Protein AF-A0A099NUL7-F1 (afdb_monomer)

Secondary structure (DSSP, 8-state):
-TTTT---------TTTT-TTS-HHHHHHHHHHHHHHHHHTTS-TT-------------S-------------------------------------------PPPPHHHHHHHHHHHHHHHHHHHHHHHHHHHHHHHHHHHHHHHHHHHHHHHTT---------HHHHHHHHHHHHHHHS-PPPP-S----HHHHHHHHHHHHHHHHHHHHHHHHT-HHHHHH---TT--TTSSSSTTT-SS----------PPPPP-----------------------PPP---EEEETTEEEE--------PPPP-SHHHHHHH--SSHHHHHHHHHHHHHHT-GGGSTTHHHHHHHHHHHHHHHHHHHHHS---TT-HHHHHHHHHHHHHHHHHHTTSHHHHHHHHHHHHHHHHHHHHT--TTTS--HHHHHHHHHHHHHS-SS-SS-TTHHHHHHHHHHHHHH--TTT-HHHHHHHHHHHHHHHHHTTTT----HHHHHHHHHHHHHHSS-GGG-TTGGGSTT-SSPPPPPTTPPPTTPPPP-S--PPPHHHHHHHHH---HHHHHHHHHHHHHHHHHHHHHHHHHTGGG-TTHHHHHHHHHHHHHHHHHH-SS--HHHHHHHHHHHHHHHHHHHH-----TT-PPPPPPPP------TT--TTSS-TT-SS--TTSHHHHHHHHHHHHHHHHHHHHHHHHHHHHHHHHHHHHHHHHHHHHHHHHHHHHHHHHHHHHHHHHHHHHHHHHHHHHHHTT-

pLDDT: mean 75.17, std 20.85, range [22.89, 96.44]

Mean predicted aligned error: 19.82 Å

Nearest PDB structures (foldseek):
  6zqe-assembly1_UB  TM=7.498E-01  e=4.093E-19  Saccharomyces cerevisiae S288C
  7suk-assembly1_ST  TM=8.982E-01  e=5.826E-16  Saccharomyces cerevisiae
  6zqg-assembly1_UB  TM=7.483E-01  e=5.846E-14  Saccharomyces cerevisiae S288C
  8fkw-assembly1_NA  TM=5.612E-01  e=8.062E-04  Homo sapiens
  6u1s-assembly1_A  TM=1.482E-01  e=1.556E+00  synthetic construct

Radius of gyration: 58.08 Å; Cα contacts (8 Å, |Δi|>4): 408; chains: 1; bounding box: 128×190×117 Å

Structure (mmCIF, N/CA/C/O backbone):
data_AF-A0A099NUL7-F1
#
_entry.id   AF-A0A099NUL7-F1
#
loop_
_atom_site.group_PDB
_atom_site.id
_atom_site.type_symbol
_atom_site.label_atom_id
_atom_site.label_alt_id
_atom_site.label_comp_id
_atom_site.label_asym_id
_atom_site.label_entity_id
_atom_site.label_seq_id
_atom_site.pdbx_PDB_ins_code
_atom_site.Cartn_x
_atom_site.Cartn_y
_atom_site.Cartn_z
_atom_site.occupancy
_atom_site.B_iso_or_equiv
_atom_site.auth_seq_id
_atom_site.auth_comp_id
_atom_site.auth_asym_id
_atom_site.auth_atom_id
_atom_site.pdbx_PDB_model_num
ATOM 1 N N . MET A 1 1 ? -61.656 -59.455 49.618 1.00 63.62 1 MET A N 1
ATOM 2 C CA . MET A 1 1 ? -62.836 -60.333 49.404 1.00 63.62 1 MET A CA 1
ATOM 3 C C . MET A 1 1 ? -63.824 -60.385 50.577 1.00 63.62 1 MET A C 1
ATOM 5 O O . MET A 1 1 ? -65.008 -60.270 50.317 1.00 63.62 1 MET A O 1
ATOM 9 N N . ALA A 1 2 ? -63.408 -60.490 51.849 1.00 71.56 2 ALA A N 1
ATOM 10 C CA . ALA A 1 2 ? -64.319 -60.692 53.003 1.00 71.56 2 ALA A CA 1
ATOM 11 C C . ALA A 1 2 ? -65.393 -59.601 53.274 1.00 71.56 2 ALA A C 1
ATOM 13 O O . ALA A 1 2 ? -66.222 -59.753 54.169 1.00 71.56 2 ALA A O 1
ATOM 14 N N . LYS A 1 3 ? -65.377 -58.487 52.533 1.00 74.50 3 LYS A N 1
ATOM 15 C CA . LYS A 1 3 ? -66.355 -57.392 52.635 1.00 74.50 3 LYS A CA 1
ATOM 16 C C . LYS A 1 3 ? -67.213 -57.215 51.367 1.00 74.50 3 LYS A C 1
ATOM 18 O O . LYS A 1 3 ? -68.012 -56.288 51.327 1.00 74.50 3 LYS A O 1
ATOM 23 N N . GLN A 1 4 ? -67.058 -58.062 50.340 1.00 71.25 4 GLN A N 1
ATOM 24 C CA . GLN A 1 4 ? -67.926 -58.008 49.153 1.00 71.25 4 GLN A CA 1
ATOM 25 C C . GLN A 1 4 ? -69.382 -58.284 49.558 1.00 71.25 4 GLN A C 1
ATOM 27 O O . GLN A 1 4 ? -69.647 -59.253 50.264 1.00 71.25 4 GLN A O 1
ATOM 32 N N . GLY A 1 5 ? -70.303 -57.413 49.135 1.00 80.00 5 GLY A N 1
ATOM 33 C CA . GLY A 1 5 ? -71.732 -57.503 49.461 1.00 80.00 5 GLY A CA 1
ATOM 34 C C . GLY A 1 5 ? -72.149 -56.888 50.804 1.00 80.00 5 GLY A C 1
ATOM 35 O O . GLY A 1 5 ? -73.320 -56.974 51.158 1.00 80.00 5 GLY A O 1
ATOM 36 N N . LYS A 1 6 ? -71.239 -56.251 51.560 1.00 83.62 6 LYS A N 1
ATOM 37 C CA . LYS A 1 6 ? -71.621 -55.474 52.752 1.00 83.62 6 LYS A CA 1
ATOM 38 C C . LYS A 1 6 ? -72.092 -54.072 52.351 1.00 83.62 6 LYS A C 1
ATOM 40 O O . LYS A 1 6 ? -71.325 -53.328 51.745 1.00 83.62 6 LYS A O 1
ATOM 45 N N . ALA A 1 7 ? -73.317 -53.708 52.728 1.00 76.12 7 ALA A N 1
ATOM 46 C CA . ALA A 1 7 ? -73.824 -52.339 52.642 1.00 76.12 7 ALA A CA 1
ATOM 47 C C . ALA A 1 7 ? -73.697 -51.653 54.013 1.00 76.12 7 ALA A C 1
ATOM 49 O O . ALA A 1 7 ? -74.173 -52.180 55.017 1.00 76.12 7 ALA A O 1
ATOM 50 N N . GLY A 1 8 ? -73.040 -50.490 54.044 1.00 80.62 8 GLY A N 1
ATOM 51 C CA . GLY A 1 8 ? -72.765 -49.732 55.268 1.00 80.62 8 GLY A CA 1
ATOM 52 C C . GLY A 1 8 ? -71.486 -50.151 56.010 1.00 80.62 8 GLY A C 1
ATOM 53 O O . GLY A 1 8 ? -70.948 -51.247 55.845 1.00 80.62 8 GLY A O 1
ATOM 54 N N . GLY A 1 9 ? -70.984 -49.236 56.836 1.00 81.38 9 GLY A N 1
ATOM 55 C CA . GLY A 1 9 ? -69.822 -49.414 57.702 1.00 81.38 9 GLY A CA 1
ATOM 56 C C . GLY A 1 9 ? -69.818 -48.329 58.775 1.00 81.38 9 GLY A C 1
ATOM 57 O O . GLY A 1 9 ? -70.359 -47.247 58.559 1.00 81.38 9 GLY A O 1
ATOM 58 N N . ILE A 1 10 ? -69.249 -48.622 59.944 1.00 83.38 10 ILE A N 1
ATOM 59 C CA . ILE A 1 10 ? -69.158 -47.639 61.027 1.00 83.38 10 ILE A CA 1
ATOM 60 C C . ILE A 1 10 ? -68.185 -46.544 60.585 1.00 83.38 10 ILE A C 1
ATOM 62 O O . ILE A 1 10 ? -66.995 -46.800 60.409 1.00 83.38 10 ILE A O 1
ATOM 66 N N . ILE A 1 11 ? -68.704 -45.334 60.388 1.00 74.00 11 ILE A N 1
ATOM 67 C CA . ILE A 1 11 ? -67.890 -44.132 60.214 1.00 74.00 11 ILE A CA 1
ATOM 68 C C . ILE A 1 11 ? -67.638 -43.593 61.619 1.00 74.00 11 ILE A C 1
ATOM 70 O O . ILE A 1 11 ? -68.477 -42.885 62.178 1.00 74.00 11 ILE A O 1
ATOM 74 N N . ASP A 1 12 ? -66.516 -43.985 62.220 1.00 75.56 12 ASP A N 1
ATOM 75 C CA . ASP A 1 12 ? -66.172 -43.551 63.570 1.00 75.56 12 ASP A CA 1
ATOM 76 C C . ASP A 1 12 ? -65.713 -42.087 63.563 1.00 75.56 12 ASP A C 1
ATOM 78 O O . ASP A 1 12 ? -64.618 -41.761 63.108 1.00 75.56 12 ASP A O 1
ATOM 82 N N . ARG A 1 13 ? -66.595 -41.190 64.016 1.00 77.75 13 ARG A N 1
ATOM 83 C CA . ARG A 1 13 ? -66.354 -39.738 64.101 1.00 77.75 13 ARG A CA 1
ATOM 84 C C . ARG A 1 13 ? -65.941 -39.280 65.501 1.00 77.75 13 ARG A C 1
ATOM 86 O O . ARG A 1 13 ? -65.901 -38.079 65.762 1.00 77.75 13 ARG A O 1
ATOM 93 N N . ARG A 1 14 ? -65.688 -40.203 66.430 1.00 75.81 14 ARG A N 1
ATOM 94 C CA . ARG A 1 14 ? -65.284 -39.855 67.795 1.00 75.81 14 ARG A CA 1
ATOM 95 C C . ARG A 1 14 ? -63.886 -39.224 67.781 1.00 75.81 14 ARG A C 1
ATOM 97 O O . ARG A 1 14 ? -62.964 -39.712 67.126 1.00 75.81 14 ARG A O 1
ATOM 104 N N . PHE A 1 15 ? -63.727 -38.122 68.515 1.00 63.19 15 PHE A N 1
ATOM 105 C CA . PHE A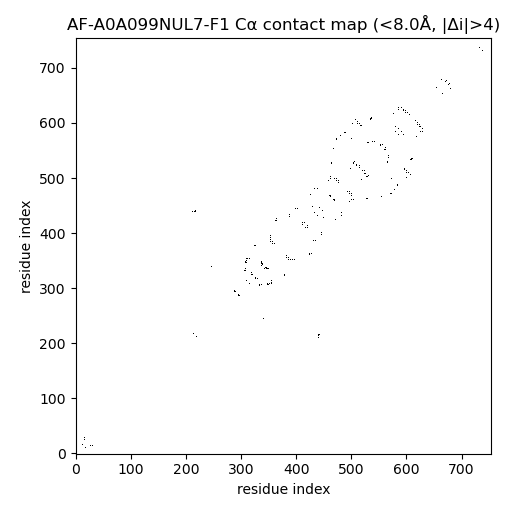 1 15 ? -62.471 -37.369 68.556 1.00 63.19 15 PHE A CA 1
ATOM 106 C C . PHE A 1 15 ? -61.311 -38.242 69.058 1.00 63.19 15 PHE A C 1
ATOM 108 O O . PHE A 1 15 ? -61.481 -39.076 69.957 1.00 63.19 15 PHE A O 1
ATOM 115 N N . GLY A 1 16 ? -60.158 -38.096 68.403 1.00 69.38 16 GLY A N 1
ATOM 116 C CA . GLY A 1 16 ? -58.941 -38.861 68.677 1.00 69.38 16 GLY A CA 1
ATOM 117 C C . GLY A 1 16 ? -58.937 -40.306 68.159 1.00 69.38 16 GLY A C 1
ATOM 118 O O . GLY A 1 16 ? -57.879 -40.924 68.133 1.00 69.38 16 GLY A O 1
ATOM 119 N N . GLU A 1 17 ? -60.063 -40.872 67.700 1.00 70.94 17 GLU A N 1
ATOM 120 C CA . GLU A 1 17 ? -60.119 -42.301 67.329 1.00 70.94 17 GLU A CA 1
ATOM 121 C C . GLU A 1 17 ? -59.405 -42.610 66.000 1.00 70.94 17 GLU A C 1
ATOM 123 O O . GLU A 1 17 ? -58.869 -43.701 65.831 1.00 70.94 17 GLU A O 1
ATOM 128 N N . GLY A 1 18 ? -59.287 -41.620 65.108 1.00 66.00 18 GLY A N 1
ATOM 129 C CA . GLY A 1 18 ? -58.513 -41.719 63.864 1.00 66.00 18 GLY A CA 1
ATOM 130 C C . GLY A 1 18 ? -56.994 -41.549 64.017 1.00 66.00 18 GLY A C 1
ATOM 131 O O . GLY A 1 18 ? -56.274 -41.719 63.037 1.00 66.00 18 GLY A O 1
ATOM 132 N N . ASN A 1 19 ? -56.489 -41.221 65.214 1.00 69.94 19 ASN A N 1
ATOM 133 C CA . ASN A 1 19 ? -55.066 -40.968 65.447 1.00 69.94 19 ASN A CA 1
ATOM 134 C C . ASN A 1 19 ? -54.441 -42.115 66.265 1.00 69.94 19 ASN A C 1
ATOM 136 O O . ASN A 1 19 ? -54.746 -42.311 67.445 1.00 69.94 19 ASN A O 1
ATOM 140 N N . SER A 1 20 ? -53.557 -42.903 65.641 1.00 70.44 20 SER A N 1
ATOM 141 C CA . SER A 1 20 ? -52.928 -44.079 66.276 1.00 70.44 20 SER A CA 1
ATOM 142 C C . SER A 1 20 ? -51.839 -43.727 67.299 1.00 70.44 20 SER A C 1
ATOM 144 O O . SER A 1 20 ? -51.406 -44.610 68.033 1.00 70.44 20 SER A O 1
ATOM 146 N N . LYS A 1 21 ? -51.385 -42.468 67.337 1.00 75.19 21 LYS A N 1
ATOM 147 C CA . LYS A 1 21 ? -50.311 -42.000 68.228 1.00 75.19 21 LYS A CA 1
ATOM 148 C C . LYS A 1 21 ? -50.785 -41.596 69.629 1.00 75.19 21 LYS A C 1
ATOM 150 O O . LYS A 1 21 ? -49.948 -41.444 70.503 1.00 75.19 21 LYS A O 1
ATOM 155 N N . LEU A 1 22 ? -52.094 -41.427 69.835 1.00 72.19 22 LEU A N 1
ATOM 156 C CA . LEU A 1 22 ? -52.664 -41.079 71.140 1.00 72.19 22 LEU A CA 1
ATOM 157 C C . LEU A 1 22 ? -52.963 -42.349 71.954 1.00 72.19 22 LEU A C 1
ATOM 159 O O . LEU A 1 22 ? -53.611 -43.280 71.451 1.00 72.19 22 LEU A O 1
ATOM 163 N N . SER A 1 23 ? -52.528 -42.361 73.214 1.00 80.75 23 SER A N 1
ATOM 164 C CA . SER A 1 23 ? -52.866 -43.381 74.214 1.00 80.75 23 SER A CA 1
ATOM 165 C C . SER A 1 23 ? -54.381 -43.428 74.469 1.00 80.75 23 SER A C 1
ATOM 167 O O . SER A 1 23 ? -55.104 -42.454 74.248 1.00 80.75 23 SER A O 1
ATOM 169 N N . THR A 1 24 ? -54.898 -44.566 74.940 1.00 76.06 24 THR A N 1
ATOM 170 C CA . THR A 1 24 ? -56.313 -44.701 75.327 1.00 76.06 24 THR A CA 1
ATOM 171 C C . THR A 1 24 ? -56.716 -43.694 76.402 1.00 76.06 24 THR A C 1
ATOM 173 O O . THR A 1 24 ? -57.841 -43.200 76.381 1.00 76.06 24 THR A O 1
ATOM 176 N N . GLU A 1 25 ? -55.795 -43.347 77.299 1.00 76.69 25 GLU A N 1
ATOM 177 C CA . GLU A 1 25 ? -56.016 -42.360 78.358 1.00 76.69 25 GLU A CA 1
ATOM 178 C C . GLU A 1 25 ? -56.030 -40.932 77.803 1.00 76.69 25 GLU A C 1
ATOM 180 O O . GLU A 1 25 ? -56.927 -40.159 78.132 1.00 76.69 25 GLU A O 1
ATOM 185 N N . GLU A 1 26 ? -55.128 -40.608 76.872 1.00 76.94 26 GLU A N 1
ATOM 186 C CA . GLU A 1 26 ? -55.080 -39.301 76.198 1.00 76.94 26 GLU A CA 1
ATOM 187 C C . GLU A 1 26 ? -56.312 -39.069 75.314 1.00 76.94 26 GLU A C 1
ATOM 189 O O . GLU A 1 26 ? -56.876 -37.976 75.302 1.00 76.94 26 GLU A O 1
ATOM 194 N N . LYS A 1 27 ? -56.813 -40.120 74.649 1.00 80.94 27 LYS A N 1
ATOM 195 C CA . LYS A 1 27 ? -58.080 -40.084 73.897 1.00 80.94 27 LYS A CA 1
ATOM 196 C C . LYS A 1 27 ? -59.276 -39.797 74.802 1.00 80.94 27 LYS A C 1
ATOM 198 O O . LYS A 1 27 ? -60.189 -39.084 74.390 1.00 80.94 27 LYS A O 1
ATOM 203 N N . MET A 1 28 ? -59.304 -40.347 76.019 1.00 77.50 28 MET A N 1
ATOM 204 C CA . MET A 1 28 ? -60.357 -40.044 76.996 1.00 77.50 28 MET A CA 1
ATOM 205 C C . MET A 1 28 ? -60.218 -38.625 77.555 1.00 77.50 28 MET A C 1
ATOM 207 O O . MET A 1 28 ? -61.227 -37.944 77.722 1.00 77.50 28 MET A O 1
ATOM 211 N N . LEU A 1 29 ? -58.987 -38.154 77.762 1.00 78.50 29 LEU A N 1
ATOM 212 C CA . LEU A 1 29 ? -58.680 -36.796 78.207 1.00 78.50 29 LEU A CA 1
ATOM 213 C C . LEU A 1 29 ? -59.097 -35.742 77.177 1.00 78.50 29 LEU A C 1
ATOM 215 O O . LEU A 1 29 ? -59.792 -34.805 77.547 1.00 78.50 29 LEU A O 1
ATOM 219 N N . GLU A 1 30 ? -58.777 -35.910 75.891 1.00 73.62 30 GLU A N 1
ATOM 220 C CA . GLU A 1 30 ? -59.228 -35.002 74.820 1.00 73.62 30 GLU A CA 1
ATOM 221 C C . GLU A 1 30 ? -60.757 -34.967 74.677 1.00 73.62 30 GLU A C 1
ATOM 223 O O . GLU A 1 30 ? -61.351 -33.919 74.409 1.00 73.62 30 GLU A O 1
ATOM 228 N N . ARG A 1 31 ? -61.424 -36.111 74.873 1.00 79.81 31 ARG A N 1
ATOM 229 C CA . ARG A 1 31 ? -62.894 -36.184 74.879 1.00 79.81 31 ARG A CA 1
ATOM 230 C C . ARG A 1 31 ? -63.472 -35.430 76.073 1.00 79.81 31 ARG A C 1
ATOM 232 O O . ARG A 1 31 ? -64.421 -34.667 75.908 1.00 79.81 31 ARG A O 1
ATOM 239 N N . PHE A 1 32 ? -62.866 -35.601 77.243 1.00 78.00 32 PHE A N 1
ATOM 240 C CA . PHE A 1 32 ? -63.282 -34.972 78.491 1.00 78.00 32 PHE A CA 1
ATOM 241 C C . PHE A 1 32 ? -63.036 -33.456 78.501 1.00 78.00 32 PHE A C 1
ATOM 243 O O . PHE A 1 32 ? -63.919 -32.689 78.886 1.00 78.00 32 PHE A O 1
ATOM 250 N N . THR A 1 33 ? -61.875 -32.992 78.026 1.00 73.94 33 THR A N 1
ATOM 251 C CA . THR A 1 33 ? -61.543 -31.560 77.934 1.00 73.94 33 THR A CA 1
ATOM 252 C C . THR A 1 33 ? -62.477 -30.843 76.971 1.00 73.94 33 THR A C 1
ATOM 254 O O . THR A 1 33 ? -62.991 -29.774 77.292 1.00 73.94 33 THR A O 1
ATOM 257 N N . ARG A 1 34 ? -62.780 -31.454 75.825 1.00 71.25 34 ARG A N 1
ATOM 258 C CA . ARG A 1 34 ? -63.692 -30.892 74.828 1.00 71.25 34 ARG A CA 1
ATOM 259 C C . ARG A 1 34 ? -65.153 -30.896 75.284 1.00 71.25 34 ARG A C 1
ATOM 261 O O . ARG A 1 34 ? -65.868 -29.934 75.008 1.00 71.25 34 ARG A O 1
ATOM 268 N N . GLU A 1 35 ? -65.592 -31.907 76.038 1.00 73.44 35 GLU A N 1
ATOM 269 C CA . GLU A 1 35 ? -66.909 -31.898 76.692 1.00 73.44 35 GLU A CA 1
ATOM 270 C C . GLU A 1 35 ? -67.010 -30.748 77.709 1.00 73.44 35 GLU A C 1
ATOM 272 O O . GLU A 1 35 ? -68.008 -30.022 77.732 1.00 73.44 35 GLU A O 1
ATOM 277 N N . ARG A 1 36 ? -65.947 -30.513 78.490 1.00 73.38 36 ARG A N 1
ATOM 278 C CA . ARG A 1 36 ? -65.877 -29.419 79.467 1.00 73.38 36 ARG A CA 1
ATOM 279 C C . ARG A 1 36 ? -65.844 -28.038 78.802 1.00 73.38 36 ARG A C 1
ATOM 281 O O . ARG A 1 36 ? -66.565 -27.146 79.243 1.00 73.38 36 ARG A O 1
ATOM 288 N N . LEU A 1 37 ? -65.094 -27.884 77.709 1.00 65.44 37 LEU A N 1
ATOM 289 C CA . LEU A 1 37 ? -65.060 -26.662 76.895 1.00 65.44 37 LEU A CA 1
ATOM 290 C C . LEU A 1 37 ? -66.426 -26.361 76.261 1.00 65.44 37 LEU A C 1
ATOM 292 O O . LEU A 1 37 ? -66.867 -25.218 76.295 1.00 65.44 37 LEU A O 1
ATOM 296 N N . SER A 1 38 ? -67.149 -27.380 75.780 1.00 64.00 38 SER A N 1
ATOM 297 C CA . SER A 1 38 ? -68.502 -27.208 75.221 1.00 64.00 38 SER A CA 1
ATOM 298 C C . SER A 1 38 ? -69.572 -26.832 76.261 1.00 64.00 38 SER A C 1
ATOM 300 O O . SER A 1 38 ? -70.600 -26.248 75.915 1.00 64.00 38 SER A O 1
ATOM 302 N N . LYS A 1 39 ? -69.338 -27.160 77.543 1.00 63.81 39 LYS A N 1
ATOM 303 C CA . LYS A 1 39 ? -70.175 -26.738 78.679 1.00 63.81 39 LYS A CA 1
ATOM 304 C C . LYS A 1 39 ? -69.814 -25.326 79.161 1.00 63.81 39 LYS A C 1
ATOM 306 O O . LYS A 1 39 ? -70.715 -24.590 79.549 1.00 63.81 39 LYS A O 1
ATOM 311 N N . ALA A 1 40 ? -68.541 -24.929 79.086 1.00 63.03 40 ALA A N 1
ATOM 312 C CA . ALA A 1 40 ? -68.081 -23.576 79.419 1.00 63.03 40 ALA A CA 1
ATOM 313 C C . ALA A 1 40 ? -68.489 -22.532 78.360 1.00 63.03 40 ALA A C 1
ATOM 315 O O . ALA A 1 40 ? -68.896 -21.426 78.706 1.00 63.03 40 ALA A O 1
ATOM 316 N N . SER A 1 41 ? -68.488 -22.899 77.074 1.00 57.88 41 SER A N 1
ATOM 317 C CA . SER A 1 41 ? -68.833 -22.000 75.961 1.00 57.88 41 SER A CA 1
ATOM 318 C C . SER A 1 41 ? -70.322 -21.629 75.866 1.00 57.88 41 SER A C 1
ATOM 320 O O . SER A 1 41 ? -70.699 -20.858 74.992 1.00 57.88 41 SER A O 1
ATOM 322 N N . LYS A 1 42 ? -71.192 -22.173 76.735 1.00 56.34 42 LYS A N 1
ATOM 323 C CA . LYS A 1 42 ? -72.614 -21.786 76.833 1.00 56.34 42 LYS A CA 1
ATOM 324 C C . LYS A 1 42 ? -72.892 -20.700 77.882 1.00 56.34 42 LYS A C 1
ATOM 326 O O . LYS A 1 42 ? -74.034 -20.270 77.993 1.00 56.34 42 LYS A O 1
ATOM 331 N N . SER A 1 43 ? -71.882 -20.241 78.627 1.00 54.34 43 SER A N 1
ATOM 332 C CA . SER A 1 43 ? -72.018 -19.135 79.591 1.00 54.34 43 SER A CA 1
ATOM 333 C C . SER A 1 43 ? -71.579 -17.769 79.039 1.00 54.34 43 SER A C 1
ATOM 335 O O . SER A 1 43 ? -71.846 -16.763 79.687 1.00 54.34 43 SER A O 1
ATOM 337 N N . SER A 1 44 ? -70.959 -17.699 77.856 1.00 59.03 44 SER A N 1
ATOM 338 C CA . SER A 1 44 ? -70.408 -16.452 77.294 1.00 59.03 44 SER A CA 1
ATOM 339 C C . SER A 1 44 ? -71.309 -15.766 76.255 1.00 59.03 44 SER A C 1
ATOM 341 O O . SER A 1 44 ? -70.826 -14.962 75.470 1.00 59.03 44 SER A O 1
ATOM 343 N N . MET A 1 45 ? -72.614 -16.068 76.234 1.00 53.34 45 MET A N 1
ATOM 344 C CA . MET A 1 45 ? -73.604 -15.422 75.347 1.00 53.34 45 MET A CA 1
ATOM 345 C C . MET A 1 45 ? -74.172 -14.095 75.902 1.00 53.34 45 MET A C 1
ATOM 347 O O . MET A 1 45 ? -75.105 -13.555 75.320 1.00 53.34 45 MET A O 1
ATOM 351 N N . TYR A 1 46 ? -73.628 -13.572 77.010 1.00 52.03 46 TYR A N 1
ATOM 352 C CA . TYR A 1 46 ? -74.068 -12.319 77.654 1.00 52.03 46 TYR A CA 1
ATOM 353 C C . TYR A 1 46 ? -72.917 -11.353 78.002 1.00 52.03 46 TYR A C 1
ATOM 355 O O . TYR A 1 46 ? -73.062 -10.549 78.916 1.00 52.03 46 TYR A O 1
ATOM 363 N N . ASN A 1 47 ? -71.782 -11.405 77.293 1.00 54.78 47 ASN A N 1
ATOM 364 C CA . ASN A 1 47 ? -70.761 -10.354 77.407 1.00 54.78 47 ASN A CA 1
ATOM 365 C C . ASN A 1 47 ? -70.911 -9.385 76.227 1.00 54.78 47 ASN A C 1
ATOM 367 O O . ASN A 1 47 ? -70.653 -9.761 75.087 1.00 54.78 47 ASN A O 1
ATOM 371 N N . LEU A 1 48 ? -71.396 -8.180 76.527 1.00 55.38 48 LEU A N 1
ATOM 372 C CA . LEU A 1 48 ? -71.741 -7.092 75.604 1.00 55.38 48 LEU A CA 1
ATOM 373 C C . LEU A 1 48 ? -70.716 -5.940 75.690 1.00 55.38 48 LEU A C 1
ATOM 375 O O . LEU A 1 48 ? -71.114 -4.790 75.655 1.00 55.38 48 LEU A O 1
ATOM 379 N N . ASP A 1 49 ? -69.421 -6.237 75.831 1.00 48.53 49 ASP A N 1
ATOM 380 C CA . ASP A 1 49 ? -68.365 -5.208 75.922 1.00 48.53 49 ASP A CA 1
ATOM 381 C C . ASP A 1 49 ? -67.045 -5.702 75.301 1.00 48.53 49 ASP A C 1
ATOM 383 O O . ASP A 1 49 ? -66.096 -5.985 76.024 1.00 48.53 49 ASP A O 1
ATOM 387 N N . ASP A 1 50 ? -67.007 -5.895 73.979 1.00 43.59 50 ASP A N 1
ATOM 388 C CA . ASP A 1 50 ? -65.799 -5.634 73.166 1.00 43.59 50 ASP A CA 1
ATOM 389 C C . ASP A 1 50 ? -66.070 -5.981 71.694 1.00 43.59 50 ASP A C 1
ATOM 391 O O . ASP A 1 50 ? -65.789 -7.089 71.231 1.00 43.59 50 ASP A O 1
ATOM 395 N N . ASP A 1 51 ? -66.638 -5.028 70.956 1.00 41.94 51 ASP A N 1
ATOM 396 C CA . ASP A 1 51 ? -66.530 -5.002 69.495 1.00 41.94 51 ASP A CA 1
ATOM 397 C C . ASP A 1 51 ? -66.512 -3.549 69.007 1.00 41.94 51 ASP A C 1
ATOM 399 O O . ASP A 1 51 ? -67.524 -3.002 68.587 1.00 41.94 51 ASP A O 1
ATOM 403 N N . ASP A 1 52 ? -65.339 -2.925 69.119 1.00 45.25 52 ASP A N 1
ATOM 404 C CA . ASP A 1 52 ? -64.949 -1.750 68.342 1.00 45.25 52 ASP A CA 1
ATOM 405 C C . ASP A 1 52 ? -63.509 -1.972 67.854 1.00 45.25 52 ASP A C 1
ATOM 407 O O . ASP A 1 52 ? -62.536 -1.583 68.499 1.00 45.25 52 ASP A O 1
ATOM 411 N N . ASN A 1 53 ? -63.360 -2.664 66.723 1.00 40.25 53 ASN A N 1
ATOM 412 C CA . ASN A 1 53 ? -62.412 -2.262 65.680 1.00 40.25 53 ASN A CA 1
ATOM 413 C C . ASN A 1 53 ? -62.693 -3.020 64.382 1.00 40.25 53 ASN A C 1
ATOM 415 O O . ASN A 1 53 ? -62.139 -4.075 64.073 1.00 40.25 53 ASN A O 1
ATOM 419 N N . ILE A 1 54 ? -63.586 -2.398 63.625 1.00 42.41 54 ILE A N 1
ATOM 420 C CA . ILE A 1 54 ? -63.740 -2.530 62.188 1.00 42.41 54 ILE A CA 1
ATOM 421 C C . ILE A 1 54 ? -62.412 -2.135 61.535 1.00 42.41 54 ILE A C 1
ATOM 423 O O . ILE A 1 54 ? -61.979 -0.996 61.693 1.00 42.41 54 ILE A O 1
ATOM 427 N N . ASP A 1 55 ? -61.821 -3.023 60.736 1.00 38.41 55 ASP A N 1
ATOM 428 C CA . ASP A 1 55 ? -61.116 -2.546 59.550 1.00 38.41 55 ASP A CA 1
ATOM 429 C C . ASP A 1 55 ? -61.406 -3.428 58.333 1.00 38.41 55 ASP A C 1
ATOM 431 O O . ASP A 1 55 ? -61.167 -4.638 58.302 1.00 38.41 55 ASP A O 1
ATOM 435 N N . PHE A 1 56 ? -62.004 -2.757 57.353 1.00 38.28 56 PHE A N 1
ATOM 436 C CA . PHE A 1 56 ? -62.261 -3.180 55.986 1.00 38.28 56 PHE A CA 1
ATOM 437 C C . PHE A 1 56 ? -60.898 -3.287 55.283 1.00 38.28 56 PHE A C 1
ATOM 439 O O . PHE A 1 56 ? -60.114 -2.348 55.283 1.00 38.28 56 PHE A O 1
ATOM 446 N N . THR A 1 57 ? -60.529 -4.380 54.626 1.00 36.50 57 THR A N 1
ATOM 447 C CA . THR A 1 57 ? -60.867 -4.611 53.216 1.00 36.50 57 THR A CA 1
ATOM 448 C C . THR A 1 57 ? -60.166 -5.901 52.774 1.00 36.50 57 THR A C 1
ATOM 450 O O . THR A 1 57 ? -58.945 -5.932 52.657 1.00 36.50 57 THR A O 1
ATOM 453 N N . ASP A 1 58 ? -60.919 -6.963 52.499 1.00 38.59 58 ASP A N 1
ATOM 454 C CA . ASP A 1 58 ? -60.468 -8.014 51.584 1.00 38.59 58 ASP A CA 1
ATOM 455 C C . ASP A 1 58 ? -61.705 -8.647 50.952 1.00 38.59 58 ASP A C 1
ATOM 457 O O . ASP A 1 58 ? -62.449 -9.381 51.602 1.00 38.59 58 ASP A O 1
ATOM 461 N N . ASP A 1 59 ? -61.973 -8.286 49.701 1.00 39.69 59 ASP A N 1
ATOM 462 C CA . ASP A 1 59 ? -63.024 -8.919 48.916 1.00 39.69 59 ASP A CA 1
ATOM 463 C C . ASP A 1 59 ? -62.651 -8.852 47.436 1.00 39.69 59 ASP A C 1
ATOM 465 O O . ASP A 1 59 ? -63.041 -7.918 46.750 1.00 39.69 59 ASP A O 1
ATOM 469 N N . VAL A 1 60 ? -61.846 -9.812 46.959 1.00 40.38 60 VAL A N 1
ATOM 470 C CA . VAL A 1 60 ? -62.059 -10.524 45.684 1.00 40.38 60 VAL A CA 1
ATOM 471 C C . VAL A 1 60 ? -61.303 -11.866 45.742 1.00 40.38 60 VAL A C 1
ATOM 473 O O . VAL A 1 60 ? -60.090 -11.912 45.909 1.00 40.38 60 VAL A O 1
ATOM 476 N N . PHE A 1 61 ? -62.038 -12.951 45.467 1.00 34.69 61 PHE A N 1
ATOM 477 C CA . PHE A 1 61 ? -61.561 -14.284 45.051 1.00 34.69 61 PHE A CA 1
ATOM 478 C C . PHE A 1 61 ? -61.377 -15.389 46.111 1.00 34.69 61 PHE A C 1
ATOM 480 O O . PHE A 1 61 ? -60.327 -16.020 46.220 1.00 34.69 61 PHE A O 1
ATOM 487 N N . SER A 1 62 ? -62.470 -15.773 46.780 1.00 37.59 62 SER A N 1
ATOM 488 C CA . SER A 1 62 ? -62.618 -17.143 47.294 1.00 37.59 62 SER A CA 1
ATOM 489 C C . SER A 1 62 ? -63.726 -17.875 46.542 1.00 37.59 62 SER A C 1
ATOM 491 O O . SER A 1 62 ? -64.917 -17.693 46.788 1.00 37.59 62 SER A O 1
ATOM 493 N N . GLY A 1 63 ? -63.307 -18.705 45.588 1.00 38.19 63 GLY A N 1
ATOM 494 C CA . GLY A 1 63 ? -64.179 -19.520 44.757 1.00 38.19 63 GLY A CA 1
ATOM 495 C C . GLY A 1 63 ? -63.457 -20.747 44.206 1.00 38.19 63 GLY A C 1
ATOM 496 O O . GLY A 1 63 ? -62.969 -20.729 43.087 1.00 38.19 63 GLY A O 1
ATOM 497 N N . LEU A 1 64 ? -63.505 -21.829 44.989 1.00 39.12 64 LEU A N 1
ATOM 498 C CA . LEU A 1 64 ? -63.656 -23.222 44.541 1.00 39.12 64 LEU A CA 1
ATOM 499 C C . LEU A 1 64 ? -62.457 -24.002 43.939 1.00 39.12 64 LEU A C 1
ATOM 501 O O . LEU A 1 64 ? -61.944 -23.743 42.860 1.00 39.12 64 LEU A O 1
ATOM 505 N N . THR A 1 65 ? -62.230 -25.152 44.593 1.00 45.38 65 THR A N 1
ATOM 506 C CA . THR A 1 65 ? -61.811 -26.468 44.058 1.00 45.38 65 THR A CA 1
ATOM 507 C C . THR A 1 65 ? -60.329 -26.753 43.771 1.00 45.38 65 THR A C 1
ATOM 509 O O . THR A 1 65 ? -59.871 -26.635 42.646 1.00 45.38 65 THR A O 1
ATOM 512 N N . HIS A 1 66 ? -59.649 -27.382 44.744 1.00 39.62 66 HIS A N 1
ATOM 513 C CA . HIS A 1 66 ? -59.136 -28.751 44.555 1.00 39.62 66 HIS A CA 1
ATOM 514 C C . HIS A 1 66 ? -58.920 -29.475 45.903 1.00 39.62 66 HIS A C 1
ATOM 516 O O . HIS A 1 66 ? -58.032 -29.141 46.680 1.00 39.62 66 HIS A O 1
ATOM 522 N N . LEU A 1 67 ? -59.789 -30.459 46.159 1.00 46.25 67 LEU A N 1
ATOM 523 C CA . LEU A 1 67 ? -59.741 -31.538 47.161 1.00 46.25 67 LEU A CA 1
ATOM 524 C C . LEU A 1 67 ? -58.433 -31.682 47.975 1.00 46.25 67 LEU A C 1
ATOM 526 O O . LEU A 1 67 ? -57.415 -32.151 47.473 1.00 46.25 67 LEU A O 1
ATOM 530 N N . GLY A 1 68 ? -58.522 -31.343 49.264 1.00 54.22 68 GLY A N 1
ATOM 531 C CA . GLY A 1 68 ? -57.418 -31.253 50.217 1.00 54.22 68 GLY A CA 1
ATOM 532 C C . GLY A 1 68 ? -56.487 -32.467 50.330 1.00 54.22 68 GLY A C 1
ATOM 533 O O . GLY A 1 68 ? -56.892 -33.561 50.724 1.00 54.22 68 GLY A O 1
ATOM 534 N N . GLN A 1 69 ? -55.198 -32.198 50.124 1.00 47.81 69 GLN A N 1
ATOM 535 C CA . GLN A 1 69 ? -54.077 -32.972 50.653 1.00 47.81 69 GLN A CA 1
ATOM 536 C C . GLN A 1 69 ? -53.017 -32.015 51.211 1.00 47.81 69 GLN A C 1
ATOM 538 O O . GLN A 1 69 ? -52.507 -31.150 50.506 1.00 47.81 69 GLN A O 1
ATOM 543 N N . SER A 1 70 ? -52.682 -32.186 52.490 1.00 40.16 70 SER A N 1
ATOM 544 C CA . SER A 1 70 ? -51.569 -31.516 53.165 1.00 40.16 70 SER A CA 1
ATOM 545 C C . SER A 1 70 ? -50.283 -32.326 52.987 1.00 40.16 70 SER A C 1
ATOM 547 O O . SER A 1 70 ? -50.236 -33.497 53.366 1.00 40.16 70 SER A O 1
ATOM 549 N N . LEU A 1 71 ? -49.229 -31.707 52.456 1.00 44.75 71 LEU A N 1
ATOM 550 C CA . LEU A 1 71 ? -47.890 -32.291 52.379 1.00 44.75 71 LEU A CA 1
ATOM 551 C C . LEU A 1 71 ? -47.122 -32.036 53.682 1.00 44.75 71 LEU A C 1
ATOM 553 O O . LEU A 1 71 ? -46.397 -31.053 53.810 1.00 44.75 71 LEU A O 1
ATOM 557 N N . SER A 1 72 ? -47.253 -32.946 54.645 1.00 41.94 72 SER A N 1
ATOM 558 C CA . SER A 1 72 ? -46.229 -33.143 55.672 1.00 41.94 72 SER A CA 1
ATOM 559 C C . SER A 1 72 ? -46.183 -34.610 56.111 1.00 41.94 72 SER A C 1
ATOM 561 O O . SER A 1 72 ? -47.208 -35.226 56.394 1.00 41.94 72 SER A O 1
ATOM 563 N N . GLY A 1 73 ? -44.972 -35.171 56.150 1.00 34.25 73 GLY A N 1
ATOM 564 C CA . GLY A 1 73 ? -44.683 -36.422 56.852 1.00 34.25 73 GLY A CA 1
ATOM 565 C C . GLY A 1 73 ? -44.233 -37.592 55.979 1.00 34.25 73 GLY A C 1
ATOM 566 O O . GLY A 1 73 ? -45.049 -38.418 55.572 1.00 34.25 73 GLY A O 1
ATOM 567 N N . LYS A 1 74 ? -42.912 -37.740 55.817 1.00 36.38 74 LYS A N 1
ATOM 568 C CA . LYS A 1 74 ? -42.265 -39.059 55.839 1.00 36.38 74 LYS A CA 1
ATOM 569 C C . LYS A 1 74 ? -40.802 -38.931 56.277 1.00 36.38 74 LYS A C 1
ATOM 571 O O . LYS A 1 74 ? -39.966 -38.472 55.507 1.00 36.38 74 LYS A O 1
ATOM 576 N N . ASP A 1 75 ? -40.553 -39.333 57.520 1.00 39.34 75 ASP A N 1
ATOM 577 C CA . ASP A 1 75 ? -39.230 -39.609 58.086 1.00 39.34 75 ASP A CA 1
ATOM 578 C C . ASP A 1 75 ? -38.826 -41.080 57.845 1.00 39.34 75 ASP A C 1
ATOM 580 O O . ASP A 1 75 ? -39.653 -41.898 57.434 1.00 39.34 75 ASP A O 1
ATOM 584 N N . THR A 1 76 ? -37.566 -41.356 58.208 1.00 34.69 76 THR A N 1
ATOM 585 C CA . THR A 1 76 ? -36.919 -42.627 58.603 1.00 34.69 76 THR A CA 1
ATOM 586 C C . THR A 1 76 ? -36.313 -43.511 57.507 1.00 34.69 76 THR A C 1
ATOM 588 O O . THR A 1 76 ? -37.002 -44.320 56.886 1.00 34.69 76 THR A O 1
ATOM 591 N N . ILE A 1 77 ? -34.987 -43.408 57.357 1.00 35.84 77 ILE A N 1
ATOM 592 C CA . ILE A 1 77 ? -34.090 -44.511 56.985 1.00 35.84 77 ILE A CA 1
ATOM 593 C C . ILE A 1 77 ? -33.102 -44.657 58.149 1.00 35.84 77 ILE A C 1
ATOM 595 O O . ILE A 1 77 ? -32.547 -43.656 58.595 1.00 35.84 77 ILE A O 1
ATOM 599 N N . ASP A 1 78 ? -32.995 -45.888 58.643 1.00 35.59 78 ASP A N 1
ATOM 600 C CA . ASP A 1 78 ? -32.272 -46.329 59.836 1.00 35.59 78 ASP A CA 1
ATOM 601 C C . ASP A 1 78 ? -30.751 -46.117 59.769 1.00 35.59 78 ASP A C 1
ATOM 603 O O . ASP A 1 78 ? -30.119 -46.340 58.731 1.00 35.59 78 ASP A O 1
ATOM 607 N N . ASP A 1 79 ? -30.192 -45.756 60.925 1.00 40.44 79 ASP A N 1
ATOM 608 C CA . ASP A 1 79 ? -28.788 -45.923 61.298 1.00 40.44 79 ASP A CA 1
ATOM 609 C C . ASP A 1 79 ? -28.556 -47.360 61.795 1.00 40.44 79 ASP A C 1
ATOM 611 O O . ASP A 1 79 ? -29.342 -47.858 62.595 1.00 40.44 79 ASP A O 1
ATOM 615 N N . ASP A 1 80 ? -27.490 -47.999 61.304 1.00 37.62 80 ASP A N 1
ATOM 616 C CA . ASP A 1 80 ? -26.562 -48.892 62.027 1.00 37.62 80 ASP A CA 1
ATOM 617 C C . ASP A 1 80 ? -25.702 -49.632 60.981 1.00 37.62 80 ASP A C 1
ATOM 619 O O . ASP A 1 80 ? -26.193 -50.474 60.230 1.00 37.62 80 ASP A O 1
ATOM 623 N N . ASP A 1 81 ? -24.415 -49.291 60.850 1.00 36.38 81 ASP A N 1
ATOM 624 C CA . ASP A 1 81 ? -23.351 -50.045 61.528 1.00 36.38 81 ASP A CA 1
ATOM 625 C C . ASP A 1 81 ? -21.932 -49.651 61.044 1.00 36.38 81 ASP A C 1
ATOM 627 O O . ASP A 1 81 ? -21.652 -49.464 59.859 1.00 36.38 81 ASP A O 1
ATOM 631 N N . PHE A 1 82 ? -21.017 -49.679 62.012 1.00 34.00 82 PHE A N 1
ATOM 632 C CA . PHE A 1 82 ? -19.617 -50.085 61.877 1.00 34.00 82 PHE A CA 1
ATOM 633 C C . PHE A 1 82 ? -18.499 -49.074 61.524 1.00 34.00 82 PHE A C 1
ATOM 635 O O . PHE A 1 82 ? -18.114 -48.820 60.384 1.00 34.00 82 PHE A O 1
ATOM 642 N N . PHE A 1 83 ? -17.863 -48.613 62.604 1.00 35.16 83 PHE A N 1
ATOM 643 C CA . PHE A 1 83 ? -16.517 -48.049 62.719 1.00 35.16 83 PHE A CA 1
ATOM 644 C C . PHE A 1 83 ? -15.461 -48.597 61.733 1.00 35.16 83 PHE A C 1
ATOM 646 O O . PHE A 1 83 ? -15.124 -49.778 61.766 1.00 35.16 83 PHE A O 1
ATOM 653 N N . SER A 1 84 ? -14.725 -47.698 61.065 1.00 34.09 84 SER A N 1
ATOM 654 C CA . SER A 1 84 ? -13.268 -47.863 60.943 1.00 34.09 84 SER A CA 1
ATOM 655 C C . SER A 1 84 ? -12.532 -46.528 60.804 1.00 34.09 84 SER A C 1
ATOM 657 O O . SER A 1 84 ? -12.593 -45.833 59.794 1.00 34.09 84 SER A O 1
ATOM 659 N N . LYS A 1 85 ? -11.798 -46.209 61.866 1.00 41.94 85 LYS A N 1
ATOM 660 C CA . LYS A 1 85 ? -10.737 -45.206 61.982 1.00 41.94 85 LYS A CA 1
ATOM 661 C C . LYS A 1 85 ? -9.598 -45.556 61.007 1.00 41.94 85 LYS A C 1
ATOM 663 O O . LYS A 1 85 ? -9.119 -46.684 61.069 1.00 41.94 85 LYS A O 1
ATOM 668 N N . LYS A 1 86 ? -9.103 -44.607 60.200 1.00 32.19 86 LYS A N 1
ATOM 669 C CA . LYS A 1 86 ? -7.709 -44.593 59.698 1.00 32.19 86 LYS A CA 1
ATOM 670 C C . LYS A 1 86 ? -7.317 -43.213 59.138 1.00 32.19 86 LYS A C 1
ATOM 672 O O . LYS A 1 86 ? -7.876 -42.739 58.161 1.00 32.19 86 LYS A O 1
ATOM 677 N N . ARG A 1 87 ? -6.330 -42.595 59.786 1.00 36.25 87 ARG A N 1
ATOM 678 C CA . ARG A 1 87 ? -5.283 -41.724 59.204 1.00 36.25 87 ARG A CA 1
ATOM 679 C C . ARG A 1 87 ? -3.949 -42.498 59.370 1.00 36.25 87 ARG A C 1
ATOM 681 O O . ARG A 1 87 ? -3.979 -43.451 60.160 1.00 36.25 87 ARG A O 1
ATOM 688 N N . PRO A 1 88 ? -2.780 -42.099 58.822 1.00 55.16 88 PRO A N 1
ATOM 689 C CA . PRO A 1 88 ? -2.441 -41.076 57.807 1.00 55.16 88 PRO A CA 1
ATOM 690 C C . PRO A 1 88 ? -1.474 -41.617 56.704 1.00 55.16 88 PRO A C 1
ATOM 692 O O . PRO A 1 88 ? -1.116 -42.790 56.751 1.00 55.16 88 PRO A O 1
ATOM 695 N N . ALA A 1 89 ? -1.048 -40.754 55.761 1.00 32.47 89 ALA A N 1
ATOM 696 C CA . ALA A 1 89 ? 0.324 -40.610 55.201 1.00 32.47 89 ALA A CA 1
ATOM 697 C C . ALA A 1 89 ? 0.345 -40.321 53.682 1.00 32.47 89 ALA A C 1
ATOM 699 O O . ALA A 1 89 ? -0.287 -41.043 52.914 1.00 32.47 89 ALA A O 1
ATOM 700 N N . GLY A 1 90 ? 1.118 -39.305 53.278 1.00 30.36 90 GLY A N 1
ATOM 701 C CA . GLY A 1 90 ? 1.451 -38.995 51.883 1.00 30.36 90 GLY A CA 1
ATOM 702 C C . GLY A 1 90 ? 1.787 -37.518 51.671 1.00 30.36 90 GLY A C 1
ATOM 703 O O . GLY A 1 90 ? 0.923 -36.766 51.238 1.00 30.36 90 GLY A O 1
ATOM 704 N N . GLU A 1 91 ? 3.006 -37.139 52.052 1.00 33.81 91 GLU A N 1
ATOM 705 C CA . GLU A 1 91 ? 3.692 -35.872 51.761 1.00 33.81 91 GLU A CA 1
ATOM 706 C C . GLU A 1 91 ? 4.172 -35.819 50.291 1.00 33.81 91 GLU A C 1
ATOM 708 O O . GLU A 1 91 ? 4.550 -36.853 49.735 1.00 33.81 91 GLU A O 1
ATOM 713 N N . ASP A 1 92 ? 4.149 -34.596 49.746 1.00 32.56 92 ASP A N 1
ATOM 714 C CA . ASP A 1 92 ? 5.127 -33.954 48.845 1.00 32.56 92 ASP A CA 1
ATOM 715 C C . ASP A 1 92 ? 4.738 -33.534 47.405 1.00 32.56 92 ASP A C 1
ATOM 717 O O . ASP A 1 92 ? 4.378 -34.331 46.537 1.00 32.56 92 ASP A O 1
ATOM 721 N N . ASP A 1 93 ? 4.932 -32.215 47.247 1.00 33.22 93 ASP A N 1
ATOM 722 C CA . ASP A 1 93 ? 5.435 -31.383 46.147 1.00 33.22 93 ASP A CA 1
ATOM 723 C C . ASP A 1 93 ? 4.535 -30.822 45.022 1.00 33.22 93 ASP A C 1
ATOM 725 O O . ASP A 1 93 ? 4.175 -31.476 44.044 1.00 33.22 93 ASP A O 1
ATOM 729 N N . ASP A 1 94 ? 4.299 -29.510 45.196 1.00 32.28 94 ASP A N 1
ATOM 730 C CA . ASP A 1 94 ? 4.550 -28.386 44.280 1.00 32.28 94 ASP A CA 1
ATOM 731 C C . ASP A 1 94 ? 3.755 -28.235 42.975 1.00 32.28 94 ASP A C 1
ATOM 733 O O . ASP A 1 94 ? 4.054 -28.841 41.948 1.00 32.28 94 ASP A O 1
ATOM 737 N N . ALA A 1 95 ? 2.850 -27.246 42.979 1.00 32.50 95 ALA A N 1
ATOM 738 C CA . ALA A 1 95 ? 2.899 -26.122 42.037 1.00 32.50 95 ALA A CA 1
ATOM 739 C C . ALA A 1 95 ? 1.983 -24.975 42.507 1.00 32.50 95 ALA A C 1
ATOM 741 O O . ALA A 1 95 ? 0.804 -25.171 42.801 1.00 32.50 95 ALA A O 1
ATOM 742 N N . GLU A 1 96 ? 2.560 -23.778 42.581 1.00 42.81 96 GLU A N 1
ATOM 743 C CA . GLU A 1 96 ? 1.913 -22.498 42.862 1.00 42.81 96 GLU A CA 1
ATOM 744 C C . GLU A 1 96 ? 0.818 -22.174 41.833 1.00 42.81 96 GLU A C 1
ATOM 746 O O . GLU A 1 96 ? 1.115 -22.108 40.646 1.00 42.81 96 GLU A O 1
ATOM 751 N N . GLU A 1 97 ? -0.413 -21.885 42.273 1.00 33.91 97 GLU A N 1
ATOM 752 C CA . GLU A 1 97 ? -1.314 -20.952 41.577 1.00 33.91 97 GLU A CA 1
ATOM 753 C C . GLU A 1 97 ? -2.536 -20.584 42.441 1.00 33.91 97 GLU A C 1
ATOM 755 O O . GLU A 1 97 ? -3.219 -21.439 42.995 1.00 33.91 97 GLU A O 1
ATOM 760 N N . ALA A 1 98 ? -2.762 -19.271 42.564 1.00 37.62 98 ALA A N 1
ATOM 761 C CA . ALA A 1 98 ? -3.979 -18.559 42.966 1.00 37.62 98 ALA A CA 1
ATOM 762 C C . ALA A 1 98 ? -4.979 -19.262 43.917 1.00 37.62 98 ALA A C 1
ATOM 764 O O . ALA A 1 98 ? -5.776 -20.112 43.525 1.00 37.62 98 ALA A O 1
ATOM 765 N N . ASN A 1 99 ? -5.052 -18.756 45.154 1.00 37.16 99 ASN A N 1
ATOM 766 C CA . ASN A 1 99 ? -6.132 -19.019 46.109 1.00 37.16 99 ASN A CA 1
ATOM 767 C C . ASN A 1 99 ? -7.522 -18.684 45.527 1.00 37.16 99 ASN A C 1
ATOM 769 O O . ASN A 1 99 ? -8.038 -17.583 45.709 1.00 37.16 99 ASN A O 1
ATOM 773 N N . HIS A 1 100 ? -8.165 -19.669 44.908 1.00 40.66 100 HIS A N 1
ATOM 774 C CA . HIS A 1 100 ? -9.616 -19.776 44.828 1.00 40.66 100 HIS A CA 1
ATOM 775 C C . HIS A 1 100 ? -10.029 -21.130 45.415 1.00 40.66 100 HIS A C 1
ATOM 777 O O . HIS A 1 100 ? -10.249 -22.111 44.706 1.00 40.66 100 HIS A O 1
ATOM 783 N N . GLU A 1 101 ? -10.154 -21.185 46.743 1.00 40.50 101 GLU A N 1
ATOM 784 C CA . GLU A 1 101 ? -10.994 -22.207 47.368 1.00 40.50 101 GLU A CA 1
ATOM 785 C C . GLU A 1 101 ? -12.430 -22.060 46.825 1.00 40.50 101 GLU A C 1
ATOM 787 O O . GLU A 1 101 ? -12.913 -20.933 46.666 1.00 40.50 101 GLU A O 1
ATOM 792 N N . PRO A 1 102 ? -13.154 -23.157 46.535 1.00 47.72 102 PRO A N 1
ATOM 793 C CA . PRO A 1 102 ? -14.549 -23.054 46.138 1.00 47.72 102 PRO A CA 1
ATOM 794 C C . PRO A 1 102 ? -15.353 -22.450 47.293 1.00 47.72 102 PRO A C 1
ATOM 796 O O . PRO A 1 102 ? -15.380 -23.011 48.391 1.00 47.72 102 PRO A O 1
ATOM 799 N N . GLU A 1 103 ? -16.036 -21.328 47.038 1.00 53.69 103 GLU A N 1
ATOM 800 C CA . GLU A 1 103 ? -16.933 -20.704 48.010 1.00 53.69 103 GLU A CA 1
ATOM 801 C C . GLU A 1 103 ? -17.873 -21.760 48.598 1.00 53.69 103 GLU A C 1
ATOM 803 O O . GLU A 1 103 ? -18.698 -22.377 47.910 1.00 53.69 103 GLU A O 1
ATOM 808 N N . ARG A 1 104 ? -17.741 -21.992 49.906 1.00 73.00 104 ARG A N 1
ATOM 809 C CA . ARG A 1 104 ? -18.636 -22.877 50.639 1.00 73.00 104 ARG A CA 1
ATOM 810 C C . ARG A 1 104 ? -20.065 -22.383 50.424 1.00 73.00 104 ARG A C 1
ATOM 812 O O . ARG A 1 104 ? -20.405 -21.265 50.803 1.00 73.00 104 ARG A O 1
ATOM 819 N N . LYS A 1 105 ? -20.928 -23.235 49.857 1.00 69.31 105 LYS A N 1
ATOM 820 C CA . LYS A 1 105 ? -22.365 -22.943 49.764 1.00 69.31 105 LYS A CA 1
ATOM 821 C C . LYS A 1 105 ? -22.883 -22.632 51.166 1.00 69.31 105 LYS A C 1
ATOM 823 O O . LYS A 1 105 ? -22.813 -23.494 52.047 1.00 69.31 105 LYS A O 1
ATOM 828 N N . LYS A 1 106 ? -23.373 -21.404 51.355 1.00 79.44 106 LYS A N 1
ATOM 829 C CA . LYS A 1 106 ? -23.868 -20.921 52.647 1.00 79.44 106 LYS A CA 1
ATOM 830 C C . LYS A 1 106 ? -24.887 -21.900 53.210 1.00 79.44 106 LYS A C 1
ATOM 832 O O . LYS A 1 106 ? -25.771 -22.384 52.495 1.00 79.44 106 LYS A O 1
ATOM 837 N N . THR A 1 107 ? -24.761 -22.219 54.492 1.00 85.50 107 THR A N 1
ATOM 838 C CA . THR A 1 107 ? -25.709 -23.130 55.137 1.00 85.50 107 THR A CA 1
ATOM 839 C C . THR A 1 107 ? -27.103 -22.503 55.147 1.00 85.50 107 THR A C 1
ATOM 841 O O . THR A 1 107 ? -27.243 -21.282 55.192 1.00 85.50 107 THR A O 1
ATOM 844 N N . LYS A 1 108 ? -28.175 -23.310 55.150 1.00 83.62 108 LYS A N 1
ATOM 845 C CA . LYS A 1 108 ? -29.549 -22.778 55.272 1.00 83.62 108 LYS A CA 1
ATOM 846 C C . LYS A 1 108 ? -29.682 -21.852 56.487 1.00 83.62 108 LYS A C 1
ATOM 848 O O . LYS A 1 108 ? -30.419 -20.881 56.430 1.00 83.62 108 LYS A O 1
ATOM 853 N N . ALA A 1 109 ? -28.940 -22.119 57.562 1.00 86.50 109 ALA A N 1
ATOM 854 C CA . ALA A 1 109 ? -28.885 -21.257 58.736 1.00 86.50 109 ALA A CA 1
ATOM 855 C C . ALA A 1 109 ? -28.237 -19.891 58.449 1.00 86.50 109 ALA A C 1
ATOM 857 O O . ALA A 1 109 ? -28.760 -18.878 58.899 1.00 86.50 109 ALA A O 1
ATOM 858 N N . GLU A 1 110 ? -27.140 -19.842 57.692 1.00 87.88 110 GLU A N 1
ATOM 859 C CA . GLU A 1 110 ? -26.512 -18.589 57.241 1.00 87.88 110 GLU A CA 1
ATOM 860 C C . GLU A 1 110 ? -27.422 -17.819 56.283 1.00 87.88 110 GLU A C 1
ATOM 862 O O . GLU A 1 110 ? -27.643 -16.630 56.483 1.00 87.88 110 GLU A O 1
ATOM 867 N N . VAL A 1 111 ? -28.042 -18.503 55.318 1.00 88.94 111 VAL A N 1
ATOM 868 C CA . VAL A 1 111 ? -29.001 -17.890 54.386 1.00 88.94 111 VAL A CA 1
ATOM 869 C C . VAL A 1 111 ? -30.220 -17.349 55.135 1.00 88.94 111 VAL A C 1
ATOM 871 O O . VAL A 1 111 ? -30.632 -16.217 54.907 1.00 88.94 111 VAL A O 1
ATOM 874 N N . MET A 1 112 ? -30.776 -18.104 56.085 1.00 82.56 112 MET A N 1
ATOM 875 C CA . MET A 1 112 ? -31.899 -17.639 56.902 1.00 82.56 112 MET A CA 1
ATOM 876 C C . MET A 1 112 ? -31.495 -16.484 57.821 1.00 82.56 112 MET A C 1
ATOM 878 O O . MET A 1 112 ? -32.280 -15.558 57.993 1.00 82.56 112 MET A O 1
ATOM 882 N N . LYS A 1 113 ? -30.278 -16.482 58.376 1.00 89.81 113 LYS A N 1
ATOM 883 C CA . LYS A 1 113 ? -29.753 -15.342 59.144 1.00 89.81 113 LYS A CA 1
ATOM 884 C C . LYS A 1 113 ? -29.593 -14.104 58.267 1.00 89.81 113 LYS A C 1
ATOM 886 O O . LYS A 1 113 ? -29.992 -13.030 58.700 1.00 89.81 113 LYS A O 1
ATOM 891 N N . GLU A 1 114 ? -29.090 -14.247 57.043 1.00 88.50 114 GLU A N 1
ATOM 892 C CA . GLU A 1 114 ? -28.986 -13.144 56.082 1.00 88.50 114 GLU A CA 1
ATOM 893 C C . GLU A 1 114 ? -30.361 -12.618 55.670 1.00 88.50 114 GLU A C 1
ATOM 895 O O . GLU A 1 114 ? -30.564 -11.408 55.649 1.00 88.50 114 GLU A O 1
ATOM 900 N N . ILE A 1 115 ? -31.328 -13.499 55.406 1.00 91.25 115 ILE A N 1
ATOM 901 C CA . ILE A 1 115 ? -32.700 -13.107 55.059 1.00 91.25 115 ILE A CA 1
ATOM 902 C C . ILE A 1 115 ? -33.380 -12.407 56.242 1.00 91.25 115 ILE A C 1
ATOM 904 O O . ILE A 1 115 ? -34.017 -11.377 56.045 1.00 91.25 115 ILE A O 1
ATOM 908 N N . ILE A 1 116 ? -33.226 -12.912 57.471 1.00 90.06 116 ILE A N 1
ATOM 909 C CA . ILE A 1 116 ? -33.793 -12.297 58.683 1.00 90.06 116 ILE A CA 1
ATOM 910 C C . ILE A 1 116 ? -33.111 -10.958 58.991 1.00 90.06 116 ILE A C 1
ATOM 912 O O . ILE A 1 116 ? -33.776 -10.009 59.396 1.00 90.06 116 ILE A O 1
ATOM 916 N N . ALA A 1 117 ? -31.796 -10.854 58.797 1.00 91.81 117 ALA A N 1
ATOM 917 C CA . ALA A 1 117 ? -31.063 -9.606 58.980 1.00 91.81 117 ALA A CA 1
ATOM 918 C C . ALA A 1 117 ? -31.475 -8.565 57.932 1.00 91.81 117 ALA A C 1
ATOM 920 O O . ALA A 1 117 ? -31.765 -7.427 58.292 1.00 91.81 117 ALA A O 1
ATOM 921 N N . LYS A 1 118 ? -31.584 -8.964 56.656 1.00 90.31 118 LYS A N 1
ATOM 922 C CA . LYS A 1 118 ? -32.074 -8.099 55.575 1.00 90.31 118 LYS A CA 1
ATOM 923 C C . LYS A 1 118 ? -33.516 -7.667 55.826 1.00 90.31 118 LYS A C 1
ATOM 925 O O . LYS A 1 118 ? -33.798 -6.479 55.751 1.00 90.31 118 LYS A O 1
ATOM 930 N N . SER A 1 119 ? -34.416 -8.578 56.195 1.00 90.62 119 SER A N 1
ATOM 931 C CA . SER A 1 119 ? -35.820 -8.230 56.452 1.00 90.62 119 SER A CA 1
ATOM 932 C C . SER A 1 119 ? -35.990 -7.319 57.672 1.00 90.62 119 SER A C 1
ATOM 934 O O . SER A 1 119 ? -36.768 -6.370 57.611 1.00 90.62 119 SER A O 1
ATOM 936 N N . LYS A 1 120 ? -35.224 -7.532 58.752 1.00 91.62 120 LYS A N 1
ATOM 937 C CA . LYS A 1 120 ? -35.194 -6.627 59.915 1.00 91.62 120 LYS A CA 1
ATOM 938 C C . LYS A 1 120 ? -34.614 -5.257 59.570 1.00 91.62 120 LYS A C 1
ATOM 940 O O . LYS A 1 120 ? -35.175 -4.259 60.008 1.00 91.62 120 LYS A O 1
ATOM 945 N N . LYS A 1 121 ? -33.546 -5.206 58.766 1.00 89.44 121 LYS A N 1
ATOM 946 C CA . LYS A 1 121 ? -32.938 -3.958 58.289 1.00 89.44 121 LYS A CA 1
ATOM 947 C C . LYS A 1 121 ? -33.926 -3.148 57.445 1.00 89.44 121 LYS A C 1
ATOM 949 O O . LYS A 1 121 ? -34.195 -2.009 57.796 1.00 89.44 121 LYS A O 1
ATOM 954 N N . TYR A 1 122 ? -34.559 -3.762 56.443 1.00 89.94 122 TYR A N 1
ATOM 955 C CA . TYR A 1 122 ? -35.582 -3.096 55.624 1.00 89.94 122 TYR A CA 1
ATOM 956 C C . TYR A 1 122 ? -36.805 -2.654 56.443 1.00 89.94 122 TYR A C 1
ATOM 958 O O . TYR A 1 122 ? -37.397 -1.616 56.159 1.00 89.94 122 TYR A O 1
ATOM 966 N N . ARG A 1 123 ? -37.199 -3.411 57.477 1.00 90.38 123 ARG A N 1
ATOM 967 C CA . ARG A 1 123 ? -38.297 -3.016 58.375 1.00 90.38 123 ARG A CA 1
ATOM 968 C C . ARG A 1 123 ? -37.926 -1.813 59.248 1.00 90.38 123 ARG A C 1
ATOM 970 O O . ARG A 1 123 ? -38.756 -0.927 59.418 1.00 90.38 123 ARG A O 1
ATOM 977 N N . TYR A 1 124 ? -36.701 -1.777 59.769 1.00 89.19 124 TYR A N 1
ATOM 978 C CA . TYR A 1 124 ? -36.176 -0.648 60.539 1.00 89.19 124 TYR A CA 1
ATOM 979 C C . TYR A 1 124 ? -35.992 0.601 59.669 1.00 89.19 124 TYR A C 1
ATOM 981 O O . TYR A 1 124 ? -36.389 1.682 60.078 1.00 89.19 124 TYR A O 1
ATOM 989 N N . GLU A 1 125 ? -35.476 0.454 58.446 1.00 86.56 125 GLU A N 1
ATOM 990 C CA . GLU A 1 125 ? -35.353 1.555 57.480 1.00 86.56 125 GLU A CA 1
ATOM 991 C C . GLU A 1 125 ? -36.716 2.167 57.141 1.00 86.56 125 GLU A C 1
ATOM 993 O O . GLU A 1 125 ? -36.842 3.386 57.136 1.00 86.56 125 GLU A O 1
ATOM 998 N N . ARG A 1 126 ? -37.765 1.348 56.958 1.00 88.56 126 ARG A N 1
ATOM 999 C CA . ARG A 1 126 ? -39.138 1.854 56.771 1.00 88.56 126 ARG A CA 1
ATOM 1000 C C . ARG A 1 126 ? -39.664 2.612 57.990 1.00 88.56 126 ARG A C 1
ATOM 1002 O O . ARG A 1 126 ? -40.319 3.632 57.822 1.00 88.56 126 ARG A O 1
ATOM 1009 N N . GLN A 1 127 ? -39.395 2.125 59.203 1.00 86.62 127 GLN A N 1
ATOM 1010 C CA . GLN A 1 127 ? -39.796 2.817 60.435 1.00 86.62 127 GLN A CA 1
ATOM 1011 C C . GLN A 1 127 ? -39.038 4.135 60.625 1.00 86.62 127 GLN A C 1
ATOM 1013 O O . GLN A 1 127 ? -39.650 5.134 60.983 1.00 86.62 127 GLN A O 1
ATOM 1018 N N . LYS A 1 128 ? -37.731 4.150 60.346 1.00 90.00 128 LYS A N 1
ATOM 1019 C CA . LYS A 1 128 ? -36.891 5.349 60.417 1.00 90.00 128 LYS A CA 1
ATOM 1020 C C . LYS A 1 128 ? -37.335 6.401 59.404 1.00 90.00 128 LYS A C 1
ATOM 1022 O O . LYS A 1 128 ? -37.554 7.533 59.799 1.00 90.00 128 LYS A O 1
ATOM 1027 N N . ALA A 1 129 ? -37.570 6.004 58.153 1.00 86.38 129 ALA A N 1
ATOM 1028 C CA . ALA A 1 129 ? -38.092 6.899 57.122 1.00 86.38 129 ALA A CA 1
ATOM 1029 C C . ALA A 1 129 ? -39.481 7.459 57.482 1.00 86.38 129 ALA A C 1
ATOM 1031 O O . ALA A 1 129 ? -39.772 8.616 57.207 1.00 86.38 129 ALA A O 1
ATOM 1032 N N . HIS A 1 130 ? -40.342 6.663 58.127 1.00 88.12 130 HIS A N 1
ATOM 1033 C CA . HIS A 1 130 ? -41.638 7.144 58.611 1.00 88.12 130 HIS A CA 1
ATOM 1034 C C . HIS A 1 130 ? -41.501 8.168 59.749 1.00 88.12 130 HIS A C 1
ATOM 1036 O O . HIS A 1 130 ? -42.244 9.145 59.774 1.00 88.12 130 HIS A O 1
ATOM 1042 N N . LEU A 1 131 ? -40.574 7.952 60.688 1.00 86.19 131 LEU A N 1
ATOM 1043 C CA . LEU A 1 131 ? -40.295 8.903 61.770 1.00 86.19 131 LEU A CA 1
ATOM 1044 C C . LEU A 1 131 ? -39.670 10.197 61.243 1.00 86.19 131 LEU A C 1
ATOM 1046 O O . LEU A 1 131 ? -40.146 11.263 61.605 1.00 86.19 131 LEU A O 1
ATOM 1050 N N . GLU A 1 132 ? -38.683 10.105 60.348 1.00 86.25 132 GLU A N 1
ATOM 1051 C CA . GLU A 1 132 ? -38.079 11.270 59.684 1.00 86.25 132 GLU A CA 1
ATOM 1052 C C . GLU A 1 132 ? -39.140 12.071 58.916 1.00 86.25 132 GLU A C 1
ATOM 1054 O O . GLU A 1 132 ? -39.180 13.290 59.013 1.00 86.25 132 GLU A O 1
ATOM 1059 N N . ASN A 1 133 ? -40.070 11.401 58.226 1.00 81.88 133 ASN A N 1
ATOM 1060 C CA . ASN A 1 133 ? -41.183 12.089 57.572 1.00 81.88 133 ASN A CA 1
ATOM 1061 C C . ASN A 1 133 ? -42.129 12.776 58.571 1.00 81.88 133 ASN A C 1
ATOM 1063 O O . ASN A 1 133 ? -42.604 13.866 58.282 1.00 81.88 133 ASN A O 1
ATOM 1067 N N . GLN A 1 134 ? -42.429 12.165 59.723 1.00 85.88 134 GLN A N 1
ATOM 1068 C CA . GLN A 1 134 ? -43.257 12.805 60.756 1.00 85.88 134 GLN A CA 1
ATOM 1069 C C . GLN A 1 134 ? -42.564 14.004 61.403 1.00 85.88 134 GLN A C 1
ATOM 1071 O O . GLN A 1 134 ? -43.226 14.997 61.680 1.00 85.88 134 GLN A O 1
ATOM 1076 N N . GLU A 1 135 ? -41.257 13.913 61.631 1.00 87.44 135 GLU A N 1
ATOM 1077 C CA . GLU A 1 135 ? -40.441 15.005 62.160 1.00 87.44 135 GLU A CA 1
ATOM 1078 C C . GLU A 1 135 ? -40.408 16.173 61.172 1.00 87.44 135 GLU A C 1
ATOM 1080 O O . GLU A 1 135 ? -40.738 17.286 61.554 1.00 87.44 135 GLU A O 1
ATOM 1085 N N . VAL A 1 136 ? -40.172 15.906 59.883 1.00 84.94 136 VAL A N 1
ATOM 1086 C CA . VAL A 1 136 ? -40.232 16.926 58.823 1.00 84.94 136 VAL A CA 1
ATOM 1087 C C . VAL A 1 136 ? -41.623 17.556 58.715 1.00 84.94 136 VAL A C 1
ATOM 1089 O O . VAL A 1 136 ? -41.726 18.760 58.512 1.00 84.94 136 VAL A O 1
ATOM 1092 N N . VAL A 1 137 ? -42.702 16.780 58.864 1.00 82.44 137 VAL A N 1
ATOM 1093 C CA . VAL A 1 137 ? -44.071 17.329 58.888 1.00 82.44 137 VAL A CA 1
ATOM 1094 C C . VAL A 1 137 ? -44.288 18.220 60.114 1.00 82.44 137 VAL A C 1
ATOM 1096 O O . VAL A 1 137 ? -44.833 19.308 59.968 1.00 82.44 137 VAL A O 1
ATOM 1099 N N . GLY A 1 138 ? -43.828 17.803 61.296 1.00 85.38 138 GLY A N 1
ATOM 1100 C CA . GLY A 1 138 ? -43.913 18.613 62.514 1.00 85.38 138 GLY A CA 1
ATOM 1101 C C . GLY A 1 138 ? -43.098 19.903 62.421 1.00 85.38 138 GLY A C 1
ATOM 1102 O O . GLY A 1 138 ? -43.600 20.968 62.759 1.00 85.38 138 GLY A O 1
ATOM 1103 N N . GLU A 1 139 ? -41.877 19.827 61.889 1.00 84.50 139 GLU A N 1
ATOM 1104 C CA . GLU A 1 139 ? -41.034 20.995 61.627 1.00 84.50 139 GLU A CA 1
ATOM 1105 C C . GLU A 1 139 ? -41.671 21.934 60.600 1.00 84.50 139 GLU A C 1
ATOM 1107 O O . GLU A 1 139 ? -41.595 23.147 60.766 1.00 84.50 139 GLU A O 1
ATOM 1112 N N . LEU A 1 140 ? -42.315 21.404 59.555 1.00 79.69 140 LEU A N 1
ATOM 1113 C CA . LEU A 1 140 ? -43.022 22.213 58.561 1.00 79.69 140 LEU A CA 1
ATOM 1114 C C . LEU A 1 140 ? -44.242 22.920 59.157 1.00 79.69 140 LEU A C 1
ATOM 1116 O O . LEU A 1 140 ? -44.449 24.087 58.837 1.00 79.69 140 LEU A O 1
ATOM 1120 N N . ASP A 1 141 ? -45.012 22.266 60.030 1.00 80.38 141 ASP A N 1
ATOM 1121 C CA . ASP A 1 141 ? -46.154 22.885 60.716 1.00 80.38 141 ASP A CA 1
ATOM 1122 C C . ASP A 1 141 ? -45.692 23.956 61.724 1.00 80.38 141 ASP A C 1
ATOM 1124 O O . ASP A 1 141 ? -46.226 25.067 61.734 1.00 80.38 141 ASP A O 1
ATOM 1128 N N . GLU A 1 142 ? -44.639 23.689 62.507 1.00 82.50 142 GLU A N 1
ATOM 1129 C CA . GLU A 1 142 ? -44.031 24.685 63.405 1.00 82.50 142 GLU A CA 1
ATOM 1130 C C . GLU A 1 142 ? -43.437 25.870 62.626 1.00 82.50 142 GLU A C 1
ATOM 1132 O O . GLU A 1 142 ? -43.561 27.029 63.030 1.00 82.50 142 GLU A O 1
ATOM 1137 N N . GLN A 1 143 ? -42.794 25.610 61.486 1.00 76.38 143 GLN A N 1
ATOM 1138 C CA . GLN A 1 143 ? -42.303 26.658 60.593 1.00 76.38 143 GLN A CA 1
ATOM 1139 C C . GLN A 1 143 ? -43.450 27.416 59.926 1.00 76.38 143 GLN A C 1
ATOM 1141 O O . GLN A 1 143 ? -43.306 28.610 59.694 1.00 76.38 143 GLN A O 1
ATOM 1146 N N . PHE A 1 144 ? -44.588 26.783 59.647 1.00 75.19 144 PHE A N 1
ATOM 1147 C CA . PHE A 1 144 ? -45.747 27.444 59.054 1.00 75.19 144 PHE A CA 1
ATOM 1148 C C . PHE A 1 144 ? -46.401 28.439 60.020 1.00 75.19 144 PHE A C 1
ATOM 1150 O O . PHE A 1 144 ? -46.717 29.556 59.607 1.00 75.19 144 PHE A O 1
ATOM 1157 N N . ASP A 1 145 ? -46.522 28.085 61.302 1.00 70.44 145 ASP A N 1
ATOM 1158 C CA . ASP A 1 145 ? -46.977 29.009 62.349 1.00 70.44 145 ASP A CA 1
ATOM 1159 C C . ASP A 1 145 ? -46.009 30.197 62.496 1.00 70.44 145 ASP A C 1
ATOM 1161 O O . ASP A 1 145 ? -46.435 31.355 62.497 1.00 70.44 145 ASP A O 1
ATOM 1165 N N . ASN A 1 146 ? -44.696 29.936 62.495 1.00 73.88 146 ASN A N 1
ATOM 1166 C CA . ASN A 1 146 ? -43.672 30.987 62.536 1.00 73.88 146 ASN A CA 1
ATOM 1167 C C . ASN A 1 146 ? -43.680 31.878 61.282 1.00 73.88 146 ASN A C 1
ATOM 1169 O O . ASN A 1 146 ? -43.512 33.091 61.384 1.00 73.88 146 ASN A O 1
ATOM 1173 N N . VAL A 1 147 ? -43.901 31.305 60.096 1.00 68.75 147 VAL A N 1
ATOM 1174 C CA . VAL A 1 147 ? -43.981 32.037 58.825 1.00 68.75 147 VAL A CA 1
ATOM 1175 C C . VAL A 1 147 ? -45.267 32.857 58.746 1.00 68.75 147 VAL A C 1
ATOM 1177 O O . VAL A 1 147 ? -45.240 33.951 58.193 1.00 68.75 147 VAL A O 1
ATOM 1180 N N . MET A 1 148 ? -46.384 32.407 59.319 1.00 66.56 148 MET A N 1
ATOM 1181 C CA . MET A 1 148 ? -47.600 33.223 59.408 1.00 66.56 148 MET A CA 1
ATOM 1182 C C . MET A 1 148 ? -47.436 34.401 60.373 1.00 66.56 148 MET A C 1
ATOM 1184 O O . MET A 1 148 ? -47.857 35.517 60.044 1.00 66.56 148 MET A O 1
ATOM 1188 N N . ASP A 1 149 ? -46.753 34.198 61.501 1.00 68.19 149 ASP A N 1
ATOM 1189 C CA . ASP A 1 149 ? -46.375 35.279 62.413 1.00 68.19 149 ASP A CA 1
ATOM 1190 C C . ASP A 1 149 ? -45.384 36.257 61.749 1.00 68.19 149 ASP A C 1
ATOM 1192 O O . ASP A 1 149 ? -45.601 37.475 61.785 1.00 68.19 149 ASP A O 1
ATOM 1196 N N . GLU A 1 150 ? -44.364 35.762 61.037 1.00 64.94 150 GLU A N 1
ATOM 1197 C CA . GLU A 1 150 ? -43.408 36.594 60.299 1.00 64.94 150 GLU A CA 1
ATOM 1198 C C . GLU A 1 150 ? -44.050 37.317 59.106 1.00 64.94 150 GLU A C 1
ATOM 1200 O O . GLU A 1 150 ? -43.819 38.511 58.947 1.00 64.94 150 GLU A O 1
ATOM 1205 N N . ILE A 1 151 ? -44.922 36.692 58.311 1.00 63.91 151 ILE A N 1
ATOM 1206 C CA . ILE A 1 151 ? -45.635 37.344 57.194 1.00 63.91 151 ILE A CA 1
ATOM 1207 C C . ILE A 1 151 ? -46.613 38.411 57.709 1.00 63.91 151 ILE A C 1
ATOM 1209 O O . ILE A 1 151 ? -46.755 39.472 57.089 1.00 63.91 151 ILE A O 1
ATOM 1213 N N . SER A 1 152 ? -47.244 38.194 58.870 1.00 62.50 152 SER A N 1
ATOM 1214 C CA . SER A 1 152 ? -48.056 39.228 59.525 1.00 62.50 152 SER A CA 1
ATOM 1215 C C . SER A 1 152 ? -47.212 40.440 59.956 1.00 62.50 152 SER A C 1
ATOM 1217 O O . SER A 1 152 ? -47.691 41.577 59.907 1.00 62.50 152 SER A O 1
ATOM 1219 N N . SER A 1 153 ? -45.935 40.214 60.291 1.00 58.66 153 SER A N 1
ATOM 1220 C CA . SER A 1 153 ? -44.964 41.258 60.635 1.00 58.66 153 SER A CA 1
ATOM 1221 C C . SER A 1 153 ? -44.307 41.923 59.407 1.00 58.66 153 SER A C 1
ATOM 1223 O O . SER A 1 153 ? -44.081 43.135 59.415 1.00 58.66 153 SER A O 1
ATOM 1225 N N . VAL A 1 154 ? -44.093 41.180 58.313 1.00 55.28 154 VAL A N 1
ATOM 1226 C CA . VAL A 1 154 ? -43.454 41.629 57.058 1.00 55.28 154 VAL A CA 1
ATOM 1227 C C . VAL A 1 154 ? -44.414 42.426 56.168 1.00 55.28 154 VAL A C 1
ATOM 1229 O O . VAL A 1 154 ? -43.978 43.317 55.443 1.00 55.28 154 VAL A O 1
ATOM 1232 N N . ASN A 1 155 ? -45.735 42.274 56.325 1.00 51.94 155 ASN A N 1
ATOM 1233 C CA . ASN A 1 155 ? -46.707 43.215 55.743 1.00 51.94 155 ASN A CA 1
ATOM 1234 C C . ASN A 1 155 ? -46.661 44.628 56.376 1.00 51.94 155 ASN A C 1
ATOM 1236 O O . ASN A 1 155 ? -47.478 45.490 56.036 1.00 51.94 155 ASN A O 1
ATOM 1240 N N . ARG A 1 156 ? -45.699 44.904 57.274 1.00 53.94 156 ARG A N 1
ATOM 1241 C CA . ARG A 1 156 ? -45.455 46.232 57.852 1.00 53.94 156 ARG A CA 1
ATOM 1242 C C . ARG A 1 156 ? -44.017 46.748 57.777 1.00 53.94 156 ARG A C 1
ATOM 1244 O O . ARG A 1 156 ? -43.766 47.835 58.298 1.00 53.94 156 ARG A O 1
ATOM 1251 N N . SER A 1 157 ? -43.102 46.072 57.091 1.00 50.38 157 SER A N 1
ATOM 1252 C CA . SER A 1 157 ? -41.732 46.561 56.910 1.00 50.38 157 SER A CA 1
ATOM 1253 C C . SER A 1 157 ? -41.289 46.437 55.455 1.00 50.38 157 SER A C 1
ATOM 1255 O O . SER A 1 157 ? -41.143 45.358 54.894 1.00 50.38 157 SER A O 1
ATOM 1257 N N . VAL A 1 158 ? -41.060 47.596 54.839 1.00 52.41 158 VAL A N 1
ATOM 1258 C CA . VAL A 1 158 ? -40.287 47.721 53.602 1.00 52.41 158 VAL A CA 1
ATOM 1259 C C . VAL A 1 158 ? -38.938 47.042 53.838 1.00 52.41 158 VAL A C 1
ATOM 1261 O O . VAL A 1 158 ? -38.205 47.440 54.743 1.00 52.41 158 VAL A O 1
ATOM 1264 N N . VAL A 1 159 ? -38.634 46.003 53.063 1.00 46.44 159 VAL A N 1
ATOM 1265 C CA . VAL A 1 159 ? -37.346 45.309 53.120 1.00 46.44 159 VAL A CA 1
ATOM 1266 C C . VAL A 1 159 ? -36.274 46.268 52.600 1.00 46.44 159 VAL A C 1
ATOM 1268 O O . VAL A 1 159 ? -36.169 46.505 51.398 1.00 46.44 159 VAL A O 1
ATOM 1271 N N . GLU A 1 160 ? -35.501 46.859 53.510 1.00 51.62 160 GLU A N 1
ATOM 1272 C CA . GLU A 1 160 ? -34.211 47.449 53.166 1.00 51.62 160 GLU A CA 1
ATOM 1273 C C . GLU A 1 160 ? -33.250 46.305 52.829 1.00 51.62 160 GLU A C 1
ATOM 1275 O O . GLU A 1 160 ? -32.943 45.466 53.677 1.00 51.62 160 GLU A O 1
ATOM 1280 N N . GLU A 1 161 ? -32.781 46.263 51.582 1.00 49.50 161 GLU A N 1
ATOM 1281 C CA . GLU A 1 161 ? -31.673 45.403 51.173 1.00 49.50 161 GLU A CA 1
ATOM 1282 C C . GLU A 1 161 ? -30.485 45.639 52.115 1.00 49.50 161 GLU A C 1
ATOM 1284 O O . GLU A 1 161 ? -29.938 46.746 52.202 1.00 49.50 161 GLU A O 1
ATOM 1289 N N . SER A 1 162 ? -30.078 44.598 52.842 1.00 58.94 162 SER A N 1
ATOM 1290 C CA . SER A 1 162 ? -28.880 44.644 53.666 1.00 58.94 162 SER A CA 1
ATOM 1291 C C . SER A 1 162 ? -27.682 44.941 52.764 1.00 58.94 162 SER A C 1
ATOM 1293 O O . SER A 1 162 ? -27.322 44.176 51.868 1.00 58.94 162 SER A O 1
ATOM 1295 N N . LYS A 1 163 ? -27.069 46.110 52.970 1.00 61.59 163 LYS A N 1
ATOM 1296 C CA . LYS A 1 163 ? -25.856 46.514 52.255 1.00 61.59 163 LYS A CA 1
ATOM 1297 C C . LYS A 1 163 ? -24.796 45.437 52.488 1.00 61.59 163 LYS A C 1
ATOM 1299 O O . LYS A 1 163 ? -24.426 45.194 53.637 1.00 61.59 163 LYS A O 1
ATOM 1304 N N . LYS A 1 164 ? -24.337 44.797 51.404 1.00 65.38 164 LYS A N 1
ATOM 1305 C CA . LYS A 1 164 ? -23.221 43.836 51.418 1.00 65.38 164 LYS A CA 1
ATOM 1306 C C . LYS A 1 164 ? -22.083 44.383 52.281 1.00 65.38 164 LYS A C 1
ATOM 1308 O O . LYS A 1 164 ? -21.783 45.579 52.210 1.00 65.38 164 LYS A O 1
ATOM 1313 N N . SER A 1 165 ? -21.477 43.526 53.102 1.00 77.06 165 SER A N 1
ATOM 1314 C CA . SER A 1 165 ? -20.397 43.952 53.989 1.00 77.06 165 SER A CA 1
ATOM 1315 C C . SER A 1 165 ? -19.226 44.514 53.171 1.00 77.06 165 SER A C 1
ATOM 1317 O O . SER A 1 165 ? -19.036 44.163 52.005 1.00 77.06 165 SER A O 1
ATOM 1319 N N . GLU A 1 166 ? -18.423 45.398 53.764 1.00 77.81 166 GLU A N 1
ATOM 1320 C CA . GLU A 1 166 ? -17.276 46.007 53.072 1.00 77.81 166 GLU A CA 1
ATOM 1321 C C . GLU A 1 166 ? -16.281 44.945 52.559 1.00 77.81 166 GLU A C 1
ATOM 1323 O O . GLU A 1 166 ? -15.672 45.113 51.503 1.00 77.81 166 GLU A O 1
ATOM 1328 N N . ALA A 1 167 ? -16.186 43.804 53.253 1.00 74.62 167 ALA A N 1
ATOM 1329 C CA . ALA A 1 167 ? -15.387 42.655 52.838 1.00 74.62 167 ALA A CA 1
ATOM 1330 C C . ALA A 1 167 ? -15.967 41.937 51.607 1.00 74.62 167 ALA A C 1
ATOM 1332 O O . ALA A 1 167 ? -15.204 41.567 50.716 1.00 74.62 167 ALA A O 1
ATOM 1333 N N . ASP A 1 168 ? -17.292 41.789 51.523 1.00 78.25 168 ASP A N 1
ATOM 1334 C CA . ASP A 1 168 ? -17.962 41.157 50.378 1.00 78.25 168 ASP A CA 1
ATOM 1335 C C . ASP A 1 168 ? -17.901 42.049 49.140 1.00 78.25 168 ASP A C 1
ATOM 1337 O O . ASP A 1 168 ? -17.650 41.566 48.042 1.00 78.25 168 ASP A O 1
ATOM 1341 N N . LEU A 1 169 ? -18.046 43.367 49.313 1.00 82.44 169 LEU A N 1
ATOM 1342 C CA . LEU A 1 169 ? -17.851 44.338 48.234 1.00 82.44 169 LEU A CA 1
ATOM 1343 C C . LEU A 1 169 ? -16.401 44.329 47.737 1.00 82.44 169 LEU A C 1
ATOM 1345 O O . LEU A 1 169 ? -16.170 44.342 46.530 1.00 82.44 169 LEU A O 1
ATOM 1349 N N . ALA A 1 170 ? -15.420 44.247 48.641 1.00 86.06 170 ALA A N 1
ATOM 1350 C CA . ALA A 1 170 ? -14.010 44.131 48.274 1.00 86.06 170 ALA A CA 1
ATOM 1351 C C . ALA A 1 170 ? -13.683 42.789 47.594 1.00 86.06 170 ALA A C 1
ATOM 1353 O O . ALA A 1 170 ? -12.840 42.743 46.695 1.00 86.06 170 ALA A O 1
ATOM 1354 N N . TYR A 1 171 ? -14.339 41.699 47.998 1.00 84.81 171 TYR A N 1
ATOM 1355 C CA . TYR A 1 171 ? -14.209 40.390 47.364 1.00 84.81 171 TYR A CA 1
ATOM 1356 C C . TYR A 1 171 ? -14.856 40.375 45.974 1.00 84.81 171 TYR A C 1
ATOM 1358 O O . TYR A 1 171 ? -14.190 40.011 45.008 1.00 84.81 171 TYR A O 1
ATOM 1366 N N . ASP A 1 172 ? -16.088 40.870 45.836 1.00 84.38 172 ASP A N 1
ATOM 1367 C CA . ASP A 1 172 ? -16.794 41.011 44.558 1.00 84.38 172 ASP A CA 1
ATOM 1368 C C . ASP A 1 172 ? -16.029 41.935 43.599 1.00 84.38 172 ASP A C 1
ATOM 1370 O O . ASP A 1 172 ? -15.909 41.633 42.409 1.00 84.38 172 ASP A O 1
ATOM 1374 N N . MET A 1 173 ? -15.430 43.021 44.100 1.00 85.50 173 MET A N 1
ATOM 1375 C CA . MET A 1 173 ? -14.548 43.890 43.313 1.00 85.50 173 MET A CA 1
ATOM 1376 C C . MET A 1 173 ? -13.298 43.150 42.833 1.00 85.50 173 MET A C 1
ATOM 1378 O O . MET A 1 173 ? -12.963 43.238 41.659 1.00 85.50 173 MET A O 1
ATOM 1382 N N . LYS A 1 174 ? -12.637 42.358 43.686 1.00 86.88 174 LYS A N 1
ATOM 1383 C CA . LYS A 1 174 ? -11.462 41.564 43.280 1.00 86.88 174 LYS A CA 1
ATOM 1384 C C . LYS A 1 174 ? -11.815 40.429 42.324 1.00 86.88 174 LYS A C 1
ATOM 1386 O O . LYS A 1 174 ? -11.031 40.108 41.441 1.00 86.88 174 LYS A O 1
ATOM 1391 N N . VAL A 1 175 ? -12.985 39.815 42.478 1.00 85.75 175 VAL A N 1
ATOM 1392 C CA . VAL A 1 175 ? -13.475 38.764 41.577 1.00 85.75 175 VAL A CA 1
ATOM 1393 C C . VAL A 1 175 ? -13.871 39.353 40.225 1.00 85.75 175 VAL A C 1
ATOM 1395 O O . VAL A 1 175 ? -13.586 38.749 39.194 1.00 85.75 175 VAL A O 1
ATOM 1398 N N . THR A 1 176 ? -14.504 40.526 40.199 1.00 84.31 176 THR A N 1
ATOM 1399 C CA . THR A 1 176 ? -14.816 41.234 38.947 1.00 84.31 176 THR A CA 1
ATOM 1400 C C . THR A 1 176 ? -13.547 41.750 38.272 1.00 84.31 176 THR A C 1
ATOM 1402 O O . THR A 1 176 ? -13.396 41.553 37.072 1.00 84.31 176 THR A O 1
ATOM 1405 N N . GLU A 1 177 ? -12.581 42.276 39.025 1.00 87.94 177 GLU A N 1
ATOM 1406 C CA . GLU A 1 177 ? -11.249 42.643 38.529 1.00 87.94 177 GLU A CA 1
ATOM 1407 C C . GLU A 1 177 ? -10.493 41.424 37.974 1.00 87.94 177 GLU A C 1
ATOM 1409 O O . GLU A 1 177 ? -9.999 41.478 36.854 1.00 87.94 177 GLU A O 1
ATOM 1414 N N . ALA A 1 178 ? -10.496 40.282 38.670 1.00 84.44 178 ALA A N 1
ATOM 1415 C CA . ALA A 1 178 ? -9.880 39.041 38.189 1.00 84.44 178 ALA A CA 1
ATOM 1416 C C . ALA A 1 178 ? -10.596 38.435 36.967 1.00 84.44 178 ALA A C 1
ATOM 1418 O O . ALA A 1 178 ? -9.968 37.743 36.167 1.00 84.44 178 ALA A O 1
ATOM 1419 N N . LYS A 1 179 ? -11.904 38.677 36.807 1.00 82.00 179 LYS A N 1
ATOM 1420 C CA . LYS A 1 179 ? -12.658 38.314 35.595 1.00 82.00 179 LYS A CA 1
ATOM 1421 C C . LYS A 1 179 ? -12.329 39.237 34.418 1.00 82.00 179 LYS A C 1
ATOM 1423 O O . LYS A 1 179 ? -12.372 38.769 33.285 1.00 82.00 179 LYS A O 1
ATOM 1428 N N . LEU A 1 180 ? -12.009 40.506 34.682 1.00 83.19 180 LEU A N 1
ATOM 1429 C CA . LEU A 1 180 ? -11.657 41.511 33.674 1.00 83.19 180 LEU A CA 1
ATOM 1430 C C . LEU A 1 180 ? -10.172 41.447 33.258 1.00 83.19 180 LEU A C 1
ATOM 1432 O O . LEU A 1 180 ? -9.881 41.664 32.087 1.00 83.19 180 LEU A O 1
ATOM 1436 N N . ASP A 1 181 ? -9.251 41.106 34.170 1.00 79.19 181 ASP A N 1
ATOM 1437 C CA . ASP A 1 181 ? -7.804 40.920 33.925 1.00 79.19 181 ASP A CA 1
ATOM 1438 C C . ASP A 1 181 ? -7.417 39.425 33.944 1.00 79.19 181 ASP A C 1
ATOM 1440 O O . ASP A 1 181 ? -6.510 38.981 34.657 1.00 79.19 181 ASP A O 1
ATOM 1444 N N . ARG A 1 182 ? -8.139 38.597 33.174 1.00 68.69 182 ARG A N 1
ATOM 1445 C CA . ARG A 1 182 ? -7.738 37.199 32.954 1.00 68.69 182 ARG A CA 1
ATOM 1446 C C . ARG A 1 182 ? -6.509 37.174 32.051 1.00 68.69 182 ARG A C 1
ATOM 1448 O O . ARG A 1 182 ? -6.614 37.291 30.837 1.00 68.69 182 ARG A O 1
ATOM 1455 N N . ARG A 1 183 ? -5.334 36.974 32.643 1.00 76.81 183 ARG A N 1
ATOM 1456 C CA . ARG A 1 183 ? -4.116 36.637 31.894 1.00 76.81 183 ARG A CA 1
ATOM 1457 C C . ARG A 1 183 ? -4.139 35.163 31.501 1.00 76.81 183 ARG A C 1
ATOM 1459 O O . ARG A 1 183 ? -4.602 34.327 32.281 1.00 76.81 183 ARG A O 1
ATOM 1466 N N . ALA A 1 184 ? -3.631 34.855 30.309 1.00 74.44 184 ALA A N 1
ATOM 1467 C CA . ALA A 1 184 ? -3.520 33.484 29.827 1.00 74.44 184 ALA A CA 1
ATOM 1468 C C . ALA A 1 184 ? -2.731 32.628 30.832 1.00 74.44 184 ALA A C 1
ATOM 1470 O O . ALA A 1 184 ? -1.665 33.029 31.309 1.00 74.44 184 ALA A O 1
ATOM 1471 N N . LYS A 1 185 ? -3.277 31.461 31.178 1.00 71.81 185 LYS A N 1
ATOM 1472 C CA . LYS A 1 185 ? -2.580 30.456 31.982 1.00 71.81 185 LYS A CA 1
ATOM 1473 C C . LYS A 1 185 ? -1.927 29.464 31.019 1.00 71.81 185 LYS A C 1
ATOM 1475 O O . LYS A 1 185 ? -2.637 28.987 30.139 1.00 71.81 185 LYS A O 1
ATOM 1480 N N . PRO A 1 186 ? -0.633 29.143 31.174 1.00 70.12 186 PRO A N 1
ATOM 1481 C CA . PRO A 1 186 ? -0.031 28.032 30.449 1.00 70.12 186 PRO A CA 1
ATOM 1482 C C . PRO A 1 186 ? -0.801 26.748 30.775 1.00 70.12 186 PRO A C 1
ATOM 1484 O O . PRO A 1 186 ? -0.950 26.409 31.951 1.00 70.12 186 PRO A O 1
ATOM 1487 N N . THR A 1 187 ? -1.339 26.096 29.751 1.00 72.62 187 THR A N 1
ATOM 1488 C CA . THR A 1 187 ? -2.019 24.797 29.838 1.00 72.62 187 THR A CA 1
ATOM 1489 C C . THR A 1 187 ? -1.012 23.675 30.057 1.00 72.62 187 THR A C 1
ATOM 1491 O O . THR A 1 187 ? -1.255 22.787 30.872 1.00 72.62 187 THR A O 1
ATOM 1494 N N . ASP A 1 188 ? 0.165 23.794 29.437 1.00 76.81 188 ASP A N 1
ATOM 1495 C CA . ASP A 1 188 ? 1.157 22.726 29.417 1.00 76.81 188 ASP A CA 1
ATOM 1496 C C . ASP A 1 188 ? 2.338 22.957 30.350 1.00 76.81 188 ASP A C 1
ATOM 1498 O O . ASP A 1 188 ? 2.850 24.067 30.546 1.00 76.81 188 ASP A O 1
ATOM 1502 N N . ARG A 1 189 ? 2.818 21.846 30.912 1.00 84.62 189 ARG A N 1
ATOM 1503 C CA . ARG A 1 189 ? 4.085 21.803 31.639 1.00 84.62 189 ARG A CA 1
ATOM 1504 C C . ARG A 1 189 ? 5.215 22.141 30.668 1.00 84.62 189 ARG A C 1
ATOM 1506 O O . ARG A 1 189 ? 5.333 21.517 29.619 1.00 84.62 189 ARG A O 1
ATOM 1513 N N . THR A 1 190 ? 6.113 23.045 31.057 1.00 82.75 190 THR A N 1
ATOM 1514 C CA . THR A 1 190 ? 7.351 23.290 30.305 1.00 82.75 190 THR A CA 1
ATOM 1515 C C . THR A 1 190 ? 8.203 22.017 30.292 1.00 82.75 190 THR A C 1
ATOM 1517 O O . THR A 1 190 ? 8.809 21.670 31.312 1.00 82.75 190 THR A O 1
ATOM 1520 N N . LYS A 1 191 ? 8.207 21.303 29.163 1.00 88.56 191 LYS A N 1
ATOM 1521 C CA . LYS A 1 191 ? 9.041 20.117 28.924 1.00 88.56 191 LYS A CA 1
ATOM 1522 C C . LYS A 1 191 ? 10.520 20.526 28.871 1.00 88.56 191 LYS A C 1
ATOM 1524 O O . LYS A 1 191 ? 10.844 21.640 28.452 1.00 88.56 191 LYS A O 1
ATOM 1529 N N . THR A 1 192 ? 11.423 19.655 29.321 1.00 92.06 192 THR A N 1
ATOM 1530 C CA . THR A 1 192 ? 12.870 19.898 29.165 1.00 92.06 192 THR A CA 1
ATOM 1531 C C . THR A 1 192 ? 13.306 19.640 27.720 1.00 92.06 192 THR A C 1
ATOM 1533 O O . THR A 1 192 ? 12.661 18.884 26.997 1.00 92.06 192 THR A O 1
ATOM 1536 N N . GLU A 1 193 ? 14.425 20.228 27.282 1.00 91.88 193 GLU A N 1
ATOM 1537 C CA . GLU A 1 193 ? 14.957 19.981 25.928 1.00 91.88 193 GLU A CA 1
ATOM 1538 C C . GLU A 1 193 ? 15.252 18.490 25.680 1.00 91.88 193 GLU A C 1
ATOM 1540 O O . GLU A 1 193 ? 15.080 17.997 24.567 1.00 91.88 193 GLU A O 1
ATOM 1545 N N . GLU A 1 194 ? 15.658 17.753 26.719 1.00 91.69 194 GLU A N 1
ATOM 1546 C CA . GLU A 1 194 ? 15.881 16.305 26.640 1.00 91.69 194 GLU A CA 1
ATOM 1547 C C . GLU A 1 194 ? 14.572 15.525 26.462 1.00 91.69 194 GLU A C 1
ATOM 1549 O O . GLU A 1 194 ? 14.528 14.585 25.670 1.00 91.69 194 GLU A O 1
ATOM 1554 N N . GLU A 1 195 ? 13.499 15.926 27.151 1.00 91.81 195 GLU A N 1
ATOM 1555 C CA . GLU A 1 195 ? 12.170 15.325 26.995 1.00 91.81 195 GLU A CA 1
ATOM 1556 C C . GLU A 1 195 ? 11.604 15.581 25.592 1.00 91.81 195 GLU A C 1
ATOM 1558 O O . GLU A 1 195 ? 11.156 14.635 24.951 1.00 91.81 195 GLU A O 1
ATOM 1563 N N . ILE A 1 196 ? 11.708 16.814 25.076 1.00 92.25 196 ILE A N 1
ATOM 1564 C CA . ILE A 1 196 ? 11.259 17.171 23.716 1.00 92.25 196 ILE A CA 1
ATOM 1565 C C . ILE A 1 196 ? 12.019 16.349 22.674 1.00 92.25 196 ILE A C 1
ATOM 1567 O O . ILE A 1 196 ? 11.425 15.770 21.766 1.00 92.25 196 ILE A O 1
ATOM 1571 N N . ARG A 1 197 ? 13.346 16.240 22.822 1.00 93.25 197 ARG A N 1
ATOM 1572 C CA . ARG A 1 197 ? 14.163 15.419 21.923 1.00 93.25 197 ARG A CA 1
ATOM 1573 C C . ARG A 1 197 ? 13.761 13.950 21.960 1.00 93.25 197 ARG A C 1
ATOM 1575 O O . ARG A 1 197 ? 13.710 13.321 20.907 1.00 93.25 197 ARG A O 1
ATOM 1582 N N . LYS A 1 198 ? 13.485 13.409 23.147 1.00 94.75 198 LYS A N 1
ATOM 1583 C CA . LYS A 1 198 ? 13.082 12.011 23.308 1.00 94.75 198 LYS A CA 1
ATOM 1584 C C . LYS A 1 198 ? 11.708 11.748 22.691 1.00 94.75 198 LYS A C 1
ATOM 1586 O O . LYS A 1 198 ? 11.555 10.771 21.969 1.00 94.75 198 LYS A O 1
ATOM 1591 N N . GLU A 1 199 ? 10.750 12.636 22.912 1.00 92.44 199 GLU A N 1
ATOM 1592 C CA . GLU A 1 199 ? 9.412 12.565 22.322 1.00 92.44 199 GLU A CA 1
ATOM 1593 C C . GLU A 1 199 ? 9.464 12.667 20.791 1.00 92.44 199 GLU A C 1
ATOM 1595 O O . GLU A 1 199 ? 8.818 11.895 20.085 1.00 92.44 199 GLU A O 1
ATOM 1600 N N . GLU A 1 200 ? 10.307 13.549 20.244 1.00 93.75 200 GLU A N 1
ATOM 1601 C CA . GLU A 1 200 ? 10.552 13.607 18.803 1.00 93.75 200 GLU A CA 1
ATOM 1602 C C . GLU A 1 200 ? 11.189 12.325 18.253 1.00 93.75 200 GLU A C 1
ATOM 1604 O O . GLU A 1 200 ? 10.858 11.900 17.143 1.00 93.75 200 GLU A O 1
ATOM 1609 N N . GLU A 1 201 ? 12.148 11.740 18.973 1.00 95.69 201 GLU A N 1
ATOM 1610 C CA . GLU A 1 201 ? 12.795 10.482 18.595 1.00 95.69 201 GLU A CA 1
ATOM 1611 C C . GLU A 1 201 ? 11.782 9.330 18.611 1.00 95.69 201 GLU A C 1
ATOM 1613 O O . GLU A 1 201 ? 11.674 8.602 17.621 1.00 95.69 201 GLU A O 1
ATOM 1618 N N . GLU A 1 202 ? 10.972 9.214 19.665 1.00 94.88 202 GLU A N 1
ATOM 1619 C CA . GLU A 1 202 ? 9.883 8.240 19.773 1.00 94.88 202 GLU A CA 1
ATOM 1620 C C . GLU A 1 202 ? 8.875 8.427 18.631 1.00 94.88 202 GLU A C 1
ATOM 1622 O O . GLU A 1 202 ? 8.639 7.485 17.868 1.00 94.88 202 GLU A O 1
ATOM 1627 N N . ARG A 1 203 ? 8.407 9.657 18.387 1.00 93.38 203 ARG A N 1
ATOM 1628 C CA . ARG A 1 203 ? 7.512 9.992 17.268 1.00 93.38 203 ARG A CA 1
ATOM 1629 C C . ARG A 1 203 ? 8.107 9.609 15.911 1.00 93.38 203 ARG A C 1
ATOM 1631 O O . ARG A 1 203 ? 7.407 9.042 15.071 1.00 93.38 203 ARG A O 1
ATOM 1638 N N . LYS A 1 204 ? 9.396 9.878 15.670 1.00 94.00 204 LYS A N 1
ATOM 1639 C CA . LYS A 1 204 ? 10.090 9.477 14.429 1.00 94.00 204 LYS A CA 1
ATOM 1640 C C . LYS A 1 204 ? 10.137 7.955 14.291 1.00 94.00 204 LYS A C 1
ATOM 1642 O O . LYS A 1 204 ? 9.856 7.445 13.206 1.00 94.00 204 LYS A O 1
ATOM 1647 N N . THR A 1 205 ? 10.425 7.229 15.373 1.00 94.75 205 THR A N 1
ATOM 1648 C CA . THR A 1 205 ? 10.469 5.758 15.353 1.00 94.75 205 THR A CA 1
ATOM 1649 C C . THR A 1 205 ? 9.090 5.146 15.105 1.00 94.75 205 THR A C 1
ATOM 1651 O O . THR A 1 205 ? 8.970 4.187 14.344 1.00 94.75 205 THR A O 1
ATOM 1654 N N . GLU A 1 206 ? 8.029 5.712 15.682 1.00 93.19 206 GLU A N 1
ATOM 1655 C CA . GLU A 1 206 ? 6.656 5.271 15.444 1.00 93.19 206 GLU A CA 1
ATOM 1656 C C . GLU A 1 206 ? 6.216 5.521 14.004 1.00 93.19 206 GLU A C 1
ATOM 1658 O O . GLU A 1 206 ? 5.624 4.641 13.377 1.00 93.19 206 GLU A O 1
ATOM 1663 N N . LEU A 1 207 ? 6.523 6.698 13.450 1.00 91.12 207 LEU A N 1
ATOM 1664 C CA . LEU A 1 207 ? 6.230 7.015 12.053 1.00 91.12 207 LEU A CA 1
ATOM 1665 C C . LEU A 1 207 ? 7.002 6.103 11.092 1.00 91.12 207 LEU A C 1
ATOM 1667 O O . LEU A 1 207 ? 6.445 5.688 10.074 1.00 91.12 207 LEU A O 1
ATOM 1671 N N . GLU A 1 208 ? 8.246 5.740 11.414 1.00 92.12 208 GLU A N 1
ATOM 1672 C CA . GLU A 1 208 ? 9.024 4.779 10.631 1.00 92.12 208 GLU A CA 1
ATOM 1673 C C . GLU A 1 208 ? 8.419 3.370 10.688 1.00 92.12 208 GLU A C 1
ATOM 1675 O O . GLU A 1 208 ? 8.228 2.759 9.636 1.00 92.12 208 GLU A O 1
ATOM 1680 N N . LYS A 1 209 ? 8.018 2.889 11.873 1.00 91.75 209 LYS A N 1
ATOM 1681 C CA . LYS A 1 209 ? 7.298 1.612 12.030 1.00 91.75 209 LYS A CA 1
ATOM 1682 C C . LYS A 1 209 ? 5.990 1.603 11.235 1.00 91.75 209 LYS A C 1
ATOM 1684 O O . LYS A 1 209 ? 5.760 0.689 10.448 1.00 91.75 209 LYS A O 1
ATOM 1689 N N . LYS A 1 210 ? 5.173 2.658 11.354 1.00 91.25 210 LYS A N 1
ATOM 1690 C CA . LYS A 1 210 ? 3.929 2.829 10.577 1.00 91.25 210 LYS A CA 1
ATOM 1691 C C . LYS A 1 210 ? 4.197 2.867 9.070 1.00 91.25 210 LYS A C 1
ATOM 1693 O O . LYS A 1 210 ? 3.375 2.406 8.281 1.00 91.25 210 LYS A O 1
ATOM 1698 N N . ARG A 1 211 ? 5.323 3.434 8.630 1.00 90.88 211 ARG A N 1
ATOM 1699 C CA . ARG A 1 211 ? 5.724 3.446 7.215 1.00 90.88 211 ARG A CA 1
ATOM 1700 C C . ARG A 1 211 ? 6.135 2.052 6.729 1.00 90.88 211 ARG A C 1
ATOM 1702 O O . ARG A 1 211 ? 5.724 1.672 5.638 1.00 90.88 211 ARG A O 1
ATOM 1709 N N . LEU A 1 212 ? 6.906 1.299 7.515 1.00 91.69 212 LEU A N 1
ATOM 1710 C CA . LEU A 1 212 ? 7.309 -0.074 7.184 1.00 91.69 212 LEU A CA 1
ATOM 1711 C C . LEU A 1 212 ? 6.099 -1.015 7.105 1.00 91.69 212 LEU A C 1
ATOM 1713 O O . LEU A 1 212 ? 5.929 -1.677 6.086 1.00 91.69 212 LEU A O 1
ATOM 1717 N N . ALA A 1 213 ? 5.184 -0.951 8.075 1.00 90.94 213 ALA A N 1
ATOM 1718 C CA . ALA A 1 213 ? 3.9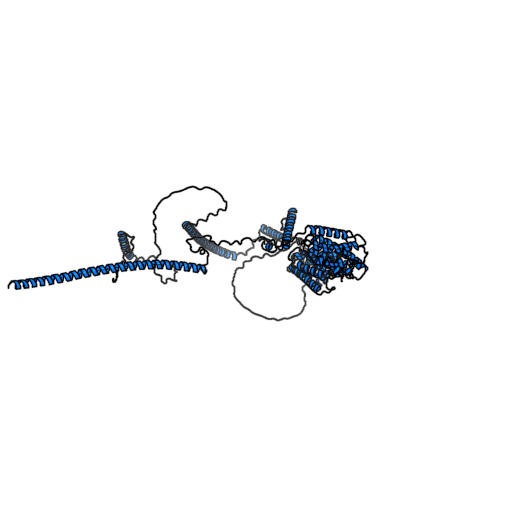45 -1.734 8.052 1.00 90.94 213 ALA A CA 1
ATOM 1719 C C . ALA A 1 213 ? 3.090 -1.442 6.800 1.00 90.94 213 ALA A C 1
ATOM 1721 O O . ALA A 1 213 ? 2.610 -2.351 6.118 1.00 90.94 213 ALA A O 1
ATOM 1722 N N . ARG A 1 214 ? 2.962 -0.161 6.413 1.00 90.31 214 ARG A N 1
ATOM 1723 C CA . ARG A 1 214 ? 2.291 0.237 5.158 1.00 90.31 214 ARG A CA 1
ATOM 1724 C C . ARG A 1 214 ? 3.022 -0.242 3.901 1.00 90.31 214 ARG A C 1
ATOM 1726 O O . ARG A 1 214 ? 2.377 -0.474 2.877 1.00 90.31 214 ARG A O 1
ATOM 1733 N N . MET A 1 215 ? 4.346 -0.367 3.948 1.00 90.38 215 MET A N 1
ATOM 1734 C CA . MET A 1 215 ? 5.165 -0.871 2.843 1.00 90.38 215 MET A CA 1
ATOM 1735 C C . MET A 1 215 ? 5.021 -2.392 2.673 1.00 90.38 215 MET A C 1
ATOM 1737 O O . MET A 1 215 ? 4.930 -2.862 1.538 1.00 90.38 215 MET A O 1
ATOM 1741 N N . GLU A 1 216 ? 4.936 -3.147 3.768 1.00 89.19 216 GLU A N 1
ATOM 1742 C CA . GLU A 1 216 ? 4.707 -4.603 3.770 1.00 89.19 216 GLU A CA 1
ATOM 1743 C C . GLU A 1 216 ? 3.243 -4.950 3.429 1.00 89.19 216 GLU A C 1
ATOM 1745 O O . GLU A 1 216 ? 2.943 -5.959 2.774 1.00 89.19 216 GLU A O 1
ATOM 1750 N N . GLY A 1 217 ? 2.328 -4.023 3.726 1.00 85.69 217 GLY A N 1
ATOM 1751 C CA . GLY A 1 217 ? 0.896 -4.164 3.486 1.00 85.69 217 GLY A CA 1
ATOM 1752 C C . GLY A 1 217 ? 0.143 -4.777 4.662 1.00 85.69 217 GLY A C 1
ATOM 1753 O O . GLY A 1 217 ? -0.965 -5.262 4.462 1.00 85.69 217 GLY A O 1
ATOM 1754 N N . GLU A 1 218 ? 0.721 -4.732 5.860 1.00 76.38 218 GLU A N 1
ATOM 1755 C CA . GLU A 1 218 ? 0.149 -5.199 7.131 1.00 76.38 218 GLU A CA 1
ATOM 1756 C C . GLU A 1 218 ? -0.778 -4.128 7.736 1.00 76.38 218 GLU A C 1
ATOM 1758 O O . GLU A 1 218 ? -0.676 -3.738 8.895 1.00 76.38 218 GLU A O 1
ATOM 1763 N N . VAL A 1 219 ? -1.663 -3.564 6.909 1.00 62.22 219 VAL A N 1
ATOM 1764 C CA . VAL A 1 219 ? -2.521 -2.436 7.311 1.00 62.22 219 VAL A CA 1
ATOM 1765 C C . VAL A 1 219 ? -3.671 -2.897 8.222 1.00 62.22 219 VAL A C 1
ATOM 1767 O O . VAL A 1 219 ? -4.154 -2.106 9.028 1.00 62.22 219 VAL A O 1
ATOM 1770 N N . GLU A 1 220 ? -4.080 -4.168 8.137 1.00 56.12 220 GLU A N 1
ATOM 1771 C CA . GLU A 1 220 ? -5.173 -4.730 8.950 1.00 56.12 220 GLU A CA 1
ATOM 1772 C C . GLU A 1 220 ? -4.798 -4.916 10.430 1.00 56.12 220 GLU A C 1
ATOM 1774 O O . GLU A 1 220 ? -5.607 -4.580 11.291 1.00 56.12 220 GLU A O 1
ATOM 1779 N N . GLU A 1 221 ? -3.566 -5.324 10.762 1.00 51.81 221 GLU A N 1
ATOM 1780 C CA . GLU A 1 221 ? -3.160 -5.524 12.169 1.00 51.81 221 GLU A CA 1
ATOM 1781 C C . GLU A 1 221 ? -3.069 -4.204 12.960 1.00 51.81 221 GLU A C 1
ATOM 1783 O O . GLU A 1 221 ? -3.303 -4.171 14.167 1.00 51.81 221 GLU A O 1
ATOM 1788 N N . LEU A 1 222 ? -2.816 -3.078 12.286 1.00 50.03 222 LEU A N 1
ATOM 1789 C CA . LEU A 1 222 ? -2.804 -1.750 12.914 1.00 50.03 222 LEU A CA 1
ATOM 1790 C C . LEU A 1 222 ? -4.207 -1.186 13.184 1.00 50.03 222 LEU A C 1
ATOM 1792 O O . LEU A 1 222 ? -4.345 -0.280 14.003 1.00 50.03 222 LEU A O 1
ATOM 1796 N N . ALA A 1 223 ? -5.242 -1.689 12.504 1.00 50.78 223 ALA A N 1
ATOM 1797 C CA . ALA A 1 223 ? -6.623 -1.283 12.761 1.00 50.78 223 ALA A CA 1
ATOM 1798 C C . ALA A 1 223 ? -7.211 -1.980 14.001 1.00 50.78 223 ALA A C 1
ATOM 1800 O O . ALA A 1 223 ? -8.106 -1.419 14.636 1.00 50.78 223 ALA A O 1
ATOM 1801 N N . GLU A 1 224 ? -6.694 -3.163 14.353 1.00 46.97 224 GLU A N 1
ATOM 1802 C CA . GLU A 1 224 ? -7.076 -3.914 15.557 1.00 46.97 224 GLU A CA 1
ATOM 1803 C C . GLU A 1 224 ? -6.329 -3.439 16.809 1.00 46.97 224 GLU A C 1
ATOM 1805 O O . GLU A 1 224 ? -6.888 -3.460 17.904 1.00 46.97 224 GLU A O 1
ATOM 1810 N N . VAL A 1 225 ? -5.120 -2.889 16.657 1.00 43.97 225 VAL A N 1
ATOM 1811 C CA . VAL A 1 225 ? -4.452 -2.113 17.712 1.00 43.97 225 VAL A CA 1
ATOM 1812 C C . VAL A 1 225 ? -4.924 -0.658 17.643 1.00 43.97 225 VAL A C 1
ATOM 1814 O O . VAL A 1 225 ? -4.145 0.270 17.435 1.00 43.97 225 VAL A O 1
ATOM 1817 N N . ARG A 1 226 ? -6.227 -0.431 17.833 1.00 38.38 226 ARG A N 1
ATOM 1818 C CA . ARG A 1 226 ? -6.662 0.839 18.419 1.00 38.38 226 ARG A CA 1
ATOM 1819 C C . ARG A 1 226 ? -6.314 0.749 19.902 1.00 38.38 226 ARG A C 1
ATOM 1821 O O . ARG A 1 226 ? -6.973 -0.009 20.609 1.00 38.38 226 ARG A O 1
ATOM 1828 N N . PRO A 1 227 ? -5.297 1.462 20.415 1.00 38.47 227 PRO A N 1
ATOM 1829 C CA . PRO A 1 227 ? -5.273 1.702 21.844 1.00 38.47 227 PRO A CA 1
ATOM 1830 C C . PRO A 1 227 ? -6.572 2.446 22.166 1.00 38.47 227 PRO A C 1
ATOM 1832 O O . PRO A 1 227 ? -6.877 3.456 21.527 1.00 38.47 227 PRO A O 1
ATOM 1835 N N . ASP A 1 228 ? -7.337 1.938 23.128 1.00 38.44 228 ASP A N 1
ATOM 1836 C CA . ASP A 1 228 ? -8.599 2.494 23.648 1.00 38.44 228 ASP A CA 1
ATOM 1837 C C . ASP A 1 228 ? -8.394 3.850 24.377 1.00 38.44 228 ASP A C 1
ATOM 1839 O O . ASP A 1 228 ? -9.000 4.157 25.399 1.00 38.44 228 ASP A O 1
ATOM 1843 N N . GLY A 1 229 ? -7.485 4.683 23.870 1.00 37.88 229 GLY A N 1
ATOM 1844 C CA . GLY A 1 229 ? -7.007 5.904 24.506 1.00 37.88 229 GLY A CA 1
ATOM 1845 C C . GLY A 1 229 ? -5.989 6.692 23.681 1.00 37.88 229 GLY A C 1
ATOM 1846 O O . GLY A 1 229 ? -5.203 7.428 24.267 1.00 37.88 229 GLY A O 1
ATOM 1847 N N . ALA A 1 230 ? -5.968 6.573 22.345 1.00 35.19 230 ALA A N 1
ATOM 1848 C CA . ALA A 1 230 ? -5.327 7.594 21.509 1.00 35.19 230 ALA A CA 1
ATOM 1849 C C . ALA A 1 230 ? -6.225 8.838 21.492 1.00 35.19 230 ALA A C 1
ATOM 1851 O O . ALA A 1 230 ? -7.054 9.033 20.603 1.00 35.19 230 ALA A O 1
ATOM 1852 N N . VAL A 1 231 ? -6.089 9.623 22.555 1.00 35.75 231 VAL A N 1
ATOM 1853 C CA . VAL A 1 231 ? -6.662 10.953 22.722 1.00 35.75 231 VAL A CA 1
ATOM 1854 C C . VAL A 1 231 ? -6.270 11.786 21.501 1.00 35.75 231 VAL A C 1
ATOM 1856 O O . VAL A 1 231 ? -5.090 11.906 21.176 1.00 35.75 231 VAL A O 1
ATOM 1859 N N . GLY A 1 232 ? -7.258 12.332 20.796 1.00 39.78 232 GLY A N 1
ATOM 1860 C CA . GLY A 1 232 ? -7.064 13.273 19.691 1.00 39.78 232 GLY A CA 1
ATOM 1861 C C . GLY A 1 232 ? -6.629 14.662 20.164 1.00 39.78 232 GLY A C 1
ATOM 1862 O O . GLY A 1 232 ? -7.128 15.640 19.629 1.00 39.78 232 GLY A O 1
ATOM 1863 N N . ASP A 1 233 ? -5.755 14.730 21.171 1.00 40.72 233 ASP A N 1
ATOM 1864 C CA . ASP A 1 233 ? -5.422 15.953 21.920 1.00 40.72 233 ASP A CA 1
ATOM 1865 C C . ASP A 1 233 ? -4.036 16.528 21.559 1.00 40.72 233 ASP A C 1
ATOM 1867 O O . ASP A 1 233 ? -3.698 17.629 21.960 1.00 40.72 233 ASP A O 1
ATOM 1871 N N . ASP A 1 234 ? -3.235 15.823 20.747 1.00 46.91 234 ASP A N 1
ATOM 1872 C CA . ASP A 1 234 ? -1.845 16.218 20.428 1.00 46.91 234 ASP A CA 1
ATOM 1873 C C . ASP A 1 234 ? -1.662 16.815 19.013 1.00 46.91 234 ASP A C 1
ATOM 1875 O O . ASP A 1 234 ? -0.551 16.867 1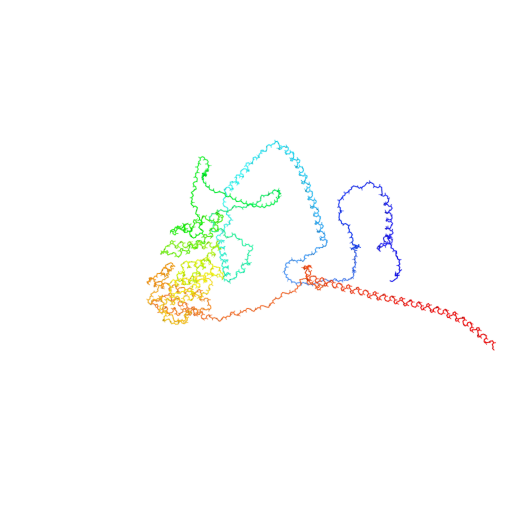8.474 1.00 46.91 234 ASP A O 1
ATOM 1879 N N . LEU A 1 235 ? -2.745 17.251 18.355 1.00 47.81 235 LEU A N 1
ATOM 1880 C CA . LEU A 1 235 ? -2.690 17.813 16.993 1.00 47.81 235 LEU A CA 1
ATOM 1881 C C . LEU A 1 235 ? -3.100 19.284 16.862 1.00 47.81 235 LEU A C 1
ATOM 1883 O O . LEU A 1 235 ? -3.216 19.743 15.724 1.00 47.81 235 LEU A O 1
ATOM 1887 N N . ASP A 1 236 ? -3.254 20.040 17.954 1.00 43.69 236 ASP A N 1
ATOM 1888 C CA . ASP A 1 236 ? -3.783 21.410 17.843 1.00 43.69 236 ASP A CA 1
ATOM 1889 C C . ASP A 1 236 ? -2.864 22.577 18.238 1.00 43.69 236 ASP A C 1
ATOM 1891 O O . ASP A 1 236 ? -3.144 23.703 17.810 1.00 43.69 236 ASP A O 1
ATOM 1895 N N . ASP A 1 237 ? -1.707 22.366 18.877 1.00 43.72 237 ASP A N 1
ATOM 1896 C CA . ASP A 1 237 ? -0.983 23.525 19.426 1.00 43.72 237 ASP A CA 1
ATOM 1897 C C . ASP A 1 237 ? 0.226 24.025 18.608 1.00 43.72 237 ASP A C 1
ATOM 1899 O O . ASP A 1 237 ? 0.303 25.217 18.317 1.00 43.72 237 ASP A O 1
ATOM 1903 N N . ASP A 1 238 ? 1.117 23.195 18.067 1.00 45.50 238 ASP A N 1
ATOM 1904 C CA . ASP A 1 238 ? 2.441 23.713 17.644 1.00 45.50 238 ASP A CA 1
ATOM 1905 C C . ASP A 1 238 ? 2.539 24.493 16.309 1.00 45.50 238 ASP A C 1
ATOM 1907 O O . ASP A 1 238 ? 3.595 25.045 15.994 1.00 45.50 238 ASP A O 1
ATOM 1911 N N . PHE A 1 239 ? 1.474 24.608 15.503 1.00 43.19 239 PHE A N 1
ATOM 1912 C CA . PHE A 1 239 ? 1.502 25.442 14.276 1.00 43.19 239 PHE A CA 1
ATOM 1913 C C . PHE A 1 239 ? 0.687 26.739 14.384 1.00 43.19 239 PHE A C 1
ATOM 1915 O O . PHE A 1 239 ? 0.918 27.676 13.620 1.00 43.19 239 PHE A O 1
ATOM 1922 N N . TRP A 1 240 ? -0.261 26.808 15.321 1.00 45.66 240 TRP A N 1
ATOM 1923 C CA . TRP A 1 240 ? -1.056 28.011 15.595 1.00 45.66 240 TRP A CA 1
ATOM 1924 C C . TRP A 1 240 ? -0.800 28.585 17.003 1.00 45.66 240 TRP A C 1
ATOM 1926 O O . TRP A 1 240 ? -1.391 29.612 17.340 1.00 45.66 240 TRP A O 1
ATOM 1936 N N . ALA A 1 241 ? 0.104 27.996 17.804 1.00 35.78 241 ALA A N 1
ATOM 1937 C CA . ALA A 1 241 ? 0.604 28.538 19.073 1.00 35.78 241 ALA A CA 1
ATOM 1938 C C . ALA A 1 241 ? 1.544 29.731 18.845 1.00 35.78 241 ALA A C 1
ATOM 1940 O O . ALA A 1 241 ? 2.754 29.708 19.054 1.00 35.78 241 ALA A O 1
ATOM 1941 N N . GLY A 1 242 ? 0.936 30.825 18.417 1.00 37.66 242 GLY A N 1
ATOM 1942 C CA . GLY A 1 242 ? 1.493 32.160 18.463 1.00 37.66 242 GLY A CA 1
ATOM 1943 C C . GLY A 1 242 ? 0.346 33.121 18.716 1.00 37.66 242 GLY A C 1
ATOM 1944 O O . GLY A 1 242 ? -0.147 33.726 17.773 1.00 37.66 242 GLY A O 1
ATOM 1945 N N . SER A 1 243 ? -0.045 33.247 19.989 1.00 36.59 243 SER A N 1
ATOM 1946 C CA . SER A 1 243 ? -1.147 34.079 20.504 1.00 36.59 243 SER A CA 1
ATOM 1947 C C . SER A 1 243 ? -2.541 33.460 20.347 1.00 36.59 243 SER A C 1
ATOM 1949 O O . SER A 1 243 ? -3.245 33.707 19.372 1.00 36.59 243 SER A O 1
ATOM 1951 N N . GLY A 1 244 ? -2.936 32.672 21.348 1.00 32.28 244 GLY A N 1
ATOM 1952 C CA . GLY A 1 244 ? -4.285 32.129 21.471 1.00 32.28 244 GLY A CA 1
ATOM 1953 C C . GLY A 1 244 ? -5.321 33.167 21.899 1.00 32.28 244 GLY A C 1
ATOM 1954 O O . GLY A 1 244 ? -4.994 34.104 22.626 1.00 32.28 244 GLY A O 1
ATOM 1955 N N . ASP A 1 245 ? -6.556 32.950 21.453 1.00 33.97 245 ASP A N 1
ATOM 1956 C CA . ASP A 1 245 ? -7.748 33.065 22.297 1.00 33.97 245 ASP A CA 1
ATOM 1957 C C . ASP A 1 245 ? -8.941 32.408 21.580 1.00 33.97 245 ASP A C 1
ATOM 1959 O O . ASP A 1 245 ? -9.436 32.957 20.605 1.00 33.97 245 ASP A O 1
ATOM 1963 N N . GLU A 1 246 ? -9.367 31.233 22.044 1.00 37.59 246 GLU A N 1
ATOM 1964 C CA . GLU A 1 246 ? -10.752 30.720 22.032 1.00 37.59 246 GLU A CA 1
ATOM 1965 C C . GLU A 1 246 ? -10.830 29.817 23.286 1.00 37.59 246 GLU A C 1
ATOM 1967 O O . GLU A 1 246 ? -9.851 29.160 23.626 1.00 37.59 246 GLU A O 1
ATOM 1972 N N . GLU A 1 247 ? -11.865 29.821 24.125 1.00 35.06 247 GLU A N 1
ATOM 1973 C CA . GLU A 1 247 ? -13.234 29.472 23.763 1.00 35.06 247 GLU A CA 1
ATOM 1974 C C . GLU A 1 247 ? -14.227 29.860 24.882 1.00 35.06 247 GLU A C 1
ATOM 1976 O O . GLU A 1 247 ? -13.962 29.740 26.085 1.00 35.06 247 GLU A O 1
ATOM 1981 N N . THR A 1 248 ? -15.412 30.305 24.469 1.00 33.06 248 THR A N 1
ATOM 1982 C CA . THR A 1 248 ? -16.627 30.405 25.283 1.00 33.06 248 THR A CA 1
ATOM 1983 C C . THR A 1 248 ? -17.534 29.209 25.006 1.00 33.06 248 THR A C 1
ATOM 1985 O O . THR A 1 248 ? -17.845 28.980 23.844 1.00 33.06 248 THR A O 1
ATOM 1988 N N . GLY A 1 249 ? -18.097 28.577 26.046 1.00 29.17 249 GLY A N 1
ATOM 1989 C CA . GLY A 1 249 ? -19.423 27.950 25.919 1.00 29.17 249 GLY A CA 1
ATOM 1990 C C . GLY A 1 249 ? -19.632 26.578 26.560 1.00 29.17 249 GLY A C 1
ATOM 1991 O O . GLY A 1 249 ? -19.922 25.620 25.859 1.00 29.17 249 GLY A O 1
ATOM 1992 N N . PHE A 1 250 ? -19.623 26.491 27.895 1.00 24.66 250 PHE A N 1
ATOM 1993 C CA . PHE A 1 250 ? -20.318 25.406 28.601 1.00 24.66 250 PHE A CA 1
ATOM 1994 C C . PHE A 1 250 ? -21.615 25.954 29.205 1.00 24.66 250 PHE A C 1
ATOM 1996 O O . PHE A 1 250 ? -21.592 26.679 30.200 1.00 24.66 250 PHE A O 1
ATOM 2003 N N . THR A 1 251 ? -22.751 25.629 28.589 1.00 30.09 251 THR A N 1
ATOM 2004 C CA . THR A 1 251 ? -24.083 25.828 29.167 1.00 30.09 251 THR A CA 1
ATOM 2005 C C . THR A 1 251 ? -24.570 24.511 29.758 1.00 30.09 251 THR A C 1
ATOM 2007 O O . THR A 1 251 ? -24.888 23.584 29.016 1.00 30.09 251 THR A O 1
ATOM 2010 N N . VAL A 1 252 ? -24.692 24.444 31.084 1.00 27.28 252 VAL A N 1
ATOM 2011 C CA . VAL A 1 252 ? -25.510 23.436 31.767 1.00 27.28 252 VAL A CA 1
ATOM 2012 C C . VAL A 1 252 ? -26.386 24.122 32.809 1.00 27.28 252 VAL A C 1
ATOM 2014 O O . VAL A 1 252 ? -25.886 24.729 33.750 1.00 27.28 252 VAL A O 1
ATOM 2017 N N . GLY A 1 253 ? -27.698 23.950 32.632 1.00 27.27 253 GLY A N 1
ATOM 2018 C CA . GLY A 1 253 ? -28.620 23.665 33.730 1.00 27.27 253 GLY A CA 1
ATOM 2019 C C . GLY A 1 253 ? -29.237 24.855 34.458 1.00 27.27 253 GLY A C 1
ATOM 2020 O O . GLY A 1 253 ? -28.878 25.136 35.595 1.00 27.27 253 GLY A O 1
ATOM 2021 N N . SER A 1 254 ? -30.265 25.459 33.859 1.00 27.39 254 SER A N 1
ATOM 2022 C CA . SER A 1 254 ? -31.368 26.045 34.631 1.00 27.39 254 SER A CA 1
ATOM 2023 C C . SER A 1 254 ? -32.457 24.972 34.783 1.00 27.39 254 SER A C 1
ATOM 2025 O O . SER A 1 254 ? -32.878 24.424 33.759 1.00 27.39 254 SER A O 1
ATOM 2027 N N . PRO A 1 255 ? -32.895 24.608 36.004 1.00 32.34 255 PRO A N 1
ATOM 2028 C CA . PRO A 1 255 ? -34.017 23.705 36.176 1.00 32.34 255 PRO A CA 1
ATOM 2029 C C . PRO A 1 255 ? -35.328 24.492 36.105 1.00 32.34 255 PRO A C 1
ATOM 2031 O O . PRO A 1 255 ? -35.552 25.462 36.826 1.00 32.34 255 PRO A O 1
ATOM 2034 N N . VAL A 1 256 ? -36.188 24.024 35.212 1.00 30.33 256 VAL A N 1
ATOM 2035 C CA . VAL A 1 256 ? -37.590 24.406 35.061 1.00 30.33 256 VAL A CA 1
ATOM 2036 C C . VAL A 1 256 ? -38.408 23.775 36.192 1.00 30.33 256 VAL A C 1
ATOM 2038 O O . VAL A 1 256 ? -38.262 22.582 36.461 1.00 30.33 256 VAL A O 1
ATOM 2041 N N . THR A 1 257 ? -39.318 24.538 36.800 1.00 25.44 257 THR A N 1
ATOM 2042 C CA . THR A 1 257 ? -40.524 23.995 37.438 1.00 25.44 257 THR A CA 1
ATOM 2043 C C . THR A 1 257 ? -41.693 24.010 36.447 1.00 25.44 257 THR A C 1
ATOM 2045 O O . THR A 1 257 ? -41.918 24.962 35.706 1.00 25.44 257 THR A O 1
ATOM 2048 N N . SER A 1 258 ? -42.382 22.874 36.436 1.00 26.09 258 SER A N 1
ATOM 2049 C CA . SER A 1 258 ? -43.538 22.417 35.655 1.00 26.09 258 SER A CA 1
ATOM 2050 C C . SER A 1 258 ? -44.732 23.375 35.534 1.00 26.09 258 SER A C 1
ATOM 2052 O O . SER A 1 258 ? -45.099 23.967 36.545 1.00 26.09 258 SER A O 1
ATOM 2054 N N . VAL A 1 259 ? -45.442 23.363 34.390 1.00 26.52 259 VAL A N 1
ATOM 2055 C CA . VAL A 1 259 ? -46.741 22.653 34.210 1.00 26.52 259 VAL A CA 1
ATOM 2056 C C . VAL A 1 259 ? -47.248 22.638 32.746 1.00 26.52 259 VAL A C 1
ATOM 2058 O O . VAL A 1 259 ? -47.288 23.667 32.085 1.00 26.52 259 VAL A O 1
ATOM 2061 N N . SER A 1 260 ? -47.666 21.433 32.325 1.00 24.98 260 SER A N 1
ATOM 2062 C CA . SER A 1 260 ? -48.761 21.018 31.414 1.00 24.98 260 SER A CA 1
ATOM 2063 C C . SER A 1 260 ? -48.980 21.633 30.020 1.00 24.98 260 SER A C 1
ATOM 2065 O O . SER A 1 260 ? -49.690 22.617 29.848 1.00 24.98 260 SER A O 1
ATOM 2067 N N . ASP A 1 261 ? -48.436 20.923 29.029 1.00 26.42 261 ASP A N 1
ATOM 2068 C CA . ASP A 1 261 ? -49.096 20.181 27.929 1.00 26.42 261 ASP A CA 1
ATOM 2069 C C . ASP A 1 261 ? -50.595 20.415 27.617 1.00 26.42 261 ASP A C 1
ATOM 2071 O O . ASP A 1 261 ? -51.444 20.187 28.481 1.00 26.42 261 ASP A O 1
ATOM 2075 N N . SER A 1 262 ? -50.916 20.758 26.357 1.00 28.02 262 SER A N 1
ATOM 2076 C CA . SER A 1 262 ? -51.960 20.111 25.526 1.00 28.02 262 SER A CA 1
ATOM 2077 C C . SER A 1 262 ? -51.824 20.510 24.038 1.00 28.02 262 SER A C 1
ATOM 2079 O O . SER A 1 262 ? -52.001 21.675 23.695 1.00 28.02 262 SER A O 1
ATOM 2081 N N . GLU A 1 263 ? -51.572 19.502 23.198 1.00 26.75 263 GLU A N 1
ATOM 2082 C CA . GLU A 1 263 ? -52.302 19.154 21.957 1.00 26.75 263 GLU A CA 1
ATOM 2083 C C . GLU A 1 263 ? -52.274 20.066 20.699 1.00 26.75 263 GLU A C 1
ATOM 2085 O O . GLU A 1 263 ? -52.819 21.163 20.652 1.00 26.75 263 GLU A O 1
ATOM 2090 N N . GLU A 1 264 ? -51.744 19.440 19.637 1.00 24.14 264 GLU A N 1
ATOM 2091 C CA . GLU A 1 264 ? -52.270 19.322 18.263 1.00 24.14 264 GLU A CA 1
ATOM 2092 C C . GLU A 1 264 ? -52.318 20.494 17.246 1.00 24.14 264 GLU A C 1
ATOM 2094 O O . GLU A 1 264 ? -52.863 21.570 17.459 1.00 24.14 264 GLU A O 1
ATOM 2099 N N . ALA A 1 265 ? -51.889 20.101 16.032 1.00 22.89 265 ALA A N 1
ATOM 2100 C CA . ALA A 1 265 ? -52.493 20.379 14.720 1.00 22.89 265 ALA A CA 1
ATOM 2101 C C . ALA A 1 265 ? -52.053 21.606 13.879 1.00 22.89 265 ALA A C 1
ATOM 2103 O O . ALA A 1 265 ? -52.455 22.740 14.097 1.00 22.89 265 ALA A O 1
ATOM 2104 N N . SER A 1 266 ? -51.357 21.257 12.782 1.00 23.48 266 SER A N 1
ATOM 2105 C CA . SER A 1 266 ? -51.728 21.499 11.365 1.00 23.48 266 SER A CA 1
ATOM 2106 C C . SER A 1 266 ? -51.771 22.906 10.741 1.00 23.48 266 SER A C 1
ATOM 2108 O O . SER A 1 266 ? -52.349 23.827 11.302 1.00 23.48 266 SER A O 1
ATOM 2110 N N . GLY A 1 267 ? -51.364 22.942 9.461 1.00 23.19 267 GLY A N 1
ATOM 2111 C CA . GLY A 1 267 ? -51.839 23.872 8.416 1.00 23.19 267 GLY A CA 1
ATOM 2112 C C . GLY A 1 267 ? -50.908 25.060 8.185 1.00 23.19 267 GLY A C 1
ATOM 2113 O O . GLY A 1 267 ? -50.580 25.756 9.135 1.00 23.19 267 GLY A O 1
ATOM 2114 N N . ASP A 1 268 ? -50.297 25.189 7.001 1.00 24.98 268 ASP A N 1
ATOM 2115 C CA . ASP A 1 268 ? -50.860 25.856 5.797 1.00 24.98 268 ASP A CA 1
ATOM 2116 C C . ASP A 1 268 ? -51.114 27.352 6.040 1.00 24.98 268 ASP A C 1
ATOM 2118 O O . ASP A 1 268 ? -51.600 27.748 7.090 1.00 24.98 268 ASP A O 1
ATOM 2122 N N . GLU A 1 269 ? -50.897 28.292 5.136 1.00 26.38 269 GLU A N 1
ATOM 2123 C CA . GLU A 1 269 ? -50.324 28.411 3.797 1.00 26.38 269 GLU A CA 1
ATOM 2124 C C . GLU A 1 269 ? -50.204 29.950 3.582 1.00 26.38 269 GLU A C 1
ATOM 2126 O O . GLU A 1 269 ? -50.589 30.740 4.447 1.00 26.38 269 GLU A O 1
ATOM 2131 N N . GLU A 1 270 ? -49.737 30.351 2.397 1.00 25.27 270 GLU A N 1
ATOM 2132 C CA . GLU A 1 270 ? -49.937 31.663 1.745 1.00 25.27 270 GLU A CA 1
ATOM 2133 C C . GLU A 1 270 ? -49.073 32.851 2.218 1.00 25.27 270 GLU A C 1
ATOM 2135 O O . GLU A 1 270 ? -49.117 33.331 3.345 1.00 25.27 270 GLU A O 1
ATOM 2140 N N . GLU A 1 271 ? -48.095 33.273 1.411 1.00 26.11 271 GLU A N 1
ATOM 2141 C CA . GLU A 1 271 ? -48.182 34.048 0.150 1.00 26.11 271 GLU A CA 1
ATOM 2142 C C . GLU A 1 271 ? -48.233 35.569 0.365 1.00 26.11 271 GLU A C 1
ATOM 2144 O O . GLU A 1 271 ? -48.937 36.102 1.215 1.00 26.11 271 GLU A O 1
ATOM 2149 N N . GLY A 1 272 ? -47.536 36.285 -0.526 1.00 24.00 272 GLY A N 1
ATOM 2150 C CA . GLY A 1 272 ? -48.066 37.567 -0.993 1.00 24.00 272 GLY A CA 1
ATOM 2151 C C . GLY A 1 272 ? -47.351 38.843 -0.557 1.00 24.00 272 GLY A C 1
ATOM 2152 O O . GLY A 1 272 ? -47.969 39.750 -0.019 1.00 24.00 272 GLY A O 1
ATOM 2153 N N . ASN A 1 273 ? -46.068 38.951 -0.903 1.00 26.11 273 ASN A N 1
ATOM 2154 C CA . ASN A 1 273 ? -45.564 39.972 -1.835 1.00 26.11 273 ASN A CA 1
ATOM 2155 C C . ASN A 1 273 ? -46.008 41.451 -1.645 1.00 26.11 273 ASN A C 1
ATOM 2157 O O . ASN A 1 273 ? -47.166 41.791 -1.890 1.00 26.11 273 ASN A O 1
ATOM 2161 N N . LYS A 1 274 ? -45.043 42.367 -1.439 1.00 27.39 274 LYS A N 1
ATOM 2162 C CA . LYS A 1 274 ? -44.895 43.563 -2.300 1.00 27.39 274 LYS A CA 1
ATOM 2163 C C . LYS A 1 274 ? -43.586 44.329 -2.098 1.00 27.39 274 LYS A C 1
ATOM 2165 O O . LYS A 1 274 ? -43.132 44.587 -0.989 1.00 27.39 274 LYS A O 1
ATOM 2170 N N . GLU A 1 275 ? -43.034 44.687 -3.247 1.00 23.36 275 GLU A N 1
ATOM 2171 C CA . GLU A 1 275 ? -41.769 45.356 -3.514 1.00 23.36 275 GLU A CA 1
ATOM 2172 C C . GLU A 1 275 ? -41.728 46.886 -3.253 1.00 23.36 275 GLU A C 1
ATOM 2174 O O . GLU A 1 275 ? -42.739 47.584 -3.267 1.00 23.36 275 GLU A O 1
ATOM 2179 N N . TYR A 1 276 ? -40.471 47.357 -3.212 1.00 25.00 276 TYR A N 1
ATOM 2180 C CA . TYR A 1 276 ? -39.881 48.637 -3.649 1.00 25.00 276 TYR A CA 1
ATOM 2181 C C . TYR A 1 276 ? -39.773 49.874 -2.724 1.00 25.00 276 TYR A C 1
ATOM 2183 O O . TYR A 1 276 ? -40.712 50.614 -2.465 1.00 25.00 276 TYR A O 1
ATOM 2191 N N . GLN A 1 277 ? -38.484 50.162 -2.464 1.00 26.50 277 GLN A N 1
ATOM 2192 C CA . GLN A 1 277 ? -37.756 51.444 -2.546 1.00 26.50 277 GLN A CA 1
ATOM 2193 C C . GLN A 1 277 ? -37.815 52.480 -1.402 1.00 26.50 277 GLN A C 1
ATOM 2195 O O . GLN A 1 277 ? -38.654 53.366 -1.350 1.00 26.50 277 GLN A O 1
ATOM 2200 N N . SER A 1 278 ? -36.728 52.451 -0.616 1.00 26.48 278 SER A N 1
ATOM 2201 C CA . SER A 1 278 ? -35.693 53.503 -0.499 1.00 26.48 278 SER A CA 1
ATOM 2202 C C . SER A 1 278 ? -36.091 54.930 -0.063 1.00 26.48 278 SER A C 1
ATOM 2204 O O . SER A 1 278 ? -36.629 55.712 -0.838 1.00 26.48 278 SER A O 1
ATOM 2206 N N . VAL A 1 279 ? -35.681 55.310 1.158 1.00 25.58 279 VAL A N 1
ATOM 2207 C CA . VAL A 1 279 ? -34.639 56.323 1.499 1.00 25.58 279 VAL A CA 1
ATOM 2208 C C . VAL A 1 279 ? -34.958 56.989 2.850 1.00 25.58 279 VAL A C 1
ATOM 2210 O O . VAL A 1 279 ? -35.890 57.781 2.951 1.00 25.58 279 VAL A O 1
ATOM 2213 N N . ARG A 1 280 ? -34.081 56.749 3.838 1.00 24.25 280 ARG A N 1
ATOM 2214 C CA . ARG A 1 280 ? -33.624 57.596 4.976 1.00 24.25 280 ARG A CA 1
ATOM 2215 C C . ARG A 1 280 ? -33.342 56.634 6.131 1.00 24.25 280 ARG A C 1
ATOM 2217 O O . ARG A 1 280 ? -34.256 55.994 6.612 1.00 24.25 280 ARG A O 1
ATOM 2224 N N . GLY A 1 281 ? -32.120 56.426 6.594 1.00 26.67 281 GLY A N 1
ATOM 2225 C CA . GLY A 1 281 ? -31.050 57.390 6.797 1.00 26.67 281 GLY A CA 1
ATOM 2226 C C . GLY A 1 281 ? -30.668 57.286 8.269 1.00 26.67 281 GLY A C 1
ATOM 2227 O O . GLY A 1 281 ? -31.020 58.165 9.048 1.00 26.67 281 GLY A O 1
ATOM 2228 N N . GLU A 1 282 ? -30.008 56.193 8.651 1.00 29.42 282 GLU A N 1
ATOM 2229 C CA . GLU A 1 282 ? -29.486 56.017 10.004 1.00 29.42 282 GLU A CA 1
ATOM 2230 C C . GLU A 1 282 ? -27.999 56.356 10.031 1.00 29.42 282 GLU A C 1
ATOM 2232 O O . GLU A 1 282 ? -27.185 55.860 9.252 1.00 29.42 282 GLU A O 1
ATOM 2237 N N . LYS A 1 283 ? -27.681 57.311 10.902 1.00 27.59 283 LYS A N 1
ATOM 2238 C CA . LYS A 1 283 ? -26.338 57.817 11.158 1.00 27.59 283 LYS A CA 1
ATOM 2239 C C . LYS A 1 283 ? -25.525 56.740 11.890 1.00 27.59 283 LYS A C 1
ATOM 2241 O O . LYS A 1 283 ? -26.080 56.095 12.776 1.00 27.59 283 LYS A O 1
ATOM 2246 N N . PRO A 1 284 ? -24.218 56.598 11.617 1.00 28.14 284 PRO A N 1
ATOM 2247 C CA . PRO A 1 284 ? -23.362 55.738 12.419 1.00 28.14 284 PRO A CA 1
ATOM 2248 C C . PRO A 1 284 ? -23.176 56.367 13.807 1.00 28.14 284 PRO A C 1
ATOM 2250 O O . PRO A 1 284 ? -22.771 57.524 13.929 1.00 28.14 284 PRO A O 1
ATOM 2253 N N . SER A 1 285 ? -23.491 55.618 14.862 1.00 31.42 285 SER A N 1
ATOM 2254 C CA . SER A 1 285 ? -23.159 55.993 16.234 1.00 31.42 285 SER A CA 1
ATOM 2255 C C . SER A 1 285 ? -21.646 55.880 16.437 1.00 31.42 285 SER A C 1
ATOM 2257 O O . SER A 1 285 ? -21.086 54.785 16.427 1.00 31.42 285 SER A O 1
ATOM 2259 N N . GLU A 1 286 ? -20.978 57.019 16.606 1.00 30.94 286 GLU A N 1
ATOM 2260 C CA . GLU A 1 286 ? -19.581 57.084 17.033 1.00 30.94 286 GLU A CA 1
ATOM 2261 C C . GLU A 1 286 ? -19.444 56.545 18.466 1.00 30.94 286 GLU A C 1
ATOM 2263 O O . GLU A 1 286 ? -20.055 57.060 19.404 1.00 30.94 286 GLU A O 1
ATOM 2268 N N . ASN A 1 287 ? -18.604 55.524 18.648 1.00 40.78 287 ASN A N 1
ATOM 2269 C CA . ASN A 1 287 ? -18.232 55.009 19.964 1.00 40.78 287 ASN A CA 1
ATOM 2270 C C . ASN A 1 287 ? -17.308 56.013 20.670 1.00 40.78 287 ASN A C 1
ATOM 2272 O O . ASN A 1 287 ? -16.093 56.017 20.465 1.00 40.78 287 ASN A O 1
ATOM 2276 N N . VAL A 1 288 ? -17.890 56.876 21.503 1.00 39.25 288 VAL A N 1
ATOM 2277 C CA . VAL A 1 288 ? -17.166 57.768 22.416 1.00 39.25 288 VAL A CA 1
ATOM 2278 C C . VAL A 1 288 ? -17.096 57.098 23.784 1.00 39.25 288 VAL A C 1
ATOM 2280 O O . VAL A 1 288 ? -18.114 56.960 24.455 1.00 39.25 288 VAL A O 1
ATOM 2283 N N . ILE A 1 289 ? -15.896 56.717 24.224 1.00 51.72 289 ILE A N 1
ATOM 2284 C CA . ILE A 1 289 ? -15.662 56.324 25.618 1.00 51.72 289 ILE A CA 1
ATOM 2285 C C . ILE A 1 289 ? -15.142 57.555 26.363 1.00 51.72 289 ILE A C 1
ATOM 2287 O O . ILE A 1 289 ? -14.115 58.134 26.005 1.00 51.72 289 ILE A O 1
ATOM 2291 N N . THR A 1 290 ? -15.874 57.979 27.390 1.00 39.09 290 THR A N 1
ATOM 2292 C CA . THR A 1 290 ? -15.495 59.081 28.283 1.00 39.09 290 THR A CA 1
ATOM 2293 C C . THR A 1 290 ? -14.813 58.525 29.527 1.00 39.09 290 THR A C 1
ATOM 2295 O O . THR A 1 290 ? -15.459 57.874 30.339 1.00 39.09 290 THR A O 1
ATOM 2298 N N . ILE A 1 291 ? -13.530 58.838 29.715 1.00 46.34 291 ILE A N 1
ATOM 2299 C CA . ILE A 1 291 ? -12.833 58.689 30.998 1.00 46.34 291 ILE A CA 1
ATOM 2300 C C . ILE A 1 291 ? -12.306 60.079 31.359 1.00 46.34 291 ILE A C 1
ATOM 2302 O O . ILE A 1 291 ? -11.401 60.574 30.699 1.00 46.34 291 ILE A O 1
ATOM 2306 N N . GLY A 1 292 ? -12.932 60.732 32.346 1.00 45.84 292 GLY A N 1
ATOM 2307 C CA . GLY A 1 292 ? -12.517 62.018 32.931 1.00 45.84 292 GLY A CA 1
ATOM 2308 C C . GLY A 1 292 ? -12.184 63.150 31.941 1.00 45.84 292 GLY A C 1
ATOM 2309 O O . GLY A 1 292 ? -11.059 63.258 31.476 1.00 45.84 292 GLY A O 1
ATOM 2310 N N . ASN A 1 293 ? -13.139 64.048 31.668 1.00 48.12 293 ASN A N 1
ATOM 2311 C CA . ASN A 1 293 ? -13.013 65.339 30.952 1.00 48.12 293 ASN A CA 1
ATOM 2312 C C . ASN A 1 293 ? -12.173 65.423 29.648 1.00 48.12 293 ASN A C 1
ATOM 2314 O O . ASN A 1 293 ? -12.021 66.517 29.104 1.00 48.12 293 ASN A O 1
ATOM 2318 N N . LYS A 1 294 ? -11.693 64.319 29.069 1.00 43.09 294 LYS A N 1
ATOM 2319 C CA . LYS A 1 294 ? -11.074 64.270 27.736 1.00 43.09 294 LYS A CA 1
ATOM 2320 C C . LYS A 1 294 ? -11.731 63.173 26.897 1.00 43.09 294 LYS A C 1
ATOM 2322 O O . LYS A 1 294 ? -11.801 62.021 27.307 1.00 43.09 294 LYS A O 1
ATOM 2327 N N . LYS A 1 295 ? -12.222 63.548 25.711 1.00 38.25 295 LYS A N 1
ATOM 2328 C CA . LYS A 1 295 ? -12.773 62.628 24.704 1.00 38.25 295 LYS A CA 1
ATOM 2329 C C . LYS A 1 295 ? -11.639 62.136 23.802 1.00 38.25 295 LYS A C 1
ATOM 2331 O O . LYS A 1 295 ? -10.938 62.962 23.221 1.00 38.25 295 LYS A O 1
ATOM 2336 N N . VAL A 1 296 ? -11.480 60.821 23.664 1.00 43.25 296 VAL A N 1
ATOM 2337 C CA . VAL A 1 296 ? -10.566 60.203 22.689 1.00 43.25 296 VAL A CA 1
ATOM 2338 C C . VAL A 1 296 ? -11.403 59.483 21.636 1.00 43.25 296 VAL A C 1
ATOM 2340 O O . VAL A 1 296 ? -12.225 58.635 21.967 1.00 43.25 296 VAL A O 1
ATOM 2343 N N . ILE A 1 297 ? -11.208 59.848 20.367 1.00 40.78 297 ILE A N 1
ATOM 2344 C CA . ILE A 1 297 ? -11.882 59.240 19.213 1.00 40.78 297 ILE A CA 1
ATOM 2345 C C . ILE A 1 297 ? -10.962 58.147 18.663 1.00 40.78 297 ILE A C 1
ATOM 2347 O O . ILE A 1 297 ? -9.895 58.451 18.126 1.00 40.78 297 ILE A O 1
ATOM 2351 N N . ILE A 1 298 ? -11.368 56.881 18.775 1.00 42.75 298 ILE A N 1
ATOM 2352 C CA . ILE A 1 298 ? -10.668 55.764 18.131 1.00 42.75 298 ILE A CA 1
ATOM 2353 C C . ILE A 1 298 ? -11.2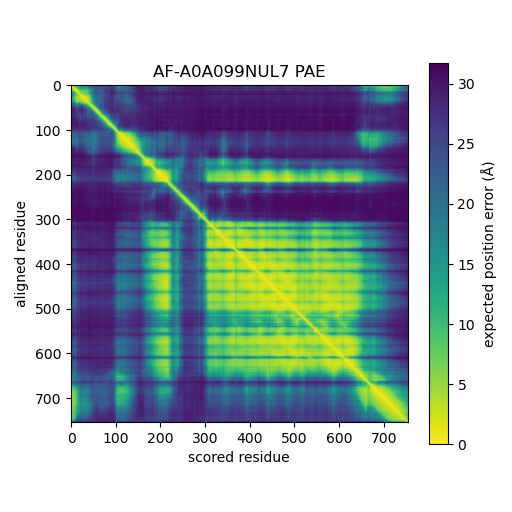05 55.643 16.702 1.00 42.75 298 ILE A C 1
ATOM 2355 O O . ILE A 1 298 ? -12.292 55.117 16.474 1.00 42.75 298 ILE A O 1
ATOM 2359 N N . LYS A 1 299 ? -10.443 56.131 15.718 1.00 34.88 299 LYS A N 1
ATOM 2360 C CA . LYS A 1 299 ? -10.724 55.855 14.303 1.00 34.88 299 LYS A CA 1
ATOM 2361 C C . LYS A 1 299 ? -10.329 54.409 13.997 1.00 34.88 299 LYS A C 1
ATOM 2363 O O . LYS A 1 299 ? -9.147 54.119 13.827 1.00 34.88 299 LYS A O 1
ATOM 2368 N N . LYS A 1 300 ? -11.301 53.497 13.913 1.00 35.97 300 LYS A N 1
ATOM 2369 C CA . LYS A 1 300 ? -11.083 52.169 13.321 1.00 35.97 300 LYS A CA 1
ATOM 2370 C C . LYS A 1 300 ? -11.009 52.367 11.803 1.00 35.97 300 LYS A C 1
ATOM 2372 O O . LYS A 1 300 ? -11.990 52.763 11.187 1.00 35.97 300 LYS A O 1
ATOM 2377 N N . ALA A 1 301 ? -9.830 52.181 11.216 1.00 32.84 301 ALA A N 1
ATOM 2378 C CA . ALA A 1 301 ? -9.671 52.214 9.767 1.00 32.84 301 ALA A CA 1
ATOM 2379 C C . ALA A 1 301 ? -10.411 51.011 9.159 1.00 32.84 301 ALA A C 1
ATOM 2381 O O . ALA A 1 301 ? -10.031 49.866 9.409 1.00 32.84 301 ALA A O 1
ATOM 2382 N N . GLU A 1 302 ? -11.463 51.260 8.382 1.00 40.88 302 GLU A N 1
ATOM 2383 C CA . GLU A 1 302 ? -12.115 50.247 7.551 1.00 40.88 302 GLU A CA 1
ATOM 2384 C C . GLU A 1 302 ? -11.138 49.806 6.451 1.00 40.88 302 GLU A C 1
ATOM 2386 O O . GLU A 1 302 ? -11.056 50.395 5.376 1.00 40.88 302 GLU A O 1
ATOM 2391 N N . LYS A 1 303 ? -10.333 48.777 6.734 1.00 43.88 303 LYS A N 1
ATOM 2392 C CA . LYS A 1 303 ? -9.651 48.018 5.684 1.00 43.88 303 LYS A CA 1
ATOM 2393 C C . LYS A 1 303 ? -10.721 47.217 4.943 1.00 43.88 303 LYS A C 1
ATOM 2395 O O . LYS A 1 303 ? -11.516 46.533 5.586 1.00 43.88 303 LYS A O 1
ATOM 2400 N N . ALA A 1 304 ? -10.745 47.320 3.613 1.00 43.66 304 ALA A N 1
ATOM 2401 C CA . ALA A 1 304 ? -11.611 46.518 2.753 1.00 43.66 304 ALA A CA 1
ATOM 2402 C C . ALA A 1 304 ? -11.577 45.046 3.200 1.00 43.66 304 ALA A C 1
ATOM 2404 O O . ALA A 1 304 ? -10.495 44.480 3.369 1.00 43.66 304 ALA A O 1
ATOM 2405 N N . ARG A 1 305 ? -12.749 44.449 3.453 1.00 58.47 305 ARG A N 1
ATOM 2406 C CA . ARG A 1 305 ? -12.864 43.043 3.861 1.00 58.47 305 ARG A CA 1
ATOM 2407 C C . ARG A 1 305 ? -12.349 42.176 2.712 1.00 58.47 305 ARG A C 1
ATOM 2409 O O . ARG A 1 305 ? -13.037 42.024 1.709 1.00 58.47 305 ARG A O 1
ATOM 2416 N N . LEU A 1 306 ? -11.124 41.672 2.839 1.00 68.94 306 LEU A N 1
ATOM 2417 C CA . LEU A 1 306 ? -10.544 40.713 1.905 1.00 68.94 306 LEU A CA 1
ATOM 2418 C C . LEU A 1 306 ? -11.422 39.458 1.935 1.00 68.94 306 LEU A C 1
ATOM 2420 O O . LEU A 1 306 ? -11.573 38.865 2.997 1.00 68.94 306 LEU A O 1
ATOM 2424 N N . THR A 1 307 ? -12.046 39.098 0.816 1.00 78.25 307 THR A N 1
ATOM 2425 C CA . THR A 1 307 ? -12.858 37.881 0.704 1.00 78.25 307 THR A CA 1
ATOM 2426 C C . THR A 1 307 ? -11.970 36.680 0.384 1.00 78.25 307 THR A C 1
ATOM 2428 O O . THR A 1 307 ? -11.095 36.795 -0.472 1.00 78.25 307 THR A O 1
ATOM 2431 N N . CYS A 1 308 ? -12.185 35.535 1.042 1.00 81.25 308 CYS A N 1
ATOM 2432 C CA . CYS A 1 308 ? -11.465 34.295 0.737 1.00 81.25 308 CYS A CA 1
ATOM 2433 C C . CYS A 1 308 ? -11.865 33.824 -0.669 1.00 81.25 308 CYS A C 1
ATOM 2435 O O . CYS A 1 308 ? -13.059 33.596 -0.883 1.00 81.25 308 CYS A O 1
ATOM 2437 N N . PRO A 1 309 ? -10.921 33.701 -1.615 1.00 85.81 309 PRO A N 1
ATOM 2438 C CA . PRO A 1 309 ? -11.249 33.291 -2.971 1.00 85.81 309 PRO A CA 1
ATOM 2439 C C . PRO A 1 309 ? -11.612 31.804 -2.998 1.00 85.81 309 PRO A C 1
ATOM 2441 O O . PRO A 1 309 ? -10.860 30.959 -2.511 1.00 85.81 309 PRO A O 1
ATOM 2444 N N . GLN A 1 310 ? -12.773 31.496 -3.572 1.00 85.56 310 GLN A N 1
ATOM 2445 C CA . GLN A 1 310 ? -13.284 30.130 -3.722 1.00 85.56 310 GLN A CA 1
ATOM 2446 C C . GLN A 1 310 ? -13.027 29.563 -5.117 1.00 85.56 310 GLN A C 1
ATOM 2448 O O . GLN A 1 310 ? -13.092 28.353 -5.312 1.00 85.56 310 GLN A O 1
ATOM 2453 N N . THR A 1 311 ? -12.713 30.428 -6.082 1.00 88.44 311 THR A N 1
ATOM 2454 C CA . THR A 1 311 ? -12.389 30.040 -7.455 1.00 88.44 311 THR A CA 1
ATOM 2455 C C . THR A 1 311 ? -11.047 30.613 -7.895 1.00 88.44 311 THR A C 1
ATOM 2457 O O . THR A 1 311 ? -10.577 31.642 -7.398 1.00 88.44 311 THR A O 1
ATOM 2460 N N . LEU A 1 312 ? -10.429 29.961 -8.878 1.00 84.81 312 LEU A N 1
ATOM 2461 C CA . LEU A 1 312 ? -9.177 30.416 -9.476 1.00 84.81 312 LEU A CA 1
ATOM 2462 C C . LEU A 1 312 ? -9.301 31.811 -10.116 1.00 84.81 312 LEU A C 1
ATOM 2464 O O . LEU A 1 312 ? -8.381 32.625 -10.019 1.00 84.81 312 LEU A O 1
ATOM 2468 N N . GLU A 1 313 ? -10.451 32.136 -10.710 1.00 85.88 313 GLU A N 1
ATOM 2469 C CA . GLU A 1 313 ? -10.703 33.466 -11.276 1.00 85.88 313 GLU A CA 1
ATOM 2470 C C . GLU A 1 313 ? -10.766 34.562 -10.206 1.00 85.88 313 GLU A C 1
ATOM 2472 O O . GLU A 1 313 ? -10.293 35.679 -10.427 1.00 85.88 313 GLU A O 1
ATOM 2477 N N . GLU A 1 314 ? -11.336 34.263 -9.037 1.00 85.12 314 GLU A N 1
ATOM 2478 C CA . GLU A 1 314 ? -11.352 35.183 -7.899 1.00 85.12 314 GLU A CA 1
ATOM 2479 C C . GLU A 1 314 ? -9.946 35.423 -7.356 1.00 85.12 314 GLU A C 1
ATOM 2481 O O . GLU A 1 314 ? -9.586 36.571 -7.092 1.00 85.12 314 GLU A O 1
ATOM 2486 N N . LEU A 1 315 ? -9.125 34.373 -7.259 1.00 85.19 315 LEU A N 1
ATOM 2487 C CA . LEU A 1 315 ? -7.736 34.507 -6.829 1.00 85.19 315 LEU A CA 1
ATOM 2488 C C . LEU A 1 315 ? -6.931 35.378 -7.804 1.00 85.19 315 LEU A C 1
ATOM 2490 O O . LEU A 1 315 ? -6.214 36.275 -7.370 1.00 85.19 315 LEU A O 1
ATOM 2494 N N . LYS A 1 316 ? -7.102 35.200 -9.117 1.00 82.94 316 LYS A N 1
ATOM 2495 C CA . LYS A 1 316 ? -6.436 36.041 -10.126 1.00 82.94 316 LYS A CA 1
ATOM 2496 C C . LYS A 1 316 ? -6.818 37.516 -10.042 1.00 82.94 316 LYS A C 1
ATOM 2498 O O . LYS A 1 316 ? -5.981 38.369 -10.305 1.00 82.94 316 LYS A O 1
ATOM 2503 N N . LYS A 1 317 ? -8.056 37.838 -9.652 1.00 83.50 317 LYS A N 1
ATOM 2504 C CA . LYS A 1 317 ? -8.489 39.233 -9.434 1.00 83.50 317 LYS A CA 1
ATOM 2505 C C . LYS A 1 317 ? -7.814 39.875 -8.217 1.00 83.50 317 LYS A C 1
ATOM 2507 O O . LYS A 1 317 ? -7.719 41.097 -8.157 1.00 83.50 317 LYS A O 1
ATOM 2512 N N . LEU A 1 318 ? -7.381 39.066 -7.252 1.00 79.06 318 LEU A N 1
ATOM 2513 C CA . LEU A 1 318 ? -6.712 39.494 -6.017 1.00 79.06 318 LEU A CA 1
ATOM 2514 C C . LEU A 1 318 ? -5.184 39.585 -6.153 1.00 79.06 318 LEU A C 1
ATOM 2516 O O . LEU A 1 318 ? -4.536 40.273 -5.364 1.00 79.06 318 LEU A O 1
ATOM 2520 N N . VAL A 1 319 ? -4.614 38.870 -7.120 1.00 77.88 319 VAL A N 1
ATOM 2521 C CA . VAL A 1 319 ? -3.173 38.713 -7.323 1.00 77.88 319 VAL A CA 1
ATOM 2522 C C . VAL A 1 319 ? -2.666 39.758 -8.327 1.00 77.88 319 VAL A C 1
ATOM 2524 O O . VAL A 1 319 ? -3.161 39.862 -9.445 1.00 77.88 319 VAL A O 1
ATOM 2527 N N . ASN A 1 320 ? -1.653 40.532 -7.923 1.00 68.75 320 ASN A N 1
ATOM 2528 C CA . ASN A 1 320 ? -0.941 41.477 -8.793 1.00 68.75 320 ASN A CA 1
ATOM 2529 C C . ASN A 1 320 ? 0.138 40.776 -9.643 1.00 68.75 320 ASN A C 1
ATOM 2531 O O . ASN A 1 320 ? 0.572 39.672 -9.332 1.00 68.75 320 ASN A O 1
ATOM 2535 N N . VAL A 1 321 ? 0.642 41.468 -10.673 1.00 66.38 321 VAL A N 1
ATOM 2536 C CA . VAL A 1 321 ? 1.710 40.972 -11.570 1.00 66.38 321 VAL A CA 1
ATOM 2537 C C . VAL A 1 321 ? 3.045 40.723 -10.835 1.00 66.38 321 VAL A C 1
ATOM 2539 O O . VAL A 1 321 ? 3.854 39.928 -11.305 1.00 66.38 321 VAL A O 1
ATOM 2542 N N . ASP A 1 322 ? 3.303 41.361 -9.682 1.00 79.06 322 ASP A N 1
ATOM 2543 C CA . ASP A 1 322 ? 4.549 41.140 -8.923 1.00 79.06 322 ASP A CA 1
ATOM 2544 C C . ASP A 1 322 ? 4.445 39.951 -7.958 1.00 79.06 322 ASP A C 1
ATOM 2546 O O . ASP A 1 322 ? 3.692 39.976 -6.981 1.00 79.06 322 ASP A O 1
ATOM 2550 N N . TYR A 1 323 ? 5.275 38.929 -8.187 1.00 80.56 323 TYR A N 1
ATOM 2551 C CA . TYR A 1 323 ? 5.270 37.666 -7.447 1.00 80.56 323 TYR A CA 1
ATOM 2552 C C . TYR A 1 323 ? 5.474 37.824 -5.927 1.00 80.56 323 TYR A C 1
ATOM 2554 O O . TYR A 1 323 ? 4.906 37.048 -5.160 1.00 80.56 323 TYR A O 1
ATOM 2562 N N . GLU A 1 324 ? 6.233 38.817 -5.446 1.00 81.00 324 GLU A N 1
ATOM 2563 C CA . GLU A 1 324 ? 6.428 39.016 -3.995 1.00 81.00 324 GLU A CA 1
ATOM 2564 C C . GLU A 1 324 ? 5.175 39.565 -3.299 1.00 81.00 324 GLU A C 1
ATOM 2566 O O . GLU A 1 324 ? 4.849 39.162 -2.175 1.00 81.00 324 GLU A O 1
ATOM 2571 N N . GLU A 1 325 ? 4.420 40.425 -3.981 1.00 83.06 325 GLU A N 1
ATOM 2572 C CA . GLU A 1 325 ? 3.149 40.920 -3.464 1.00 83.06 325 GLU A CA 1
ATOM 2573 C C . GLU A 1 325 ? 2.128 39.787 -3.375 1.00 83.06 325 GLU A C 1
ATOM 2575 O O . GLU A 1 325 ? 1.417 39.704 -2.370 1.00 83.06 325 GLU A O 1
ATOM 2580 N N . THR A 1 326 ? 2.122 38.856 -4.337 1.00 83.75 326 THR A N 1
ATOM 2581 C CA . THR A 1 326 ? 1.223 37.688 -4.313 1.00 83.75 326 THR A CA 1
ATOM 2582 C C . THR A 1 326 ? 1.432 36.831 -3.061 1.00 83.75 326 THR A C 1
ATOM 2584 O O . THR A 1 326 ? 0.469 36.515 -2.361 1.00 83.75 326 THR A O 1
ATOM 2587 N N . VAL A 1 327 ? 2.685 36.567 -2.668 1.00 86.06 327 VAL A N 1
ATOM 2588 C CA . VAL A 1 327 ? 3.005 35.852 -1.420 1.00 86.06 327 VAL A CA 1
ATOM 2589 C C . VAL A 1 327 ? 2.437 36.597 -0.212 1.00 86.06 327 VAL A C 1
ATOM 2591 O O . VAL A 1 327 ? 1.850 35.987 0.682 1.00 86.06 327 VAL A O 1
ATOM 2594 N N . SER A 1 328 ? 2.578 37.926 -0.183 1.00 85.69 328 SER A N 1
ATOM 2595 C CA . SER A 1 328 ? 2.038 38.747 0.904 1.00 85.69 328 SER A CA 1
ATOM 2596 C C . SER A 1 328 ? 0.506 38.722 0.952 1.00 85.69 328 SER A C 1
ATOM 2598 O O . SER A 1 328 ? -0.068 38.692 2.038 1.00 85.69 328 SER A O 1
ATOM 2600 N N . THR A 1 329 ? -0.165 38.700 -0.204 1.00 85.81 329 THR A N 1
ATOM 2601 C CA . THR A 1 329 ? -1.630 38.637 -0.286 1.00 85.81 329 THR A CA 1
ATOM 2602 C C . THR A 1 329 ? -2.150 37.295 0.208 1.00 85.81 329 THR A C 1
ATOM 2604 O O . THR A 1 329 ? -3.053 37.275 1.036 1.00 85.81 329 THR A O 1
ATOM 2607 N N . ILE A 1 330 ? -1.512 36.187 -0.180 1.00 87.38 330 ILE A N 1
ATOM 2608 C CA . ILE A 1 330 ? -1.878 34.840 0.274 1.00 87.38 330 ILE A CA 1
ATOM 2609 C C . ILE A 1 330 ? -1.699 34.716 1.792 1.00 87.38 330 ILE A C 1
ATOM 2611 O O . ILE A 1 330 ? -2.583 34.206 2.476 1.00 87.38 330 ILE A O 1
ATOM 2615 N N . LYS A 1 331 ? -0.605 35.251 2.351 1.00 87.56 331 LYS A N 1
ATOM 2616 C CA . LYS A 1 331 ? -0.410 35.304 3.812 1.00 87.56 331 LYS A CA 1
ATOM 2617 C C . LYS A 1 331 ? -1.518 36.090 4.514 1.00 87.56 331 LYS A C 1
ATOM 2619 O O . LYS A 1 331 ? -2.066 35.604 5.496 1.00 87.56 331 LYS A O 1
ATOM 2624 N N . LYS A 1 332 ? -1.913 37.246 3.972 1.00 87.88 332 LYS A N 1
ATOM 2625 C CA . LYS A 1 332 ? -3.038 38.036 4.503 1.00 87.88 332 LYS A CA 1
ATOM 2626 C C . LYS A 1 332 ? -4.368 37.280 4.429 1.00 87.88 332 LYS A C 1
ATOM 2628 O O . LYS A 1 332 ? -5.177 37.406 5.344 1.00 87.88 332 LYS A O 1
ATOM 2633 N N . VAL A 1 333 ? -4.611 36.485 3.382 1.00 86.69 333 VAL A N 1
ATOM 2634 C CA . VAL A 1 333 ? -5.800 35.612 3.312 1.00 86.69 333 VAL A CA 1
ATOM 2635 C C . VAL A 1 333 ? -5.771 34.590 4.453 1.00 86.69 333 VAL A C 1
ATOM 2637 O O . VAL A 1 333 ? -6.756 34.465 5.175 1.00 86.69 333 VAL A O 1
ATOM 2640 N N . PHE A 1 334 ? -4.636 33.931 4.702 1.00 86.00 334 PHE A N 1
ATOM 2641 C CA . PHE A 1 334 ? -4.516 32.998 5.830 1.00 86.00 334 PHE A CA 1
ATOM 2642 C C . PHE A 1 334 ? -4.672 33.670 7.202 1.00 86.00 334 PHE A C 1
ATOM 2644 O O . PHE A 1 334 ? -5.285 33.084 8.087 1.00 86.00 334 PHE A O 1
ATOM 2651 N N . GLU A 1 335 ? -4.163 34.891 7.383 1.00 87.19 335 GLU A N 1
ATOM 2652 C CA . GLU A 1 335 ? -4.328 35.671 8.622 1.00 87.19 335 GLU A CA 1
ATOM 2653 C C . GLU A 1 335 ? -5.779 36.112 8.855 1.00 87.19 335 GLU A C 1
ATOM 2655 O O . GLU A 1 335 ? -6.235 36.164 9.991 1.00 87.19 335 GLU A O 1
ATOM 2660 N N . THR A 1 336 ? -6.515 36.431 7.791 1.00 87.38 336 THR A N 1
ATOM 2661 C CA . THR A 1 336 ? -7.907 36.901 7.895 1.00 87.38 336 THR A CA 1
ATOM 2662 C C . THR A 1 336 ? -8.910 35.767 8.076 1.00 87.38 336 THR A C 1
ATOM 2664 O O . THR A 1 336 ? -9.927 35.964 8.737 1.00 87.38 336 THR A O 1
ATOM 2667 N N . TYR A 1 337 ? -8.625 34.587 7.523 1.00 85.94 337 TYR A N 1
ATOM 2668 C CA . TYR A 1 337 ? -9.513 33.423 7.539 1.00 85.94 337 TYR A CA 1
ATOM 2669 C C . TYR A 1 337 ? -9.046 32.311 8.477 1.00 85.94 337 TYR A C 1
ATOM 2671 O O . TYR A 1 337 ? -9.336 31.143 8.233 1.00 85.94 337 TYR A O 1
ATOM 2679 N N . GLN A 1 338 ? -8.336 32.637 9.558 1.00 84.25 338 GLN A N 1
ATOM 2680 C CA . GLN A 1 338 ? -7.959 31.624 10.545 1.00 84.25 338 GLN A CA 1
ATOM 2681 C C . GLN A 1 338 ? -9.215 30.905 11.083 1.00 84.25 338 GLN A C 1
ATOM 2683 O O . GLN A 1 338 ? -10.241 31.559 11.310 1.00 84.25 338 GLN A O 1
ATOM 2688 N N . PRO A 1 339 ? -9.164 29.575 11.297 1.00 84.94 339 PRO A N 1
ATOM 2689 C CA . PRO A 1 339 ? -10.308 28.823 11.815 1.00 84.94 339 PRO A CA 1
ATOM 2690 C C . PRO A 1 339 ? -10.833 29.364 13.153 1.00 84.94 339 PRO A C 1
ATOM 2692 O O . PRO A 1 339 ? -12.041 29.407 13.329 1.00 84.94 339 PRO A O 1
ATOM 2695 N N . LYS A 1 340 ? -9.929 29.868 14.008 1.00 79.31 340 LYS A N 1
ATOM 2696 C CA . LYS A 1 340 ? -10.202 30.455 15.335 1.00 79.31 340 LYS A CA 1
ATOM 2697 C C . LYS A 1 340 ? -10.815 31.869 15.321 1.00 79.31 340 LYS A C 1
ATOM 2699 O O . LYS A 1 340 ? -10.830 32.557 16.328 1.00 79.31 340 LYS A O 1
ATOM 2704 N N . LEU A 1 341 ? -11.148 32.418 14.150 1.00 84.69 341 LEU A N 1
ATOM 2705 C CA . LEU A 1 341 ? -11.715 33.776 14.054 1.00 84.69 341 LEU A CA 1
ATOM 2706 C C . LEU A 1 341 ? -13.226 33.756 13.831 1.00 84.69 341 LEU A C 1
ATOM 2708 O O . LEU A 1 341 ? -13.914 34.699 14.218 1.00 84.69 341 LEU A O 1
ATOM 2712 N N . ALA A 1 342 ? -13.726 32.745 13.118 1.00 84.38 342 ALA A N 1
ATOM 2713 C CA . ALA A 1 342 ? -15.138 32.611 12.795 1.00 84.38 342 ALA A CA 1
ATOM 2714 C C . ALA A 1 342 ? -15.478 31.181 12.359 1.00 84.38 342 ALA A C 1
ATOM 2716 O O . ALA A 1 342 ? -14.744 30.553 11.586 1.00 84.38 342 ALA A O 1
ATOM 2717 N N . GLU A 1 343 ? -16.660 30.723 12.763 1.00 83.19 343 GLU A N 1
ATOM 2718 C CA . GLU A 1 343 ? -17.263 29.482 12.284 1.00 83.19 343 GLU A CA 1
ATOM 2719 C C . GLU A 1 343 ? -17.404 29.498 10.746 1.00 83.19 343 GLU A C 1
ATOM 2721 O O . GLU A 1 343 ? -17.743 30.510 10.125 1.00 83.19 343 GLU A O 1
ATOM 2726 N N . GLY A 1 344 ? -17.082 28.374 10.099 1.00 85.25 344 GLY A N 1
ATOM 2727 C CA . GLY A 1 344 ? -17.089 28.236 8.634 1.00 85.25 344 GLY A CA 1
ATOM 2728 C C . GLY A 1 344 ? -15.809 28.695 7.915 1.00 85.25 344 GLY A C 1
ATOM 2729 O O . GLY A 1 344 ? -15.667 28.469 6.711 1.00 85.25 344 GLY A O 1
ATOM 2730 N N . ASN A 1 345 ? -14.826 29.280 8.613 1.00 87.38 345 ASN A N 1
ATOM 2731 C CA . ASN A 1 345 ? -13.526 29.606 8.008 1.00 87.38 345 ASN A CA 1
ATOM 2732 C C . ASN A 1 345 ? -12.727 28.358 7.603 1.00 87.38 345 ASN A C 1
ATOM 2734 O O . ASN A 1 345 ? -12.032 28.382 6.589 1.00 87.38 345 ASN A O 1
ATOM 2738 N N . LYS A 1 346 ? -12.866 27.254 8.347 1.00 86.44 346 LYS A N 1
ATOM 2739 C CA . LYS A 1 346 ? -12.206 25.970 8.055 1.00 86.44 346 LYS A CA 1
ATOM 2740 C C . LYS A 1 346 ? -12.584 25.426 6.672 1.00 86.44 346 LYS A C 1
ATOM 2742 O O . LYS A 1 346 ? -11.710 25.028 5.909 1.00 86.44 346 LYS A O 1
ATOM 2747 N N . GLU A 1 347 ? -13.867 25.467 6.323 1.00 87.94 347 GLU A N 1
ATOM 2748 C CA . GLU A 1 347 ? -14.363 25.012 5.017 1.00 87.94 347 GLU A CA 1
ATOM 2749 C C . GLU A 1 347 ? -13.878 25.920 3.883 1.00 87.94 347 GLU A C 1
ATOM 2751 O O . GLU A 1 347 ? -13.377 25.439 2.867 1.00 87.94 347 GLU A O 1
ATOM 2756 N N . LYS A 1 348 ? -13.943 27.244 4.088 1.00 88.44 348 LYS A N 1
ATOM 2757 C CA . LYS A 1 348 ? -13.440 28.233 3.120 1.00 88.44 348 LYS A CA 1
ATOM 2758 C C . LYS A 1 348 ? -11.944 28.074 2.873 1.00 88.44 348 LYS A C 1
ATOM 2760 O O . LYS A 1 348 ? -11.516 28.148 1.727 1.00 88.44 348 LYS A O 1
ATOM 2765 N N . LEU A 1 349 ? -11.156 27.842 3.924 1.00 87.69 349 LEU A N 1
ATOM 2766 C CA . LEU A 1 349 ? -9.730 27.558 3.793 1.00 87.69 349 LEU A CA 1
ATOM 2767 C C . LEU A 1 349 ? -9.484 26.234 3.071 1.00 87.69 349 LEU A C 1
ATOM 2769 O O . LEU A 1 349 ? -8.598 26.189 2.225 1.00 87.69 349 LEU A O 1
ATOM 2773 N N . GLY A 1 350 ? -10.275 25.195 3.350 1.00 88.38 350 GLY A N 1
ATOM 2774 C CA . GLY A 1 350 ? -10.219 23.923 2.631 1.00 88.38 350 GLY A CA 1
ATOM 2775 C C . GLY A 1 350 ? -10.372 24.105 1.118 1.00 88.38 350 GLY A C 1
ATOM 2776 O O . GLY A 1 350 ? -9.503 23.670 0.366 1.00 88.38 350 GLY A O 1
ATOM 2777 N N . VAL A 1 351 ? -11.404 24.828 0.671 1.00 91.44 351 VAL A N 1
ATOM 2778 C CA . VAL A 1 351 ? -11.600 25.172 -0.753 1.00 91.44 351 VAL A CA 1
ATOM 2779 C C . VAL A 1 351 ? -10.466 26.057 -1.276 1.00 91.44 351 VAL A C 1
ATOM 2781 O O . VAL A 1 351 ? -9.942 25.834 -2.362 1.00 91.44 351 VAL A O 1
ATOM 2784 N N . PHE A 1 352 ? -10.004 27.029 -0.492 1.00 91.06 352 PHE A N 1
ATOM 2785 C CA . PHE A 1 352 ? -8.883 27.871 -0.902 1.00 91.06 352 PHE A CA 1
ATOM 2786 C C . PHE A 1 352 ? -7.600 27.061 -1.151 1.00 91.06 352 PHE A C 1
ATOM 2788 O O . PHE A 1 352 ? -6.840 27.376 -2.064 1.00 91.06 352 PHE A O 1
ATOM 2795 N N . THR A 1 353 ? -7.368 25.974 -0.407 1.00 88.62 353 THR A N 1
ATOM 2796 C CA . THR A 1 353 ? -6.201 25.106 -0.637 1.00 88.62 353 THR A CA 1
ATOM 2797 C C . THR A 1 353 ? -6.235 24.404 -1.994 1.00 88.62 353 THR A C 1
ATOM 2799 O O . THR A 1 353 ? -5.187 24.272 -2.628 1.00 88.62 353 THR A O 1
ATOM 2802 N N . THR A 1 354 ? -7.419 24.016 -2.482 1.00 91.06 354 THR A N 1
ATOM 2803 C CA . THR A 1 354 ? -7.564 23.426 -3.821 1.00 91.06 354 THR A CA 1
ATOM 2804 C C . THR A 1 354 ? -7.357 24.484 -4.900 1.00 91.06 354 THR A C 1
ATOM 2806 O O . THR A 1 354 ? -6.662 24.226 -5.877 1.00 91.06 354 THR A O 1
ATOM 2809 N N . VAL A 1 355 ? -7.840 25.711 -4.679 1.00 91.81 355 VAL A N 1
ATOM 2810 C CA . VAL A 1 355 ? -7.589 26.852 -5.577 1.00 91.81 355 VAL A CA 1
ATOM 2811 C C . VAL A 1 355 ? -6.097 27.196 -5.651 1.00 91.81 355 VAL A C 1
ATOM 2813 O O . VAL A 1 355 ? -5.587 27.501 -6.725 1.00 91.81 355 VAL A O 1
ATOM 2816 N N . LEU A 1 356 ? -5.362 27.120 -4.535 1.00 91.19 356 LEU A N 1
ATOM 2817 C CA . LEU A 1 356 ? -3.909 27.326 -4.526 1.00 91.19 356 LEU A CA 1
ATOM 2818 C C . LEU A 1 356 ? -3.162 26.247 -5.316 1.00 91.19 356 LEU A C 1
ATOM 2820 O O . LEU A 1 356 ? -2.184 26.566 -5.994 1.00 91.19 356 LEU A O 1
ATOM 2824 N N . LEU A 1 357 ? -3.616 24.992 -5.244 1.00 91.62 357 LEU A N 1
ATOM 2825 C CA . LEU A 1 357 ? -3.076 23.907 -6.063 1.00 91.62 357 LEU A CA 1
ATOM 2826 C C . LEU A 1 357 ? -3.329 24.171 -7.555 1.00 91.62 357 LEU A C 1
ATOM 2828 O O . LEU A 1 357 ? -2.394 24.097 -8.349 1.00 91.62 357 LEU A O 1
ATOM 2832 N N . GLU A 1 358 ? -4.554 24.538 -7.931 1.00 91.12 358 GLU A N 1
ATOM 2833 C CA . GLU A 1 358 ? -4.905 24.890 -9.313 1.00 91.12 358 GLU A CA 1
ATOM 2834 C C . GLU A 1 358 ? -4.079 26.074 -9.829 1.00 91.12 358 GLU A C 1
ATOM 2836 O O . GLU A 1 358 ? -3.524 26.013 -10.926 1.00 91.12 358 GLU A O 1
ATOM 2841 N N . TYR A 1 359 ? -3.923 27.118 -9.012 1.00 91.06 359 TYR A N 1
ATOM 2842 C CA . TYR A 1 359 ? -3.118 28.291 -9.340 1.00 91.06 359 TYR A CA 1
ATOM 2843 C C . TYR A 1 359 ? -1.636 27.945 -9.520 1.00 91.06 359 TYR A C 1
ATOM 2845 O O . TYR A 1 359 ? -1.010 28.403 -10.474 1.00 91.06 359 TYR A O 1
ATOM 2853 N N . LEU A 1 360 ? -1.075 27.088 -8.660 1.00 90.81 360 LEU A N 1
ATOM 2854 C CA . LEU A 1 360 ? 0.295 26.580 -8.799 1.00 90.81 360 LEU A CA 1
ATOM 2855 C C . LEU A 1 360 ? 0.481 25.823 -10.122 1.00 90.81 360 LEU A C 1
ATOM 2857 O O . LEU A 1 360 ? 1.501 25.997 -10.795 1.00 90.81 360 LEU A O 1
ATOM 2861 N N . LEU A 1 361 ? -0.486 24.986 -10.505 1.00 90.69 361 LEU A N 1
ATOM 2862 C CA . LEU A 1 361 ? -0.431 24.238 -11.761 1.00 90.69 361 LEU A CA 1
ATOM 2863 C C . LEU A 1 361 ? -0.587 25.161 -12.971 1.00 90.69 361 LEU A C 1
ATOM 2865 O O . LEU A 1 361 ? 0.119 24.986 -13.961 1.00 90.69 361 LEU A O 1
ATOM 2869 N N . GLU A 1 362 ? -1.447 26.169 -12.915 1.00 88.69 362 GLU A N 1
ATOM 2870 C CA . GLU A 1 362 ? -1.598 27.100 -14.029 1.00 88.69 362 GLU A CA 1
ATOM 2871 C C . GLU A 1 362 ? -0.366 27.991 -14.217 1.00 88.69 362 GLU A C 1
ATOM 2873 O O . GLU A 1 362 ? 0.159 28.052 -15.329 1.00 88.69 362 GLU A O 1
ATOM 2878 N N . LEU A 1 363 ? 0.161 28.575 -13.133 1.00 87.06 363 LEU A N 1
ATOM 2879 C CA . LEU A 1 363 ? 1.401 29.361 -13.154 1.00 87.06 363 LEU A CA 1
ATOM 2880 C C . LEU A 1 363 ? 2.560 28.588 -13.782 1.00 87.06 363 LEU A C 1
ATOM 2882 O O . LEU A 1 363 ? 3.394 29.154 -14.480 1.00 87.06 363 LEU A O 1
ATOM 2886 N N . SER A 1 364 ? 2.606 27.275 -13.562 1.00 85.69 364 SER A N 1
ATOM 2887 C CA . SER A 1 364 ? 3.663 26.441 -14.123 1.00 85.69 364 SER A CA 1
ATOM 2888 C C . SER A 1 364 ? 3.606 26.268 -15.640 1.00 85.69 364 SER A C 1
ATOM 2890 O O . SER A 1 364 ? 4.617 25.906 -16.237 1.00 85.69 364 SER A O 1
ATOM 2892 N N . ASN A 1 365 ? 2.446 26.492 -16.263 1.00 85.56 365 ASN A N 1
ATOM 2893 C CA . ASN A 1 365 ? 2.288 26.437 -17.714 1.00 85.56 365 ASN A CA 1
ATOM 2894 C C . ASN A 1 365 ? 2.596 27.784 -18.384 1.00 85.56 365 ASN A C 1
ATOM 2896 O O . ASN A 1 365 ? 2.786 27.818 -19.604 1.00 85.56 365 ASN A O 1
ATOM 2900 N N . GLU A 1 366 ? 2.630 28.880 -17.623 1.00 81.12 366 GLU A N 1
ATOM 2901 C CA . GLU A 1 366 ? 3.001 30.191 -18.142 1.00 81.12 366 GLU A CA 1
ATOM 2902 C C . GLU A 1 366 ? 4.494 30.213 -18.498 1.00 81.12 366 GLU A C 1
ATOM 2904 O O . GLU A 1 366 ? 5.353 29.775 -17.731 1.00 81.12 366 GLU A O 1
ATOM 2909 N N . ASN A 1 367 ? 4.820 30.731 -19.688 1.00 65.44 367 ASN A N 1
ATOM 2910 C CA . ASN A 1 367 ? 6.212 30.909 -20.105 1.00 65.44 367 ASN A CA 1
ATOM 2911 C C . ASN A 1 367 ? 6.778 32.151 -19.403 1.00 65.44 367 ASN A C 1
ATOM 2913 O O . ASN A 1 367 ? 6.841 33.238 -19.982 1.00 65.44 367 ASN A O 1
ATOM 2917 N N . ILE A 1 368 ? 7.130 32.000 -18.132 1.00 61.88 368 ILE A N 1
ATOM 2918 C CA . ILE A 1 368 ? 7.796 33.049 -17.368 1.00 61.88 368 ILE A CA 1
ATOM 2919 C C . ILE A 1 368 ? 9.271 32.998 -17.755 1.00 61.88 368 ILE A C 1
ATOM 2921 O O . ILE A 1 368 ? 9.960 32.009 -17.500 1.00 61.88 368 ILE A O 1
ATOM 2925 N N . GLY A 1 369 ? 9.716 34.058 -18.433 1.00 54.88 369 GLY A N 1
ATOM 2926 C CA . GLY A 1 369 ? 11.087 34.206 -18.905 1.00 54.88 369 GLY A CA 1
ATOM 2927 C C . GLY A 1 369 ? 12.132 34.027 -17.796 1.00 54.88 369 GLY A C 1
ATOM 2928 O O . GLY A 1 369 ? 11.853 34.138 -16.607 1.00 54.88 369 GLY A O 1
ATOM 2929 N N . PHE A 1 370 ? 13.346 33.707 -18.240 1.00 53.50 370 PHE A N 1
ATOM 2930 C CA . PHE A 1 370 ? 14.525 33.269 -17.485 1.00 53.50 370 PHE A CA 1
ATOM 2931 C C . PHE A 1 370 ? 14.665 33.708 -16.015 1.00 53.50 370 PHE A C 1
ATOM 2933 O O . PHE A 1 370 ? 14.651 34.890 -15.704 1.00 53.50 370 PHE A O 1
ATOM 2940 N N . GLU A 1 371 ? 14.984 32.730 -15.154 1.00 60.53 371 GLU A N 1
ATOM 2941 C CA . GLU A 1 371 ? 15.703 32.892 -13.872 1.00 60.53 371 GLU A CA 1
ATOM 2942 C C . GLU A 1 371 ? 15.185 33.972 -12.905 1.00 60.53 371 GLU A C 1
ATOM 2944 O O . GLU A 1 371 ? 15.930 34.449 -12.044 1.00 60.53 371 GLU A O 1
ATOM 2949 N N . ASP A 1 372 ? 13.895 34.304 -12.960 1.00 70.75 372 ASP A N 1
ATOM 2950 C CA . ASP A 1 372 ? 13.285 35.162 -11.954 1.00 70.75 372 ASP A CA 1
ATOM 2951 C C . ASP A 1 372 ? 13.324 34.464 -10.589 1.00 70.75 372 ASP A C 1
ATOM 2953 O O . ASP A 1 372 ? 12.498 33.613 -10.245 1.00 70.75 372 ASP A O 1
ATOM 2957 N N . ALA A 1 373 ? 14.296 34.853 -9.760 1.00 79.00 373 ALA A N 1
ATOM 2958 C CA . ALA A 1 373 ? 14.432 34.363 -8.390 1.00 79.00 373 ALA A CA 1
ATOM 2959 C C . ALA A 1 373 ? 13.138 34.572 -7.581 1.00 79.00 373 ALA A C 1
ATOM 2961 O O . ALA A 1 373 ? 12.832 33.793 -6.678 1.00 79.00 373 ALA A O 1
ATOM 2962 N N . LYS A 1 374 ? 12.355 35.598 -7.938 1.00 82.88 374 LYS A N 1
ATOM 2963 C CA . LYS A 1 374 ? 11.024 35.873 -7.391 1.00 82.88 374 LYS A CA 1
ATOM 2964 C C . LYS A 1 374 ? 10.010 34.773 -7.724 1.00 82.88 374 LYS A C 1
ATOM 2966 O O . LYS A 1 374 ? 9.300 34.325 -6.828 1.00 82.88 374 LYS A O 1
ATOM 2971 N N . TYR A 1 375 ? 9.984 34.295 -8.968 1.00 83.38 375 TYR A N 1
ATOM 2972 C CA . TYR A 1 375 ? 9.102 33.206 -9.392 1.00 83.38 375 TYR A CA 1
ATOM 2973 C C . TYR A 1 375 ? 9.448 31.896 -8.677 1.00 83.38 375 TYR A C 1
ATOM 2975 O O . TYR A 1 375 ? 8.571 31.231 -8.128 1.00 83.38 375 TYR A O 1
ATOM 2983 N N . VAL A 1 376 ? 10.739 31.559 -8.583 1.00 84.25 376 VAL A N 1
ATOM 2984 C CA . VAL A 1 376 ? 11.187 30.356 -7.857 1.00 84.25 376 VAL A CA 1
ATOM 2985 C C . VAL A 1 376 ? 10.787 30.422 -6.379 1.00 84.25 376 VAL A C 1
ATOM 2987 O O . VAL A 1 376 ? 10.326 29.426 -5.825 1.00 84.25 376 VAL A O 1
ATOM 2990 N N . ARG A 1 377 ? 10.907 31.598 -5.745 1.00 86.00 377 ARG A N 1
ATOM 2991 C CA . ARG A 1 377 ? 10.448 31.821 -4.363 1.00 86.00 377 ARG A CA 1
ATOM 2992 C C . ARG A 1 377 ? 8.937 31.663 -4.217 1.00 86.00 377 ARG A C 1
ATOM 2994 O O . ARG A 1 377 ? 8.504 31.067 -3.234 1.00 86.00 377 ARG A O 1
ATOM 3001 N N . LEU A 1 378 ? 8.148 32.170 -5.166 1.00 88.00 378 LEU A N 1
ATOM 3002 C CA . LEU A 1 378 ? 6.695 31.993 -5.168 1.00 88.00 378 LEU A CA 1
ATOM 3003 C C . LEU A 1 378 ? 6.322 30.512 -5.294 1.00 88.00 378 LEU A C 1
ATOM 3005 O O . LEU A 1 378 ? 5.534 30.019 -4.495 1.00 88.00 378 LEU A O 1
ATOM 3009 N N . MET A 1 379 ? 6.927 29.786 -6.235 1.00 86.75 379 MET A N 1
ATOM 3010 C CA . MET A 1 379 ? 6.655 28.360 -6.431 1.00 86.75 379 MET A CA 1
ATOM 3011 C C . MET A 1 379 ? 7.066 27.514 -5.222 1.00 86.75 379 MET A C 1
ATOM 3013 O O . MET A 1 379 ? 6.323 26.613 -4.838 1.00 86.75 379 MET A O 1
ATOM 3017 N N . ASP A 1 380 ? 8.200 27.808 -4.577 1.00 88.56 380 ASP A N 1
ATOM 3018 C CA . ASP A 1 380 ? 8.608 27.136 -3.333 1.00 88.56 380 ASP A CA 1
ATOM 3019 C C . ASP A 1 380 ? 7.642 27.463 -2.181 1.00 88.56 380 ASP A C 1
ATOM 3021 O O . ASP A 1 380 ? 7.223 26.570 -1.446 1.00 88.56 380 ASP A O 1
ATOM 3025 N N . PHE A 1 381 ? 7.201 28.721 -2.062 1.00 90.50 381 PHE A N 1
ATOM 3026 C CA . PHE A 1 381 ? 6.191 29.119 -1.079 1.00 90.50 381 PHE A CA 1
ATOM 3027 C C . PHE A 1 381 ? 4.852 28.398 -1.297 1.00 90.50 381 PHE A C 1
ATOM 3029 O O . PHE A 1 381 ? 4.311 27.820 -0.354 1.00 90.50 381 PHE A O 1
ATOM 3036 N N . LEU A 1 382 ? 4.333 28.377 -2.527 1.00 89.44 382 LEU A N 1
ATOM 3037 C CA . LEU A 1 382 ? 3.091 27.678 -2.869 1.00 89.44 382 LEU A CA 1
ATOM 3038 C C . LEU A 1 382 ? 3.221 26.163 -2.648 1.00 89.44 382 LEU A C 1
ATOM 3040 O O . LEU A 1 382 ? 2.355 25.552 -2.036 1.00 89.44 382 LEU A O 1
ATOM 3044 N N . THR A 1 383 ? 4.343 25.560 -3.047 1.00 90.31 383 THR A N 1
ATOM 3045 C CA . THR A 1 383 ? 4.603 24.126 -2.833 1.00 90.31 383 THR A CA 1
ATOM 3046 C C . THR A 1 383 ? 4.597 23.782 -1.344 1.00 90.31 383 THR A C 1
ATOM 3048 O O . THR A 1 383 ? 3.898 22.864 -0.925 1.00 90.31 383 THR A O 1
ATOM 3051 N N . ARG A 1 384 ? 5.337 24.534 -0.517 1.00 90.19 384 ARG A N 1
ATOM 3052 C CA . ARG A 1 384 ? 5.402 24.298 0.935 1.00 90.19 384 ARG A CA 1
ATOM 3053 C C . ARG A 1 384 ? 4.059 24.518 1.616 1.00 90.19 384 ARG A C 1
ATOM 3055 O O . ARG A 1 384 ? 3.692 23.735 2.484 1.00 90.19 384 ARG A O 1
ATOM 3062 N N . THR A 1 385 ? 3.333 25.567 1.234 1.00 88.50 385 THR A N 1
ATOM 3063 C CA . THR A 1 385 ? 2.006 25.842 1.803 1.00 88.50 385 THR A CA 1
ATOM 3064 C C . THR A 1 385 ? 1.023 24.732 1.461 1.00 88.50 385 THR A C 1
ATOM 3066 O O . THR A 1 385 ? 0.382 24.222 2.373 1.00 88.50 385 THR A O 1
ATOM 3069 N N . VAL A 1 386 ? 0.965 24.273 0.206 1.00 89.62 386 VAL A N 1
ATOM 3070 C CA . VAL A 1 386 ? 0.123 23.130 -0.180 1.00 89.62 386 VAL A CA 1
ATOM 3071 C C . VAL A 1 386 ? 0.519 21.869 0.594 1.00 89.62 386 VAL A C 1
ATOM 3073 O O . VAL A 1 386 ? -0.360 21.223 1.162 1.00 89.62 386 VAL A O 1
ATOM 3076 N N . CYS A 1 387 ? 1.814 21.547 0.716 1.00 88.69 387 CYS A N 1
ATOM 3077 C CA . CYS A 1 387 ? 2.264 20.393 1.506 1.00 88.69 387 CYS A CA 1
ATOM 3078 C C . CYS A 1 387 ? 1.805 20.466 2.968 1.00 88.69 387 CYS A C 1
ATOM 3080 O O . CYS A 1 387 ? 1.184 19.528 3.457 1.00 88.69 387 CYS A O 1
ATOM 3082 N N . ASN A 1 388 ? 2.045 21.593 3.641 1.00 87.00 388 ASN A N 1
ATOM 3083 C CA . ASN A 1 388 ? 1.683 21.767 5.050 1.00 87.00 388 ASN A CA 1
ATOM 3084 C C . ASN A 1 388 ? 0.162 21.734 5.267 1.00 87.00 388 ASN A C 1
ATOM 3086 O O . ASN A 1 388 ? -0.323 21.277 6.297 1.00 87.00 388 ASN A O 1
ATOM 3090 N N . LEU A 1 389 ? -0.611 22.234 4.302 1.00 85.50 389 LEU A N 1
ATOM 3091 C CA . LEU A 1 389 ? -2.069 22.251 4.383 1.00 85.50 389 LEU A CA 1
ATOM 3092 C C . LEU A 1 389 ? -2.697 20.895 4.050 1.00 85.50 389 LEU A C 1
ATOM 3094 O O . LEU A 1 389 ? -3.808 20.624 4.505 1.00 85.50 389 LEU A O 1
ATOM 3098 N N . THR A 1 390 ? -1.985 20.033 3.318 1.00 84.88 390 THR A N 1
ATOM 3099 C CA . THR A 1 390 ? -2.445 18.674 2.997 1.00 84.88 390 THR A CA 1
ATOM 3100 C C . THR A 1 390 ? -2.637 17.844 4.261 1.00 84.88 390 THR A C 1
ATOM 3102 O O . THR A 1 390 ? -3.583 17.071 4.325 1.00 84.88 390 THR A O 1
ATOM 3105 N N . GLU A 1 391 ? -1.820 18.051 5.298 1.00 82.31 391 GLU A N 1
ATOM 3106 C CA . GLU A 1 391 ? -1.978 17.355 6.583 1.00 82.31 391 GLU A CA 1
ATOM 3107 C C . GLU A 1 391 ? -3.321 17.672 7.260 1.00 82.31 391 GLU A C 1
ATOM 3109 O O . GLU A 1 391 ? -3.920 16.785 7.867 1.00 82.31 391 GLU A O 1
ATOM 3114 N N . LYS A 1 392 ? -3.818 18.909 7.104 1.00 82.75 392 LYS A N 1
ATOM 3115 C CA . LYS A 1 392 ? -5.029 19.424 7.768 1.00 82.75 392 LYS A CA 1
ATOM 3116 C C . LYS A 1 392 ? -6.306 19.231 6.949 1.00 82.75 392 LYS A C 1
ATOM 3118 O O . LYS A 1 392 ? -7.364 18.981 7.518 1.00 82.75 392 LYS A O 1
ATOM 3123 N N . TYR A 1 393 ? -6.218 19.359 5.625 1.00 86.94 393 TYR A N 1
ATOM 3124 C CA . TYR A 1 393 ? -7.361 19.325 4.704 1.00 86.94 393 TYR A CA 1
ATOM 3125 C C . TYR A 1 393 ? -7.253 18.160 3.715 1.00 86.94 393 TYR A C 1
ATOM 3127 O O . TYR A 1 393 ? -7.307 18.356 2.501 1.00 86.94 393 TYR A O 1
ATOM 3135 N N . GLN A 1 394 ? -7.087 16.942 4.236 1.00 86.19 394 GLN A N 1
ATOM 3136 C CA . GLN A 1 394 ? -6.782 15.754 3.433 1.00 86.19 394 GLN A CA 1
ATOM 3137 C C . GLN A 1 394 ? -7.852 15.465 2.374 1.00 86.19 394 GLN A C 1
ATOM 3139 O O . GLN A 1 394 ? -7.517 15.325 1.203 1.00 86.19 394 GLN A O 1
ATOM 3144 N N . ASP A 1 395 ? -9.135 15.431 2.738 1.00 87.75 395 ASP A N 1
ATOM 3145 C CA . ASP A 1 395 ? -10.190 14.944 1.838 1.00 87.75 395 ASP A CA 1
ATOM 3146 C C . ASP A 1 395 ? -10.345 15.783 0.561 1.00 87.75 395 ASP A C 1
ATOM 3148 O O . ASP A 1 395 ? -10.333 15.241 -0.548 1.00 87.75 395 ASP A O 1
ATOM 3152 N N . LEU A 1 396 ? -10.441 17.110 0.700 1.00 87.69 396 LEU A N 1
ATOM 3153 C CA . LEU A 1 396 ? -10.606 18.027 -0.434 1.00 87.69 396 LEU A CA 1
ATOM 3154 C C . LEU A 1 396 ? -9.364 18.037 -1.337 1.00 87.69 396 LEU A C 1
ATOM 3156 O O . LEU A 1 396 ? -9.487 17.975 -2.563 1.00 87.69 396 LEU A O 1
ATOM 3160 N N . LEU A 1 397 ? -8.162 18.041 -0.750 1.00 88.56 397 LEU A N 1
ATOM 3161 C CA . LEU A 1 397 ? -6.910 17.992 -1.511 1.00 88.56 397 LEU A CA 1
ATOM 3162 C C . LEU A 1 397 ? -6.726 16.650 -2.223 1.00 88.56 397 LEU A C 1
ATOM 3164 O O . LEU A 1 397 ? -6.348 16.634 -3.392 1.00 88.56 397 LEU A O 1
ATOM 3168 N N . LEU A 1 398 ? -7.041 15.524 -1.576 1.00 90.56 398 LEU A N 1
ATOM 3169 C CA . LEU A 1 398 ? -6.995 14.197 -2.197 1.00 90.56 398 LEU A CA 1
ATOM 3170 C C . LEU A 1 398 ? -7.939 14.116 -3.404 1.00 90.56 398 LEU A C 1
ATOM 3172 O O . LEU A 1 398 ? -7.563 13.568 -4.444 1.00 90.56 398 LEU A O 1
ATOM 3176 N N . GLN A 1 399 ? -9.148 14.672 -3.293 1.00 91.69 399 GLN A N 1
ATOM 3177 C CA . GLN A 1 399 ? -10.092 14.747 -4.409 1.00 91.69 399 GLN A CA 1
ATOM 3178 C C . GLN A 1 399 ? -9.559 15.627 -5.546 1.00 91.69 399 GLN A C 1
ATOM 3180 O O . GLN A 1 399 ? -9.602 15.197 -6.701 1.00 91.69 399 GLN A O 1
ATOM 3185 N N . SER A 1 400 ? -8.989 16.794 -5.233 1.00 92.25 400 SER A N 1
ATOM 3186 C CA . SER A 1 400 ? -8.385 17.698 -6.221 1.00 92.25 400 SER A CA 1
ATOM 3187 C C . SER A 1 400 ? -7.188 17.056 -6.941 1.00 92.25 400 SER A C 1
ATOM 3189 O O . SER A 1 400 ? -7.170 17.003 -8.172 1.00 92.25 400 SER A O 1
ATOM 3191 N N . PHE A 1 401 ? -6.250 16.431 -6.215 1.00 94.44 401 PHE A N 1
ATOM 3192 C CA . PHE A 1 401 ? -5.140 15.679 -6.814 1.00 94.44 401 PHE A CA 1
ATOM 3193 C C . PHE A 1 401 ? -5.635 14.572 -7.749 1.00 94.44 401 PHE A C 1
ATOM 3195 O O . PHE A 1 401 ? -5.128 14.425 -8.861 1.00 94.44 401 PHE A O 1
ATOM 3202 N N . ARG A 1 402 ? -6.649 13.800 -7.336 1.00 94.81 402 ARG A N 1
ATOM 3203 C CA . ARG A 1 402 ? -7.250 12.762 -8.189 1.00 94.81 402 ARG A CA 1
ATOM 3204 C C . ARG A 1 402 ? -7.926 13.357 -9.422 1.00 94.81 402 ARG A C 1
ATOM 3206 O O . ARG A 1 402 ? -7.831 12.756 -10.488 1.00 94.81 402 ARG A O 1
ATOM 3213 N N . GLY A 1 403 ? -8.588 14.505 -9.287 1.00 95.25 403 GLY A N 1
ATOM 3214 C CA . GLY A 1 403 ? -9.170 15.252 -10.402 1.00 95.25 403 GLY A CA 1
ATOM 3215 C C . GLY A 1 403 ? -8.112 15.647 -11.431 1.00 95.25 403 GLY A C 1
ATOM 3216 O O . GLY A 1 403 ? -8.259 15.332 -12.611 1.00 95.25 403 GLY A O 1
ATOM 3217 N N . HIS A 1 404 ? -6.996 16.225 -10.981 1.00 94.12 404 HIS A N 1
ATOM 3218 C CA . HIS A 1 404 ? -5.887 16.599 -11.860 1.00 94.12 404 HIS A CA 1
ATOM 3219 C C . HIS A 1 404 ? -5.208 15.392 -12.514 1.00 94.12 404 HIS A C 1
ATOM 3221 O O . HIS A 1 404 ? -4.963 15.428 -13.716 1.00 94.12 404 HIS A O 1
ATOM 3227 N N . ILE A 1 405 ? -4.975 14.297 -11.780 1.00 95.25 405 ILE A N 1
ATOM 3228 C CA . ILE A 1 405 ? -4.418 13.059 -12.356 1.00 95.25 405 ILE A CA 1
ATOM 3229 C C . ILE A 1 405 ? -5.342 12.508 -13.447 1.00 95.25 405 ILE A C 1
ATOM 3231 O O . ILE A 1 405 ? -4.864 12.135 -14.515 1.00 95.25 405 ILE A O 1
ATOM 3235 N N . LYS A 1 406 ? -6.660 12.478 -13.208 1.00 95.12 406 LYS A N 1
ATOM 3236 C CA . LYS A 1 406 ? -7.639 12.043 -14.215 1.00 95.12 406 LYS A CA 1
ATOM 3237 C C . LYS A 1 406 ? -7.616 12.938 -15.451 1.00 95.12 406 LYS A C 1
ATOM 3239 O O . LYS A 1 406 ? -7.550 12.414 -16.555 1.00 95.12 406 LYS A O 1
ATOM 3244 N N . ALA A 1 407 ? -7.594 14.258 -15.275 1.00 93.56 407 ALA A N 1
ATOM 3245 C CA . ALA A 1 407 ? -7.509 15.195 -16.392 1.00 93.56 407 ALA A CA 1
ATOM 3246 C C . ALA A 1 407 ? -6.210 15.013 -17.200 1.00 93.56 407 ALA A C 1
ATOM 3248 O O . ALA A 1 407 ? -6.228 15.060 -18.428 1.00 93.56 407 ALA A O 1
ATOM 3249 N N . SER A 1 408 ? -5.075 14.782 -16.534 1.00 92.06 408 SER A N 1
ATOM 3250 C CA . SER A 1 408 ? -3.800 14.492 -17.202 1.00 92.06 408 SER A CA 1
ATOM 3251 C C . SER A 1 408 ? -3.812 13.144 -17.923 1.00 92.06 408 SER A C 1
ATOM 3253 O O . SER A 1 408 ? -3.282 13.044 -19.027 1.00 92.06 408 SER A O 1
ATOM 3255 N N . HIS A 1 409 ? -4.468 12.132 -17.353 1.00 93.56 409 HIS A N 1
ATOM 3256 C CA . HIS A 1 409 ? -4.674 10.833 -17.991 1.00 93.56 409 HIS A CA 1
ATOM 3257 C C . HIS A 1 409 ? -5.561 10.940 -19.242 1.00 93.56 409 HIS A C 1
ATOM 3259 O O . HIS A 1 409 ? -5.197 10.424 -20.292 1.00 93.56 409 HIS A O 1
ATOM 3265 N N . GLU A 1 410 ? -6.670 11.680 -19.187 1.00 92.62 410 GLU A N 1
ATOM 3266 C CA . GLU A 1 410 ? -7.525 11.931 -20.357 1.00 92.62 410 GLU A CA 1
ATOM 3267 C C . GLU A 1 410 ? -6.758 12.640 -21.485 1.00 92.62 410 GLU A C 1
ATOM 3269 O O . GLU A 1 410 ? -6.894 12.278 -22.656 1.00 92.62 410 GLU A O 1
ATOM 3274 N N . ARG A 1 411 ? -5.879 13.597 -21.147 1.00 92.00 411 ARG A N 1
ATOM 3275 C CA . ARG A 1 411 ? -4.977 14.219 -22.130 1.00 92.00 411 ARG A CA 1
ATOM 3276 C C . ARG A 1 411 ? -3.957 13.231 -22.691 1.00 92.00 411 ARG A C 1
ATOM 3278 O O . ARG A 1 411 ? -3.707 13.265 -23.892 1.00 92.00 411 ARG A O 1
ATOM 3285 N N . LEU A 1 412 ? -3.397 12.337 -21.879 1.00 89.56 412 LEU A N 1
ATOM 3286 C CA . LEU A 1 412 ? -2.491 11.289 -22.360 1.00 89.56 412 LEU A CA 1
ATOM 3287 C C . LEU A 1 412 ? -3.195 10.351 -23.358 1.00 89.56 412 LEU A C 1
ATOM 3289 O O . LEU A 1 412 ? -2.640 10.057 -24.418 1.00 89.56 412 LEU A O 1
ATOM 3293 N N . LEU A 1 413 ? -4.438 9.955 -23.070 1.00 89.75 413 LEU A N 1
ATOM 3294 C CA . LEU A 1 413 ? -5.245 9.089 -23.938 1.00 89.75 413 LEU A CA 1
ATOM 3295 C C . LEU A 1 413 ? -5.585 9.726 -25.290 1.00 89.75 413 LEU A C 1
ATOM 3297 O O . LEU A 1 413 ? -5.787 9.002 -26.263 1.00 89.75 413 LEU A O 1
ATOM 3301 N N . SER A 1 414 ? -5.606 11.061 -25.384 1.00 87.44 414 SER A N 1
ATOM 3302 C CA . SER A 1 414 ? -5.774 11.752 -26.671 1.00 87.44 414 SER A CA 1
ATOM 3303 C C . SER A 1 414 ? -4.622 11.491 -27.652 1.00 87.44 414 SER A C 1
ATOM 3305 O O . SER A 1 414 ? -4.783 11.726 -28.844 1.00 87.44 414 SER A O 1
ATOM 3307 N N . GLN A 1 415 ? -3.472 10.993 -27.168 1.00 78.38 415 GLN A N 1
ATOM 3308 C CA . GLN A 1 415 ? -2.251 10.699 -27.936 1.00 78.38 415 GLN A CA 1
ATOM 3309 C C . GLN A 1 415 ? -1.677 11.888 -28.730 1.00 78.38 415 GLN A C 1
ATOM 3311 O O . GLN A 1 415 ? -0.733 11.731 -29.509 1.00 78.38 415 GLN A O 1
ATOM 3316 N N . ASP A 1 416 ? -2.180 13.097 -28.482 1.00 80.69 416 ASP A N 1
ATOM 3317 C CA . ASP A 1 416 ? -1.686 14.321 -29.086 1.00 80.69 416 ASP A CA 1
ATOM 3318 C C . ASP A 1 416 ? -0.445 14.826 -28.343 1.00 80.69 416 ASP A C 1
ATOM 3320 O O . ASP A 1 416 ? -0.518 15.309 -27.212 1.00 80.69 416 ASP A O 1
ATOM 3324 N N . ALA A 1 417 ? 0.699 14.832 -29.031 1.00 74.12 417 ALA A N 1
ATOM 3325 C CA . ALA A 1 417 ? 1.984 15.311 -28.502 1.00 74.12 417 ALA A CA 1
ATOM 3326 C C . ALA A 1 417 ? 1.992 16.798 -28.073 1.00 74.12 417 ALA A C 1
ATOM 3328 O O . ALA A 1 417 ? 2.935 17.259 -27.429 1.00 74.12 417 ALA A O 1
ATOM 3329 N N . ARG A 1 418 ? 0.966 17.570 -28.468 1.00 76.44 418 ARG A N 1
ATOM 3330 C CA . ARG A 1 418 ? 0.740 18.961 -28.033 1.00 76.44 418 ARG A CA 1
ATOM 3331 C C . ARG A 1 418 ? -0.127 19.066 -26.778 1.00 76.44 418 ARG A C 1
ATOM 3333 O O . ARG A 1 418 ? -0.029 20.067 -26.077 1.00 76.44 418 ARG A O 1
ATOM 3340 N N . SER A 1 419 ? -0.980 18.072 -26.538 1.00 83.19 419 SER A N 1
ATOM 3341 C CA . SER A 1 419 ? -1.904 18.005 -25.401 1.00 83.19 419 SER A CA 1
ATOM 3342 C C . SER A 1 419 ? -1.201 17.473 -24.150 1.00 83.19 419 SER A C 1
ATOM 3344 O O . SER A 1 419 ? -1.408 17.974 -23.045 1.00 83.19 419 SER A O 1
ATOM 3346 N N . PHE A 1 420 ? -0.309 16.496 -24.336 1.00 86.56 420 PHE A N 1
ATOM 3347 C CA . PHE A 1 420 ? 0.502 15.903 -23.281 1.00 86.56 420 PHE A CA 1
ATOM 3348 C C . PHE A 1 420 ? 1.938 15.681 -23.785 1.00 86.56 420 PHE A C 1
ATOM 3350 O O . PHE A 1 420 ? 2.111 15.191 -24.904 1.00 86.56 420 PHE A O 1
ATOM 3357 N N . PRO A 1 421 ? 2.988 15.974 -22.993 1.00 88.88 421 PRO A N 1
ATOM 3358 C CA . PRO A 1 421 ? 2.984 16.461 -21.608 1.00 88.88 421 PRO A CA 1
ATOM 3359 C C . PRO A 1 421 ? 2.958 17.994 -21.483 1.00 88.88 421 PRO A C 1
ATOM 3361 O O . PRO A 1 421 ? 3.488 18.708 -22.339 1.00 88.88 421 PRO A O 1
ATOM 3364 N N . LEU A 1 422 ? 2.415 18.499 -20.370 1.00 89.06 422 LEU A N 1
ATOM 3365 C CA . LEU A 1 422 ? 2.531 19.902 -19.954 1.00 89.06 422 LEU A CA 1
ATOM 3366 C C . LEU A 1 422 ? 3.559 20.074 -18.826 1.00 89.06 422 LEU A C 1
ATOM 3368 O O . LEU A 1 422 ? 3.897 19.128 -18.114 1.00 89.06 422 LEU A O 1
ATOM 3372 N N . GLN A 1 423 ? 4.041 21.304 -18.627 1.00 88.25 423 GLN A N 1
ATOM 3373 C CA . GLN A 1 423 ? 4.956 21.612 -17.522 1.00 88.25 423 GLN A CA 1
ATOM 3374 C C . GLN A 1 423 ? 4.266 21.427 -16.160 1.00 88.25 423 GLN A C 1
ATOM 3376 O O . GLN A 1 423 ? 4.878 20.915 -15.223 1.00 88.25 423 GLN A O 1
ATOM 3381 N N . SER A 1 424 ? 2.970 21.733 -16.081 1.00 90.12 424 SER A N 1
ATOM 3382 C CA . SER A 1 424 ? 2.117 21.416 -14.928 1.00 90.12 424 SER A CA 1
ATOM 3383 C C . SER A 1 424 ? 2.081 19.939 -14.563 1.00 90.12 424 SER A C 1
ATOM 3385 O O . SER A 1 424 ? 2.091 19.628 -13.377 1.00 90.12 424 SER A O 1
ATOM 3387 N N . ASP A 1 425 ? 2.131 19.025 -15.534 1.00 92.00 425 ASP A N 1
ATOM 3388 C CA . ASP A 1 425 ? 2.161 17.583 -15.258 1.00 92.00 425 ASP A CA 1
ATOM 3389 C C . ASP A 1 425 ? 3.466 17.173 -14.563 1.00 92.00 425 ASP A C 1
ATOM 3391 O O . ASP A 1 425 ? 3.460 16.356 -13.639 1.00 92.00 425 ASP A O 1
ATOM 3395 N N . ALA A 1 426 ? 4.587 17.798 -14.945 1.00 90.81 426 ALA A N 1
ATOM 3396 C CA . ALA A 1 426 ? 5.869 17.609 -14.270 1.00 90.81 426 ALA A CA 1
ATOM 3397 C C . ALA A 1 426 ? 5.792 18.061 -12.806 1.00 90.81 426 ALA A C 1
ATOM 3399 O O . ALA A 1 426 ? 6.220 17.341 -11.902 1.00 90.81 426 ALA A O 1
ATOM 3400 N N . ILE A 1 427 ? 5.227 19.250 -12.568 1.00 91.88 427 ILE A N 1
ATOM 3401 C CA . ILE A 1 427 ? 5.125 19.816 -11.222 1.00 91.88 427 ILE A CA 1
ATOM 3402 C C . ILE A 1 427 ? 4.138 19.021 -10.367 1.00 91.88 427 ILE A C 1
ATOM 3404 O O . ILE A 1 427 ? 4.479 18.682 -9.235 1.00 91.88 427 ILE A O 1
ATOM 3408 N N . LEU A 1 428 ? 2.980 18.643 -10.911 1.00 94.00 428 LEU A N 1
ATOM 3409 C CA . LEU A 1 428 ? 1.976 17.816 -10.241 1.00 94.00 428 LEU A CA 1
ATOM 3410 C C . LEU A 1 428 ? 2.593 16.523 -9.700 1.00 94.00 428 LEU A C 1
ATOM 3412 O O . LEU A 1 428 ? 2.474 16.226 -8.512 1.00 94.00 428 LEU A O 1
ATOM 3416 N N . LEU A 1 429 ? 3.312 15.783 -10.547 1.00 94.38 429 LEU A N 1
ATOM 3417 C CA . LEU A 1 429 ? 3.968 14.545 -10.133 1.00 94.38 429 LEU A CA 1
ATOM 3418 C C . LEU A 1 429 ? 5.084 14.825 -9.113 1.00 94.38 429 LEU A C 1
ATOM 3420 O O . LEU A 1 429 ? 5.219 14.100 -8.129 1.00 94.38 429 LEU A O 1
ATOM 3424 N N . THR A 1 430 ? 5.861 15.904 -9.238 1.00 93.19 430 THR A N 1
ATOM 3425 C CA . THR A 1 430 ? 6.840 16.230 -8.179 1.00 93.19 430 THR A CA 1
ATOM 3426 C C . THR A 1 430 ? 6.188 16.575 -6.845 1.00 93.19 430 THR A C 1
ATOM 3428 O O . THR A 1 430 ? 6.718 16.213 -5.795 1.00 93.19 430 THR A O 1
ATOM 3431 N N . LEU A 1 431 ? 5.041 17.253 -6.875 1.00 93.38 431 LEU A N 1
ATOM 3432 C CA . LEU A 1 431 ? 4.299 17.651 -5.690 1.00 93.38 431 LEU A CA 1
ATOM 3433 C C . LEU A 1 431 ? 3.727 16.422 -4.981 1.00 93.38 431 LEU A C 1
ATOM 3435 O O . LEU A 1 431 ? 3.883 16.300 -3.769 1.00 93.38 431 LEU A O 1
ATOM 3439 N N . ILE A 1 432 ? 3.168 15.465 -5.724 1.00 94.38 432 ILE A N 1
ATOM 3440 C CA . ILE A 1 432 ? 2.652 14.200 -5.174 1.00 94.38 432 ILE A CA 1
ATOM 3441 C C . ILE A 1 432 ? 3.757 13.418 -4.448 1.00 94.38 432 ILE A C 1
ATOM 3443 O O . ILE A 1 432 ? 3.542 12.941 -3.337 1.00 94.38 432 ILE A O 1
ATOM 3447 N N . GLY A 1 433 ? 4.963 13.346 -5.021 1.00 92.38 433 GLY A N 1
ATOM 3448 C CA . GLY A 1 433 ? 6.097 12.652 -4.395 1.00 92.38 433 GLY A CA 1
ATOM 3449 C C . GLY A 1 433 ? 6.702 13.366 -3.181 1.00 92.38 433 GLY A C 1
ATOM 3450 O O . GLY A 1 433 ? 7.439 12.749 -2.415 1.00 92.38 433 GLY A O 1
ATOM 3451 N N . ARG A 1 434 ? 6.427 14.666 -3.009 1.00 91.44 434 ARG A N 1
ATOM 3452 C CA . ARG A 1 434 ? 6.840 15.440 -1.825 1.00 91.44 434 ARG A CA 1
ATOM 3453 C C . ARG A 1 434 ? 5.788 15.461 -0.723 1.00 91.44 434 ARG A C 1
ATOM 3455 O O . ARG A 1 434 ? 6.163 15.529 0.441 1.00 91.44 434 ARG A O 1
ATOM 3462 N N . THR A 1 435 ? 4.512 15.451 -1.096 1.00 90.81 435 THR A N 1
ATOM 3463 C CA . THR A 1 435 ? 3.367 15.512 -0.175 1.00 90.81 435 THR A CA 1
ATOM 3464 C C . THR A 1 435 ? 3.087 14.160 0.469 1.00 90.81 435 THR A C 1
ATOM 3466 O O . THR A 1 435 ? 2.871 14.092 1.674 1.00 90.81 435 THR A O 1
ATOM 3469 N N . PHE A 1 436 ? 3.116 13.078 -0.313 1.00 91.38 436 PHE A N 1
ATOM 3470 C CA . PHE A 1 436 ? 2.713 11.752 0.145 1.00 91.38 436 PHE A CA 1
ATOM 3471 C C . PHE A 1 436 ? 3.886 10.771 0.242 1.00 91.38 436 PHE A C 1
ATOM 3473 O O . PHE A 1 436 ? 4.886 10.869 -0.469 1.00 91.38 436 PHE A O 1
ATOM 3480 N N . SER A 1 437 ? 3.731 9.771 1.115 1.00 91.62 437 SER A N 1
ATOM 3481 C CA . SER A 1 437 ? 4.656 8.640 1.216 1.00 91.62 437 SER A CA 1
ATOM 3482 C C . SER A 1 437 ? 4.571 7.772 -0.040 1.00 91.62 437 SER A C 1
ATOM 3484 O O . SER A 1 437 ? 3.533 7.178 -0.326 1.00 91.62 437 SER A O 1
ATOM 3486 N N . THR A 1 438 ? 5.674 7.661 -0.778 1.00 93.00 438 THR A N 1
ATOM 3487 C CA . THR A 1 438 ? 5.759 6.825 -1.986 1.00 93.00 438 THR A CA 1
ATOM 3488 C C . THR A 1 438 ? 6.121 5.369 -1.703 1.00 93.00 438 THR A C 1
ATOM 3490 O O . THR A 1 438 ? 6.041 4.540 -2.602 1.00 93.00 438 THR A O 1
ATOM 3493 N N . SER A 1 439 ? 6.488 5.027 -0.461 1.00 91.81 439 SER A N 1
ATOM 3494 C CA . SER A 1 439 ? 6.905 3.662 -0.110 1.00 91.81 439 SER A CA 1
ATOM 3495 C C . SER A 1 439 ? 5.753 2.684 0.115 1.00 91.81 439 SER A C 1
ATOM 3497 O O . SER A 1 439 ? 5.970 1.475 0.182 1.00 91.81 439 SER A O 1
ATOM 3499 N N . ASP A 1 440 ? 4.538 3.197 0.279 1.00 91.69 440 ASP A N 1
ATOM 3500 C CA . ASP A 1 440 ? 3.381 2.421 0.718 1.00 91.69 440 ASP A CA 1
ATOM 3501 C C . ASP A 1 440 ? 2.975 1.396 -0.359 1.00 91.69 440 ASP A C 1
ATOM 3503 O O . ASP A 1 440 ? 3.156 1.621 -1.563 1.00 91.69 440 ASP A O 1
ATOM 3507 N N . LYS A 1 441 ? 2.464 0.226 0.047 1.00 90.12 441 LYS A N 1
ATOM 3508 C CA . LYS A 1 441 ? 2.018 -0.831 -0.884 1.00 90.12 441 LYS A CA 1
ATOM 3509 C C . LYS A 1 441 ? 0.803 -0.405 -1.695 1.00 90.12 441 LYS A C 1
ATOM 3511 O O . LYS A 1 441 ? 0.742 -0.676 -2.890 1.00 90.12 441 LYS A O 1
ATOM 3516 N N . PHE A 1 442 ? -0.143 0.266 -1.040 1.00 91.19 442 PHE A N 1
ATOM 3517 C CA . PHE A 1 442 ? -1.322 0.841 -1.668 1.00 91.19 442 PHE A CA 1
ATOM 3518 C C . PHE A 1 442 ? -1.566 2.270 -1.172 1.00 91.19 442 PHE A C 1
ATOM 3520 O O . PHE A 1 442 ? -1.632 2.495 0.032 1.00 91.19 442 PHE A O 1
ATOM 3527 N N . HIS A 1 443 ? -1.708 3.232 -2.089 1.00 91.44 443 HIS A N 1
ATOM 3528 C CA . HIS A 1 443 ? -2.011 4.629 -1.764 1.00 91.44 443 HIS A CA 1
ATOM 3529 C C . HIS A 1 443 ? -2.927 5.262 -2.825 1.00 91.44 443 HIS A C 1
ATOM 3531 O O . HIS A 1 443 ? -2.699 5.113 -4.026 1.00 91.44 443 HIS A O 1
ATOM 3537 N N . LEU A 1 444 ? -3.938 6.023 -2.388 1.00 91.56 444 LEU A N 1
ATOM 3538 C CA . LEU A 1 444 ? -5.049 6.506 -3.228 1.00 91.56 444 LEU A CA 1
ATOM 3539 C C . LEU A 1 444 ? -4.674 7.538 -4.305 1.00 91.56 444 LEU A C 1
ATOM 3541 O O . LEU A 1 444 ? -5.408 7.662 -5.285 1.00 91.56 444 LEU A O 1
ATOM 3545 N N . VAL A 1 445 ? -3.593 8.297 -4.109 1.00 94.19 445 VAL A N 1
ATOM 3546 C CA . VAL A 1 445 ? -3.096 9.323 -5.057 1.00 94.19 445 VAL A CA 1
ATOM 3547 C C . VAL A 1 445 ? -1.793 8.902 -5.735 1.00 94.19 445 VAL A C 1
ATOM 3549 O O . VAL A 1 445 ? -1.713 8.910 -6.959 1.00 94.19 445 VAL A O 1
ATOM 3552 N N . VAL A 1 446 ? -0.793 8.487 -4.949 1.00 94.88 446 VAL A N 1
ATOM 3553 C CA . VAL A 1 446 ? 0.517 8.057 -5.461 1.00 94.88 446 VAL A CA 1
ATOM 3554 C C . VAL A 1 446 ? 0.420 6.924 -6.483 1.00 94.88 446 VAL A C 1
ATOM 3556 O O . VAL A 1 446 ? 1.089 7.009 -7.504 1.00 94.88 446 VAL A O 1
ATOM 3559 N N . ILE A 1 447 ? -0.405 5.888 -6.273 1.00 94.25 447 ILE A N 1
ATOM 3560 C CA . ILE A 1 447 ? -0.483 4.782 -7.246 1.00 94.25 447 ILE A CA 1
ATOM 3561 C C . ILE A 1 447 ? -1.087 5.229 -8.578 1.00 94.25 447 ILE A C 1
ATOM 3563 O O . ILE A 1 447 ? -0.470 4.953 -9.602 1.00 94.25 447 ILE A O 1
ATOM 3567 N N . PRO A 1 448 ? -2.225 5.949 -8.622 1.00 95.69 448 PRO A N 1
ATOM 3568 C CA . PRO A 1 448 ? -2.696 6.538 -9.874 1.00 95.69 448 PRO A CA 1
ATOM 3569 C C . PRO A 1 448 ? -1.658 7.433 -10.565 1.00 95.69 448 PRO A C 1
ATOM 3571 O O . PRO A 1 448 ? -1.531 7.379 -11.783 1.00 95.69 448 PRO A O 1
ATOM 3574 N N . ALA A 1 449 ? -0.889 8.216 -9.803 1.00 95.62 449 ALA A N 1
ATOM 3575 C CA . ALA A 1 449 ? 0.187 9.045 -10.346 1.00 95.62 449 ALA A CA 1
ATOM 3576 C C . ALA A 1 449 ? 1.346 8.211 -10.921 1.00 95.62 449 ALA A C 1
ATOM 3578 O O . ALA A 1 449 ? 1.862 8.527 -11.990 1.00 95.62 449 ALA A O 1
ATOM 3579 N N . LEU A 1 450 ? 1.727 7.129 -10.235 1.00 94.88 450 LEU A N 1
ATOM 3580 C CA . LEU A 1 450 ? 2.733 6.170 -10.687 1.00 94.88 450 LEU A CA 1
ATOM 3581 C C . LEU A 1 450 ? 2.283 5.471 -11.975 1.00 94.88 450 LEU A C 1
ATOM 3583 O O . LEU A 1 450 ? 3.054 5.401 -12.924 1.00 94.88 450 LEU A O 1
ATOM 3587 N N . LEU A 1 451 ? 1.028 5.015 -12.029 1.00 94.62 451 LEU A N 1
ATOM 3588 C CA . LEU A 1 451 ? 0.444 4.388 -13.216 1.00 94.62 451 LEU A CA 1
ATOM 3589 C C . LEU A 1 451 ? 0.423 5.352 -14.404 1.00 94.62 451 LEU A C 1
ATOM 3591 O O . LEU A 1 451 ? 0.897 4.985 -15.473 1.00 94.62 451 LEU A O 1
ATOM 3595 N N . LEU A 1 452 ? -0.030 6.593 -14.195 1.00 95.19 452 LEU A N 1
ATOM 3596 C CA . LEU A 1 452 ? 0.007 7.641 -15.217 1.00 95.19 452 LEU A CA 1
ATOM 3597 C C . LEU A 1 452 ? 1.435 7.873 -15.731 1.00 95.19 452 LEU A C 1
ATOM 3599 O O . LEU A 1 452 ? 1.646 8.009 -16.933 1.00 95.19 452 LEU A O 1
ATOM 3603 N N . ALA A 1 453 ? 2.423 7.923 -14.834 1.00 95.19 453 ALA A N 1
ATOM 3604 C CA . ALA A 1 453 ? 3.819 8.124 -15.208 1.00 95.19 453 ALA A CA 1
ATOM 3605 C C . ALA A 1 453 ? 4.397 6.927 -15.987 1.00 95.19 453 ALA A C 1
ATOM 3607 O O . ALA A 1 453 ? 5.096 7.140 -16.977 1.00 95.19 453 ALA A O 1
ATOM 3608 N N . CYS A 1 454 ? 4.095 5.688 -15.587 1.00 94.94 454 CYS A N 1
ATOM 3609 C CA . CYS A 1 454 ? 4.507 4.480 -16.309 1.00 94.94 454 CYS A CA 1
ATOM 3610 C C . CYS A 1 454 ? 3.870 4.409 -17.703 1.00 94.94 454 CYS A C 1
ATOM 3612 O O . CYS A 1 454 ? 4.565 4.188 -18.692 1.00 94.94 454 CYS A O 1
ATOM 3614 N N . GLU A 1 455 ? 2.565 4.661 -17.792 1.00 94.12 455 GLU A N 1
ATOM 3615 C CA . GLU A 1 455 ? 1.827 4.693 -19.055 1.00 94.12 455 GLU A CA 1
ATOM 3616 C C . GLU A 1 455 ? 2.361 5.793 -19.987 1.00 94.12 455 GLU A C 1
ATOM 3618 O O . GLU A 1 455 ? 2.593 5.561 -21.176 1.00 94.12 455 GLU A O 1
ATOM 3623 N N . ALA A 1 456 ? 2.664 6.973 -19.435 1.00 92.94 456 ALA A N 1
ATOM 3624 C CA . ALA A 1 456 ? 3.303 8.054 -20.173 1.00 92.94 456 ALA A CA 1
ATOM 3625 C C . ALA A 1 456 ? 4.681 7.649 -20.719 1.00 92.94 456 ALA A C 1
ATOM 3627 O O . ALA A 1 456 ? 4.979 7.946 -21.875 1.00 92.94 456 ALA A O 1
ATOM 3628 N N . LEU A 1 457 ? 5.528 6.983 -19.924 1.00 93.25 457 LEU A N 1
ATOM 3629 C CA . LEU A 1 457 ? 6.859 6.543 -20.366 1.00 93.25 457 LEU A CA 1
ATOM 3630 C C . LEU A 1 457 ? 6.792 5.591 -21.563 1.00 93.25 457 LEU A C 1
ATOM 3632 O O . LEU A 1 457 ? 7.636 5.684 -22.454 1.00 93.25 457 LEU A O 1
ATOM 3636 N N . GLU A 1 458 ? 5.788 4.722 -21.616 1.00 91.00 458 GLU A N 1
ATOM 3637 C CA . GLU A 1 458 ? 5.633 3.793 -22.732 1.00 91.00 458 GLU A CA 1
ATOM 3638 C C . GLU A 1 458 ? 5.126 4.498 -24.000 1.00 91.00 458 GLU A C 1
ATOM 3640 O O . GLU A 1 458 ? 5.734 4.370 -25.070 1.00 91.00 458 GLU A O 1
ATOM 3645 N N . PHE A 1 459 ? 4.067 5.309 -23.889 1.00 88.50 459 PHE A N 1
ATOM 3646 C CA . PHE A 1 459 ? 3.475 5.995 -25.044 1.00 88.50 459 PHE A CA 1
ATOM 3647 C C . PHE A 1 459 ? 4.354 7.091 -25.638 1.00 88.50 459 PHE A C 1
ATOM 3649 O O . PHE A 1 459 ? 4.280 7.370 -26.841 1.00 88.50 459 PHE A O 1
ATOM 3656 N N . MET A 1 460 ? 5.195 7.721 -24.823 1.00 88.12 460 MET A N 1
ATOM 3657 C CA . MET A 1 460 ? 6.116 8.737 -25.300 1.00 88.12 460 MET A CA 1
ATOM 3658 C C . MET A 1 460 ? 7.096 8.172 -26.326 1.00 88.12 460 MET A C 1
ATOM 3660 O O . MET A 1 460 ? 7.672 7.098 -26.167 1.00 88.12 460 MET A O 1
ATOM 3664 N N . LYS A 1 461 ? 7.319 8.935 -27.398 1.00 86.75 461 LYS A N 1
ATOM 3665 C CA . LYS A 1 461 ? 8.247 8.583 -28.481 1.00 86.75 461 LYS A CA 1
ATOM 3666 C C . LYS A 1 461 ? 9.465 9.512 -28.442 1.00 86.75 461 LYS A C 1
ATOM 3668 O O . LYS A 1 461 ? 9.421 10.572 -29.071 1.00 86.75 461 LYS A O 1
ATOM 3673 N N . PRO A 1 462 ? 10.547 9.149 -27.720 1.00 84.50 462 PRO A N 1
ATOM 3674 C CA . PRO A 1 462 ? 11.750 9.981 -27.630 1.00 84.50 462 PRO A CA 1
ATOM 3675 C C . PRO A 1 462 ? 12.448 10.150 -28.989 1.00 84.50 462 PRO A C 1
ATOM 3677 O O . PRO A 1 462 ? 13.131 11.141 -29.210 1.00 84.50 462 PRO A O 1
ATOM 3680 N N . GLU A 1 463 ? 12.222 9.215 -29.912 1.00 81.94 463 GLU A N 1
ATOM 3681 C CA . GLU A 1 463 ? 12.764 9.206 -31.275 1.00 81.94 463 GLU A CA 1
ATOM 3682 C C . GLU A 1 463 ? 12.165 10.282 -32.189 1.00 81.94 463 GLU A C 1
ATOM 3684 O O . GLU A 1 463 ? 12.764 10.617 -33.208 1.00 81.94 463 GLU A O 1
ATOM 3689 N N . SER A 1 464 ? 10.977 10.801 -31.857 1.00 83.56 464 SER A N 1
ATOM 3690 C CA . SER A 1 464 ? 10.211 11.709 -32.724 1.00 83.56 464 SER A CA 1
ATOM 3691 C C . SER A 1 464 ? 10.017 13.106 -32.130 1.00 83.56 464 SER A C 1
ATOM 3693 O O . SER A 1 464 ? 9.691 14.033 -32.865 1.00 83.56 464 SER A O 1
ATOM 3695 N N . ASN A 1 465 ? 10.196 13.287 -30.817 1.00 86.12 465 ASN A N 1
ATOM 3696 C CA . ASN A 1 465 ? 9.904 14.559 -30.160 1.00 86.12 465 ASN A CA 1
ATOM 3697 C C . ASN A 1 465 ? 10.863 14.866 -28.997 1.00 86.12 465 ASN A C 1
ATOM 3699 O O . ASN A 1 465 ? 10.994 14.087 -28.048 1.00 86.12 465 ASN A O 1
ATOM 3703 N N . LYS A 1 466 ? 11.449 16.071 -29.019 1.00 85.94 466 LYS A N 1
ATOM 3704 C CA . LYS A 1 466 ? 12.325 16.599 -27.961 1.00 85.94 466 LYS A CA 1
ATOM 3705 C C . LYS A 1 466 ? 11.609 16.730 -26.615 1.00 85.94 466 LYS A C 1
ATOM 3707 O O . LYS A 1 466 ? 12.253 16.549 -25.580 1.00 85.94 466 LYS A O 1
ATOM 3712 N N . THR A 1 467 ? 10.314 17.065 -26.598 1.00 87.50 467 THR A N 1
ATOM 3713 C CA . THR A 1 467 ? 9.580 17.272 -25.333 1.00 87.50 467 THR A CA 1
ATOM 3714 C C . THR A 1 467 ? 9.363 15.946 -24.630 1.00 87.50 467 THR A C 1
ATOM 3716 O O . THR A 1 467 ? 9.612 15.851 -23.434 1.00 87.50 467 THR A O 1
ATOM 3719 N N . HIS A 1 468 ? 9.013 14.900 -25.381 1.00 89.38 468 HIS A N 1
ATOM 3720 C CA . HIS A 1 468 ? 8.915 13.534 -24.869 1.00 89.38 468 HIS A CA 1
ATOM 3721 C C . HIS A 1 468 ? 10.263 13.003 -24.381 1.00 89.38 468 HIS A C 1
ATOM 3723 O O . HIS A 1 468 ? 10.321 12.369 -23.330 1.00 89.38 468 HIS A O 1
ATOM 3729 N N . LEU A 1 469 ? 11.355 13.301 -25.093 1.00 89.94 469 LEU A N 1
ATOM 3730 C CA . LEU A 1 469 ? 12.697 12.916 -24.665 1.00 89.94 469 LEU A CA 1
ATOM 3731 C C . LEU A 1 469 ? 13.072 13.562 -23.320 1.00 89.94 469 LEU A C 1
ATOM 3733 O O . LEU A 1 469 ? 13.469 12.860 -22.391 1.00 89.94 469 LEU A O 1
ATOM 3737 N N . PHE A 1 470 ? 12.916 14.883 -23.190 1.00 90.94 470 PHE A N 1
ATOM 3738 C CA . PHE A 1 470 ? 13.206 15.586 -21.938 1.00 90.94 470 PHE A CA 1
ATOM 3739 C C . PHE A 1 470 ? 12.286 15.140 -20.798 1.00 90.94 470 PHE A C 1
ATOM 3741 O O . PHE A 1 470 ? 12.768 14.759 -19.729 1.00 90.94 470 PHE A O 1
ATOM 3748 N N . PHE A 1 471 ? 10.972 15.166 -21.028 1.00 91.69 471 PHE A N 1
ATOM 3749 C CA . PHE A 1 471 ? 9.982 14.845 -20.007 1.00 91.69 471 PHE A CA 1
ATOM 3750 C C . PHE A 1 471 ? 10.107 13.397 -19.535 1.00 91.69 471 PHE A C 1
ATOM 3752 O O . PHE A 1 471 ? 10.028 13.151 -18.339 1.00 91.69 471 PHE A O 1
ATOM 3759 N N . GLY A 1 472 ? 10.388 12.440 -20.422 1.00 93.19 472 GLY A N 1
ATOM 3760 C CA . GLY A 1 472 ? 10.581 11.049 -20.022 1.00 93.19 472 GLY A CA 1
ATOM 3761 C C . GLY A 1 472 ? 11.882 10.790 -19.255 1.00 93.19 472 GLY A C 1
ATOM 3762 O O . GLY A 1 472 ? 11.875 10.005 -18.308 1.00 93.19 472 GLY A O 1
ATOM 3763 N N . VAL A 1 473 ? 12.988 11.485 -19.563 1.00 93.00 473 VAL A N 1
ATOM 3764 C CA . VAL A 1 473 ? 14.207 11.415 -18.725 1.00 93.00 473 VAL A CA 1
ATOM 3765 C C . VAL A 1 473 ? 13.951 12.038 -17.349 1.00 93.00 473 VAL A C 1
ATOM 3767 O O . VAL A 1 473 ? 14.389 11.497 -16.334 1.00 93.00 473 VAL A O 1
ATOM 3770 N N . PHE A 1 474 ? 13.200 13.139 -17.296 1.00 93.50 474 PHE A N 1
ATOM 3771 C CA . PHE A 1 474 ? 12.758 13.752 -16.045 1.00 93.50 474 PHE A CA 1
ATOM 3772 C C . PHE A 1 474 ? 11.842 12.825 -15.231 1.00 93.50 474 PHE A C 1
ATOM 3774 O O . PHE A 1 474 ? 12.085 12.631 -14.042 1.00 93.50 474 PHE A O 1
ATOM 3781 N N . LEU A 1 475 ? 10.835 12.209 -15.858 1.00 94.94 475 LEU A N 1
ATOM 3782 C CA . LEU A 1 475 ? 9.953 11.240 -15.209 1.00 94.94 475 LEU A CA 1
ATOM 3783 C C . LEU A 1 475 ? 10.734 10.029 -14.709 1.00 94.94 475 LEU A C 1
ATOM 3785 O O . LEU A 1 475 ? 10.488 9.571 -13.602 1.00 94.94 475 LEU A O 1
ATOM 3789 N N . SER A 1 476 ? 11.708 9.545 -15.480 1.00 95.06 476 SER A N 1
ATOM 3790 C CA . SER A 1 476 ? 12.569 8.437 -15.060 1.00 95.06 476 SER A CA 1
ATOM 3791 C C . SER A 1 476 ? 13.358 8.793 -13.793 1.00 95.06 476 SER A C 1
ATOM 3793 O O . SER A 1 476 ? 13.414 7.999 -12.859 1.00 95.06 476 SER A O 1
ATOM 3795 N N . ASP A 1 477 ? 13.916 10.007 -13.715 1.00 94.25 477 ASP A N 1
ATOM 3796 C CA . ASP A 1 477 ? 14.580 10.524 -12.507 1.00 94.25 477 ASP A CA 1
ATOM 3797 C C . ASP A 1 477 ? 13.605 10.676 -11.328 1.00 94.25 477 ASP A C 1
ATOM 3799 O O . ASP A 1 477 ? 13.939 10.335 -10.195 1.00 94.25 477 ASP A O 1
ATOM 3803 N N . LEU A 1 478 ? 12.385 11.151 -11.586 1.00 94.56 478 LEU A N 1
ATOM 3804 C CA . LEU A 1 478 ? 11.348 11.323 -10.571 1.00 94.56 478 LEU A CA 1
ATOM 3805 C C . LEU A 1 478 ? 10.862 9.983 -10.004 1.00 94.56 478 LEU A C 1
ATOM 3807 O O . LEU A 1 478 ? 10.750 9.834 -8.790 1.00 94.56 478 LEU A O 1
ATOM 3811 N N . LEU A 1 479 ? 10.623 8.991 -10.859 1.00 94.94 479 LEU A N 1
ATOM 3812 C CA . LEU A 1 479 ? 10.217 7.648 -10.446 1.00 94.94 479 LEU A CA 1
ATOM 3813 C C . LEU A 1 479 ? 11.320 6.943 -9.647 1.00 94.94 479 LEU A C 1
ATOM 3815 O O . LEU A 1 479 ? 11.034 6.271 -8.658 1.00 94.94 479 LEU A O 1
ATOM 3819 N N . LEU A 1 480 ? 12.591 7.178 -9.984 1.00 93.31 480 LEU A N 1
ATOM 3820 C CA . LEU A 1 480 ? 13.718 6.735 -9.158 1.00 93.31 480 LEU A CA 1
ATOM 3821 C C . LEU A 1 480 ? 13.729 7.399 -7.771 1.00 93.31 480 LEU A C 1
ATOM 3823 O O . LEU A 1 480 ? 14.154 6.778 -6.795 1.00 93.31 480 LEU A O 1
ATOM 3827 N N . GLN A 1 481 ? 13.256 8.645 -7.652 1.00 92.44 481 GLN A N 1
ATOM 3828 C CA . GLN A 1 481 ? 13.083 9.308 -6.354 1.00 92.44 481 GLN A CA 1
ATOM 3829 C C . GLN A 1 481 ? 11.886 8.753 -5.575 1.00 92.44 481 GLN A C 1
ATOM 3831 O O . GLN A 1 481 ? 11.983 8.625 -4.354 1.00 92.44 481 GLN A O 1
ATOM 3836 N N . TYR A 1 482 ? 10.794 8.392 -6.252 1.00 93.94 482 TYR A N 1
ATOM 3837 C CA . TYR A 1 482 ? 9.642 7.735 -5.627 1.00 93.94 482 TYR A CA 1
ATOM 3838 C C . TYR A 1 482 ? 10.053 6.398 -5.006 1.00 93.94 482 TYR A C 1
ATOM 3840 O O . TYR A 1 482 ? 9.758 6.133 -3.841 1.00 93.94 482 TYR A O 1
ATOM 3848 N N . GLU A 1 483 ? 10.818 5.602 -5.751 1.00 91.00 483 GLU A N 1
ATOM 3849 C CA . GLU A 1 483 ? 11.272 4.273 -5.339 1.00 91.00 483 GLU A CA 1
ATOM 3850 C C . GLU A 1 483 ? 12.538 4.292 -4.470 1.00 91.00 483 GLU A C 1
ATOM 3852 O O . GLU A 1 483 ? 13.101 3.242 -4.160 1.00 91.00 483 GLU A O 1
ATOM 3857 N N . ARG A 1 484 ? 12.993 5.469 -4.008 1.00 90.19 484 ARG A N 1
ATOM 3858 C CA . ARG A 1 484 ? 14.248 5.607 -3.243 1.00 90.19 484 ARG A CA 1
ATOM 3859 C C . ARG A 1 484 ? 14.301 4.765 -1.963 1.00 90.19 484 ARG A C 1
ATOM 3861 O O . ARG A 1 484 ? 15.407 4.515 -1.481 1.00 90.19 484 ARG A O 1
ATOM 3868 N N . VAL A 1 485 ? 13.130 4.428 -1.406 1.00 89.25 485 VAL A N 1
ATOM 3869 C CA . VAL A 1 485 ? 12.968 3.633 -0.177 1.00 89.25 485 VAL A CA 1
ATOM 3870 C C . VAL A 1 485 ? 12.301 2.283 -0.438 1.00 89.25 485 VAL A C 1
ATOM 3872 O O . VAL A 1 485 ? 12.676 1.305 0.195 1.00 89.25 485 VAL A O 1
ATOM 3875 N N . SER A 1 486 ? 11.306 2.220 -1.328 1.00 88.62 486 SER A N 1
ATOM 3876 C CA . SER A 1 486 ? 10.573 0.982 -1.616 1.00 88.62 486 SER A CA 1
ATOM 3877 C C . SER A 1 486 ? 11.326 0.014 -2.526 1.00 88.62 486 SER A C 1
ATOM 3879 O O . SER A 1 486 ? 11.001 -1.171 -2.519 1.00 88.62 486 SER A O 1
ATOM 3881 N N . GLU A 1 487 ? 12.320 0.504 -3.276 1.00 88.50 487 GLU A N 1
ATOM 3882 C CA . GLU A 1 487 ? 13.210 -0.279 -4.143 1.00 88.50 487 GLU A CA 1
ATOM 3883 C C . GLU A 1 487 ? 12.470 -1.208 -5.128 1.00 88.50 487 GLU A C 1
ATOM 3885 O O . GLU A 1 487 ? 12.978 -2.266 -5.510 1.00 88.50 487 GLU A O 1
ATOM 3890 N N . ARG A 1 488 ? 11.259 -0.832 -5.569 1.00 88.94 488 ARG A N 1
ATOM 3891 C CA . ARG A 1 488 ? 10.493 -1.630 -6.536 1.00 88.94 488 ARG A CA 1
ATOM 3892 C C . ARG A 1 488 ? 11.073 -1.467 -7.930 1.00 88.94 488 ARG A C 1
ATOM 3894 O O . ARG A 1 488 ? 11.655 -0.441 -8.276 1.00 88.94 488 ARG A O 1
ATOM 3901 N N . VAL A 1 489 ? 10.878 -2.492 -8.755 1.00 89.69 489 VAL A N 1
ATOM 3902 C CA . VAL A 1 489 ? 11.318 -2.479 -10.152 1.00 89.69 489 VAL A CA 1
ATOM 3903 C C . VAL A 1 489 ? 10.226 -1.916 -11.050 1.00 89.69 489 VAL A C 1
ATOM 3905 O O . VAL A 1 489 ? 9.153 -2.502 -11.144 1.00 89.69 489 VAL A O 1
ATOM 3908 N N . ILE A 1 490 ? 10.537 -0.819 -11.741 1.00 92.56 490 ILE A N 1
ATOM 3909 C CA . ILE A 1 490 ? 9.699 -0.184 -12.759 1.00 92.56 490 ILE A CA 1
ATOM 3910 C C . ILE A 1 490 ? 10.303 -0.511 -14.137 1.00 92.56 490 ILE A C 1
ATOM 3912 O O . ILE A 1 490 ? 11.337 0.065 -14.502 1.00 92.56 490 ILE A O 1
ATOM 3916 N N . PRO A 1 491 ? 9.732 -1.465 -14.894 1.00 91.88 491 PRO A N 1
ATOM 3917 C CA . PRO A 1 491 ? 10.281 -1.892 -16.180 1.00 91.88 491 PRO A CA 1
ATOM 3918 C C . PRO A 1 491 ? 10.193 -0.810 -17.266 1.00 91.88 491 PRO A C 1
ATOM 3920 O O . PRO A 1 491 ? 11.076 -0.733 -18.121 1.00 91.88 491 PRO A O 1
ATOM 3923 N N . GLU A 1 492 ? 9.194 0.070 -17.214 1.00 93.62 492 GLU A N 1
ATOM 3924 C CA . GLU A 1 492 ? 8.986 1.149 -18.186 1.00 93.62 492 GLU A CA 1
ATOM 3925 C C . GLU A 1 492 ? 10.133 2.165 -18.141 1.00 93.62 492 GLU A C 1
ATOM 3927 O O . GLU A 1 492 ? 10.587 2.632 -19.181 1.00 93.62 492 GLU A O 1
ATOM 3932 N N . VAL A 1 493 ? 10.689 2.440 -16.954 1.00 94.12 493 VAL A N 1
ATOM 3933 C CA . VAL A 1 493 ? 11.882 3.294 -16.792 1.00 94.12 493 VAL A CA 1
ATOM 3934 C C . VAL A 1 493 ? 13.096 2.672 -17.485 1.00 94.12 493 VAL A C 1
ATOM 3936 O O . VAL A 1 493 ? 13.863 3.365 -18.153 1.00 94.12 493 VAL A O 1
ATOM 3939 N N . ILE A 1 494 ? 13.262 1.352 -17.371 1.00 92.56 494 ILE A N 1
ATOM 3940 C CA . ILE A 1 494 ? 14.353 0.615 -18.021 1.00 92.56 494 ILE A CA 1
ATOM 3941 C C . ILE A 1 494 ? 14.179 0.661 -19.545 1.00 92.56 494 ILE A C 1
ATOM 3943 O O . ILE A 1 494 ? 15.137 0.951 -20.265 1.00 92.56 494 ILE A O 1
ATOM 3947 N N . SER A 1 495 ? 12.964 0.408 -20.039 1.00 92.12 495 SER A N 1
ATOM 3948 C CA . SER A 1 495 ? 12.620 0.499 -21.464 1.00 92.12 495 SER A CA 1
ATOM 3949 C C . SER A 1 495 ? 12.868 1.908 -22.014 1.00 92.12 495 SER A C 1
ATOM 3951 O O . SER A 1 495 ? 13.576 2.081 -23.009 1.00 92.12 495 SER A O 1
ATOM 3953 N N . PHE A 1 496 ? 12.375 2.936 -21.321 1.00 93.38 496 PHE A N 1
ATOM 3954 C CA . PHE A 1 496 ? 12.510 4.323 -21.747 1.00 93.38 496 PHE A CA 1
ATOM 3955 C C . PHE A 1 496 ? 13.969 4.784 -21.773 1.00 93.38 496 PHE A C 1
ATOM 3957 O O . PHE A 1 496 ? 14.388 5.402 -22.750 1.00 93.38 496 PHE A O 1
ATOM 3964 N N . ILE A 1 497 ? 14.779 4.454 -20.758 1.00 92.62 497 ILE A N 1
ATOM 3965 C CA . ILE A 1 497 ? 16.207 4.811 -20.751 1.00 92.62 497 ILE A CA 1
ATOM 3966 C C . ILE A 1 497 ? 16.949 4.114 -21.900 1.00 92.62 497 ILE A C 1
ATOM 3968 O O . ILE A 1 497 ? 17.790 4.751 -22.532 1.00 92.62 497 ILE A O 1
ATOM 3972 N N . HIS A 1 498 ? 16.625 2.858 -22.239 1.00 90.75 498 HIS A N 1
ATOM 3973 C CA . HIS A 1 498 ? 17.181 2.221 -23.440 1.00 90.75 498 HIS A CA 1
ATOM 3974 C C . HIS A 1 498 ? 16.824 3.008 -24.709 1.00 90.75 498 HIS A C 1
ATOM 3976 O O . HIS A 1 498 ? 17.723 3.362 -25.469 1.00 90.75 498 HIS A O 1
ATOM 3982 N N . ARG A 1 499 ? 15.540 3.333 -24.917 1.00 90.56 499 ARG A N 1
ATOM 3983 C CA . ARG A 1 499 ? 15.065 4.096 -26.089 1.00 90.56 499 ARG A CA 1
ATOM 3984 C C . ARG A 1 499 ? 15.706 5.481 -26.172 1.00 90.56 499 ARG A C 1
ATOM 3986 O O . ARG A 1 499 ? 16.165 5.889 -27.235 1.00 90.56 499 ARG A O 1
ATOM 3993 N N . ALA A 1 500 ? 15.790 6.185 -25.044 1.00 91.31 500 ALA A N 1
ATOM 3994 C CA . ALA A 1 500 ? 16.410 7.501 -24.953 1.00 91.31 500 ALA A CA 1
ATOM 3995 C C . ALA A 1 500 ? 17.907 7.445 -25.291 1.00 91.31 500 ALA A C 1
ATOM 3997 O O . ALA A 1 500 ? 18.381 8.247 -26.093 1.00 91.31 500 ALA A O 1
ATOM 3998 N N . LEU A 1 501 ? 18.652 6.481 -24.734 1.00 90.00 501 LEU A N 1
ATOM 3999 C CA . LEU A 1 501 ? 20.073 6.317 -25.043 1.00 90.00 501 LEU A CA 1
ATOM 4000 C C . LEU A 1 501 ? 20.290 5.936 -26.510 1.00 90.00 501 LEU A C 1
ATOM 4002 O O . LEU A 1 501 ? 21.145 6.533 -27.154 1.00 90.00 501 LEU A O 1
ATOM 4006 N N . LEU A 1 502 ? 19.505 5.008 -27.062 1.00 88.56 502 LEU A N 1
ATOM 4007 C CA . LEU A 1 502 ? 19.604 4.615 -28.473 1.00 88.56 502 LEU A CA 1
ATOM 4008 C C . LEU A 1 502 ? 19.318 5.783 -29.422 1.00 88.56 502 LEU A C 1
ATOM 4010 O O . LEU A 1 502 ? 20.043 5.954 -30.398 1.00 88.56 502 LEU A O 1
ATOM 4014 N N . SER A 1 503 ? 18.326 6.623 -29.109 1.00 87.19 503 SER A N 1
ATOM 4015 C CA . SER A 1 503 ? 18.031 7.817 -29.907 1.00 87.19 503 SER A CA 1
ATOM 4016 C C . SER A 1 503 ? 19.130 8.883 -29.824 1.00 87.19 503 SER A C 1
ATOM 4018 O O . SER A 1 503 ? 19.256 9.685 -30.743 1.00 87.19 503 SER A O 1
ATOM 4020 N N . LEU A 1 504 ? 19.896 8.931 -28.730 1.00 86.75 504 LEU A N 1
ATOM 4021 C CA . LEU A 1 504 ? 20.941 9.936 -28.492 1.00 86.75 504 LEU A CA 1
ATOM 4022 C C . LEU A 1 504 ? 22.338 9.488 -28.943 1.00 86.75 504 LEU A C 1
ATOM 4024 O O . LEU A 1 504 ? 23.238 10.316 -29.087 1.00 86.75 504 LEU A O 1
ATOM 4028 N N . VAL A 1 505 ? 22.539 8.189 -29.153 1.00 84.88 505 VAL A N 1
ATOM 4029 C CA . VAL A 1 505 ? 23.808 7.604 -29.593 1.00 84.88 505 VAL A CA 1
ATOM 4030 C C . VAL A 1 505 ? 24.194 8.106 -30.990 1.00 84.88 505 VAL A C 1
ATOM 4032 O O . VAL A 1 505 ? 23.382 8.152 -31.913 1.00 84.88 505 VAL A O 1
ATOM 4035 N N . SER A 1 506 ? 25.475 8.435 -31.171 1.00 83.19 506 SER A N 1
ATOM 4036 C CA . SER A 1 506 ? 26.041 8.698 -32.496 1.00 83.19 506 SER A CA 1
ATOM 4037 C C . SER A 1 506 ? 26.203 7.395 -33.282 1.00 83.19 506 SER A C 1
ATOM 4039 O O . SER A 1 506 ? 26.715 6.410 -32.750 1.00 83.19 506 SER A O 1
ATOM 4041 N N . LYS A 1 507 ? 25.822 7.408 -34.566 1.00 81.44 507 LYS A N 1
ATOM 4042 C CA . LYS A 1 507 ? 25.950 6.264 -35.491 1.00 81.44 507 LYS A CA 1
ATOM 4043 C C . LYS A 1 507 ? 25.389 4.947 -34.911 1.00 81.44 507 LYS A C 1
ATOM 4045 O O . LYS A 1 507 ? 26.154 4.011 -34.668 1.00 81.44 507 LYS A O 1
ATOM 4050 N N . PRO A 1 508 ? 24.071 4.857 -34.673 1.00 80.25 508 PRO A N 1
ATOM 4051 C CA . PRO A 1 508 ? 23.463 3.664 -34.079 1.00 80.25 508 PRO A CA 1
ATOM 4052 C C . PRO A 1 508 ? 23.635 2.399 -34.940 1.00 80.25 508 PRO A C 1
ATOM 4054 O O . PRO A 1 508 ? 23.715 1.301 -34.401 1.00 80.25 508 PRO A O 1
ATOM 4057 N N . GLU A 1 509 ? 23.792 2.545 -36.258 1.00 82.31 509 GLU A N 1
ATOM 4058 C CA . GLU A 1 509 ? 23.988 1.427 -37.191 1.00 82.31 509 GLU A CA 1
ATOM 4059 C C . GLU A 1 509 ? 25.276 0.627 -36.921 1.00 82.31 509 GLU A C 1
ATOM 4061 O O . GLU A 1 509 ? 25.329 -0.569 -37.190 1.00 82.31 509 GLU A O 1
ATOM 4066 N N . GLU A 1 510 ? 26.307 1.251 -36.345 1.00 83.56 510 GLU A N 1
ATOM 4067 C CA . GLU A 1 510 ? 27.592 0.603 -36.041 1.00 83.56 510 GLU A CA 1
ATOM 4068 C C . GLU A 1 510 ? 27.596 -0.113 -34.665 1.00 83.56 510 GLU A C 1
ATOM 4070 O O . GLU A 1 510 ? 28.653 -0.545 -34.197 1.00 83.56 510 GLU A O 1
ATOM 4075 N N . LEU A 1 511 ? 26.443 -0.229 -33.987 1.00 83.44 511 LEU A N 1
ATOM 4076 C CA . LEU A 1 511 ? 26.348 -0.774 -32.629 1.00 83.44 511 LEU A CA 1
ATOM 4077 C C . LEU A 1 511 ? 26.506 -2.306 -32.597 1.00 83.44 511 LEU A C 1
ATOM 4079 O O . LEU A 1 511 ? 25.622 -3.069 -32.988 1.00 83.44 511 LEU A O 1
ATOM 4083 N N . GLU A 1 512 ? 27.642 -2.766 -32.072 1.00 81.81 512 GLU A N 1
ATOM 4084 C CA . GLU A 1 512 ? 27.951 -4.188 -31.882 1.00 81.81 512 GLU A CA 1
ATOM 4085 C C . GLU A 1 512 ? 27.151 -4.783 -30.704 1.00 81.81 512 GLU A C 1
ATOM 4087 O O . GLU A 1 512 ? 27.191 -4.261 -29.589 1.00 81.81 512 GLU A O 1
ATOM 4092 N N . GLY A 1 513 ? 26.462 -5.913 -30.918 1.00 79.62 513 GLY A N 1
ATOM 4093 C CA . GLY A 1 513 ? 25.714 -6.612 -29.860 1.00 79.62 513 GLY A CA 1
ATOM 4094 C C . GLY A 1 513 ? 24.343 -6.008 -29.535 1.00 79.62 513 GLY A C 1
ATOM 4095 O O . GLY A 1 513 ? 23.874 -6.141 -28.404 1.00 79.62 513 GLY A O 1
ATOM 4096 N N . TRP A 1 514 ? 23.701 -5.356 -30.512 1.00 80.94 514 TRP A N 1
ATOM 4097 C CA . TRP A 1 514 ? 22.353 -4.785 -30.385 1.00 80.94 514 TRP A CA 1
ATOM 4098 C C . TRP A 1 514 ? 21.286 -5.820 -29.989 1.00 80.94 514 TRP A C 1
ATOM 4100 O O . TRP A 1 514 ? 20.328 -5.460 -29.316 1.00 80.94 514 TRP A O 1
ATOM 4110 N N . GLU A 1 515 ? 21.485 -7.099 -30.319 1.00 82.50 515 GLU A N 1
ATOM 4111 C CA . GLU A 1 515 ? 20.590 -8.217 -29.967 1.00 82.50 515 GLU A CA 1
ATOM 4112 C C . GLU A 1 515 ? 20.418 -8.416 -28.452 1.00 82.50 515 GLU A C 1
ATOM 4114 O O . GLU A 1 515 ? 19.419 -8.967 -27.997 1.00 82.50 515 GLU A O 1
ATOM 4119 N N . HIS A 1 516 ? 21.388 -7.971 -27.647 1.00 83.06 516 HIS A N 1
ATOM 4120 C CA . HIS A 1 516 ? 21.313 -8.058 -26.188 1.00 83.06 516 HIS A CA 1
ATOM 4121 C C . HIS A 1 516 ? 20.534 -6.894 -25.555 1.00 83.06 516 HIS A C 1
ATOM 4123 O O . HIS A 1 516 ? 20.265 -6.918 -24.354 1.00 83.06 516 HIS A O 1
ATOM 4129 N N . VAL A 1 517 ? 20.177 -5.864 -26.330 1.00 84.06 517 VAL A N 1
ATOM 4130 C CA . VAL A 1 517 ? 19.407 -4.713 -25.849 1.00 84.06 517 VAL A CA 1
ATOM 4131 C C . VAL A 1 517 ? 17.922 -5.078 -25.816 1.00 84.06 517 VAL A C 1
ATOM 4133 O O . VAL A 1 517 ? 17.336 -5.377 -26.849 1.00 84.06 517 VAL A O 1
ATOM 4136 N N . LEU A 1 518 ? 17.293 -4.995 -24.638 1.00 81.38 518 LEU A N 1
ATOM 4137 C CA . LEU A 1 518 ? 15.927 -5.494 -24.396 1.00 81.38 518 LEU A CA 1
ATOM 4138 C C . LEU A 1 518 ? 14.847 -4.910 -25.323 1.00 81.38 518 LEU A C 1
ATOM 4140 O O . LEU A 1 518 ? 13.836 -5.563 -25.557 1.00 81.38 518 LEU A O 1
ATOM 4144 N N . VAL A 1 519 ? 15.040 -3.684 -25.814 1.00 80.25 519 VAL A N 1
ATOM 4145 C CA . VAL A 1 519 ? 14.037 -2.960 -26.614 1.00 80.25 519 VAL A CA 1
ATOM 4146 C C . VAL A 1 519 ? 14.256 -3.127 -28.126 1.00 80.25 519 VAL A C 1
ATOM 4148 O O . VAL A 1 519 ? 13.359 -2.843 -28.916 1.00 80.25 519 VAL A O 1
ATOM 4151 N N . CYS A 1 520 ? 15.424 -3.609 -28.560 1.00 76.00 520 CYS A N 1
ATOM 4152 C CA . CYS A 1 520 ? 15.745 -3.732 -29.981 1.00 76.00 520 CYS A CA 1
ATOM 4153 C C . CYS A 1 520 ? 15.261 -5.073 -30.544 1.00 76.00 520 CYS A C 1
ATOM 4155 O O . CYS A 1 520 ? 15.846 -6.115 -30.266 1.00 76.00 520 CYS A O 1
ATOM 4157 N N . SER A 1 521 ? 14.239 -5.044 -31.399 1.00 70.38 521 SER A N 1
ATOM 4158 C CA . SER A 1 521 ? 13.878 -6.179 -32.266 1.00 70.38 521 SER A CA 1
ATOM 4159 C C . SER A 1 521 ? 14.559 -6.112 -33.639 1.00 70.38 521 SER A C 1
ATOM 4161 O O . SER A 1 521 ? 14.737 -7.134 -34.299 1.00 70.38 521 SER A O 1
ATOM 4163 N N . THR A 1 522 ? 14.971 -4.913 -34.054 1.00 73.69 522 THR A N 1
ATOM 4164 C CA . THR A 1 522 ? 15.693 -4.626 -35.298 1.00 73.69 522 THR A CA 1
ATOM 4165 C C . THR A 1 522 ? 16.930 -3.779 -35.014 1.00 73.69 522 THR A C 1
ATOM 4167 O O . THR A 1 522 ? 17.037 -3.152 -33.958 1.00 73.69 522 THR A O 1
ATOM 4170 N N . GLN A 1 523 ? 17.858 -3.727 -35.973 1.00 76.19 523 GLN A N 1
ATOM 4171 C CA . GLN A 1 523 ? 19.036 -2.868 -35.871 1.00 76.19 523 GLN A CA 1
ATOM 4172 C C . GLN A 1 523 ? 18.609 -1.393 -35.716 1.00 76.19 523 GLN A C 1
ATOM 4174 O O . GLN A 1 523 ? 17.733 -0.937 -36.457 1.00 76.19 523 GLN A O 1
ATOM 4179 N N . PRO A 1 524 ? 19.189 -0.648 -34.759 1.00 79.44 524 PRO A N 1
ATOM 4180 C CA . PRO A 1 524 ? 18.789 0.728 -34.501 1.00 79.44 524 PRO A CA 1
ATOM 4181 C C . PRO A 1 524 ? 19.246 1.654 -35.637 1.00 79.44 524 PRO A C 1
ATOM 4183 O O . PRO A 1 524 ? 20.407 1.639 -36.047 1.00 79.44 524 PRO A O 1
ATOM 4186 N N . THR A 1 525 ? 18.323 2.476 -36.135 1.00 78.56 525 THR A N 1
ATOM 4187 C CA . THR A 1 525 ? 18.551 3.444 -37.217 1.00 78.56 525 THR A CA 1
ATOM 4188 C C . THR A 1 525 ? 18.727 4.856 -36.680 1.00 78.56 525 THR A C 1
ATOM 4190 O O . THR A 1 525 ? 18.262 5.182 -35.586 1.00 78.56 525 THR A O 1
ATOM 4193 N N . ALA A 1 526 ? 19.379 5.723 -37.456 1.00 77.94 526 ALA A N 1
ATOM 4194 C CA . ALA A 1 526 ? 19.520 7.119 -37.071 1.00 77.94 526 ALA A CA 1
ATOM 4195 C C . ALA A 1 526 ? 18.167 7.855 -37.088 1.00 77.94 526 ALA A C 1
ATOM 4197 O O . ALA A 1 526 ? 17.428 7.794 -38.068 1.00 77.94 526 ALA A O 1
ATOM 4198 N N . THR A 1 527 ? 17.860 8.561 -36.001 1.00 78.75 527 THR A N 1
ATOM 4199 C CA . THR A 1 527 ? 16.700 9.454 -35.865 1.00 78.75 527 THR A CA 1
ATOM 4200 C C . THR A 1 527 ? 17.120 10.918 -36.022 1.00 78.75 527 THR A C 1
ATOM 4202 O O . THR A 1 527 ? 18.308 11.244 -35.951 1.00 78.75 527 THR A O 1
ATOM 4205 N N . GLU A 1 528 ? 16.156 11.829 -36.185 1.00 69.69 528 GLU A N 1
ATOM 4206 C CA . GLU A 1 528 ? 16.397 13.284 -36.286 1.00 69.69 528 GLU A CA 1
ATOM 4207 C C . GLU A 1 528 ? 17.118 13.875 -35.061 1.00 69.69 528 GLU A C 1
ATOM 4209 O O . GLU A 1 528 ? 17.713 14.949 -35.136 1.00 69.69 528 GLU A O 1
ATOM 4214 N N . PHE A 1 529 ? 17.088 13.159 -33.935 1.00 74.31 529 PHE A N 1
ATOM 4215 C CA . PHE A 1 529 ? 17.688 13.563 -32.664 1.00 74.31 529 PHE A CA 1
ATOM 4216 C C . PHE A 1 529 ? 18.976 12.801 -32.345 1.00 74.31 529 PHE A C 1
ATOM 4218 O O . PHE A 1 529 ? 19.490 12.904 -31.229 1.00 74.31 529 PHE A O 1
ATOM 4225 N N . THR A 1 530 ? 19.518 12.064 -33.319 1.00 79.62 530 THR A N 1
ATOM 4226 C CA . THR A 1 530 ? 20.837 11.456 -33.171 1.00 79.62 530 THR A CA 1
ATOM 4227 C C . THR A 1 530 ? 21.917 12.513 -33.075 1.00 79.62 530 THR A C 1
ATOM 4229 O O . THR A 1 530 ? 21.957 13.512 -33.798 1.00 79.62 530 THR A O 1
ATOM 4232 N N . ARG A 1 531 ? 22.833 12.279 -32.142 1.00 78.12 531 ARG A N 1
ATOM 4233 C CA . ARG A 1 531 ? 23.936 13.189 -31.900 1.00 78.12 531 ARG A CA 1
ATOM 4234 C C . ARG A 1 531 ? 24.935 13.129 -33.060 1.00 78.12 531 ARG A C 1
ATOM 4236 O O . ARG A 1 531 ? 25.400 12.029 -33.390 1.00 78.12 531 ARG A O 1
ATOM 4243 N N . PRO A 1 532 ? 25.346 14.278 -33.628 1.00 76.44 532 PRO A N 1
ATOM 4244 C CA . PRO A 1 532 ? 26.387 14.293 -34.646 1.00 76.44 532 PRO A CA 1
ATOM 4245 C C . PRO A 1 532 ? 27.707 13.732 -34.081 1.00 76.44 532 PRO A C 1
ATOM 4247 O O . PRO A 1 532 ? 28.018 13.954 -32.905 1.00 76.44 532 PRO A O 1
ATOM 4250 N N . PRO A 1 533 ? 28.494 13.000 -34.891 1.00 70.06 533 PRO A N 1
ATOM 4251 C CA . PRO A 1 533 ? 29.771 12.446 -34.450 1.00 70.06 533 PRO A CA 1
ATOM 4252 C C . PRO A 1 533 ? 30.777 13.559 -34.098 1.00 70.06 533 PRO A C 1
ATOM 4254 O O . PRO A 1 533 ? 30.710 14.659 -34.643 1.00 70.06 533 PRO A O 1
ATOM 4257 N N . ASN A 1 534 ? 31.744 13.249 -33.224 1.00 70.31 534 ASN A N 1
ATOM 4258 C CA . ASN A 1 534 ? 32.868 14.121 -32.830 1.00 70.31 534 ASN A CA 1
ATOM 4259 C C . ASN A 1 534 ? 32.517 15.374 -32.006 1.00 70.31 534 ASN A C 1
ATOM 4261 O O . ASN A 1 534 ? 33.269 16.347 -32.009 1.00 70.31 534 ASN A O 1
ATOM 4265 N N . ARG A 1 535 ? 31.414 15.348 -31.255 1.00 74.69 535 ARG A N 1
ATOM 4266 C CA . ARG A 1 535 ? 31.043 16.429 -30.334 1.00 74.69 535 ARG A CA 1
ATOM 4267 C C . ARG A 1 535 ? 31.440 16.108 -28.888 1.00 74.69 535 ARG A C 1
ATOM 4269 O O . ARG A 1 535 ? 31.281 14.977 -28.418 1.00 74.69 535 ARG A O 1
ATOM 4276 N N . GLU A 1 536 ? 31.952 17.101 -28.169 1.00 75.38 536 GLU A N 1
ATOM 4277 C CA . GLU A 1 536 ? 32.384 16.950 -26.774 1.00 75.38 536 GLU A CA 1
ATOM 4278 C C . GLU A 1 536 ? 31.182 16.894 -25.827 1.00 75.38 536 GLU A C 1
ATOM 4280 O O . GLU A 1 536 ? 30.190 17.585 -26.035 1.00 75.38 536 GLU A O 1
ATOM 4285 N N . LEU A 1 537 ? 31.231 16.017 -24.821 1.00 74.56 537 LEU A N 1
ATOM 4286 C CA . LEU A 1 537 ? 30.222 15.991 -23.760 1.00 74.56 537 LEU A CA 1
ATOM 4287 C C . LEU A 1 537 ? 30.635 16.940 -22.630 1.00 74.56 537 LEU A C 1
ATOM 4289 O O . LEU A 1 537 ? 31.819 16.952 -22.282 1.00 74.56 537 LEU A O 1
ATOM 4293 N N . PRO A 1 538 ? 29.683 17.642 -21.992 1.00 76.62 538 PRO A N 1
ATOM 4294 C CA . PRO A 1 538 ? 29.953 18.396 -20.777 1.00 76.62 538 PRO A CA 1
ATOM 4295 C C . PRO A 1 538 ? 30.580 17.494 -19.705 1.00 76.62 538 PRO A C 1
ATOM 4297 O O . PRO A 1 538 ? 30.061 16.415 -19.401 1.00 76.62 538 PRO A O 1
ATOM 4300 N N . THR A 1 539 ? 31.700 17.931 -19.132 1.00 69.25 539 THR A N 1
ATOM 4301 C CA . THR A 1 539 ? 32.365 17.242 -18.014 1.00 69.25 539 THR A CA 1
ATOM 4302 C C . THR A 1 539 ? 31.742 17.596 -16.667 1.00 69.25 539 THR A C 1
ATOM 4304 O O . THR A 1 539 ? 31.787 16.788 -15.740 1.00 69.25 539 THR A O 1
ATOM 4307 N N . ASP A 1 540 ? 31.116 18.771 -16.577 1.00 66.75 540 ASP A N 1
ATOM 4308 C CA . ASP A 1 540 ? 30.635 19.338 -15.321 1.00 66.75 540 ASP A CA 1
ATOM 4309 C C . ASP A 1 540 ? 29.185 18.937 -15.002 1.00 66.75 540 ASP A C 1
ATOM 4311 O O . ASP A 1 540 ? 28.367 18.591 -15.866 1.00 66.75 540 ASP A O 1
ATOM 4315 N N . ASP A 1 541 ? 28.848 18.960 -13.713 1.00 65.44 541 ASP A N 1
ATOM 4316 C CA . ASP A 1 541 ? 27.493 18.700 -13.229 1.00 65.44 541 ASP A CA 1
ATOM 4317 C C . ASP A 1 541 ? 26.606 19.939 -13.394 1.00 65.44 541 ASP A C 1
ATOM 4319 O O . ASP A 1 541 ? 26.426 20.746 -12.483 1.00 65.44 541 ASP A O 1
ATOM 4323 N N . VAL A 1 542 ? 26.071 20.115 -14.604 1.00 71.00 542 VAL A N 1
ATOM 4324 C CA . VAL A 1 542 ? 25.128 21.197 -14.897 1.00 71.00 542 VAL A CA 1
ATOM 4325 C C . VAL A 1 542 ? 23.743 20.821 -14.371 1.00 71.00 542 VAL A C 1
ATOM 4327 O O . VAL A 1 542 ? 23.095 19.906 -14.885 1.00 71.00 542 VAL A O 1
ATOM 4330 N N . LYS A 1 543 ? 23.261 21.555 -13.361 1.00 77.75 543 LYS A N 1
ATOM 4331 C CA . LYS A 1 543 ? 21.863 21.472 -12.916 1.00 77.75 543 LYS A CA 1
ATOM 4332 C C . LYS A 1 543 ? 20.949 21.982 -14.029 1.00 77.75 543 LYS A C 1
ATOM 4334 O O . LYS A 1 543 ? 21.099 23.109 -14.496 1.00 77.75 543 LYS A O 1
ATOM 4339 N N . LEU A 1 544 ? 19.996 21.152 -14.440 1.00 81.25 544 LEU A N 1
ATOM 4340 C CA . LEU A 1 544 ? 19.049 21.483 -15.501 1.00 81.25 544 LEU A CA 1
ATOM 4341 C C . LEU A 1 544 ? 17.791 22.101 -14.883 1.00 81.25 544 LEU A C 1
ATOM 4343 O O . LEU A 1 544 ? 17.148 21.485 -14.035 1.00 81.25 544 LEU A O 1
ATOM 4347 N N . SER A 1 545 ? 17.450 23.319 -15.303 1.00 81.06 545 SER A N 1
ATOM 4348 C CA . SER A 1 545 ? 16.178 23.952 -14.943 1.00 81.06 545 SER A CA 1
ATOM 4349 C C . SER A 1 545 ? 15.059 23.413 -15.834 1.00 81.06 545 SER A C 1
ATOM 4351 O O . SER A 1 545 ? 15.235 23.331 -17.052 1.00 81.06 545 SER A O 1
ATOM 4353 N N . ILE A 1 546 ? 13.915 23.070 -15.228 1.00 82.00 546 ILE A N 1
ATOM 4354 C CA . ILE A 1 546 ? 12.745 22.535 -15.940 1.00 82.00 546 ILE A CA 1
ATOM 4355 C C . ILE A 1 546 ? 12.268 23.541 -16.990 1.00 82.00 546 ILE A C 1
ATOM 4357 O O . ILE A 1 546 ? 12.171 23.170 -18.154 1.00 82.00 546 ILE A O 1
ATOM 4361 N N . SER A 1 547 ? 12.074 24.812 -16.618 1.00 79.62 547 SER A N 1
ATOM 4362 C CA . SER A 1 547 ? 11.598 25.854 -17.541 1.00 79.62 547 SER A CA 1
ATOM 4363 C C . SER A 1 547 ? 12.551 26.056 -18.721 1.00 79.62 547 SER A C 1
ATOM 4365 O O . SER A 1 547 ? 12.129 26.017 -19.873 1.00 79.62 547 SER A O 1
ATOM 4367 N N . LYS A 1 548 ? 13.863 26.153 -18.450 1.00 78.81 548 LYS A N 1
ATOM 4368 C CA . LYS A 1 548 ? 14.892 26.323 -19.491 1.00 78.81 548 LYS A CA 1
ATOM 4369 C C . LYS A 1 548 ? 14.876 25.168 -20.489 1.00 78.81 548 LYS A C 1
ATOM 4371 O O . LYS A 1 548 ? 14.949 25.373 -21.696 1.00 78.81 548 LYS A O 1
ATOM 4376 N N . MET A 1 549 ? 14.793 23.942 -19.983 1.00 81.50 549 MET A N 1
ATOM 4377 C CA . MET A 1 549 ? 14.818 22.757 -20.831 1.00 81.50 549 MET A CA 1
ATOM 4378 C C . MET A 1 549 ? 13.510 22.597 -21.616 1.00 81.50 549 MET A C 1
ATOM 4380 O O . MET A 1 549 ? 13.540 22.166 -22.766 1.00 81.50 549 MET A O 1
ATOM 4384 N N . TRP A 1 550 ? 12.377 23.015 -21.042 1.00 84.69 550 TRP A N 1
ATOM 4385 C CA . TRP A 1 550 ? 11.073 23.018 -21.708 1.00 84.69 550 TRP A CA 1
ATOM 4386 C C . TRP A 1 550 ? 11.008 24.019 -22.867 1.00 84.69 550 TRP A C 1
ATOM 4388 O O . TRP A 1 550 ? 10.503 23.693 -23.943 1.00 84.69 550 TRP A O 1
ATOM 4398 N N . GLU A 1 551 ? 11.558 25.219 -22.680 1.00 80.06 551 GLU A N 1
ATOM 4399 C CA . GLU A 1 551 ? 11.651 26.244 -23.724 1.00 80.06 551 GLU A CA 1
ATOM 4400 C C . GLU A 1 551 ? 12.553 25.802 -24.878 1.00 80.06 551 GLU A C 1
ATOM 4402 O O . GLU A 1 551 ? 12.158 25.888 -26.042 1.00 80.06 551 GLU A O 1
ATOM 4407 N N . ILE A 1 552 ? 13.740 25.263 -24.570 1.00 80.50 552 ILE A N 1
ATOM 4408 C CA . ILE A 1 552 ? 14.665 24.750 -25.592 1.00 80.50 552 ILE A CA 1
ATOM 4409 C C . ILE A 1 552 ? 14.046 23.563 -26.340 1.00 80.50 552 ILE A C 1
ATOM 4411 O O . ILE A 1 552 ? 14.260 23.395 -27.537 1.00 80.50 552 ILE A O 1
ATOM 4415 N N . SER A 1 553 ? 13.226 22.765 -25.660 1.00 79.94 553 SER A N 1
ATOM 4416 C CA . SER A 1 553 ? 12.508 21.658 -26.282 1.00 79.94 553 SER A CA 1
ATOM 4417 C C . SER A 1 553 ? 11.476 22.121 -27.320 1.00 79.94 553 SER A C 1
ATOM 4419 O O . SER A 1 553 ? 11.325 21.490 -28.367 1.00 79.94 553 SER A O 1
ATOM 4421 N N . LYS A 1 554 ? 10.802 23.252 -27.065 1.00 79.38 554 LYS A N 1
ATOM 4422 C CA . LYS A 1 554 ? 9.854 23.881 -28.001 1.00 79.38 554 LYS A CA 1
ATOM 4423 C C . LYS A 1 554 ? 10.548 24.679 -29.112 1.00 79.38 554 LYS A C 1
ATOM 4425 O O . LYS A 1 554 ? 9.919 24.962 -30.131 1.00 79.38 554 LYS A O 1
ATOM 4430 N N . SER A 1 555 ? 11.811 25.065 -28.929 1.00 79.44 555 SER A N 1
ATOM 4431 C CA . SER A 1 555 ? 12.547 25.859 -29.910 1.00 79.44 555 SER A CA 1
ATOM 4432 C C . SER A 1 555 ? 13.137 24.996 -31.039 1.00 79.44 555 SER A C 1
ATOM 4434 O O . SER A 1 555 ? 13.517 23.830 -30.876 1.00 79.44 555 SER A O 1
ATOM 4436 N N . ASN A 1 556 ? 13.216 25.589 -32.233 1.00 75.19 556 ASN A N 1
ATOM 4437 C CA . ASN A 1 556 ? 13.753 24.944 -33.437 1.00 75.19 556 ASN A CA 1
ATOM 4438 C C . ASN A 1 556 ? 15.202 25.356 -33.746 1.00 75.19 556 ASN A C 1
ATOM 4440 O O . ASN A 1 556 ? 15.685 25.111 -34.849 1.00 75.19 556 ASN A O 1
ATOM 4444 N N . ASP A 1 557 ? 15.909 25.985 -32.803 1.00 80.25 557 ASP A N 1
ATOM 4445 C CA . ASP A 1 557 ? 17.273 26.454 -33.049 1.00 80.25 557 ASP A CA 1
ATOM 4446 C C . ASP A 1 557 ? 18.293 25.303 -33.014 1.00 80.25 557 ASP A C 1
ATOM 4448 O O . ASP A 1 557 ? 18.570 24.721 -31.968 1.00 80.25 557 ASP A O 1
ATOM 4452 N N . SER A 1 558 ? 18.889 24.998 -34.168 1.00 74.38 558 SER A N 1
ATOM 4453 C CA . SER A 1 558 ? 19.844 23.895 -34.358 1.00 74.38 558 SER A CA 1
ATOM 4454 C C . SER A 1 558 ? 20.990 23.859 -33.331 1.00 74.38 558 SER A C 1
ATOM 4456 O O . SER A 1 558 ? 21.302 22.795 -32.793 1.00 74.38 558 SER A O 1
ATOM 4458 N N . LYS A 1 559 ? 21.597 25.000 -32.977 1.00 77.31 559 LYS A N 1
ATOM 4459 C CA . LYS A 1 559 ? 22.717 25.025 -32.015 1.00 77.31 559 LYS A CA 1
ATOM 4460 C C . LYS A 1 559 ? 22.255 24.680 -30.602 1.00 77.31 559 LYS A C 1
ATOM 4462 O O . LYS A 1 559 ? 22.813 23.774 -29.986 1.00 77.31 559 LYS A O 1
ATOM 4467 N N . ALA A 1 560 ? 21.186 25.333 -30.148 1.00 78.81 560 ALA A N 1
ATOM 4468 C CA . ALA A 1 560 ? 20.574 25.063 -28.852 1.00 78.81 560 ALA A CA 1
ATOM 4469 C C . ALA A 1 560 ? 20.075 23.613 -28.745 1.00 78.81 560 ALA A C 1
ATOM 4471 O O . ALA A 1 560 ? 20.139 23.016 -27.672 1.00 78.81 560 ALA A O 1
ATOM 4472 N N . THR A 1 561 ? 19.637 23.009 -29.856 1.00 80.94 561 THR A N 1
ATOM 4473 C CA . THR A 1 561 ? 19.210 21.605 -29.859 1.00 80.94 561 THR A CA 1
ATOM 4474 C C . THR A 1 561 ? 20.359 20.634 -29.649 1.00 80.94 561 THR A C 1
ATOM 4476 O O . THR A 1 561 ? 20.189 19.652 -28.939 1.00 80.94 561 THR A O 1
ATOM 4479 N N . HIS A 1 562 ? 21.546 20.899 -30.191 1.00 81.38 562 HIS A N 1
ATOM 4480 C CA . HIS A 1 562 ? 22.691 20.029 -29.937 1.00 81.38 562 HIS A CA 1
ATOM 4481 C C . HIS A 1 562 ? 23.193 20.151 -28.491 1.00 81.38 562 HIS A C 1
ATOM 4483 O O . HIS A 1 562 ? 23.488 19.129 -27.873 1.00 81.38 562 HIS A O 1
ATOM 4489 N N . ASP A 1 563 ? 23.212 21.363 -27.921 1.00 83.00 563 ASP A N 1
ATOM 4490 C CA . ASP A 1 563 ? 23.530 21.580 -26.498 1.00 83.00 563 ASP A CA 1
ATOM 4491 C C . ASP A 1 563 ? 22.512 20.867 -25.583 1.00 83.00 563 ASP A C 1
ATOM 4493 O O . ASP A 1 563 ? 22.873 20.233 -24.588 1.00 83.00 563 ASP A O 1
ATOM 4497 N N . PHE A 1 564 ? 21.229 20.917 -25.954 1.00 85.88 564 PHE A N 1
ATOM 4498 C CA . PHE A 1 564 ? 20.141 20.200 -25.290 1.00 85.88 564 PHE A CA 1
ATOM 4499 C C . PHE A 1 564 ? 20.361 18.685 -25.306 1.00 85.88 564 PHE A C 1
ATOM 4501 O O . PHE A 1 564 ? 20.340 18.064 -24.242 1.00 85.88 564 PHE A O 1
ATOM 4508 N N . LEU A 1 565 ? 20.638 18.093 -26.473 1.00 86.94 565 LEU A N 1
ATOM 4509 C CA . LEU A 1 565 ? 20.869 16.650 -26.607 1.00 86.94 565 LEU A CA 1
ATOM 4510 C C . LEU A 1 565 ? 22.079 16.187 -25.782 1.00 86.94 565 LEU A C 1
ATOM 4512 O O . LEU A 1 565 ? 21.998 15.154 -25.119 1.00 86.94 565 LEU A O 1
ATOM 4516 N N . ASP A 1 566 ? 23.165 16.967 -25.748 1.00 86.50 566 ASP A N 1
ATOM 4517 C CA . ASP A 1 566 ? 24.330 16.670 -24.905 1.00 86.50 566 ASP A CA 1
ATOM 4518 C C . ASP A 1 566 ? 23.971 16.670 -23.413 1.00 86.50 566 ASP A C 1
ATOM 4520 O O . ASP A 1 566 ? 24.351 15.761 -22.668 1.00 86.50 566 ASP A O 1
ATOM 4524 N N . SER A 1 567 ? 23.219 17.682 -22.972 1.00 87.69 567 SER A N 1
ATOM 4525 C CA . SER A 1 567 ? 22.808 17.819 -21.573 1.00 87.69 567 SER A CA 1
ATOM 4526 C C . SER A 1 567 ? 21.863 16.695 -21.132 1.00 87.69 567 SER A C 1
ATOM 4528 O O . SER A 1 567 ? 22.009 16.156 -20.031 1.00 87.69 567 SER A O 1
ATOM 4530 N N . ILE A 1 568 ? 20.948 16.275 -22.012 1.00 89.31 568 ILE A N 1
ATOM 4531 C CA . ILE A 1 568 ? 20.026 15.168 -21.757 1.00 89.31 568 ILE A CA 1
ATOM 4532 C C . ILE A 1 568 ? 20.755 13.837 -21.772 1.00 89.31 568 ILE A C 1
ATOM 4534 O O . ILE A 1 568 ? 20.484 13.019 -20.901 1.00 89.31 568 ILE A O 1
ATOM 4538 N N . LEU A 1 569 ? 21.698 13.612 -22.688 1.00 89.81 569 LEU A N 1
ATOM 4539 C CA . LEU A 1 569 ? 22.498 12.388 -22.697 1.00 89.81 569 LEU A CA 1
ATOM 4540 C C . LEU A 1 569 ? 23.282 12.240 -21.389 1.00 89.81 569 LEU A C 1
ATOM 4542 O O . LEU A 1 569 ? 23.257 11.177 -20.769 1.00 89.81 569 LEU A O 1
ATOM 4546 N N . MET A 1 570 ? 23.904 13.319 -20.906 1.00 88.69 570 MET A N 1
ATOM 4547 C CA . MET A 1 570 ? 24.574 13.310 -19.602 1.00 88.69 570 MET A CA 1
ATOM 4548 C C . MET A 1 570 ? 23.604 13.020 -18.456 1.00 88.69 570 MET A C 1
ATOM 4550 O O . MET A 1 570 ? 23.917 12.213 -17.576 1.00 88.69 570 MET A O 1
ATOM 4554 N N . LYS A 1 571 ? 22.409 13.622 -18.469 1.00 90.38 571 LYS A N 1
ATOM 4555 C CA . LYS A 1 571 ? 21.379 13.334 -17.467 1.00 90.38 571 LYS A CA 1
ATOM 4556 C C . LYS A 1 571 ? 20.891 11.885 -17.554 1.00 90.38 571 LYS A C 1
ATOM 4558 O O . LYS A 1 571 ? 20.798 11.256 -16.510 1.00 90.38 571 LYS A O 1
ATOM 4563 N N . ALA A 1 572 ? 20.679 11.338 -18.750 1.00 92.31 572 ALA A N 1
ATOM 4564 C CA . ALA A 1 572 ? 20.251 9.959 -18.990 1.00 92.31 572 ALA A CA 1
ATOM 4565 C C . ALA A 1 572 ? 21.284 8.933 -18.484 1.00 92.31 572 ALA A C 1
ATOM 4567 O O . ALA A 1 572 ? 20.932 7.913 -17.892 1.00 92.31 572 ALA A O 1
ATOM 4568 N N . ILE A 1 573 ? 22.579 9.221 -18.652 1.00 91.56 573 ILE A N 1
ATOM 4569 C CA . ILE A 1 573 ? 23.669 8.387 -18.122 1.00 91.56 573 ILE A CA 1
ATOM 4570 C C . ILE A 1 573 ? 23.731 8.471 -16.589 1.00 91.56 573 ILE A C 1
ATOM 4572 O O . ILE A 1 573 ? 23.953 7.460 -15.925 1.00 91.56 573 ILE A O 1
ATOM 4576 N N . ARG A 1 574 ? 23.484 9.647 -15.998 1.00 90.38 574 ARG A N 1
ATOM 4577 C CA . ARG A 1 574 ? 23.384 9.792 -14.534 1.00 90.38 574 ARG A CA 1
ATOM 4578 C C . ARG A 1 574 ? 22.141 9.101 -13.969 1.00 90.38 574 ARG A C 1
ATOM 4580 O O . ARG A 1 574 ? 22.245 8.427 -12.950 1.00 90.38 574 ARG A O 1
ATOM 4587 N N . THR A 1 575 ? 20.985 9.206 -14.625 1.00 92.31 575 THR A N 1
ATOM 4588 C CA . THR A 1 575 ? 19.780 8.462 -14.221 1.00 92.31 575 THR A CA 1
ATOM 4589 C C . THR A 1 575 ? 20.001 6.961 -14.344 1.00 92.31 575 THR A C 1
ATOM 4591 O O . THR A 1 575 ? 19.550 6.221 -13.478 1.00 92.31 575 THR A O 1
ATOM 4594 N N . LEU A 1 576 ? 20.761 6.506 -15.347 1.00 93.19 576 LEU A N 1
ATOM 4595 C CA . LEU A 1 576 ? 21.196 5.114 -15.447 1.00 93.19 576 LEU A CA 1
ATOM 4596 C C . LEU A 1 576 ? 22.081 4.708 -14.254 1.00 93.19 576 LEU A C 1
ATOM 4598 O O . LEU A 1 576 ? 21.889 3.628 -13.705 1.00 93.19 576 LEU A O 1
ATOM 4602 N N . ASP A 1 577 ? 23.006 5.555 -13.793 1.00 92.94 577 ASP A N 1
ATOM 4603 C CA . ASP A 1 577 ? 23.810 5.263 -12.592 1.00 92.94 577 ASP A CA 1
ATOM 4604 C C . ASP A 1 577 ? 22.945 5.101 -11.328 1.00 92.94 577 ASP A C 1
ATOM 4606 O O . ASP A 1 577 ? 23.129 4.168 -10.533 1.00 92.94 577 ASP A O 1
ATOM 4610 N N . VAL A 1 578 ? 21.956 5.984 -11.156 1.00 91.56 578 VAL A N 1
ATOM 4611 C CA . VAL A 1 578 ? 20.989 5.905 -10.052 1.00 91.56 578 VAL A CA 1
ATOM 4612 C C . VAL A 1 578 ? 20.142 4.635 -10.172 1.00 91.56 578 VAL A C 1
ATOM 4614 O O . VAL A 1 578 ? 20.050 3.889 -9.197 1.00 91.56 578 VAL A O 1
ATOM 4617 N N . LEU A 1 579 ? 19.615 4.335 -11.363 1.00 92.38 579 LEU A N 1
ATOM 4618 C CA . LEU A 1 579 ? 18.861 3.115 -11.677 1.00 92.38 579 LEU A CA 1
ATOM 4619 C C . LEU A 1 579 ? 19.657 1.852 -11.326 1.00 92.38 579 LEU A C 1
ATOM 4621 O O . LEU A 1 579 ? 19.146 0.950 -10.659 1.00 92.38 579 LEU A O 1
ATOM 4625 N N . ILE A 1 580 ? 20.929 1.798 -11.727 1.00 90.19 580 ILE A N 1
ATOM 4626 C CA . ILE A 1 580 ? 21.818 0.668 -11.446 1.00 90.19 580 ILE A CA 1
ATOM 4627 C C . ILE A 1 580 ? 21.994 0.478 -9.937 1.00 90.19 580 ILE A C 1
ATOM 4629 O O . ILE A 1 580 ? 21.933 -0.645 -9.434 1.00 90.19 580 ILE A O 1
ATOM 4633 N N . THR A 1 581 ? 22.213 1.575 -9.213 1.00 89.12 581 THR A N 1
ATOM 4634 C CA . THR A 1 581 ? 22.512 1.548 -7.775 1.00 89.12 581 THR A CA 1
ATOM 4635 C C . THR A 1 581 ? 21.299 1.181 -6.935 1.00 89.12 581 THR A C 1
ATOM 4637 O O . THR A 1 581 ? 21.438 0.425 -5.976 1.00 89.12 581 THR A O 1
ATOM 4640 N N . LYS A 1 582 ? 20.142 1.761 -7.263 1.00 85.75 582 LYS A N 1
ATOM 4641 C CA . LYS A 1 582 ? 18.930 1.702 -6.442 1.00 85.75 582 LYS A CA 1
ATOM 4642 C C . LYS A 1 582 ? 18.025 0.532 -6.785 1.00 85.75 582 LYS A C 1
ATOM 4644 O O . LYS A 1 582 ? 17.424 -0.027 -5.882 1.00 85.75 582 LYS A O 1
ATOM 4649 N N . MET A 1 583 ? 17.937 0.162 -8.060 1.00 86.69 583 MET A N 1
ATOM 4650 C CA . MET A 1 583 ? 16.985 -0.849 -8.515 1.00 86.69 583 MET A CA 1
ATOM 4651 C C . MET A 1 583 ? 17.709 -2.113 -8.958 1.00 86.69 583 MET A C 1
ATOM 4653 O O . MET A 1 583 ? 17.519 -3.173 -8.373 1.00 86.69 583 MET A O 1
ATOM 4657 N N . ILE A 1 584 ? 18.600 -2.016 -9.950 1.00 87.31 584 ILE A N 1
ATOM 4658 C CA . ILE A 1 584 ? 19.162 -3.211 -10.598 1.00 87.31 584 ILE A CA 1
ATOM 4659 C C . ILE A 1 584 ? 19.973 -4.056 -9.607 1.00 87.31 584 ILE A C 1
ATOM 4661 O O . ILE A 1 584 ? 19.812 -5.273 -9.588 1.00 87.31 584 ILE A O 1
ATOM 4665 N N . LYS A 1 585 ? 20.790 -3.437 -8.742 1.00 86.75 585 LYS A N 1
ATOM 4666 C CA . LYS A 1 585 ? 21.668 -4.148 -7.794 1.00 86.75 585 LYS A CA 1
ATOM 4667 C C . LYS A 1 585 ? 20.937 -5.162 -6.900 1.00 86.75 585 LYS A C 1
ATOM 4669 O O . LYS A 1 585 ? 21.480 -6.237 -6.664 1.00 86.75 585 LYS A O 1
ATOM 4674 N N . ASN A 1 586 ? 19.744 -4.827 -6.412 1.00 83.94 586 ASN A N 1
ATOM 4675 C CA . ASN A 1 586 ? 19.033 -5.630 -5.409 1.00 83.94 586 ASN A CA 1
ATOM 4676 C C . ASN A 1 586 ? 18.106 -6.686 -6.040 1.00 83.94 586 ASN A C 1
ATOM 4678 O O . ASN A 1 586 ? 17.452 -7.451 -5.334 1.00 83.94 586 ASN A O 1
ATOM 4682 N N . THR A 1 587 ? 18.060 -6.763 -7.374 1.00 87.94 587 THR A N 1
ATOM 4683 C CA . THR A 1 587 ? 17.163 -7.668 -8.101 1.00 87.94 587 THR A CA 1
ATOM 4684 C C . THR A 1 587 ? 17.829 -8.989 -8.464 1.00 87.94 587 THR A C 1
ATOM 4686 O O . THR A 1 587 ? 19.002 -9.050 -8.827 1.00 87.94 587 THR A O 1
ATOM 4689 N N . SER A 1 588 ? 17.055 -10.074 -8.452 1.00 88.12 588 SER A N 1
ATOM 4690 C CA . SER A 1 588 ? 17.528 -11.390 -8.905 1.00 88.12 588 SER A CA 1
ATOM 4691 C C . SER A 1 588 ? 17.799 -11.447 -10.417 1.00 88.12 588 SER A C 1
ATOM 4693 O O . SER A 1 588 ? 18.644 -12.228 -10.851 1.00 88.12 588 SER A O 1
ATOM 4695 N N . ALA A 1 589 ? 17.119 -10.600 -11.201 1.00 89.62 589 ALA A N 1
ATOM 4696 C CA . ALA A 1 589 ? 17.284 -10.441 -12.651 1.00 89.62 589 ALA A CA 1
ATOM 4697 C C . ALA A 1 589 ? 18.370 -9.413 -13.040 1.00 89.62 589 ALA A C 1
ATOM 4699 O O . ALA A 1 589 ? 18.448 -8.977 -14.190 1.00 89.62 589 ALA A O 1
ATOM 4700 N N . ALA A 1 590 ? 19.223 -9.006 -12.093 1.00 91.06 590 ALA A N 1
ATOM 4701 C CA . ALA A 1 590 ? 20.312 -8.069 -12.349 1.00 91.06 590 ALA A CA 1
ATOM 4702 C C . ALA A 1 590 ? 21.240 -8.474 -13.518 1.00 91.06 590 ALA A C 1
ATOM 4704 O O . ALA A 1 590 ? 21.636 -7.580 -14.271 1.00 91.06 590 ALA A O 1
ATOM 4705 N N . PRO A 1 591 ? 21.607 -9.759 -13.733 1.00 90.94 591 PRO A N 1
ATOM 4706 C CA . PRO A 1 591 ? 22.461 -10.153 -14.857 1.00 90.94 591 PRO A CA 1
ATOM 4707 C C . PRO A 1 591 ? 21.867 -9.812 -16.226 1.00 90.94 591 PRO A C 1
ATOM 4709 O O . PRO A 1 591 ? 22.577 -9.279 -17.077 1.00 90.94 591 PRO A O 1
ATOM 4712 N N . GLU A 1 592 ? 20.575 -10.071 -16.421 1.00 89.44 592 GLU A N 1
ATOM 4713 C CA . GLU A 1 592 ? 19.843 -9.768 -17.650 1.00 89.44 592 GLU A CA 1
ATOM 4714 C C . GLU A 1 592 ? 19.757 -8.256 -17.871 1.00 89.44 592 GLU A C 1
ATOM 4716 O O . GLU A 1 592 ? 20.149 -7.761 -18.927 1.00 89.44 592 GLU A O 1
ATOM 4721 N N . LEU A 1 593 ? 19.341 -7.512 -16.842 1.00 91.06 593 LEU A N 1
ATOM 4722 C CA . LEU A 1 593 ? 19.181 -6.057 -16.914 1.00 91.06 593 LEU A CA 1
ATOM 4723 C C . LEU A 1 593 ? 20.510 -5.325 -17.123 1.00 91.06 593 LEU A C 1
ATOM 4725 O O . LEU A 1 593 ? 20.574 -4.333 -17.836 1.00 91.06 593 LEU A O 1
ATOM 4729 N N . THR A 1 594 ? 21.597 -5.794 -16.512 1.00 91.06 594 THR A N 1
ATOM 4730 C CA . THR A 1 594 ? 22.925 -5.208 -16.747 1.00 91.06 594 THR A CA 1
ATOM 4731 C C . THR A 1 594 ? 23.448 -5.555 -18.136 1.00 91.06 594 THR A C 1
ATOM 4733 O O . THR A 1 594 ? 24.026 -4.695 -18.797 1.00 91.06 594 THR A O 1
ATOM 4736 N N . SER A 1 595 ? 23.224 -6.780 -18.619 1.00 90.50 595 SER A N 1
ATOM 4737 C CA . SER A 1 595 ? 23.720 -7.201 -19.933 1.00 90.50 595 SER A CA 1
ATOM 4738 C C . SER A 1 595 ? 23.204 -6.331 -21.083 1.00 90.50 595 SER A C 1
ATOM 4740 O O . SER A 1 595 ? 23.954 -6.093 -22.028 1.00 90.50 595 SER A O 1
ATOM 4742 N N . SER A 1 596 ? 21.995 -5.770 -20.965 1.00 90.38 596 SER A N 1
ATOM 4743 C CA . SER A 1 596 ? 21.381 -4.948 -22.012 1.00 90.38 596 SER A CA 1
ATOM 4744 C C . SER A 1 596 ? 21.982 -3.549 -22.157 1.00 90.38 596 SER A C 1
ATOM 4746 O O . SER A 1 596 ? 22.028 -3.010 -23.260 1.00 90.38 596 SER A O 1
ATOM 4748 N N . PHE A 1 597 ? 22.502 -2.961 -21.078 1.00 91.62 597 PHE A N 1
ATOM 4749 C CA . PHE A 1 597 ? 23.121 -1.629 -21.114 1.00 91.62 597 PHE A CA 1
ATOM 4750 C C . PHE A 1 597 ? 24.606 -1.655 -21.520 1.00 91.62 597 PHE A C 1
ATOM 4752 O O . PHE A 1 597 ? 25.143 -0.634 -21.957 1.00 91.62 597 PHE A O 1
ATOM 4759 N N . ILE A 1 598 ? 25.290 -2.803 -21.399 1.00 91.81 598 ILE A N 1
ATOM 4760 C CA . ILE A 1 598 ? 26.725 -2.938 -21.721 1.00 91.81 598 ILE A CA 1
ATOM 4761 C C . ILE A 1 598 ? 27.041 -2.577 -23.187 1.00 91.81 598 ILE A C 1
ATOM 4763 O O . ILE A 1 598 ? 27.980 -1.798 -23.387 1.00 91.81 598 ILE A O 1
ATOM 4767 N N . PRO A 1 599 ? 26.316 -3.090 -24.207 1.00 90.50 599 PRO A N 1
ATOM 4768 C CA . PRO A 1 599 ? 26.570 -2.749 -25.609 1.00 90.50 599 PRO A CA 1
ATOM 4769 C C . PRO A 1 599 ? 26.472 -1.244 -25.876 1.00 90.50 599 PRO A C 1
ATOM 4771 O O . PRO A 1 599 ? 27.366 -0.662 -26.488 1.00 90.50 599 PRO A O 1
ATOM 4774 N N . ILE A 1 600 ? 25.437 -0.596 -25.329 1.00 89.56 600 ILE A N 1
ATOM 4775 C CA . ILE A 1 600 ? 25.170 0.838 -25.507 1.00 89.56 600 ILE A CA 1
ATOM 4776 C C . ILE A 1 600 ? 26.299 1.679 -24.907 1.00 89.56 600 ILE A C 1
ATOM 4778 O O . ILE A 1 600 ? 26.851 2.548 -25.579 1.00 89.56 600 ILE A O 1
ATOM 4782 N N . LEU A 1 601 ? 26.696 1.403 -23.660 1.00 89.50 601 LEU A N 1
ATOM 4783 C CA . LEU A 1 601 ? 27.769 2.154 -23.003 1.00 89.50 601 LEU A CA 1
ATOM 4784 C C . LEU A 1 601 ? 29.130 1.929 -23.672 1.00 89.50 601 LEU A C 1
ATOM 4786 O O . LEU A 1 601 ? 29.915 2.869 -23.796 1.00 89.50 601 LEU A O 1
ATOM 4790 N N . ARG A 1 602 ? 29.418 0.708 -24.138 1.00 89.62 602 ARG A N 1
ATOM 4791 C CA . ARG A 1 602 ? 30.656 0.409 -24.874 1.00 89.62 602 ARG A CA 1
ATOM 4792 C C . ARG A 1 602 ? 30.715 1.180 -26.192 1.00 89.62 602 ARG A C 1
ATOM 4794 O O . ARG A 1 602 ? 31.758 1.743 -26.519 1.00 89.62 602 ARG A O 1
ATOM 4801 N N . HIS A 1 603 ? 29.600 1.233 -26.917 1.00 88.31 603 HIS A N 1
ATOM 4802 C CA . HIS A 1 603 ? 29.489 1.992 -28.159 1.00 88.31 603 HIS A CA 1
ATOM 4803 C C . HIS A 1 603 ? 29.604 3.504 -27.928 1.00 88.31 603 HIS A C 1
ATOM 4805 O O . HIS A 1 603 ? 30.318 4.186 -28.662 1.00 88.31 603 HIS A O 1
ATOM 4811 N N . LEU A 1 604 ? 29.001 4.032 -26.857 1.00 86.31 604 LEU A N 1
ATOM 4812 C CA . LEU A 1 604 ? 29.183 5.432 -26.455 1.00 86.31 604 LEU A CA 1
ATOM 4813 C C . LEU A 1 604 ? 30.660 5.757 -26.191 1.00 86.31 604 LEU A C 1
ATOM 4815 O O . LEU A 1 604 ? 31.166 6.746 -26.708 1.00 86.31 604 LEU A O 1
ATOM 4819 N N . ILE A 1 605 ? 31.384 4.900 -25.464 1.00 86.94 605 ILE A N 1
ATOM 4820 C CA . ILE A 1 605 ? 32.823 5.089 -25.211 1.00 86.94 605 ILE A CA 1
ATOM 4821 C C . ILE A 1 605 ? 33.637 5.075 -26.518 1.00 86.94 605 ILE A C 1
ATOM 4823 O O . ILE A 1 605 ? 34.584 5.844 -26.643 1.00 86.94 605 ILE A O 1
ATOM 4827 N N . LYS A 1 606 ? 33.269 4.236 -27.497 1.00 86.88 606 LYS A N 1
ATOM 4828 C CA . LYS A 1 606 ? 33.946 4.134 -28.806 1.00 86.88 606 LYS A CA 1
ATOM 4829 C C . LYS A 1 606 ? 33.700 5.353 -29.705 1.00 86.88 606 LYS A C 1
ATOM 4831 O O . LYS A 1 606 ? 34.571 5.715 -30.487 1.00 86.88 606 LYS A O 1
ATOM 4836 N N . THR A 1 607 ? 32.514 5.953 -29.624 1.00 81.75 607 THR A N 1
ATOM 4837 C CA . THR A 1 607 ? 32.075 7.046 -30.513 1.00 81.75 607 THR A CA 1
ATOM 4838 C C . THR A 1 607 ? 32.405 8.444 -29.991 1.00 81.75 607 THR A C 1
ATOM 4840 O O . THR A 1 607 ? 32.386 9.407 -30.759 1.00 81.75 607 THR A O 1
ATOM 4843 N N . LEU A 1 608 ? 32.715 8.576 -28.700 1.00 79.81 608 LEU A N 1
ATOM 4844 C CA . LEU A 1 608 ? 33.075 9.844 -28.074 1.00 79.81 608 LEU A CA 1
ATOM 4845 C C . LEU A 1 608 ? 34.528 10.248 -28.393 1.00 79.81 608 LEU A C 1
ATOM 4847 O O . LEU A 1 608 ? 35.432 9.438 -28.199 1.00 79.81 608 LEU A O 1
ATOM 4851 N N . PRO A 1 609 ? 34.783 11.506 -28.814 1.00 71.31 609 PRO A N 1
ATOM 4852 C CA . PRO A 1 609 ? 36.139 11.979 -29.109 1.00 71.31 609 PRO A CA 1
ATOM 4853 C C . PRO A 1 609 ? 36.999 12.160 -27.845 1.00 71.31 609 PRO A C 1
ATOM 4855 O O . PRO A 1 609 ? 38.209 11.964 -27.903 1.00 71.31 609 PRO A O 1
ATOM 4858 N N . ASN A 1 610 ? 36.376 12.484 -26.701 1.00 73.56 610 ASN A N 1
ATOM 4859 C CA . ASN A 1 610 ? 37.044 12.695 -25.412 1.00 73.56 610 ASN A CA 1
ATOM 4860 C C . ASN A 1 610 ? 36.609 11.642 -24.383 1.00 73.56 610 ASN A C 1
ATOM 4862 O O . ASN A 1 610 ? 35.436 11.267 -24.304 1.00 73.56 610 ASN A O 1
ATOM 4866 N N . THR A 1 611 ? 37.541 11.220 -23.524 1.00 72.38 611 THR A N 1
ATOM 4867 C CA . THR A 1 611 ? 37.263 10.313 -22.404 1.00 72.38 611 THR A CA 1
ATOM 4868 C C . THR A 1 611 ? 36.469 11.033 -21.315 1.00 72.38 611 THR A C 1
ATOM 4870 O O . THR A 1 611 ? 37.042 11.730 -20.477 1.00 72.38 611 THR A O 1
ATOM 4873 N N . ASN A 1 612 ? 35.145 10.864 -21.298 1.00 80.81 612 ASN A N 1
ATOM 4874 C CA . ASN A 1 612 ? 34.314 11.374 -20.209 1.00 80.81 612 ASN A CA 1
ATOM 4875 C C . ASN A 1 612 ? 34.352 10.397 -19.019 1.00 80.81 612 ASN A C 1
ATOM 4877 O O . ASN A 1 612 ? 33.893 9.255 -19.118 1.00 80.81 612 ASN A O 1
ATOM 4881 N N . SER A 1 613 ? 34.901 10.853 -17.888 1.00 84.94 613 SER A N 1
ATOM 4882 C CA . SER A 1 613 ? 35.075 10.042 -16.675 1.00 84.94 613 SER A CA 1
ATOM 4883 C C . SER A 1 613 ? 33.751 9.497 -16.137 1.00 84.94 613 SER A C 1
ATOM 4885 O O . SER A 1 613 ? 33.715 8.368 -15.658 1.00 84.94 613 SER A O 1
ATOM 4887 N N . ILE A 1 614 ? 32.648 10.240 -16.273 1.00 85.44 614 ILE A N 1
ATOM 4888 C CA . ILE A 1 614 ? 31.323 9.831 -15.789 1.00 85.44 614 ILE A CA 1
ATOM 4889 C C . ILE A 1 614 ? 30.855 8.582 -16.539 1.00 85.44 614 ILE A C 1
ATOM 4891 O O . ILE A 1 614 ? 30.483 7.592 -15.917 1.00 85.44 614 ILE A O 1
ATOM 4895 N N . VAL A 1 615 ? 30.938 8.592 -17.871 1.00 86.69 615 VAL A N 1
ATOM 4896 C CA . VAL A 1 615 ? 30.507 7.463 -18.713 1.00 86.69 615 VAL A CA 1
ATOM 4897 C C . VAL A 1 615 ? 31.343 6.215 -18.420 1.00 86.69 615 VAL A C 1
ATOM 4899 O O . VAL A 1 615 ? 30.801 5.119 -18.275 1.00 86.69 615 VAL A O 1
ATOM 4902 N N . ILE A 1 616 ? 32.659 6.384 -18.259 1.00 89.50 616 ILE A N 1
ATOM 4903 C CA . ILE A 1 616 ? 33.589 5.295 -17.925 1.00 89.50 616 ILE A CA 1
ATOM 4904 C C . ILE A 1 616 ? 33.305 4.738 -16.520 1.00 89.50 616 ILE A C 1
ATOM 4906 O O . ILE A 1 616 ? 33.300 3.519 -16.321 1.00 89.50 616 ILE A O 1
ATOM 4910 N N . ASN A 1 617 ? 33.019 5.601 -15.544 1.00 90.94 617 ASN A N 1
ATOM 4911 C CA . ASN A 1 617 ? 32.674 5.195 -14.182 1.00 90.94 617 ASN A CA 1
ATOM 4912 C C . ASN A 1 617 ? 31.364 4.397 -14.153 1.00 90.94 617 ASN A C 1
ATOM 4914 O O . ASN A 1 617 ? 31.318 3.329 -13.545 1.00 90.94 617 ASN A O 1
ATOM 4918 N N . VAL A 1 618 ? 30.330 4.846 -14.870 1.00 91.50 618 VAL A N 1
ATOM 4919 C CA . VAL A 1 618 ? 29.058 4.112 -14.978 1.00 91.50 618 VAL A CA 1
ATOM 4920 C C . VAL A 1 618 ? 29.264 2.771 -15.680 1.00 91.50 618 VAL A C 1
ATOM 4922 O O . VAL A 1 618 ? 28.822 1.741 -15.174 1.00 91.50 618 VAL A O 1
ATOM 4925 N N . ALA A 1 619 ? 30.005 2.737 -16.790 1.00 92.06 619 ALA A N 1
ATOM 4926 C CA . ALA A 1 619 ? 30.286 1.501 -17.517 1.00 92.06 619 ALA A CA 1
ATOM 4927 C C . ALA A 1 619 ? 31.105 0.494 -16.689 1.00 92.06 619 ALA A C 1
ATOM 4929 O O . ALA A 1 619 ? 30.830 -0.708 -16.715 1.00 92.06 619 ALA A O 1
ATOM 4930 N N . SER A 1 620 ? 32.110 0.953 -15.940 1.00 92.75 620 SER A N 1
ATOM 4931 C CA . SER A 1 620 ? 32.920 0.085 -15.074 1.00 92.75 620 SER A CA 1
ATOM 4932 C C . SER A 1 620 ? 32.113 -0.448 -13.889 1.00 92.75 620 SER A C 1
ATOM 4934 O O . SER A 1 620 ? 32.156 -1.647 -13.609 1.00 92.75 620 SER A O 1
ATOM 4936 N N . LYS A 1 621 ? 31.303 0.402 -13.249 1.00 92.31 621 LYS A N 1
ATOM 4937 C CA . LYS A 1 621 ? 30.377 0.014 -12.180 1.00 92.31 621 LYS A CA 1
ATOM 4938 C C . LYS A 1 621 ? 29.360 -1.017 -12.656 1.00 92.31 621 LYS A C 1
ATOM 4940 O O . LYS A 1 621 ? 29.170 -2.030 -11.988 1.00 92.31 621 LYS A O 1
ATOM 4945 N N . LEU A 1 622 ? 28.772 -0.806 -13.831 1.00 93.00 622 LEU A N 1
ATOM 4946 C CA . LEU A 1 622 ? 27.820 -1.727 -14.444 1.00 93.00 622 LEU A CA 1
ATOM 4947 C C . LEU A 1 622 ? 28.470 -3.090 -14.720 1.00 93.00 622 LEU A C 1
ATOM 4949 O O . LEU A 1 622 ? 27.931 -4.119 -14.319 1.00 93.00 622 LEU A O 1
ATOM 4953 N N . ASN A 1 623 ? 29.673 -3.112 -15.303 1.00 93.31 623 ASN A N 1
ATOM 4954 C CA . ASN A 1 623 ? 30.429 -4.352 -15.514 1.00 93.31 623 ASN A CA 1
ATOM 4955 C C . ASN A 1 623 ? 30.780 -5.068 -14.199 1.00 93.31 623 ASN A C 1
ATOM 4957 O O . ASN A 1 623 ? 30.766 -6.299 -14.146 1.00 93.31 623 ASN A O 1
ATOM 4961 N N . ASN A 1 624 ? 31.104 -4.326 -13.139 1.00 93.69 624 ASN A N 1
ATOM 4962 C CA . ASN A 1 624 ? 31.387 -4.905 -11.827 1.00 93.69 624 ASN A CA 1
ATOM 4963 C C . ASN A 1 624 ? 30.134 -5.540 -11.216 1.00 93.69 624 ASN A C 1
ATOM 4965 O O . ASN A 1 624 ? 30.203 -6.681 -10.765 1.00 93.69 624 ASN A O 1
ATOM 4969 N N . ILE A 1 625 ? 28.991 -4.851 -11.262 1.00 92.12 625 ILE A N 1
ATOM 4970 C CA . ILE A 1 625 ? 27.709 -5.390 -10.789 1.00 92.12 625 ILE A CA 1
ATOM 4971 C C . ILE A 1 625 ? 27.325 -6.622 -11.605 1.00 92.12 625 ILE A C 1
ATOM 4973 O O . ILE A 1 625 ? 27.039 -7.655 -11.016 1.00 92.12 625 ILE A O 1
ATOM 4977 N N . HIS A 1 626 ? 27.442 -6.579 -12.933 1.00 93.00 626 HIS A N 1
ATOM 4978 C CA . HIS A 1 626 ? 27.189 -7.740 -13.787 1.00 93.00 626 HIS A CA 1
ATOM 4979 C C . HIS A 1 626 ? 28.031 -8.959 -13.368 1.00 93.00 626 HIS A C 1
ATOM 4981 O O . HIS A 1 626 ? 27.504 -10.057 -13.193 1.00 93.00 626 HIS A O 1
ATOM 4987 N N . LYS A 1 627 ? 29.338 -8.778 -13.128 1.00 94.12 627 LYS A N 1
ATOM 4988 C CA . LYS A 1 627 ? 30.235 -9.852 -12.658 1.00 94.12 627 LYS A CA 1
ATOM 4989 C C . LYS A 1 627 ? 29.877 -10.380 -11.266 1.00 94.12 627 LYS A C 1
ATOM 4991 O O . LYS A 1 627 ? 30.075 -11.563 -11.011 1.00 94.12 627 LYS A O 1
ATOM 4996 N N . ILE A 1 628 ? 29.421 -9.520 -10.357 1.00 92.94 628 ILE A N 1
ATOM 4997 C CA . ILE A 1 628 ? 29.023 -9.917 -8.999 1.00 92.94 628 ILE A CA 1
ATOM 4998 C C . ILE A 1 628 ? 27.695 -10.677 -9.059 1.00 92.94 628 ILE A C 1
ATOM 5000 O O . ILE A 1 628 ? 27.632 -11.828 -8.636 1.00 92.94 628 ILE A O 1
ATOM 5004 N N . SER A 1 629 ? 26.674 -10.098 -9.689 1.00 91.31 629 SER A N 1
ATOM 5005 C CA . SER A 1 629 ? 25.340 -10.689 -9.807 1.00 91.31 629 SER A CA 1
ATOM 5006 C C . SER A 1 629 ? 25.345 -12.019 -10.564 1.00 91.31 629 SER A C 1
ATOM 5008 O O . SER A 1 629 ? 24.618 -12.936 -10.195 1.00 91.31 629 SER A O 1
ATOM 5010 N N . THR A 1 630 ? 26.183 -12.172 -11.597 1.00 91.81 630 THR A N 1
ATOM 5011 C CA . THR A 1 630 ? 26.337 -13.457 -12.309 1.00 91.81 630 THR A CA 1
ATOM 5012 C C . THR A 1 630 ? 26.953 -14.546 -11.432 1.00 91.81 630 THR A C 1
ATOM 5014 O O . THR A 1 630 ? 26.540 -15.698 -11.532 1.00 91.81 630 THR A O 1
ATOM 5017 N N . LYS A 1 631 ? 27.897 -14.198 -10.549 1.00 92.50 631 LYS A N 1
ATOM 5018 C CA . LYS A 1 631 ? 28.506 -15.140 -9.594 1.00 92.50 631 LYS A CA 1
ATOM 5019 C C . LYS A 1 631 ? 27.574 -15.497 -8.437 1.00 92.50 631 LYS A C 1
ATOM 5021 O O . LYS A 1 631 ? 27.597 -16.631 -7.971 1.00 92.50 631 LYS A O 1
ATOM 5026 N N . GLU A 1 632 ? 26.779 -14.543 -7.963 1.00 91.50 632 GLU A N 1
ATOM 5027 C CA . GLU A 1 632 ? 25.858 -14.730 -6.836 1.00 91.50 632 GLU A CA 1
ATOM 5028 C C . GLU A 1 632 ? 24.542 -15.413 -7.229 1.00 91.50 632 GLU A C 1
ATOM 5030 O O . GLU A 1 632 ? 23.798 -15.861 -6.353 1.00 91.50 632 GLU A O 1
ATOM 5035 N N . ARG A 1 633 ? 24.247 -15.524 -8.531 1.00 88.81 633 ARG A N 1
ATOM 5036 C CA . ARG A 1 633 ? 22.992 -16.079 -9.041 1.00 88.81 633 ARG A CA 1
ATOM 5037 C C . ARG A 1 633 ? 22.753 -17.506 -8.542 1.00 88.81 633 ARG A C 1
ATOM 5039 O O . ARG A 1 633 ? 23.560 -18.409 -8.752 1.00 88.81 633 ARG A O 1
ATOM 5046 N N . ARG A 1 634 ? 21.585 -17.723 -7.932 1.00 90.38 634 ARG A N 1
ATOM 5047 C CA . ARG A 1 634 ? 21.113 -19.029 -7.442 1.00 90.38 634 ARG A CA 1
ATOM 5048 C C . ARG A 1 634 ? 19.791 -19.417 -8.116 1.00 90.38 634 ARG A C 1
ATOM 5050 O O . ARG A 1 634 ? 19.013 -18.527 -8.460 1.00 90.38 634 ARG A O 1
ATOM 5057 N N . PRO A 1 635 ? 19.505 -20.721 -8.292 1.00 91.38 635 PRO A N 1
ATOM 5058 C CA . PRO A 1 635 ? 18.209 -21.170 -8.794 1.00 91.38 635 PRO A CA 1
ATOM 5059 C C . PRO A 1 635 ? 17.092 -20.865 -7.784 1.00 91.38 635 PRO A C 1
ATOM 5061 O O . PRO A 1 635 ? 17.278 -21.021 -6.574 1.00 91.38 635 PRO A O 1
ATOM 5064 N N . LEU A 1 636 ? 15.927 -20.446 -8.287 1.00 92.44 636 LEU A N 1
ATOM 5065 C CA . LEU A 1 636 ? 14.767 -20.084 -7.469 1.00 92.44 636 LEU A CA 1
ATOM 5066 C C . LEU A 1 636 ? 14.150 -21.314 -6.790 1.00 92.44 636 LEU A C 1
ATOM 5068 O O . LEU A 1 636 ? 14.003 -22.371 -7.400 1.00 92.44 636 LEU A O 1
ATOM 5072 N N . LYS A 1 637 ? 13.737 -21.154 -5.529 1.00 93.31 637 LYS A N 1
ATOM 5073 C CA . LYS A 1 637 ? 13.080 -22.192 -4.717 1.00 93.31 637 LYS A CA 1
ATOM 5074 C C . LYS A 1 637 ? 11.759 -21.691 -4.116 1.00 93.31 637 LYS A C 1
ATOM 5076 O O . LYS A 1 637 ? 11.502 -21.875 -2.934 1.00 93.31 637 LYS A O 1
ATOM 5081 N N . LEU A 1 638 ? 10.919 -21.051 -4.935 1.00 93.25 638 LEU A N 1
ATOM 5082 C CA . LEU A 1 638 ? 9.665 -20.411 -4.491 1.00 93.25 638 LEU A CA 1
ATOM 5083 C C . LEU A 1 638 ? 8.628 -21.393 -3.916 1.00 93.25 638 LEU A C 1
ATOM 5085 O O . LEU A 1 638 ? 7.784 -20.996 -3.127 1.00 93.25 638 LEU A O 1
ATOM 5089 N N . GLN A 1 639 ? 8.698 -22.672 -4.296 1.00 92.62 639 GLN A N 1
ATOM 5090 C CA . GLN A 1 639 ? 7.731 -23.704 -3.892 1.00 92.62 639 GLN A CA 1
ATOM 5091 C C . GLN A 1 639 ? 8.111 -24.439 -2.595 1.00 92.62 639 GLN A C 1
ATOM 5093 O O . GLN A 1 639 ? 7.593 -25.517 -2.310 1.00 92.62 639 GLN A O 1
ATOM 5098 N N . GLN A 1 640 ? 9.042 -23.893 -1.810 1.00 92.88 640 GLN A N 1
ATOM 5099 C CA . GLN A 1 640 ? 9.399 -24.447 -0.505 1.00 92.88 640 GLN A CA 1
ATOM 5100 C C . GLN A 1 640 ? 8.397 -23.992 0.563 1.00 92.88 640 GLN A C 1
ATOM 5102 O O . GLN A 1 640 ? 8.673 -23.090 1.351 1.00 92.88 640 GLN A O 1
ATOM 5107 N N . HIS A 1 641 ? 7.227 -24.630 0.583 1.00 93.25 641 HIS A N 1
ATOM 5108 C CA . HIS A 1 641 ? 6.196 -24.391 1.595 1.00 93.25 641 HIS A CA 1
ATOM 5109 C C . HIS A 1 641 ? 6.506 -25.149 2.886 1.00 93.25 641 HIS A C 1
ATOM 5111 O O . HIS A 1 641 ? 7.009 -26.275 2.858 1.00 93.25 641 HIS A O 1
ATOM 5117 N N . ARG A 1 642 ? 6.184 -24.547 4.035 1.00 93.44 642 ARG A N 1
ATOM 5118 C CA . ARG A 1 642 ? 6.221 -25.260 5.319 1.00 93.44 642 ARG A CA 1
ATOM 5119 C C . ARG A 1 642 ? 5.124 -26.325 5.317 1.00 93.44 642 ARG A C 1
ATOM 5121 O O . ARG A 1 642 ? 4.020 -26.070 4.843 1.00 93.44 642 ARG A O 1
ATOM 5128 N N . ALA A 1 643 ? 5.426 -27.514 5.835 1.00 93.44 643 ALA A N 1
ATOM 5129 C CA . ALA A 1 643 ? 4.421 -28.561 5.967 1.00 93.44 643 ALA A CA 1
ATOM 5130 C C . ALA A 1 643 ? 3.280 -28.074 6.876 1.00 93.44 643 ALA A C 1
ATOM 5132 O O . ALA A 1 643 ? 3.532 -27.537 7.956 1.00 93.44 643 ALA A O 1
ATOM 5133 N N . ILE A 1 644 ? 2.038 -28.245 6.422 1.00 93.31 644 ILE A N 1
ATOM 5134 C CA . ILE A 1 644 ? 0.845 -27.877 7.190 1.00 93.31 644 ILE A CA 1
ATOM 5135 C C . ILE A 1 644 ? 0.774 -28.791 8.421 1.00 93.31 644 ILE A C 1
ATOM 5137 O O . ILE A 1 644 ? 0.983 -30.001 8.313 1.00 93.31 644 ILE A O 1
ATOM 5141 N N . GLY A 1 645 ? 0.506 -28.212 9.593 1.00 94.81 645 GLY A N 1
ATOM 5142 C CA . GLY A 1 645 ? 0.321 -28.975 10.827 1.00 94.81 645 GLY A CA 1
ATOM 5143 C C . GLY A 1 645 ? -0.894 -29.903 10.754 1.00 94.81 645 GLY A C 1
ATOM 5144 O O . GLY A 1 645 ? -1.826 -29.679 9.983 1.00 94.81 645 GLY A O 1
ATOM 5145 N N . ILE A 1 646 ? -0.905 -30.952 11.576 1.00 94.75 646 ILE A N 1
ATOM 5146 C CA . ILE A 1 646 ? -2.084 -31.817 11.704 1.00 94.75 646 ILE A CA 1
ATOM 5147 C C . ILE A 1 646 ? -3.240 -30.971 12.251 1.00 94.75 646 ILE A C 1
ATOM 5149 O O . ILE A 1 646 ? -3.071 -30.275 13.252 1.00 94.75 646 ILE A O 1
ATOM 5153 N N . ALA A 1 647 ? -4.405 -31.037 11.602 1.00 94.94 647 ALA A N 1
ATOM 5154 C CA . ALA A 1 647 ? -5.591 -30.307 12.035 1.00 94.94 647 ALA A CA 1
ATOM 5155 C C . ALA A 1 647 ? -5.962 -30.696 13.475 1.00 94.94 647 ALA A C 1
ATOM 5157 O O . ALA A 1 647 ? -6.251 -31.859 13.765 1.00 94.94 647 ALA A O 1
ATOM 5158 N N . GLN A 1 648 ? -5.944 -29.717 14.377 1.00 93.94 648 GLN A N 1
ATOM 5159 C CA . GLN A 1 648 ? -6.335 -29.911 15.767 1.00 93.94 648 GLN A CA 1
ATOM 5160 C C . GLN A 1 648 ? -7.857 -29.818 15.877 1.00 93.94 648 GLN A C 1
ATOM 5162 O O . GLN A 1 648 ? -8.467 -28.852 15.425 1.00 93.94 648 GLN A O 1
ATOM 5167 N N . VAL A 1 649 ? -8.477 -30.832 16.478 1.00 94.31 649 VAL A N 1
ATOM 5168 C CA . VAL A 1 649 ? -9.908 -30.827 16.792 1.00 94.31 649 VAL A CA 1
ATOM 5169 C C . VAL A 1 649 ? -10.049 -30.595 18.285 1.00 94.31 649 VAL A C 1
ATOM 5171 O O . VAL A 1 649 ? -9.506 -31.359 19.082 1.00 94.31 649 VAL A O 1
ATOM 5174 N N . ALA A 1 650 ? -10.792 -29.556 18.666 1.00 92.00 650 ALA A N 1
ATOM 5175 C CA . ALA A 1 650 ? -11.120 -29.332 20.066 1.00 92.00 650 ALA A CA 1
ATOM 5176 C C . ALA A 1 650 ? -11.965 -30.514 20.586 1.00 92.00 650 ALA A C 1
ATOM 5178 O O . ALA A 1 650 ? -13.001 -30.836 19.986 1.00 92.00 650 ALA A O 1
ATOM 5179 N N . PRO A 1 651 ? -11.551 -31.193 21.671 1.00 91.38 651 PRO A N 1
ATOM 5180 C CA . PRO A 1 651 ? -12.315 -32.304 22.209 1.00 91.38 651 PRO A CA 1
ATOM 5181 C C . PRO A 1 651 ? -13.660 -31.796 22.723 1.00 91.38 651 PRO A C 1
ATOM 5183 O O . PRO A 1 651 ? -13.739 -30.843 23.495 1.00 91.38 651 PRO A O 1
ATOM 5186 N N . ARG A 1 652 ? -14.744 -32.462 22.323 1.00 83.94 652 ARG A N 1
ATOM 5187 C CA . ARG A 1 652 ? -16.075 -32.162 22.846 1.00 83.94 652 ARG A CA 1
ATOM 5188 C C . ARG A 1 652 ? -16.284 -32.916 24.154 1.00 83.94 652 ARG A C 1
ATOM 5190 O O . ARG A 1 652 ? -16.596 -34.104 24.134 1.00 83.94 652 ARG A O 1
ATOM 5197 N N . PHE A 1 653 ? -16.172 -32.223 25.276 1.00 82.12 653 PHE A N 1
ATOM 5198 C CA . PHE A 1 653 ? -16.489 -32.766 26.594 1.00 82.12 653 PHE A CA 1
ATOM 5199 C C . PHE A 1 653 ? -17.409 -31.812 27.358 1.00 82.12 653 PHE A C 1
ATOM 5201 O O . PHE A 1 653 ? -17.581 -30.654 26.987 1.00 82.12 653 PHE A O 1
ATOM 5208 N N . SER A 1 654 ? -18.060 -32.325 28.396 1.00 78.19 654 SER A N 1
ATOM 5209 C CA . SER A 1 654 ? -18.818 -31.512 29.343 1.00 78.19 654 SER A CA 1
ATOM 5210 C C . SER A 1 654 ? -17.982 -31.308 30.594 1.00 78.19 654 SER A C 1
ATOM 5212 O O . SER A 1 654 ? -17.547 -32.295 31.186 1.00 78.19 654 SER A O 1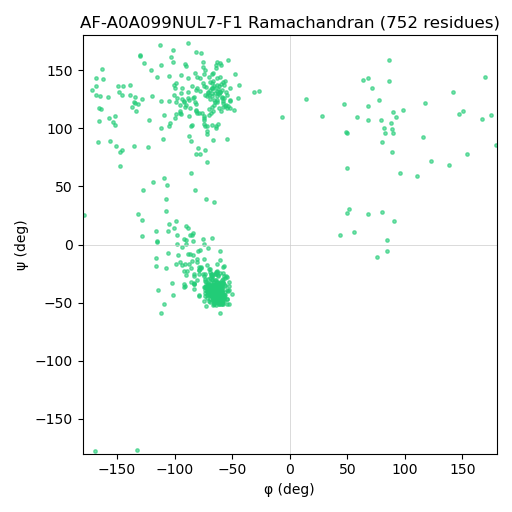
ATOM 5214 N N . GLU A 1 655 ? -17.823 -30.066 31.030 1.00 79.94 655 GLU A N 1
ATOM 5215 C CA . GLU A 1 655 ? -16.991 -29.714 32.185 1.00 79.94 655 GLU A CA 1
ATOM 5216 C C . GLU A 1 655 ? -17.450 -30.393 33.488 1.00 79.94 655 GLU A C 1
ATOM 5218 O O . GLU A 1 655 ? -16.637 -30.831 34.295 1.00 79.94 655 GLU A O 1
ATOM 5223 N N . ARG A 1 656 ? -18.764 -30.599 33.656 1.00 78.19 656 ARG A N 1
ATOM 5224 C CA . ARG A 1 656 ? -19.362 -31.334 34.787 1.00 78.19 656 ARG A CA 1
ATOM 5225 C C . ARG A 1 656 ? -19.929 -32.688 34.360 1.00 78.19 656 ARG A C 1
ATOM 5227 O O . ARG A 1 656 ? -21.124 -32.950 34.522 1.00 78.19 656 ARG A O 1
ATOM 5234 N N . PHE A 1 657 ? -19.093 -33.543 33.772 1.00 80.44 657 PHE A N 1
ATOM 5235 C CA . PHE A 1 657 ? -19.514 -34.888 33.375 1.00 80.44 657 PHE A CA 1
ATOM 5236 C C . PHE A 1 657 ? -19.922 -35.729 34.596 1.00 80.44 657 PHE A C 1
ATOM 5238 O O . PHE A 1 657 ? -19.165 -35.865 35.554 1.00 80.44 657 PHE A O 1
ATOM 5245 N N . ASN A 1 658 ? -21.118 -36.319 34.551 1.00 79.25 658 ASN A N 1
ATOM 5246 C CA . ASN A 1 658 ? -21.587 -37.272 35.553 1.00 79.25 658 ASN A CA 1
ATOM 5247 C C . ASN A 1 658 ? -22.224 -38.476 34.834 1.00 79.25 658 ASN A C 1
ATOM 5249 O O . ASN A 1 658 ? -23.189 -38.265 34.096 1.00 79.25 658 ASN A O 1
ATOM 5253 N N . PRO A 1 659 ? -21.730 -39.713 35.045 1.00 84.06 659 PRO A N 1
ATOM 5254 C CA . PRO A 1 659 ? -22.227 -40.903 34.350 1.00 84.06 659 PRO A CA 1
ATOM 5255 C C . PRO A 1 659 ? -23.688 -41.248 34.678 1.00 84.06 659 PRO A C 1
ATOM 5257 O O . PRO A 1 659 ? -24.374 -41.840 33.846 1.00 84.06 659 PRO A O 1
ATOM 5260 N N . ASP A 1 660 ? -24.193 -40.844 35.847 1.00 80.19 660 ASP A N 1
ATOM 5261 C CA . ASP A 1 660 ? -25.581 -41.094 36.254 1.00 80.19 660 ASP A CA 1
ATOM 5262 C C . ASP A 1 660 ? -26.568 -40.140 35.564 1.00 80.19 660 ASP A C 1
ATOM 5264 O O . ASP A 1 660 ? -27.771 -40.411 35.472 1.00 80.19 660 ASP A O 1
ATOM 5268 N N . ARG A 1 661 ? -26.076 -39.008 35.042 1.00 73.62 661 ARG A N 1
ATOM 5269 C CA . ARG A 1 661 ? -26.877 -38.068 34.257 1.00 73.62 661 ARG A CA 1
ATOM 5270 C C . ARG A 1 661 ? -26.787 -38.426 32.778 1.00 73.62 661 ARG A C 1
ATOM 5272 O O . ARG A 1 661 ? -25.736 -38.338 32.158 1.00 73.62 661 ARG A O 1
ATOM 5279 N N . LYS A 1 662 ? -27.936 -38.761 32.182 1.00 71.12 662 LYS A N 1
ATOM 5280 C CA . LYS A 1 662 ? -28.027 -39.152 30.763 1.00 71.12 662 LYS A CA 1
ATOM 5281 C C . LYS A 1 662 ? -27.648 -38.036 29.781 1.00 71.12 662 LYS A C 1
ATOM 5283 O O . LYS A 1 662 ? -27.233 -38.348 28.668 1.00 71.12 662 LYS A O 1
ATOM 5288 N N . SER A 1 663 ? -27.758 -36.766 30.173 1.00 65.50 663 SER A N 1
ATOM 5289 C CA . SER A 1 663 ? -27.215 -35.648 29.401 1.00 65.50 663 SER A CA 1
ATOM 5290 C C . SER A 1 663 ? -26.554 -34.613 30.313 1.00 65.50 663 SER A C 1
ATOM 5292 O O . SER A 1 663 ? -27.117 -34.155 31.303 1.00 65.50 663 SER A O 1
ATOM 5294 N N . ALA A 1 664 ? -25.315 -34.251 29.974 1.00 55.97 664 ALA A N 1
ATOM 5295 C CA . ALA A 1 664 ? -24.532 -33.236 30.680 1.00 55.97 664 ALA A CA 1
ATOM 5296 C C . ALA A 1 664 ? -24.846 -31.796 30.217 1.00 55.97 664 ALA A C 1
ATOM 5298 O O . ALA A 1 664 ? -24.212 -30.851 30.668 1.00 55.97 664 ALA A O 1
ATOM 5299 N N . ARG A 1 665 ? -25.807 -31.633 29.295 1.00 58.12 665 ARG A N 1
ATOM 5300 C CA . ARG A 1 665 ? -26.131 -30.373 28.600 1.00 58.12 665 ARG A CA 1
ATOM 5301 C C . ARG A 1 665 ? -27.314 -29.596 29.190 1.00 58.12 665 ARG A C 1
ATOM 5303 O O . ARG A 1 665 ? -27.669 -28.561 28.653 1.00 58.12 665 ARG A O 1
ATOM 5310 N N . THR A 1 666 ? -27.939 -30.082 30.259 1.00 56.22 666 THR A N 1
ATOM 5311 C CA . THR A 1 666 ? -29.247 -29.583 30.728 1.00 56.22 666 THR A CA 1
ATOM 5312 C C . THR A 1 666 ? -29.177 -28.459 31.759 1.00 56.22 666 THR A C 1
ATOM 5314 O O . THR A 1 666 ? -30.204 -28.140 32.344 1.00 56.22 666 THR A O 1
ATOM 5317 N N . ILE A 1 667 ? -27.992 -27.941 32.093 1.00 57.94 667 ILE A N 1
ATOM 5318 C CA . ILE A 1 667 ? -27.873 -26.950 33.176 1.00 57.94 667 ILE A CA 1
ATOM 5319 C C . ILE A 1 667 ? -28.138 -25.531 32.651 1.00 57.94 667 ILE A C 1
ATOM 5321 O O . ILE A 1 667 ? -28.768 -24.760 33.364 1.00 57.94 667 ILE A O 1
ATOM 5325 N N . ASP A 1 668 ? -27.783 -25.250 31.391 1.00 56.91 668 ASP A N 1
ATOM 5326 C CA . ASP A 1 668 ? -27.794 -23.889 30.827 1.00 56.91 668 ASP A CA 1
ATOM 5327 C C . ASP A 1 668 ? -28.568 -23.788 29.498 1.00 56.91 668 ASP A C 1
ATOM 5329 O O . ASP A 1 668 ? -28.306 -22.902 28.692 1.00 56.91 668 ASP A O 1
ATOM 5333 N N . MET A 1 669 ? -29.469 -24.736 29.220 1.00 62.56 669 MET A N 1
ATOM 5334 C CA . MET A 1 669 ? -30.197 -24.789 27.948 1.00 62.56 669 MET A CA 1
ATOM 5335 C C . MET A 1 669 ? -31.603 -24.216 28.102 1.00 62.56 669 MET A C 1
ATOM 5337 O O . MET A 1 669 ? -32.289 -24.535 29.079 1.00 62.56 669 MET A O 1
ATOM 5341 N N . ASP A 1 670 ? -32.039 -23.414 27.132 1.00 68.38 670 ASP A N 1
ATOM 5342 C CA . ASP A 1 670 ? -33.359 -22.798 27.168 1.00 68.38 670 ASP A CA 1
ATOM 5343 C C . ASP A 1 670 ? -34.452 -23.884 27.147 1.00 68.38 670 ASP A C 1
ATOM 5345 O O . ASP A 1 670 ? -34.396 -24.811 26.329 1.00 68.38 670 ASP A O 1
ATOM 5349 N N . PRO A 1 671 ? -35.489 -23.794 28.007 1.00 69.88 671 PRO A N 1
ATOM 5350 C CA . PRO A 1 671 ? -36.572 -24.784 28.061 1.00 69.88 671 PRO A CA 1
ATOM 5351 C C . PRO A 1 671 ? -37.316 -24.983 26.731 1.00 69.88 671 PRO A C 1
ATOM 5353 O O . PRO A 1 671 ? -38.003 -25.985 26.538 1.00 69.88 671 PRO A O 1
ATOM 5356 N N . THR A 1 672 ? -37.183 -24.029 25.809 1.00 71.62 672 THR A N 1
ATOM 5357 C CA . THR A 1 672 ? -37.829 -24.029 24.493 1.00 71.62 672 THR A CA 1
ATOM 5358 C C . THR A 1 672 ? -37.000 -24.744 23.418 1.00 71.62 672 THR A C 1
ATOM 5360 O O . THR A 1 672 ? -37.496 -24.965 22.311 1.00 71.62 672 THR A O 1
ATOM 5363 N N . ASP A 1 673 ? -35.758 -25.139 23.710 1.00 74.62 673 ASP A N 1
ATOM 5364 C CA . ASP A 1 673 ? -34.900 -25.786 22.724 1.00 74.62 673 ASP A CA 1
ATOM 5365 C C . ASP A 1 673 ? -35.425 -27.180 22.331 1.00 74.62 673 ASP A C 1
ATOM 5367 O O . ASP A 1 673 ? -35.714 -28.014 23.200 1.00 74.62 673 ASP A O 1
ATOM 5371 N N . PRO A 1 674 ? -35.461 -27.527 21.027 1.00 80.69 674 PRO A N 1
ATOM 5372 C CA . PRO A 1 674 ? -35.954 -28.827 20.560 1.00 80.69 674 PRO A CA 1
ATOM 5373 C C . PRO A 1 674 ? -35.249 -30.036 21.196 1.00 80.69 674 PRO A C 1
ATOM 5375 O O . PRO A 1 674 ? -35.816 -31.128 21.288 1.00 80.69 674 PRO A O 1
ATOM 5378 N N . ILE A 1 675 ? -33.996 -29.857 21.625 1.00 74.25 675 ILE A N 1
ATOM 5379 C CA . ILE A 1 675 ? -33.189 -30.893 22.277 1.00 74.25 675 ILE A CA 1
ATOM 5380 C C . ILE A 1 675 ? -33.593 -31.057 23.747 1.00 74.25 675 ILE A C 1
ATOM 5382 O O . ILE A 1 675 ? -33.754 -32.195 24.187 1.00 74.25 675 ILE A O 1
ATOM 5386 N N . ALA A 1 676 ? -33.811 -29.959 24.480 1.00 77.38 676 ALA A N 1
ATOM 5387 C CA . ALA A 1 676 ? -34.265 -29.996 25.871 1.00 77.38 676 ALA A CA 1
ATOM 5388 C C . ALA A 1 676 ? -35.629 -30.695 25.975 1.00 77.38 676 ALA A C 1
ATOM 5390 O O . ALA A 1 676 ? -35.790 -31.653 26.734 1.00 77.38 676 ALA A O 1
ATOM 5391 N N . VAL A 1 677 ? -36.560 -30.333 25.088 1.00 82.19 677 VAL A N 1
ATOM 5392 C CA . VAL A 1 677 ? -37.881 -30.970 24.982 1.00 82.19 677 VAL A CA 1
ATOM 5393 C C . VAL A 1 677 ? -37.761 -32.468 24.673 1.00 82.19 677 VAL A C 1
ATOM 5395 O O . VAL A 1 677 ? -38.457 -33.299 25.263 1.00 82.19 677 VAL A O 1
ATOM 5398 N N . ARG A 1 678 ? -36.855 -32.867 23.770 1.00 84.44 678 ARG A N 1
ATOM 5399 C CA . ARG A 1 678 ? -36.638 -34.286 23.439 1.00 84.44 678 ARG A CA 1
ATOM 5400 C C . ARG A 1 678 ? -36.097 -35.081 24.630 1.00 84.44 678 ARG A C 1
ATOM 5402 O O . ARG A 1 678 ? -36.532 -36.220 24.841 1.00 84.44 678 ARG A O 1
ATOM 5409 N N . ASP A 1 679 ? -35.182 -34.497 25.395 1.00 82.06 679 ASP A N 1
ATOM 5410 C CA . ASP A 1 679 ? -34.617 -35.105 26.599 1.00 82.06 679 ASP A CA 1
ATOM 5411 C C . ASP A 1 679 ? -35.688 -35.264 27.689 1.00 82.06 679 ASP A C 1
ATOM 5413 O O . ASP A 1 679 ? -35.821 -36.354 28.257 1.00 82.06 679 ASP A O 1
ATOM 5417 N N . GLU A 1 680 ? -36.531 -34.254 27.912 1.00 83.62 680 GLU A N 1
ATOM 5418 C CA . GLU A 1 680 ? -37.669 -34.332 28.837 1.00 83.62 680 GLU A CA 1
ATOM 5419 C C . GLU A 1 680 ? -38.673 -35.412 28.433 1.00 83.62 680 GLU A C 1
ATOM 5421 O O . GLU A 1 680 ? -39.054 -36.255 29.251 1.00 83.62 680 GLU A O 1
ATOM 5426 N N . ILE A 1 681 ? -39.034 -35.479 27.150 1.00 88.12 681 ILE A N 1
ATOM 5427 C CA . ILE A 1 681 ? -39.900 -36.539 26.623 1.00 88.12 681 ILE A CA 1
ATOM 5428 C C . ILE A 1 681 ? -39.270 -37.917 26.867 1.00 88.12 681 ILE A C 1
ATOM 5430 O O . ILE A 1 681 ? -39.972 -38.873 27.208 1.00 88.12 681 ILE A O 1
ATOM 5434 N N . SER A 1 682 ? -37.952 -38.056 26.704 1.00 87.81 682 SER A N 1
ATOM 5435 C CA . SER A 1 682 ? -37.254 -39.321 26.958 1.00 87.81 682 SER A CA 1
ATOM 5436 C C . SER A 1 682 ? -37.288 -39.715 28.442 1.00 87.81 682 SER A C 1
ATOM 5438 O O . SER A 1 682 ? -37.515 -40.888 28.763 1.00 87.81 682 SER A O 1
ATOM 5440 N N . LYS A 1 683 ? -37.151 -38.735 29.344 1.00 87.81 683 LYS A N 1
ATOM 5441 C CA . LYS A 1 683 ? -37.261 -38.904 30.797 1.00 87.81 683 LYS A CA 1
ATOM 5442 C C . LYS A 1 683 ? -38.667 -39.353 31.187 1.00 87.81 683 LYS A C 1
ATOM 5444 O O . LYS A 1 683 ? -38.810 -40.358 31.883 1.00 87.81 683 LYS A O 1
ATOM 5449 N N . LEU A 1 684 ? -39.700 -38.689 30.668 1.00 91.44 684 LEU A N 1
ATOM 5450 C CA . LEU A 1 684 ? -41.098 -39.053 30.910 1.00 91.44 684 LEU A CA 1
ATOM 5451 C C . LEU A 1 684 ? -41.423 -40.451 30.371 1.00 91.44 684 LEU A C 1
ATOM 5453 O O . LEU A 1 684 ? -42.034 -41.260 31.066 1.00 91.44 684 LEU A O 1
ATOM 5457 N N . LYS A 1 685 ? -40.947 -40.800 29.169 1.00 93.75 685 LYS A N 1
ATOM 5458 C CA . LYS A 1 685 ? -41.104 -42.156 28.613 1.00 93.75 685 LYS A CA 1
ATOM 5459 C C . LYS A 1 685 ? -40.476 -43.228 29.506 1.00 93.75 685 LYS A C 1
ATOM 5461 O O . LYS A 1 685 ? -41.030 -44.322 29.616 1.00 93.75 685 LYS A O 1
ATOM 5466 N N . HIS A 1 686 ? -39.336 -42.935 30.132 1.00 91.12 686 HIS A N 1
ATOM 5467 C CA . HIS A 1 686 ? -38.698 -43.850 31.076 1.00 91.12 686 HIS A CA 1
ATOM 5468 C C . HIS A 1 686 ? -39.545 -44.050 32.330 1.00 91.12 686 HIS A C 1
ATOM 5470 O O . HIS A 1 686 ? -39.833 -45.193 32.679 1.00 91.12 686 HIS A O 1
ATOM 5476 N N . GLN A 1 687 ? -39.995 -42.955 32.946 1.00 92.81 687 GLN A N 1
ATOM 5477 C CA . GLN A 1 687 ? -40.846 -42.993 34.136 1.00 92.81 687 GLN A CA 1
ATOM 5478 C C . GLN A 1 687 ? -42.132 -43.777 33.866 1.00 92.81 687 GLN A C 1
ATOM 5480 O O . GLN A 1 687 ? -42.442 -44.726 34.578 1.00 92.81 687 GLN A O 1
ATOM 5485 N N . VAL A 1 688 ? -42.819 -43.490 32.755 1.00 95.94 688 VAL A N 1
ATOM 5486 C CA . VAL A 1 688 ? -44.025 -44.230 32.349 1.00 95.94 688 VAL A CA 1
ATOM 5487 C C . VAL A 1 688 ? -43.738 -45.723 32.171 1.00 95.94 688 VAL A C 1
ATOM 5489 O O . VAL A 1 688 ? -44.560 -46.560 32.539 1.00 95.94 688 VAL A O 1
ATOM 5492 N N . LYS A 1 689 ? -42.582 -46.095 31.612 1.00 96.44 689 LYS A N 1
ATOM 5493 C CA . LYS A 1 689 ? -42.206 -47.504 31.430 1.00 96.44 689 LYS A CA 1
ATOM 5494 C C . LYS A 1 689 ? -41.946 -48.207 32.764 1.00 96.44 689 LYS A C 1
ATOM 5496 O O . LYS A 1 689 ? -42.339 -49.367 32.903 1.00 96.44 689 LYS A O 1
ATOM 5501 N N . GLU A 1 690 ? -41.285 -47.545 33.708 1.00 95.44 690 GLU A N 1
ATOM 5502 C CA . GLU A 1 690 ? -41.013 -48.080 35.047 1.00 95.44 690 GLU A CA 1
ATOM 5503 C C . GLU A 1 690 ? -42.296 -48.257 35.847 1.00 95.44 690 GLU A C 1
ATOM 5505 O O . GLU A 1 690 ? -42.593 -49.380 36.259 1.00 95.44 690 GLU A O 1
ATOM 5510 N N . GLU A 1 691 ? -43.105 -47.204 35.937 1.00 95.50 691 GLU A N 1
ATOM 5511 C CA . GLU A 1 691 ? -44.399 -47.214 36.622 1.00 95.50 691 GLU A CA 1
ATOM 5512 C C . GLU A 1 691 ? -45.330 -48.270 36.025 1.00 95.50 691 GLU A C 1
ATOM 5514 O O . GLU A 1 691 ? -45.878 -49.117 36.730 1.00 95.50 691 GLU A O 1
ATOM 5519 N N . ARG A 1 692 ? -45.432 -48.333 34.691 1.00 95.88 692 ARG A N 1
ATOM 5520 C CA . ARG A 1 692 ? -46.232 -49.362 34.014 1.00 95.88 692 ARG A CA 1
ATOM 5521 C C . ARG A 1 692 ? -45.733 -50.769 34.325 1.00 95.88 692 ARG A C 1
ATOM 5523 O O . ARG A 1 692 ? -46.541 -51.683 34.498 1.00 95.88 692 ARG A O 1
ATOM 5530 N N . LYS A 1 693 ? -44.415 -50.986 34.356 1.00 96.25 693 LYS A N 1
ATOM 5531 C CA . LYS A 1 693 ? -43.831 -52.298 34.669 1.00 96.25 693 LYS A CA 1
ATOM 5532 C C . LYS A 1 693 ? -44.107 -52.680 36.122 1.00 96.25 693 LYS A C 1
ATOM 5534 O O . LYS A 1 693 ? -44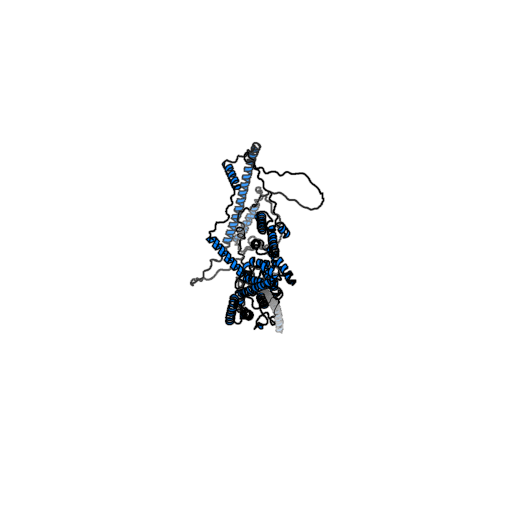.416 -53.846 36.374 1.00 96.25 693 LYS A O 1
ATOM 5539 N N . GLN A 1 694 ? -44.007 -51.732 37.048 1.00 95.19 694 GLN A N 1
ATOM 5540 C CA . GLN A 1 694 ? -44.307 -51.937 38.458 1.00 95.19 694 GLN A CA 1
ATOM 5541 C C . GLN A 1 694 ? -45.792 -52.242 38.672 1.00 95.19 694 GLN A C 1
ATOM 5543 O O . GLN A 1 694 ? -46.106 -53.305 39.206 1.00 95.19 694 GLN A O 1
ATOM 5548 N N . ALA A 1 695 ? -46.687 -51.417 38.131 1.00 95.56 695 ALA A N 1
ATOM 5549 C CA . ALA A 1 695 ? -48.131 -51.625 38.198 1.00 95.56 695 ALA A CA 1
ATOM 5550 C C . ALA A 1 695 ? -48.542 -52.982 37.602 1.00 95.56 695 ALA A C 1
ATOM 5552 O O . ALA A 1 695 ? -49.271 -53.753 38.221 1.00 95.56 695 ALA A O 1
ATOM 5553 N N . LEU A 1 696 ? -48.010 -53.356 36.430 1.00 94.44 696 LEU A N 1
ATOM 5554 C CA . LEU A 1 696 ? -48.270 -54.679 35.848 1.00 94.44 696 LEU A CA 1
ATOM 5555 C C . LEU A 1 696 ? -47.734 -55.821 36.718 1.00 94.44 696 LEU A C 1
ATOM 5557 O O . LEU A 1 696 ? -48.339 -56.893 36.759 1.00 94.44 696 LEU A O 1
ATOM 5561 N N . LYS A 1 697 ? -46.593 -55.634 37.390 1.00 96.19 697 LYS A N 1
ATOM 5562 C CA . LYS A 1 697 ? -46.036 -56.633 38.310 1.00 96.19 697 LYS A CA 1
ATOM 5563 C C . LYS A 1 697 ? -46.936 -56.805 39.532 1.00 96.19 697 LYS A C 1
ATOM 5565 O O . LYS A 1 697 ? -47.138 -57.944 39.944 1.00 96.19 697 LYS A O 1
ATOM 5570 N N . GLU A 1 698 ? -47.483 -55.721 40.070 1.00 95.69 698 GLU A N 1
ATOM 5571 C CA . GLU A 1 698 ? -48.427 -55.731 41.192 1.00 95.69 698 GLU A CA 1
ATOM 5572 C C . GLU A 1 698 ? -49.747 -56.394 40.802 1.00 95.69 698 GLU A C 1
ATOM 5574 O O . GLU A 1 698 ? -50.096 -57.408 41.396 1.00 95.69 698 GLU A O 1
ATOM 5579 N N . ILE A 1 699 ? -50.368 -55.989 39.690 1.00 95.25 699 ILE A N 1
ATOM 5580 C CA . ILE A 1 699 ? -51.589 -56.630 39.171 1.00 95.25 699 ILE A CA 1
ATOM 5581 C C . ILE A 1 699 ? -51.369 -58.133 38.937 1.00 95.25 699 ILE A C 1
ATOM 5583 O O . ILE A 1 699 ? -52.215 -58.964 39.263 1.00 95.25 699 ILE A O 1
ATOM 5587 N N . ARG A 1 700 ? -50.211 -58.537 38.399 1.00 94.88 700 ARG A N 1
ATOM 5588 C CA . ARG A 1 700 ? -49.876 -59.963 38.216 1.00 94.88 700 ARG A CA 1
ATOM 5589 C C . ARG A 1 700 ? -49.681 -60.712 39.537 1.00 94.88 700 ARG A C 1
ATOM 5591 O O . ARG A 1 700 ? -49.904 -61.921 39.572 1.00 94.88 700 ARG A O 1
ATOM 5598 N N . ARG A 1 701 ? -49.219 -60.053 40.603 1.00 95.81 701 ARG A N 1
ATOM 5599 C CA . ARG A 1 701 ? -49.144 -60.659 41.943 1.00 95.81 701 ARG A CA 1
ATOM 5600 C C . ARG A 1 701 ? -50.537 -60.781 42.549 1.00 95.81 701 ARG A C 1
ATOM 5602 O O . ARG A 1 701 ? -50.859 -61.859 43.040 1.00 95.81 701 ARG A O 1
ATOM 5609 N N . ASP A 1 702 ? -51.355 -59.744 42.430 1.00 94.69 702 ASP A N 1
ATOM 5610 C CA . ASP A 1 702 ? -52.710 -59.701 42.979 1.00 94.69 702 ASP A CA 1
ATOM 5611 C C . ASP A 1 702 ? -53.612 -60.724 42.297 1.00 94.69 702 ASP A C 1
ATOM 5613 O O . ASP A 1 702 ? -54.233 -61.539 42.965 1.00 94.69 702 ASP A O 1
ATOM 5617 N N . THR A 1 703 ? -53.583 -60.805 40.967 1.00 95.06 703 THR A N 1
ATOM 5618 C CA . THR A 1 703 ? -54.318 -61.838 40.213 1.00 95.06 703 THR A CA 1
ATOM 5619 C C . THR A 1 703 ? -53.891 -63.256 40.596 1.00 95.06 703 THR A C 1
ATOM 5621 O O . THR A 1 703 ? -54.738 -64.134 40.753 1.00 95.06 703 THR A O 1
ATOM 5624 N N . LYS A 1 704 ? -52.590 -63.507 40.810 1.00 94.25 704 LYS A N 1
ATOM 5625 C CA . LYS A 1 704 ? -52.108 -64.801 41.329 1.00 94.25 704 LYS A CA 1
ATOM 5626 C C . LYS A 1 704 ? -52.595 -65.061 42.753 1.00 94.25 704 LYS A C 1
ATOM 5628 O O . LYS A 1 704 ? -52.912 -66.205 43.078 1.00 94.25 704 LYS A O 1
ATOM 5633 N N . PHE A 1 705 ? -52.627 -64.035 43.597 1.00 94.94 705 PHE A N 1
ATOM 5634 C CA . PHE A 1 705 ? -53.115 -64.129 44.966 1.00 94.94 705 PHE A CA 1
ATOM 5635 C C . PHE A 1 705 ? -54.617 -64.434 44.999 1.00 94.94 705 PHE A C 1
ATOM 5637 O O . PHE A 1 705 ? -55.029 -65.393 45.649 1.00 94.94 705 PHE A O 1
ATOM 5644 N N . GLU A 1 706 ? -55.422 -63.702 44.231 1.00 91.81 706 GLU A N 1
ATOM 5645 C CA . GLU A 1 706 ? -56.858 -63.934 44.092 1.00 91.81 706 GLU A CA 1
ATOM 5646 C C . GLU A 1 706 ? -57.158 -65.314 43.516 1.00 91.81 706 GLU A C 1
ATOM 5648 O O . GLU A 1 706 ? -58.001 -66.020 44.062 1.00 91.81 706 GLU A O 1
ATOM 5653 N N . ALA A 1 707 ? -56.439 -65.741 42.473 1.00 92.62 707 ALA A N 1
ATOM 5654 C CA . ALA A 1 707 ? -56.603 -67.073 41.899 1.00 92.62 707 ALA A CA 1
ATOM 5655 C C . ALA A 1 707 ? -56.317 -68.172 42.933 1.00 92.62 707 ALA A C 1
ATOM 5657 O O . ALA A 1 707 ? -57.105 -69.107 43.066 1.00 92.62 707 ALA A O 1
ATOM 5658 N N . ARG A 1 708 ? -55.234 -68.047 43.716 1.00 93.69 708 ARG A N 1
ATOM 5659 C CA . ARG A 1 708 ? -54.926 -68.987 44.809 1.00 93.69 708 ARG A CA 1
ATOM 5660 C C . ARG A 1 708 ? -56.022 -68.990 45.871 1.00 93.69 708 ARG A C 1
ATOM 5662 O O . ARG A 1 708 ? -56.505 -70.064 46.216 1.00 93.69 708 ARG A O 1
ATOM 5669 N N . ALA A 1 709 ? -56.455 -67.816 46.327 1.00 91.50 709 ALA A N 1
ATOM 5670 C CA . ALA A 1 709 ? -57.504 -67.686 47.334 1.00 91.50 709 ALA A CA 1
ATOM 5671 C C . ALA A 1 709 ? -58.849 -68.255 46.848 1.00 91.50 709 ALA A C 1
ATOM 5673 O O . ALA A 1 709 ? -59.530 -68.945 47.601 1.00 91.50 709 ALA A O 1
ATOM 5674 N N . GLN A 1 710 ? -59.229 -68.021 45.588 1.00 90.69 710 GLN A N 1
ATOM 5675 C CA . GLN A 1 710 ? -60.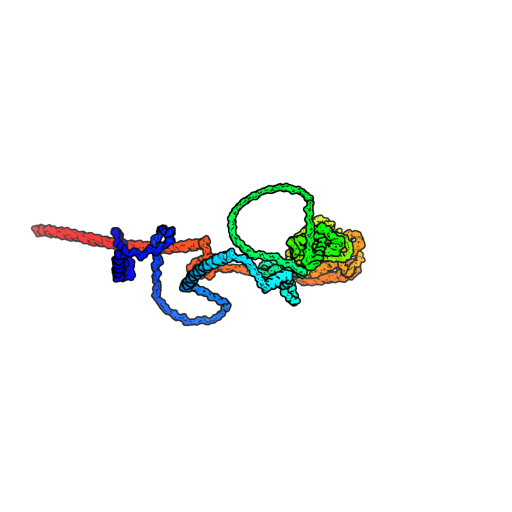449 -68.576 44.996 1.00 90.69 710 GLN A CA 1
ATOM 5676 C C . GLN A 1 710 ? -60.376 -70.097 44.843 1.00 90.69 710 GLN A C 1
ATOM 5678 O O . GLN A 1 710 ? -61.352 -70.776 45.153 1.00 90.69 710 GLN A O 1
ATOM 5683 N N . ILE A 1 711 ? -59.245 -70.640 44.378 1.00 93.00 711 ILE A N 1
ATOM 5684 C CA . ILE A 1 711 ? -59.051 -72.093 44.262 1.00 93.00 711 ILE A CA 1
ATOM 5685 C C . ILE A 1 711 ? -59.120 -72.741 45.645 1.00 93.00 711 ILE A C 1
ATOM 5687 O O . ILE A 1 711 ? -59.810 -73.744 45.803 1.00 93.00 711 ILE A O 1
ATOM 5691 N N . GLU A 1 712 ? -58.445 -72.172 46.646 1.00 93.62 712 GLU A N 1
ATOM 5692 C CA . GLU A 1 712 ? -58.483 -72.676 48.020 1.00 93.62 712 GLU A CA 1
ATOM 5693 C C . GLU A 1 712 ? -59.904 -72.629 48.594 1.00 93.62 712 GLU A C 1
ATOM 5695 O O . GLU A 1 712 ? -60.366 -73.618 49.160 1.00 93.62 712 GLU A O 1
ATOM 5700 N N . ARG A 1 713 ? -60.629 -71.520 48.386 1.00 90.00 713 ARG A N 1
ATOM 5701 C CA . ARG A 1 713 ? -62.020 -71.379 48.832 1.00 90.00 713 ARG A CA 1
ATOM 5702 C C . ARG A 1 713 ? -62.934 -72.401 48.161 1.00 90.00 713 ARG A C 1
ATOM 5704 O O . ARG A 1 713 ? -63.679 -73.075 48.857 1.00 90.00 713 ARG A O 1
ATOM 5711 N N . LYS A 1 714 ? -62.838 -72.568 46.837 1.00 92.19 714 LYS A N 1
ATOM 5712 C CA . LYS A 1 714 ? -63.628 -73.563 46.097 1.00 92.19 714 LYS A CA 1
ATOM 5713 C C . LYS A 1 714 ? -63.306 -74.986 46.540 1.00 92.19 714 LYS A C 1
ATOM 5715 O O . LYS A 1 714 ? -64.230 -75.765 46.707 1.00 92.19 714 LYS A O 1
ATOM 5720 N N . LYS A 1 715 ? -62.030 -75.334 46.746 1.00 94.19 715 LYS A N 1
ATOM 5721 C CA . LYS A 1 715 ? -61.648 -76.658 47.268 1.00 94.19 715 LYS A CA 1
ATOM 5722 C C . LYS A 1 715 ? -62.283 -76.917 48.633 1.00 94.19 715 LYS A C 1
ATOM 5724 O O . LYS A 1 715 ? -62.940 -77.935 48.784 1.00 94.19 715 LYS A O 1
ATOM 5729 N N . LYS A 1 716 ? -62.183 -75.959 49.563 1.00 93.06 716 LYS A N 1
ATOM 5730 C CA . LYS A 1 716 ? -62.848 -76.033 50.875 1.00 93.06 716 LYS A CA 1
ATOM 5731 C C . LYS A 1 716 ? -64.365 -76.202 50.741 1.00 93.06 716 LYS A C 1
ATOM 5733 O O . LYS A 1 716 ? -64.913 -77.121 51.331 1.00 93.06 716 LYS A O 1
ATOM 5738 N N . GLU A 1 717 ? -65.026 -75.388 49.913 1.00 92.06 717 GLU A N 1
ATOM 5739 C CA . GLU A 1 717 ? -66.470 -75.502 49.641 1.00 92.06 717 GLU A CA 1
ATOM 5740 C C . GLU A 1 717 ? -66.842 -76.884 49.058 1.00 92.06 717 GLU A C 1
ATOM 5742 O O . GLU A 1 717 ? -67.832 -77.485 49.474 1.00 92.06 717 GLU A O 1
ATOM 5747 N N . TYR A 1 718 ? -66.045 -77.420 48.124 1.00 93.56 718 TYR A N 1
ATOM 5748 C CA . TYR A 1 718 ? -66.251 -78.754 47.553 1.00 93.56 718 TYR A CA 1
ATOM 5749 C C . TYR A 1 718 ? -66.046 -79.869 48.587 1.00 93.56 718 TYR A C 1
ATOM 5751 O O . TYR A 1 718 ? -66.879 -80.775 48.647 1.00 93.56 718 TYR A O 1
ATOM 5759 N N . ASP A 1 719 ? -64.993 -79.807 49.403 1.00 93.69 719 ASP A N 1
ATOM 5760 C CA . ASP A 1 719 ? -64.703 -80.787 50.458 1.00 93.69 719 ASP A CA 1
ATOM 5761 C C . ASP A 1 719 ? -65.799 -80.771 51.544 1.00 93.69 719 ASP A C 1
ATOM 5763 O O . ASP A 1 719 ? -66.288 -81.819 51.982 1.00 93.69 719 ASP A O 1
ATOM 5767 N N . GLU A 1 720 ? -66.262 -79.582 51.938 1.00 93.50 720 GLU A N 1
ATOM 5768 C CA . GLU A 1 720 ? -67.393 -79.391 52.852 1.00 93.50 720 GLU A CA 1
ATOM 5769 C C . GLU A 1 720 ? -68.699 -79.944 52.261 1.00 93.50 720 GLU A C 1
ATOM 5771 O O . GLU A 1 720 ? -69.435 -80.657 52.947 1.00 93.50 720 GLU A O 1
ATOM 5776 N N . TYR A 1 721 ? -68.978 -79.690 50.979 1.00 92.00 721 TYR A N 1
ATOM 5777 C CA . TYR A 1 721 ? -70.161 -80.225 50.302 1.00 92.00 721 TYR A CA 1
ATOM 5778 C C . TYR A 1 721 ? -70.137 -81.756 50.220 1.00 92.00 721 TYR A C 1
ATOM 5780 O O . TYR A 1 721 ? -71.122 -82.400 50.584 1.00 92.00 721 TYR A O 1
ATOM 5788 N N . HIS A 1 722 ? -69.020 -82.355 49.793 1.00 92.50 722 HIS A N 1
ATOM 5789 C CA . HIS A 1 722 ? -68.902 -83.810 49.660 1.00 92.50 722 HIS A CA 1
ATOM 5790 C C . HIS A 1 722 ? -68.937 -84.506 51.019 1.00 92.50 722 HIS A C 1
ATOM 5792 O O . HIS A 1 722 ? -69.624 -85.513 51.162 1.00 92.50 722 HIS A O 1
ATOM 5798 N N . SER A 1 723 ? -68.268 -83.962 52.039 1.00 92.62 723 SER A N 1
ATOM 5799 C CA . SER A 1 723 ? -68.345 -84.512 53.397 1.00 92.62 723 SER A CA 1
ATOM 5800 C C . SER A 1 723 ? -69.761 -84.417 53.974 1.00 92.62 723 SER A C 1
ATOM 5802 O O . SER A 1 723 ? -70.225 -85.365 54.611 1.00 92.62 723 SER A O 1
ATOM 5804 N N . LYS A 1 724 ? -70.491 -83.325 53.710 1.00 93.62 724 LYS A N 1
ATOM 5805 C CA . LYS A 1 724 ? -71.905 -83.187 54.086 1.00 93.62 724 LYS A CA 1
ATOM 5806 C C . LYS A 1 724 ? -72.791 -84.181 53.332 1.00 93.62 724 LYS A C 1
ATOM 5808 O O . LYS A 1 724 ? -73.609 -84.844 53.961 1.00 93.62 724 LYS A O 1
ATOM 5813 N N . MET A 1 725 ? -72.611 -84.326 52.021 1.00 91.94 725 MET A N 1
ATOM 5814 C CA . MET A 1 725 ? -73.402 -85.247 51.202 1.00 91.94 725 MET A CA 1
ATOM 5815 C C . MET A 1 725 ? -73.127 -86.709 51.559 1.00 91.94 725 MET A C 1
ATOM 5817 O O . MET A 1 725 ? -74.065 -87.481 51.698 1.00 91.94 725 MET A O 1
ATOM 5821 N N . ALA A 1 726 ? -71.868 -87.083 51.794 1.00 92.88 726 ALA A N 1
ATOM 5822 C CA . ALA A 1 726 ? -71.500 -88.419 52.252 1.00 92.88 726 ALA A CA 1
ATOM 5823 C C . ALA A 1 726 ? -72.103 -88.733 53.627 1.00 92.88 726 ALA A C 1
ATOM 5825 O O . ALA A 1 726 ? -72.598 -89.835 53.834 1.00 92.88 726 ALA A O 1
ATOM 5826 N N . LYS A 1 727 ? -72.129 -87.763 54.556 1.00 92.38 727 LYS A N 1
ATOM 5827 C CA . LYS A 1 727 ? -72.829 -87.918 55.842 1.00 92.38 727 LYS A CA 1
ATOM 5828 C C . LYS A 1 727 ? -74.326 -88.159 55.651 1.00 92.38 727 LYS A C 1
ATOM 5830 O O . LYS A 1 727 ? -74.845 -89.073 56.278 1.00 92.38 727 LYS A O 1
ATOM 5835 N N . ILE A 1 728 ? -74.988 -87.386 54.785 1.00 91.69 728 ILE A N 1
ATOM 5836 C CA . ILE A 1 728 ? -76.421 -87.547 54.476 1.00 91.69 728 ILE A CA 1
ATOM 5837 C C . ILE A 1 728 ? -76.687 -88.898 53.794 1.00 91.69 728 ILE A C 1
ATOM 5839 O O . ILE A 1 728 ? -77.610 -89.612 54.165 1.00 91.69 728 ILE A O 1
ATOM 5843 N N . TYR A 1 729 ? -75.868 -89.287 52.818 1.00 92.50 729 TYR A N 1
ATOM 5844 C CA . TYR A 1 729 ? -76.025 -90.560 52.120 1.00 92.50 729 TYR A CA 1
ATOM 5845 C C . TYR A 1 729 ? -75.812 -91.743 53.065 1.00 92.50 729 TYR A C 1
ATOM 5847 O O . TYR A 1 729 ? -76.627 -92.658 53.101 1.00 92.50 729 TYR A O 1
ATOM 5855 N N . ASN A 1 730 ? -74.762 -91.694 53.889 1.00 91.38 730 ASN A N 1
ATOM 5856 C CA . ASN A 1 730 ? -74.502 -92.718 54.893 1.00 91.38 730 ASN A CA 1
ATOM 5857 C C . ASN A 1 730 ? -75.603 -92.762 55.955 1.00 91.38 730 ASN A C 1
ATOM 5859 O O . ASN A 1 730 ? -75.950 -93.858 56.385 1.00 91.38 730 ASN A O 1
ATOM 5863 N N . SER A 1 731 ? -76.168 -91.624 56.380 1.00 91.06 731 SER A N 1
ATOM 5864 C CA . SER A 1 731 ? -77.285 -91.626 57.332 1.00 91.06 731 SER A CA 1
ATOM 5865 C C . SER A 1 731 ? -78.521 -92.277 56.721 1.00 91.06 731 SER A C 1
ATOM 5867 O O . SER A 1 731 ? -79.049 -93.203 57.324 1.00 91.06 731 SER A 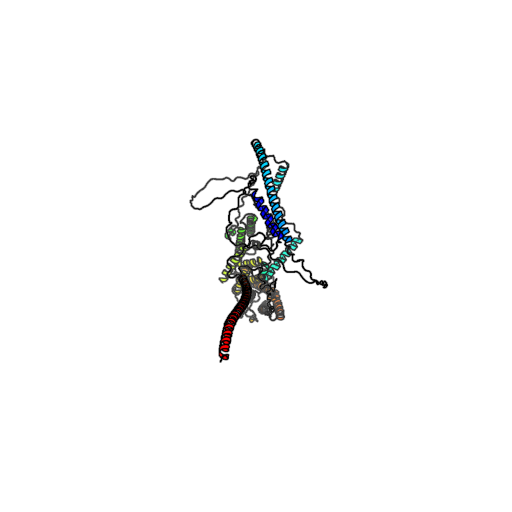O 1
ATOM 5869 N N . ILE A 1 732 ? -78.899 -91.904 55.491 1.00 89.69 732 ILE A N 1
ATOM 5870 C CA . ILE A 1 732 ? -80.022 -92.521 54.764 1.00 89.69 732 ILE A CA 1
ATOM 5871 C C . ILE A 1 732 ? -79.778 -94.023 54.571 1.00 89.69 732 ILE A C 1
ATOM 5873 O O . ILE A 1 732 ? -80.623 -94.838 54.921 1.00 89.69 732 ILE A O 1
ATOM 5877 N N . GLN A 1 733 ? -78.597 -94.417 54.085 1.00 90.56 733 GLN A N 1
ATOM 5878 C CA . GLN A 1 733 ? -78.261 -95.822 53.852 1.00 90.56 733 GLN A CA 1
ATOM 5879 C C . GLN A 1 733 ? -78.220 -96.637 55.150 1.00 90.56 733 GLN A C 1
ATOM 5881 O O . GLN A 1 733 ? -78.572 -97.816 55.146 1.00 90.56 733 GLN A O 1
ATOM 5886 N N . THR A 1 734 ? -77.785 -96.039 56.260 1.00 89.88 734 THR A N 1
ATOM 5887 C CA . THR A 1 734 ? -77.780 -96.708 57.566 1.00 89.88 734 THR A CA 1
ATOM 5888 C C . THR A 1 734 ? -79.202 -96.847 58.096 1.00 89.88 734 THR A C 1
ATOM 5890 O O . THR A 1 734 ? -79.574 -97.939 58.517 1.00 89.88 734 THR A O 1
ATOM 5893 N N . GLU A 1 735 ? -80.020 -95.796 58.033 1.00 89.00 735 GLU A N 1
ATOM 5894 C CA . GLU A 1 735 ? -81.425 -95.826 58.450 1.00 89.00 735 GLU A CA 1
ATOM 5895 C C . GLU A 1 735 ? -82.219 -96.847 57.618 1.00 89.00 735 GLU A C 1
ATOM 5897 O O . GLU A 1 735 ? -82.663 -97.860 58.165 1.00 89.00 735 GLU A O 1
ATOM 5902 N N . GLU A 1 736 ? -82.265 -96.699 56.291 1.00 87.94 736 GLU A N 1
ATOM 5903 C CA . GLU A 1 736 ? -82.959 -97.633 55.392 1.00 87.94 736 GLU A CA 1
ATOM 5904 C C . GLU A 1 736 ? -82.355 -99.044 55.433 1.00 87.94 736 GLU A C 1
ATOM 5906 O O . GLU A 1 736 ? -83.067 -100.047 55.387 1.00 87.94 736 GLU A O 1
ATOM 5911 N N . GLY A 1 737 ? -81.029 -99.160 55.544 1.00 87.38 737 GLY A N 1
ATOM 5912 C CA . GLY A 1 737 ? -80.334 -100.440 55.638 1.00 87.38 737 GLY A CA 1
ATOM 5913 C C . GLY A 1 737 ? -80.640 -101.179 56.939 1.00 87.38 737 GLY A C 1
ATOM 5914 O O . GLY A 1 737 ? -80.800 -102.403 56.928 1.00 87.38 737 GLY A O 1
ATOM 5915 N N . THR A 1 738 ? -80.766 -100.470 58.064 1.00 85.94 738 THR A N 1
ATOM 5916 C CA . THR A 1 738 ? -81.197 -101.075 59.332 1.00 85.94 738 THR A CA 1
ATOM 5917 C C . THR A 1 738 ? -82.648 -101.538 59.261 1.00 85.94 738 THR A C 1
ATOM 5919 O O . THR A 1 738 ? -82.937 -102.643 59.725 1.00 85.94 738 THR A O 1
ATOM 5922 N N . GLU A 1 739 ? -83.540 -100.771 58.630 1.00 84.81 739 GLU A N 1
ATOM 5923 C CA . GLU A 1 739 ? -84.932 -101.171 58.399 1.00 84.81 739 GLU A CA 1
ATOM 5924 C C . GLU A 1 739 ? -85.036 -102.369 57.449 1.00 84.81 739 GLU A C 1
ATOM 5926 O O . GLU A 1 739 ? -85.694 -103.361 57.769 1.00 84.81 739 GLU A O 1
ATOM 5931 N N . LYS A 1 740 ? -84.295 -102.364 56.337 1.00 86.94 740 LYS A N 1
ATOM 5932 C CA . LYS A 1 740 ? -84.226 -103.485 55.391 1.00 86.94 740 LYS A CA 1
ATOM 5933 C C . LYS A 1 740 ? -83.664 -104.748 56.040 1.00 86.94 740 LYS A C 1
ATOM 5935 O O . LYS A 1 740 ? -84.201 -105.834 55.832 1.00 86.94 740 LYS A O 1
ATOM 5940 N N . ASN A 1 741 ? -82.615 -104.635 56.854 1.00 86.19 741 ASN A N 1
ATOM 5941 C CA . ASN A 1 741 ? -82.046 -105.773 57.579 1.00 86.19 741 ASN A CA 1
ATOM 5942 C C . ASN A 1 741 ? -82.987 -106.292 58.675 1.00 86.19 741 ASN A C 1
ATOM 5944 O O . ASN A 1 741 ? -83.041 -107.504 58.901 1.00 86.19 741 ASN A O 1
ATOM 5948 N N . LYS A 1 742 ? -83.739 -105.412 59.353 1.00 85.69 742 LYS A N 1
ATOM 5949 C CA . LYS A 1 742 ? -84.828 -105.823 60.255 1.00 85.69 742 LYS A CA 1
ATOM 5950 C C . LYS A 1 742 ? -85.883 -106.614 59.477 1.00 85.69 742 LYS A C 1
ATOM 5952 O O . LYS A 1 742 ? -86.184 -107.740 59.872 1.00 85.69 742 LYS A O 1
ATOM 5957 N N . TYR A 1 743 ? -86.324 -106.103 58.329 1.00 85.25 743 TYR A N 1
ATOM 5958 C CA . TYR A 1 743 ? -87.281 -106.776 57.451 1.00 85.25 743 TYR A CA 1
ATOM 5959 C C . TYR A 1 743 ? -86.765 -108.131 56.926 1.00 85.25 743 TYR A C 1
ATOM 5961 O O . TYR A 1 743 ? -87.476 -109.135 56.961 1.00 85.25 743 TYR A O 1
ATOM 5969 N N . GLU A 1 744 ? -85.500 -108.230 56.501 1.00 82.06 744 GLU A N 1
ATOM 5970 C CA . GLU A 1 744 ? -84.907 -109.503 56.069 1.00 82.06 744 GLU A CA 1
ATOM 5971 C C . GLU A 1 744 ? -84.763 -110.514 57.210 1.00 82.06 744 GLU A C 1
ATOM 5973 O O . GLU A 1 744 ? -84.975 -111.710 56.994 1.00 82.06 744 GLU A O 1
ATOM 5978 N N . LYS A 1 745 ? -84.426 -110.071 58.427 1.00 82.62 745 LYS A N 1
ATOM 5979 C CA . LYS A 1 745 ? -84.404 -110.949 59.605 1.00 82.62 745 LYS A CA 1
ATOM 5980 C C . LYS A 1 745 ? -85.797 -111.486 59.915 1.00 82.62 745 LYS A C 1
ATOM 5982 O O . LYS A 1 745 ? -85.924 -112.680 60.187 1.00 82.62 745 LYS A O 1
ATOM 5987 N N . GLU A 1 746 ? -86.833 -110.656 59.833 1.00 82.00 746 GLU A N 1
ATOM 5988 C CA . GLU A 1 746 ? -88.225 -111.106 59.952 1.00 82.00 746 GLU A CA 1
ATOM 5989 C C . GLU A 1 746 ? -88.583 -112.116 58.853 1.00 82.00 746 GLU A C 1
ATOM 5991 O O . GLU A 1 746 ? -89.103 -113.197 59.142 1.00 82.00 746 GLU A O 1
ATOM 5996 N N . LYS A 1 747 ? -88.182 -111.853 57.605 1.00 81.81 747 LYS A N 1
ATOM 5997 C CA . LYS A 1 747 ? -88.385 -112.762 56.468 1.00 81.81 747 LYS A CA 1
ATOM 5998 C C . LYS A 1 747 ? -87.640 -114.096 56.615 1.00 81.81 747 LYS A C 1
ATOM 6000 O O . LYS A 1 747 ? -88.184 -115.144 56.267 1.00 81.81 747 LYS A O 1
ATOM 6005 N N . ARG A 1 748 ? -86.409 -114.102 57.139 1.00 76.81 748 ARG A N 1
ATOM 6006 C CA . ARG A 1 748 ? -85.643 -115.334 57.417 1.00 76.81 748 ARG A CA 1
ATOM 6007 C C . ARG A 1 748 ? -86.236 -116.127 58.580 1.00 76.81 748 ARG A C 1
ATOM 6009 O O . ARG A 1 748 ? -86.310 -117.347 58.477 1.00 76.81 748 ARG A O 1
ATOM 6016 N N . LYS A 1 749 ? -86.724 -115.465 59.638 1.00 78.12 749 LYS A N 1
ATOM 6017 C CA . LYS A 1 749 ? -87.476 -116.133 60.718 1.00 78.12 749 LYS A CA 1
ATOM 6018 C C . LYS A 1 749 ? -88.728 -116.836 60.186 1.00 78.12 749 LYS A C 1
ATOM 6020 O O . LYS A 1 749 ? -89.034 -117.935 60.636 1.00 78.12 749 LYS A O 1
ATOM 6025 N N . LEU A 1 750 ? -89.414 -116.243 59.206 1.00 69.12 750 LEU A N 1
ATOM 6026 C CA . LEU A 1 750 ? -90.543 -116.884 58.524 1.00 69.12 750 LEU A CA 1
ATOM 6027 C C . LEU A 1 750 ? -90.114 -118.103 57.689 1.00 69.12 750 LEU A C 1
ATOM 6029 O O . LEU A 1 750 ? -90.846 -119.088 57.653 1.00 69.12 750 LEU A O 1
ATOM 6033 N N . LYS A 1 751 ? -88.931 -118.075 57.056 1.00 66.44 751 LYS A N 1
ATOM 6034 C CA . LYS A 1 751 ? -88.391 -119.223 56.302 1.00 66.44 751 LYS A CA 1
ATOM 6035 C C . LYS A 1 751 ? -87.948 -120.390 57.190 1.00 66.44 751 LYS A C 1
ATOM 6037 O O . LYS A 1 751 ? -88.272 -121.514 56.847 1.00 66.44 751 LYS A O 1
ATOM 6042 N N . ASN A 1 752 ? -87.279 -120.142 58.319 1.00 60.66 752 ASN A N 1
ATOM 6043 C CA . ASN A 1 752 ? -86.822 -121.199 59.241 1.00 60.66 752 ASN A CA 1
ATOM 6044 C C . ASN A 1 752 ? -87.955 -121.820 60.092 1.00 60.66 752 ASN A C 1
ATOM 6046 O O . ASN A 1 752 ? -87.691 -122.684 60.922 1.00 60.66 752 ASN A O 1
ATOM 6050 N N . ARG A 1 753 ? -89.208 -121.366 59.927 1.00 58.97 753 ARG A N 1
ATOM 6051 C CA . ARG A 1 753 ? -90.415 -121.994 60.501 1.00 58.97 753 ARG A CA 1
ATOM 6052 C C . ARG A 1 753 ? -91.048 -123.053 59.580 1.00 58.97 753 ARG A C 1
ATOM 6054 O O . ARG A 1 753 ? -92.106 -123.570 59.930 1.00 58.97 753 ARG A O 1
ATOM 6061 N N . LYS A 1 754 ? -90.434 -123.348 58.431 1.00 51.56 754 LYS A N 1
ATOM 6062 C CA . LYS A 1 754 ? -90.722 -124.502 57.568 1.00 51.56 754 LYS A CA 1
ATOM 6063 C C . LYS A 1 754 ? -89.542 -125.455 57.618 1.00 51.56 754 LYS A C 1
ATOM 6065 O O . LYS A 1 754 ? -89.810 -126.668 57.530 1.00 51.56 754 LYS A O 1
#

Organism: Pichia kudriavzevii (NCBI:txid4909)

Foldseek 3Di:
DVCPPDDDDDPDPQPPPPPPPDDPVRSVVVNVVVVVVVVVVVVPPPDPPDDPDDDDDDDDDDDDDDDDDDDDDDDDDDDDDDDDDDDDDDDDDDDDDDDDDPPDDDDPVRVVVVVVVVVVVVVVVVVVVVVVVVVVVVVVVVVVVVVVVVVVVVVPDDDDDDDPDPVVVVVVVVVVVCVVPVDDDPPDDDDDPVRVVVVVVVVVVVVVVVLVCLLVPVVPVVVVPPPPDPPPPPPPDDPPPPDDDDDDDDDDDDDDDDDDDDDDDDDDDDDDDDDDDDDDDDDDDQDWDDDPPDTDGDDDDPDPLDDLDLALVSLVVQDDPQLVVSLVSVVVSCVNLPCRPDPPSLVSVLSSLLSLLVNLLVLQQDLDDPDPPSSVVSNVSSLVVSLVCCVVNVPSVLVSLVVVLVCQLVQVVVLDPVSPDGSSLLVSLLSCLVNDQLSGPDDSRNVSNVVSLLSLLVSQQLLAALLSLVVNLSSLLSVLSSCQPNLDDRVSSLLSLLNSLCQAEAPQQPQPPQVLAPNDPDRRDHGPLYAHFADAADLDDDDDDSSVLNVLRPDPDPVSSNVSSSNSNLSSLVSLLSCCVRHLLVDLCNLSSLSNCQSSLVSNCVRYPDDRPSSVVSNVVSVVSNVVSVVPRDDDDPVPDDDDDDDDDDDDDQPPDDPVDPDSPQPPDDCPDPVVVVVVVVVVVVVCVVVVVVVVVVVVVVVVVVVVVVVVVVVVVVVVVVVVVVVVVVVVCVVVVVVVVVVVVVVVVVVVVD

InterPro domains:
  IPR007276 Nucleolar protein 14 [PF04147] (1-278)
  IPR007276 Nucleolar protein 14 [PF04147] (306-737)
  IPR007276 Nucleolar protein 14 [PTHR23183] (3-749)

Sequence (754 aa):
MAKQGKAGGIIDRRFGEGNSKLSTEEKMLERFTRERLSKASKSSMYNLDDDDNIDFTDDVFSGLTHLGQSLSGKDTIDDDDFFSKKRPAGEDDDAEEANHEPERKKTKAEVMKEIIAKSKKYRYERQKAHLENQEVVGELDEQFDNVMDEISSVNRSVVEESKKSEADLAYDMKVTEAKLDRRAKPTDRTKTEEEIRKEEEERKTELEKKRLARMEGEVEELAEVRPDGAVGDDLDDDFWAGSGDEETGFTVGSPVTSVSDSEEASGDEEEGNKEYQSVRGEKPSENVITIGNKKVIIKKAEKARLTCPQTLEELKKLVNVDYEETVSTIKKVFETYQPKLAEGNKEKLGVFTTVLLEYLLELSNENIGFEDAKYVRLMDFLTRTVCNLTEKYQDLLLQSFRGHIKASHERLLSQDARSFPLQSDAILLTLIGRTFSTSDKFHLVVIPALLLACEALEFMKPESNKTHLFFGVFLSDLLLQYERVSERVIPEVISFIHRALLSLVSKPEELEGWEHVLVCSTQPTATEFTRPPNRELPTDDVKLSISKMWEISKSNDSKATHDFLDSILMKAIRTLDVLITKMIKNTSAAPELTSSFIPILRHLIKTLPNTNSIVINVASKLNNIHKISTKERRPLKLQQHRAIGIAQVAPRFSERFNPDRKSARTIDMDPTDPIAVRDEISKLKHQVKEERKQALKEIRRDTKFEARAQIERKKKEYDEYHSKMAKIYNSIQTEEGTEKNKYEKEKRKLKNRK

Solvent-accessible surface area (backbone atoms only — not comparable to full-atom values): 47124 Å² total; per-residue (Å²): 118,99,62,74,91,65,82,83,75,90,78,82,79,57,73,61,72,88,44,89,87,58,51,78,65,53,34,50,47,56,48,50,52,52,54,50,50,62,60,56,66,70,71,67,85,77,74,92,82,85,87,88,80,89,77,90,84,88,88,88,88,91,79,86,88,78,88,89,79,83,95,76,89,84,86,89,81,86,90,87,85,82,90,80,91,83,84,90,90,86,87,88,84,90,79,92,76,78,98,71,75,79,79,74,78,71,48,71,67,54,51,49,48,51,51,52,51,50,52,51,48,57,52,49,51,52,51,49,54,52,49,54,51,51,50,54,50,50,52,50,52,56,47,46,57,52,47,51,54,47,51,66,53,50,78,74,49,84,82,73,79,78,76,71,51,74,66,54,51,51,46,52,48,51,54,52,48,50,66,73,63,67,70,89,72,83,88,67,80,87,71,50,74,67,54,53,51,48,51,52,49,51,52,50,53,52,52,48,51,56,46,50,36,34,37,77,57,54,56,67,66,57,65,72,60,59,66,98,73,76,67,91,75,86,81,73,51,95,88,62,73,74,79,83,78,86,89,89,86,88,87,81,86,82,86,82,82,88,85,82,90,82,86,87,83,85,79,88,80,84,86,81,87,88,87,87,81,89,90,86,86,82,78,84,82,78,78,72,61,79,65,80,102,49,84,57,82,78,82,79,79,84,68,80,82,82,73,81,42,73,43,59,70,53,43,55,75,73,44,61,94,51,48,69,58,33,54,54,50,53,52,50,48,54,70,73,43,35,56,83,75,41,91,67,22,54,58,52,46,43,44,28,51,43,31,51,51,52,47,55,37,50,59,49,61,51,90,74,70,82,86,46,66,53,55,56,50,41,53,51,51,51,52,52,51,51,44,64,45,41,78,77,38,44,69,62,43,53,51,46,54,48,50,52,50,50,55,52,45,55,33,48,72,66,71,39,76,85,65,32,84,49,58,26,57,56,50,52,54,54,48,51,60,70,63,44,82,59,42,42,63,76,50,92,54,60,48,60,51,50,51,50,50,44,54,46,38,62,72,44,48,46,62,80,34,57,53,40,38,52,52,42,51,50,48,41,48,49,50,53,58,41,31,67,80,51,49,60,85,62,67,43,51,56,51,38,52,50,52,47,48,57,31,45,37,50,68,34,73,76,50,65,62,51,81,53,25,89,83,45,90,61,86,51,70,80,42,94,62,34,39,71,78,71,56,82,69,83,87,68,92,75,85,81,52,68,67,62,53,53,53,54,39,74,48,86,52,69,69,63,46,54,56,48,52,44,53,49,51,55,47,49,53,51,43,47,46,50,43,45,66,58,34,39,66,81,42,93,61,26,40,64,64,39,54,26,51,48,39,57,48,55,45,49,63,72,58,41,76,60,92,53,65,66,63,52,51,46,48,51,51,45,54,49,49,32,58,48,43,57,70,68,63,73,87,86,69,89,85,72,71,79,82,80,75,82,85,83,74,84,80,89,76,55,96,74,69,48,92,89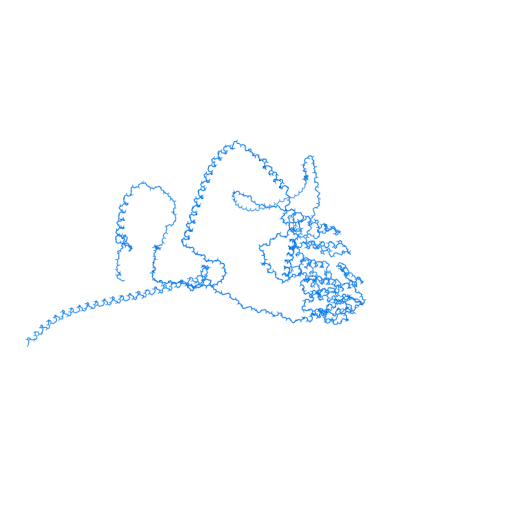,47,93,63,70,68,74,87,86,55,61,81,82,38,75,63,51,48,50,52,50,52,51,52,50,53,49,51,53,50,51,52,50,51,50,51,53,52,49,53,56,48,50,52,52,49,50,51,49,53,50,52,52,49,49,51,53,52,48,53,53,48,49,55,52,49,50,52,53,50,51,49,51,51,49,54,55,46,51,52,49,50,51,52,49,50,54,53,48,56,61,56,76,73,110